Protein 8D7H (pdb70)

InterPro domains:
  IPR003961 Fibronectin type III [PF00041] (236-312)
  IPR003961 Fibronectin type III [PS50853] (137-232)
  IPR003961 Fibronectin type III [PS50853] (237-341)
  IPR003961 Fibronectin type III [SM00060] (132-220)
  IPR003961 Fibronectin type III [SM00060] (235-320)
  IPR003961 Fibronectin type III [cd00063] (135-226)
  IPR003961 Fibronectin type III [cd00063] (236-338)
  IPR013783 Immunoglobulin-like fold [G3DSA:2.60.40.10] (38-130)
  IPR013783 Immunoglobulin-like fold [G3DSA:2.60.40.10] (132-231)
  IPR013783 Immunoglobulin-like fold [G3DSA:2.60.40.10] (232-340)
  IPR015152 Growth hormone/erythropoietin receptor, ligand binding [PF09067] (133-227)
  IPR036116 Fibronectin type III superfamily [SSF49265] (132-233)
  IPR036116 Fibronectin type III superfamily [SSF49265] (234-339)
  IPR036179 Immunoglobulin-like domain superfamily [SSF48726] (41-123)
  IPR050379 Type I Cytokine Receptor [PTHR23036] (75-335)

Structure (mmCIF, N/CA/C/O backbone):
data_8D7H
#
_entry.id   8D7H
#
_cell.length_a   1.00
_cell.length_b   1.00
_cell.length_c   1.00
_cell.angle_alpha   90.00
_cell.angle_beta   90.00
_cell.angle_gamma   90.00
#
_symmetry.space_group_name_H-M   'P 1'
#
loop_
_entity.id
_entity.type
_entity.pdbx_description
1 polymer 'Ciliary neurotrophic factor receptor subunit alpha'
2 polymer 'Cardiotrophin-like cytokine factor 1'
3 polymer 'Cytokine receptor-like factor 1'
4 branched 2-acetamido-2-deoxy-beta-D-glucopyranose-(1-4)-2-acetamido-2-deoxy-beta-D-glucopyranose
5 non-polymer 2-acetamido-2-deoxy-beta-D-glucopyranose
#
loop_
_atom_site.group_PDB
_atom_site.id
_atom_site.type_symbol
_atom_site.label_atom_id
_atom_site.label_alt_id
_atom_site.label_comp_id
_atom_site.label_asym_id
_atom_site.label_entity_id
_atom_site.label_seq_id
_atom_site.pdbx_PDB_ins_code
_atom_site.Cartn_x
_atom_site.Cartn_y
_atom_site.Cartn_z
_atom_site.occupancy
_atom_site.B_iso_or_equiv
_atom_site.auth_seq_id
_atom_site.auth_comp_id
_atom_site.auth_asym_id
_atom_site.auth_atom_id
_atom_site.pdbx_PDB_model_num
ATOM 1 N N . ARG A 1 2 ? 243.638 106.930 160.408 1.00 225.12 24 ARG C N 1
ATOM 2 C CA . ARG A 1 2 ? 243.593 108.197 159.689 1.00 225.12 24 ARG C CA 1
ATOM 3 C C . ARG A 1 2 ? 244.961 108.545 159.112 1.00 225.12 24 ARG C C 1
ATOM 4 O O . ARG A 1 2 ? 245.746 107.660 158.774 1.00 225.12 24 ARG C O 1
ATOM 12 N N . HIS A 1 3 ? 245.241 109.840 159.002 1.00 230.45 25 HIS C N 1
ATOM 13 C CA . HIS A 1 3 ? 246.530 110.315 158.522 1.00 230.45 25 HIS C CA 1
ATOM 14 C C . HIS A 1 3 ? 247.541 110.243 159.669 1.00 230.45 25 HIS C C 1
ATOM 15 O O . HIS A 1 3 ? 247.295 109.620 160.706 1.00 230.45 25 HIS C O 1
ATOM 22 N N . SER A 1 4 ? 248.706 110.871 159.486 1.00 232.08 26 SER C N 1
ATOM 23 C CA . SER A 1 4 ? 249.789 110.870 160.463 1.00 232.08 26 SER C CA 1
ATOM 24 C C . SER A 1 4 ? 249.298 111.332 161.830 1.00 232.08 26 SER C C 1
ATOM 25 O O . SER A 1 4 ? 248.436 112.218 161.918 1.00 232.08 26 SER C O 1
ATOM 28 N N . PRO A 1 5 ? 249.817 110.753 162.917 1.00 231.38 27 PRO C N 1
ATOM 29 C CA . PRO A 1 5 ? 249.329 111.147 164.250 1.00 231.38 27 PRO C CA 1
ATOM 30 C C . PRO A 1 5 ? 249.643 112.589 164.604 1.00 231.38 27 PRO C C 1
ATOM 31 O O . PRO A 1 5 ? 248.845 113.239 165.291 1.00 231.38 27 PRO C O 1
ATOM 35 N N . GLN A 1 6 ? 250.783 113.112 164.154 1.00 228.84 28 GLN C N 1
ATOM 36 C CA . GLN A 1 6 ? 251.204 114.469 164.480 1.00 228.84 28 GLN C CA 1
ATOM 37 C C . GLN A 1 6 ? 250.557 115.531 163.593 1.00 228.84 28 GLN C C 1
ATOM 38 O O . GLN A 1 6 ? 251.045 116.667 163.558 1.00 228.84 28 GLN C O 1
ATOM 44 N N . GLU A 1 7 ? 249.485 115.198 162.879 1.00 225.35 29 GLU C N 1
ATOM 45 C CA . GLU A 1 7 ? 248.803 116.176 162.050 1.00 225.35 29 GLU C CA 1
ATOM 46 C C . GLU A 1 7 ? 247.898 117.060 162.909 1.00 225.35 29 GLU C C 1
ATOM 47 O O . GLU A 1 7 ? 247.703 116.824 164.105 1.00 225.35 29 GLU C O 1
ATOM 53 N N . ALA A 1 8 ? 247.352 118.097 162.286 1.00 220.10 30 ALA C N 1
ATOM 54 C CA . ALA A 1 8 ? 246.396 118.958 162.970 1.00 220.10 30 ALA C CA 1
ATOM 55 C C . ALA A 1 8 ? 245.125 118.172 163.275 1.00 220.10 30 ALA C C 1
ATOM 56 O O . ALA A 1 8 ? 244.613 117.466 162.398 1.00 220.10 30 ALA C O 1
ATOM 58 N N . PRO A 1 9 ? 244.593 118.259 164.491 1.00 213.75 31 PRO C N 1
ATOM 59 C CA . PRO A 1 9 ? 243.395 117.485 164.831 1.00 213.75 31 PRO C CA 1
ATOM 60 C C . PRO A 1 9 ? 242.159 118.007 164.115 1.00 213.75 31 PRO C C 1
ATOM 61 O O . PRO A 1 9 ? 242.084 119.164 163.694 1.00 213.75 31 PRO C O 1
ATOM 65 N N . HIS A 1 10 ? 241.178 117.121 163.980 1.00 204.30 32 HIS C N 1
ATOM 66 C CA . HIS A 1 10 ? 239.914 117.448 163.341 1.00 204.30 32 HIS C CA 1
ATOM 67 C C . HIS A 1 10 ? 238.921 117.986 164.368 1.00 204.30 32 HIS C C 1
ATOM 68 O O . HIS A 1 10 ? 238.997 117.688 165.562 1.00 204.30 32 HIS C O 1
ATOM 75 N N . VAL A 1 11 ? 237.979 118.791 163.883 1.00 198.37 33 VAL C N 1
ATOM 76 C CA . VAL A 1 11 ? 236.961 119.420 164.717 1.00 198.37 33 VAL C CA 1
ATOM 77 C C . VAL A 1 11 ? 235.632 118.722 164.467 1.00 198.37 33 VAL C C 1
ATOM 78 O O . VAL A 1 11 ? 235.212 118.567 163.314 1.00 198.37 33 VAL C O 1
ATOM 82 N N . GLN A 1 12 ? 234.974 118.302 165.546 1.00 193.15 34 GLN C N 1
ATOM 83 C CA . GLN A 1 12 ? 233.674 117.651 165.476 1.00 193.15 34 GLN C CA 1
ATOM 84 C C . GLN A 1 12 ? 232.727 118.310 166.467 1.00 193.15 34 GLN C C 1
ATOM 85 O O . GLN A 1 12 ? 233.112 118.607 167.602 1.00 193.15 34 GLN C O 1
ATOM 91 N N . TYR A 1 13 ? 231.490 118.535 166.034 1.00 183.76 35 TYR C N 1
ATOM 92 C CA . TYR A 1 13 ? 230.483 119.211 166.837 1.00 183.76 35 TYR C CA 1
ATOM 93 C C . TYR A 1 13 ? 229.369 118.244 167.210 1.00 183.76 35 TYR C C 1
ATOM 94 O O . TYR A 1 13 ? 228.967 117.401 166.402 1.00 183.76 35 TYR C O 1
ATOM 103 N N . GLU A 1 14 ? 228.872 118.373 168.439 1.00 182.08 36 GLU C N 1
ATOM 104 C CA . GLU A 1 14 ? 227.810 117.519 168.949 1.00 182.08 36 GLU C CA 1
ATOM 105 C C . GLU A 1 14 ? 226.808 118.380 169.704 1.00 182.08 36 GLU C C 1
ATOM 106 O O . GLU A 1 14 ? 227.169 119.393 170.309 1.00 182.08 36 GLU C O 1
ATOM 112 N N . ARG A 1 15 ? 225.542 117.970 169.661 1.00 178.08 37 ARG C N 1
ATOM 113 C CA . ARG A 1 15 ? 224.486 118.700 170.346 1.00 178.08 37 ARG C CA 1
ATOM 114 C C . ARG A 1 15 ? 224.585 118.482 171.857 1.00 178.08 37 ARG C C 1
ATOM 115 O O . ARG A 1 15 ? 225.433 117.738 172.358 1.00 178.08 37 ARG C O 1
ATOM 123 N N . LEU A 1 16 ? 223.697 119.146 172.592 1.00 186.93 38 LEU C N 1
ATOM 124 C CA . LEU A 1 16 ? 223.681 119.075 174.047 1.00 186.93 38 LEU C CA 1
ATOM 125 C C . LEU A 1 16 ? 222.803 117.919 174.509 1.00 186.93 38 LEU C C 1
ATOM 126 O O . LEU A 1 16 ? 221.662 117.779 174.060 1.00 186.93 38 LEU C O 1
ATOM 131 N N . GLY A 1 17 ? 223.341 117.096 175.408 1.00 195.89 39 GLY C N 1
ATOM 132 C CA . GLY A 1 17 ? 222.587 116.010 175.998 1.00 195.89 39 GLY C CA 1
ATOM 133 C C . GLY A 1 17 ? 222.355 114.811 175.109 1.00 195.89 39 GLY C C 1
ATOM 134 O O . GLY A 1 17 ? 221.551 113.943 175.468 1.00 195.89 39 GLY C O 1
ATOM 135 N N . SER A 1 18 ? 223.026 114.728 173.964 1.00 196.75 40 SER C N 1
ATOM 136 C CA . SER A 1 18 ? 222.850 113.610 173.051 1.00 196.75 40 SER C CA 1
ATOM 137 C C . SER A 1 18 ? 223.895 112.532 173.343 1.00 196.75 40 SER C C 1
ATOM 138 O O . SER A 1 18 ? 224.606 112.579 174.350 1.00 196.75 40 SER C O 1
ATOM 141 N N . ASP A 1 19 ? 223.992 111.542 172.459 1.00 200.03 41 ASP C N 1
ATOM 142 C CA . ASP A 1 19 ? 224.947 110.451 172.586 1.00 200.03 41 ASP C CA 1
ATOM 143 C C . ASP A 1 19 ? 225.790 110.365 171.321 1.00 200.03 41 ASP C C 1
ATOM 144 O O . ASP A 1 19 ? 225.279 110.545 170.211 1.00 200.03 41 ASP C O 1
ATOM 149 N N . VAL A 1 20 ? 227.080 110.088 171.492 1.00 205.59 42 VAL C N 1
ATOM 150 C CA . VAL A 1 20 ? 228.004 110.023 170.365 1.00 205.59 42 VAL C CA 1
ATOM 151 C C . VAL A 1 20 ? 229.196 109.167 170.771 1.00 205.59 42 VAL C C 1
ATOM 152 O O . VAL A 1 20 ? 229.674 109.239 171.907 1.00 205.59 42 VAL C O 1
ATOM 156 N N . THR A 1 21 ? 229.664 108.347 169.836 1.00 212.83 43 THR C N 1
ATOM 157 C CA . THR A 1 21 ? 230.860 107.539 170.017 1.00 212.83 43 THR C CA 1
ATOM 158 C C . THR A 1 21 ? 232.042 108.205 169.323 1.00 212.83 43 THR C C 1
ATOM 159 O O . THR A 1 21 ? 231.874 108.960 168.362 1.00 212.83 43 THR C O 1
ATOM 163 N N . LEU A 1 22 ? 233.244 107.922 169.821 1.00 218.23 44 LEU C N 1
ATOM 164 C CA . LEU A 1 22 ? 234.463 108.546 169.310 1.00 218.23 44 LEU C CA 1
ATOM 165 C C . LEU A 1 22 ? 235.590 107.520 169.291 1.00 218.23 44 LEU C C 1
ATOM 166 O O . LEU A 1 22 ? 236.259 107.303 170.314 1.00 218.23 44 LEU C O 1
ATOM 171 N N . PRO A 1 23 ? 235.821 106.863 168.157 1.00 219.85 45 PRO C N 1
ATOM 172 C CA . PRO A 1 23 ? 237.001 106.007 168.016 1.00 219.85 45 PRO C CA 1
ATOM 173 C C . PRO A 1 23 ? 238.187 106.771 167.451 1.00 219.85 45 PRO C C 1
ATOM 174 O O . PRO A 1 23 ? 238.045 107.749 166.716 1.00 219.85 45 PRO C O 1
ATOM 178 N N . CYS A 1 24 ? 239.382 106.304 167.810 1.00 222.32 46 CYS C N 1
ATOM 179 C CA . CYS A 1 24 ? 240.627 106.924 167.361 1.00 222.32 46 CYS C CA 1
ATOM 180 C C . CYS A 1 24 ? 241.225 106.058 166.257 1.00 222.32 46 CYS C C 1
ATOM 181 O O . CYS A 1 24 ? 241.873 105.044 166.527 1.00 222.32 46 CYS C O 1
ATOM 184 N N . GLY A 1 25 ? 241.003 106.463 165.010 1.00 225.70 47 GLY C N 1
ATOM 185 C CA . GLY A 1 25 ? 241.545 105.748 163.876 1.00 225.70 47 GLY C CA 1
ATOM 186 C C . GLY A 1 25 ? 240.717 104.534 163.496 1.00 225.70 47 GLY C C 1
ATOM 187 O O . GLY A 1 25 ? 239.613 104.299 163.996 1.00 225.70 47 GLY C O 1
ATOM 188 N N . THR A 1 26 ? 241.283 103.745 162.582 1.00 224.89 48 THR C N 1
ATOM 189 C CA . THR A 1 26 ? 240.655 102.524 162.092 1.00 224.89 48 THR C CA 1
ATOM 190 C C . THR A 1 26 ? 241.217 101.277 162.766 1.00 224.89 48 THR C C 1
ATOM 191 O O . THR A 1 26 ? 241.315 100.219 162.134 1.00 224.89 48 THR C O 1
ATOM 195 N N . ALA A 1 27 ? 241.588 101.381 164.039 1.00 226.85 49 ALA C N 1
ATOM 196 C CA . ALA A 1 27 ? 242.148 100.249 164.758 1.00 226.85 49 ALA C CA 1
ATOM 197 C C . ALA A 1 27 ? 241.083 99.183 165.004 1.00 226.85 49 ALA C C 1
ATOM 198 O O . ALA A 1 27 ? 239.878 99.425 164.886 1.00 226.85 49 ALA C O 1
ATOM 200 N N . ASN A 1 28 ? 241.548 97.986 165.351 1.00 227.62 50 ASN C N 1
ATOM 201 C CA . ASN A 1 28 ? 240.650 96.872 165.607 1.00 227.62 50 ASN C CA 1
ATOM 202 C C . ASN A 1 28 ? 239.883 97.091 166.911 1.00 227.62 50 ASN C C 1
ATOM 203 O O . ASN A 1 28 ? 240.205 97.964 167.722 1.00 227.62 50 ASN C O 1
ATOM 208 N N . TRP A 1 29 ? 238.846 96.273 167.106 1.00 226.00 51 TRP C N 1
ATOM 209 C CA . TRP A 1 29 ? 238.011 96.385 168.295 1.00 226.00 51 TRP C CA 1
ATOM 210 C C . TRP A 1 29 ? 238.643 95.743 169.523 1.00 226.00 51 TRP C C 1
ATOM 211 O O . TRP A 1 29 ? 238.302 96.124 170.648 1.00 226.00 51 TRP C O 1
ATOM 222 N N . ASP A 1 30 ? 239.555 94.788 169.338 1.00 228.08 52 ASP C N 1
ATOM 223 C CA . ASP A 1 30 ? 240.194 94.082 170.442 1.00 228.08 52 ASP C CA 1
ATOM 224 C C . ASP A 1 30 ? 241.585 94.627 170.751 1.00 228.08 52 ASP C C 1
ATOM 225 O O . ASP A 1 30 ? 242.480 93.865 171.134 1.00 228.08 52 ASP C O 1
ATOM 230 N N . ALA A 1 31 ? 241.785 95.930 170.593 1.00 228.72 53 ALA C N 1
ATOM 231 C CA . ALA A 1 31 ? 243.065 96.567 170.862 1.00 228.72 53 ALA C CA 1
ATOM 232 C C . ALA A 1 31 ? 243.042 97.272 172.214 1.00 228.72 53 ALA C C 1
ATOM 233 O O . ALA A 1 31 ? 241.983 97.603 172.754 1.00 228.72 53 ALA C O 1
ATOM 235 N N . ALA A 1 32 ? 244.236 97.497 172.757 1.00 226.48 54 ALA C N 1
ATOM 236 C CA . ALA A 1 32 ? 244.388 98.183 174.036 1.00 226.48 54 ALA C CA 1
ATOM 237 C C . ALA A 1 32 ? 244.372 99.687 173.792 1.00 226.48 54 ALA C C 1
ATOM 238 O O . ALA A 1 32 ? 245.338 100.249 173.265 1.00 226.48 54 ALA C O 1
ATOM 240 N N . VAL A 1 33 ? 243.278 100.341 174.174 1.00 226.17 55 VAL C N 1
ATOM 241 C CA . VAL A 1 33 ? 243.072 101.762 173.922 1.00 226.17 55 VAL C CA 1
ATOM 242 C C . VAL A 1 33 ? 242.854 102.471 175.251 1.00 226.17 55 VAL C C 1
ATOM 243 O O . VAL A 1 33 ? 242.007 102.057 176.051 1.00 226.17 55 VAL C O 1
ATOM 247 N N . THR A 1 34 ? 243.620 103.537 175.481 1.00 224.58 56 THR C N 1
ATOM 248 C CA . THR A 1 34 ? 243.455 104.404 176.640 1.00 224.58 56 THR C CA 1
ATOM 249 C C . THR A 1 34 ? 243.312 105.841 176.164 1.00 224.58 56 THR C C 1
ATOM 250 O O . THR A 1 34 ? 244.005 106.267 175.235 1.00 224.58 56 THR C O 1
ATOM 254 N N . TRP A 1 35 ? 242.413 106.584 176.801 1.00 222.76 57 TRP C N 1
ATOM 255 C CA . TRP A 1 35 ? 242.106 107.950 176.409 1.00 222.76 57 TRP C CA 1
ATOM 256 C C . TRP A 1 35 ? 242.569 108.933 177.477 1.00 222.76 57 TRP C C 1
ATOM 257 O O . TRP A 1 35 ? 242.682 108.589 178.657 1.00 222.76 57 TRP C O 1
ATOM 268 N N . ARG A 1 36 ? 242.835 110.165 177.045 1.00 223.62 58 ARG C N 1
ATOM 269 C CA . ARG A 1 36 ? 243.287 111.230 177.929 1.00 223.62 58 ARG C CA 1
ATOM 270 C C . ARG A 1 36 ? 242.655 112.543 177.496 1.00 223.62 58 ARG C C 1
ATOM 271 O O . ARG A 1 36 ? 242.529 112.814 176.299 1.00 223.62 58 ARG C O 1
ATOM 279 N N . VAL A 1 37 ? 242.259 113.356 178.474 1.00 219.36 59 VAL C N 1
ATOM 280 C CA . VAL A 1 37 ? 241.699 114.679 178.222 1.00 219.36 59 VAL C CA 1
ATOM 281 C C . VAL A 1 37 ? 242.464 115.702 179.054 1.00 219.36 59 VAL C C 1
ATOM 282 O O . VAL A 1 37 ? 242.658 115.513 180.260 1.00 219.36 59 VAL C O 1
ATOM 286 N N . ASN A 1 38 ? 242.942 116.758 178.394 1.00 215.72 60 ASN C N 1
ATOM 287 C CA . ASN A 1 38 ? 243.636 117.877 179.037 1.00 215.72 60 ASN C CA 1
ATOM 288 C C . ASN A 1 38 ? 244.821 117.427 179.893 1.00 215.72 60 ASN C C 1
ATOM 289 O O . ASN A 1 38 ? 245.272 118.166 180.774 1.00 215.72 60 ASN C O 1
ATOM 294 N N . GLY A 1 39 ? 245.340 116.227 179.654 1.00 221.18 61 GLY C N 1
ATOM 295 C CA . GLY A 1 39 ? 246.525 115.754 180.338 1.00 221.18 61 GLY C CA 1
ATOM 296 C C . GLY A 1 39 ? 246.308 114.757 181.455 1.00 221.18 61 GLY C C 1
ATOM 297 O O . GLY A 1 39 ? 247.276 114.411 182.141 1.00 221.18 61 GLY C O 1
ATOM 298 N N . THR A 1 40 ? 245.082 114.282 181.663 1.00 221.54 62 THR C N 1
ATOM 299 C CA . THR A 1 40 ? 244.799 113.284 182.683 1.00 221.54 62 THR C CA 1
ATOM 300 C C . THR A 1 40 ? 244.145 112.064 182.048 1.00 221.54 62 THR C C 1
ATOM 301 O O . THR A 1 40 ? 243.457 112.167 181.028 1.00 221.54 62 THR C O 1
ATOM 305 N N . ASP A 1 41 ? 244.368 110.906 182.663 1.00 221.24 63 ASP C N 1
ATOM 306 C CA . ASP A 1 41 ? 243.866 109.651 182.128 1.00 221.24 63 ASP C CA 1
ATOM 307 C C . ASP A 1 41 ? 242.383 109.479 182.445 1.00 221.24 63 ASP C C 1
ATOM 308 O O . ASP A 1 41 ? 241.843 110.072 183.383 1.00 221.24 63 ASP C O 1
ATOM 313 N N . LEU A 1 42 ? 241.725 108.649 181.642 1.00 221.35 64 LEU C N 1
ATOM 314 C CA . LEU A 1 42 ? 240.312 108.346 181.805 1.00 221.35 64 LEU C CA 1
ATOM 315 C C . LEU A 1 42 ? 240.131 107.007 182.515 1.00 221.35 64 LEU C C 1
ATOM 316 O O . LEU A 1 42 ? 241.069 106.225 182.679 1.00 221.35 64 LEU C O 1
ATOM 321 N N . ALA A 1 43 ? 238.895 106.753 182.940 1.00 220.15 65 ALA C N 1
ATOM 322 C CA . ALA A 1 43 ? 238.584 105.508 183.628 1.00 220.15 65 ALA C CA 1
ATOM 323 C C . ALA A 1 43 ? 238.279 104.405 182.614 1.00 220.15 65 ALA C C 1
ATOM 324 O O . ALA A 1 43 ? 237.660 104.667 181.579 1.00 220.15 65 ALA C O 1
ATOM 326 N N . PRO A 1 44 ? 238.703 103.167 182.885 1.00 219.67 66 PRO C N 1
ATOM 327 C CA . PRO A 1 44 ? 238.421 102.067 181.947 1.00 219.67 66 PRO C CA 1
ATOM 328 C C . PRO A 1 44 ? 236.950 101.697 181.854 1.00 219.67 66 PRO C C 1
ATOM 329 O O . PRO A 1 44 ? 236.580 100.947 180.941 1.00 219.67 66 PRO C O 1
ATOM 333 N N . ASP A 1 45 ? 236.104 102.190 182.758 1.00 217.42 67 ASP C N 1
ATOM 334 C CA . ASP A 1 45 ? 234.682 101.874 182.739 1.00 217.42 67 ASP C CA 1
ATOM 335 C C . ASP A 1 45 ? 233.912 102.649 181.678 1.00 217.42 67 ASP C C 1
ATOM 336 O O . ASP A 1 45 ? 232.702 102.440 181.539 1.00 217.42 67 ASP C O 1
ATOM 341 N N . LEU A 1 46 ? 234.574 103.531 180.931 1.00 218.16 68 LEU C N 1
ATOM 342 C CA . LEU A 1 46 ? 233.918 104.343 179.916 1.00 218.16 68 LEU C CA 1
ATOM 343 C C . LEU A 1 46 ? 234.194 103.862 178.496 1.00 218.16 68 LEU C C 1
ATOM 344 O O . LEU A 1 46 ? 233.498 104.287 177.568 1.00 218.16 68 LEU C O 1
ATOM 349 N N . LEU A 1 47 ? 235.173 102.981 178.307 1.00 221.50 69 LEU C N 1
ATOM 350 C CA . LEU A 1 47 ? 235.563 102.528 176.979 1.00 221.50 69 LEU C CA 1
ATOM 351 C C . LEU A 1 47 ? 234.674 101.375 176.525 1.00 221.50 69 LEU C C 1
ATOM 352 O O . LEU A 1 47 ? 234.467 100.408 177.265 1.00 221.50 69 LEU C O 1
ATOM 357 N N . ASN A 1 48 ? 234.124 101.502 175.317 1.00 222.31 70 ASN C N 1
ATOM 358 C CA . ASN A 1 48 ? 233.342 100.440 174.686 1.00 222.31 70 ASN C CA 1
ATOM 359 C C . ASN A 1 48 ? 234.240 99.749 173.663 1.00 222.31 70 ASN C C 1
ATOM 360 O O . ASN A 1 48 ? 234.152 99.974 172.455 1.00 222.31 70 ASN C O 1
ATOM 365 N N . GLY A 1 49 ? 235.130 98.899 174.168 1.00 223.63 71 GLY C N 1
ATOM 366 C CA . GLY A 1 49 ? 236.100 98.242 173.316 1.00 223.63 71 GLY C CA 1
ATOM 367 C C . GLY A 1 49 ? 237.246 99.161 172.947 1.00 223.63 71 GLY C C 1
ATOM 368 O O . GLY A 1 49 ? 238.113 99.447 173.779 1.00 223.63 71 GLY C O 1
ATOM 369 N N . SER A 1 50 ? 237.264 99.628 171.700 1.00 222.98 72 SER C N 1
ATOM 370 C CA . SER A 1 50 ? 238.257 100.588 171.241 1.00 222.98 72 SER C CA 1
ATOM 371 C C . SER A 1 50 ? 237.674 101.971 170.994 1.00 222.98 72 SER C C 1
ATOM 372 O O . SER A 1 50 ? 238.391 102.854 170.512 1.00 222.98 72 SER C O 1
ATOM 375 N N . GLN A 1 51 ? 236.400 102.184 171.309 1.00 219.43 73 GLN C N 1
ATOM 376 C CA . GLN A 1 51 ? 235.740 103.465 171.123 1.00 219.43 73 GLN C CA 1
ATOM 377 C C . GLN A 1 51 ? 235.366 104.065 172.472 1.00 219.43 73 GLN C C 1
ATOM 378 O O . GLN A 1 51 ? 235.328 103.377 173.496 1.00 219.43 73 GLN C O 1
ATOM 384 N N . LEU A 1 52 ? 235.090 105.367 172.460 1.00 216.92 74 LEU C N 1
ATOM 385 C CA . LEU A 1 52 ? 234.689 106.103 173.653 1.00 216.92 74 LEU C CA 1
ATOM 386 C C . LEU A 1 52 ? 233.300 106.681 173.428 1.00 216.92 74 LEU C C 1
ATOM 387 O O . LEU A 1 52 ? 233.100 107.484 172.510 1.00 216.92 74 LEU C O 1
ATOM 392 N N . VAL A 1 53 ? 232.347 106.273 174.262 1.00 213.08 75 VAL C N 1
ATOM 393 C CA . VAL A 1 53 ? 230.968 106.736 174.182 1.00 213.08 75 VAL C CA 1
ATOM 394 C C . VAL A 1 53 ? 230.720 107.731 175.306 1.00 213.08 75 VAL C C 1
ATOM 395 O O . VAL A 1 53 ? 231.162 107.523 176.443 1.00 213.08 75 VAL C O 1
ATOM 399 N N . LEU A 1 54 ? 230.019 108.815 174.985 1.00 207.65 76 LEU C N 1
ATOM 400 C CA . LEU A 1 54 ? 229.686 109.860 175.946 1.00 207.65 76 LEU C CA 1
ATOM 401 C C . LEU A 1 54 ? 228.171 109.963 176.043 1.00 207.65 76 LEU C C 1
ATOM 402 O O . LEU A 1 54 ? 227.506 110.314 175.062 1.00 207.65 76 LEU C O 1
ATOM 407 N N . HIS A 1 55 ? 227.631 109.664 177.222 1.00 205.94 77 HIS C N 1
ATOM 408 C CA . HIS A 1 55 ? 226.190 109.618 177.444 1.00 205.94 77 HIS C CA 1
ATOM 409 C C . HIS A 1 55 ? 225.740 110.941 178.055 1.00 205.94 77 HIS C C 1
ATOM 410 O O . HIS A 1 55 ? 226.101 111.262 179.192 1.00 205.94 77 HIS C O 1
ATOM 417 N N . GLY A 1 56 ? 224.948 111.702 177.302 1.00 202.25 78 GLY C N 1
ATOM 418 C CA . GLY A 1 56 ? 224.409 112.956 177.793 1.00 202.25 78 GLY C CA 1
ATOM 419 C C . GLY A 1 56 ? 225.469 113.990 178.106 1.00 202.25 78 GLY C C 1
ATOM 420 O O . GLY A 1 56 ? 225.676 114.340 179.272 1.00 202.25 78 GLY C O 1
ATOM 421 N N . LEU A 1 57 ? 226.148 114.484 177.074 1.00 199.70 79 LEU C N 1
ATOM 422 C CA . LEU A 1 57 ? 227.241 115.426 177.271 1.00 199.70 79 LEU C CA 1
ATOM 423 C C . LEU A 1 57 ? 226.722 116.769 177.772 1.00 199.70 79 LEU C C 1
ATOM 424 O O . LEU A 1 57 ? 225.655 117.235 177.364 1.00 199.70 79 LEU C O 1
ATOM 429 N N . GLU A 1 58 ? 227.487 117.389 178.668 1.00 198.64 80 GLU C N 1
ATOM 430 C CA . GLU A 1 58 ? 227.224 118.730 179.162 1.00 198.64 80 GLU C CA 1
ATOM 431 C C . GLU A 1 58 ? 228.282 119.687 178.613 1.00 198.64 80 GLU C C 1
ATOM 432 O O . GLU A 1 58 ? 229.121 119.314 177.784 1.00 198.64 80 GLU C O 1
ATOM 438 N N . LEU A 1 59 ? 228.241 120.936 179.081 1.00 196.42 81 LEU C N 1
ATOM 439 C CA . LEU A 1 59 ? 229.202 121.934 178.627 1.00 196.42 81 LEU C CA 1
ATOM 440 C C . LEU A 1 59 ? 230.617 121.650 179.112 1.00 196.42 81 LEU C C 1
ATOM 441 O O . LEU A 1 59 ? 231.575 122.137 178.502 1.00 196.42 81 LEU C O 1
ATOM 446 N N . GLY A 1 60 ? 230.774 120.880 180.186 1.00 202.21 82 GLY C N 1
ATOM 447 C CA . GLY A 1 60 ? 232.081 120.671 180.777 1.00 202.21 82 GLY C CA 1
ATOM 448 C C . GLY A 1 60 ? 232.854 119.498 180.210 1.00 202.21 82 GLY C C 1
ATOM 449 O O . GLY A 1 60 ? 233.831 119.046 180.814 1.00 202.21 82 GLY C O 1
ATOM 450 N N . HIS A 1 61 ? 232.433 118.996 179.051 1.00 201.21 83 HIS C N 1
ATOM 451 C CA . HIS A 1 61 ? 233.096 117.872 178.404 1.00 201.21 83 HIS C CA 1
ATOM 452 C C . HIS A 1 61 ? 233.810 118.258 177.117 1.00 201.21 83 HIS C C 1
ATOM 453 O O . HIS A 1 61 ? 234.419 117.392 176.480 1.00 201.21 83 HIS C O 1
ATOM 460 N N . SER A 1 62 ? 233.757 119.525 176.718 1.00 201.78 84 SER C N 1
ATOM 461 C CA . SER A 1 62 ? 234.436 119.966 175.510 1.00 201.78 84 SER C CA 1
ATOM 462 C C . SER A 1 62 ? 235.934 120.102 175.758 1.00 201.78 84 SER C C 1
ATOM 463 O O . SER A 1 62 ? 236.379 120.381 176.875 1.00 201.78 84 SER C O 1
ATOM 466 N N . GLY A 1 63 ? 236.708 119.902 174.704 1.00 205.06 85 GLY C N 1
ATOM 467 C CA . GLY A 1 63 ? 238.149 119.998 174.789 1.00 205.06 85 GLY C CA 1
ATOM 468 C C . GLY A 1 63 ? 238.802 119.103 173.755 1.00 205.06 85 GLY C C 1
ATOM 469 O O . GLY A 1 63 ? 238.206 118.775 172.734 1.00 205.06 85 GLY C O 1
ATOM 470 N N . LEU A 1 64 ? 240.042 118.720 174.047 1.00 211.38 86 LEU C N 1
ATOM 471 C CA . LEU A 1 64 ? 240.839 117.882 173.161 1.00 211.38 86 LEU C CA 1
ATOM 472 C C . LEU A 1 64 ? 240.767 116.439 173.645 1.00 211.38 86 LEU C C 1
ATOM 473 O O . LEU A 1 64 ? 241.211 116.130 174.756 1.00 211.38 86 LEU C O 1
ATOM 478 N N . TYR A 1 65 ? 240.211 115.563 172.811 1.00 215.92 87 TYR C N 1
ATOM 479 C CA . TYR A 1 65 ? 240.113 114.140 173.122 1.00 215.92 87 TYR C CA 1
ATOM 480 C C . TYR A 1 65 ? 241.327 113.432 172.531 1.00 215.92 87 TYR C C 1
ATOM 481 O O . TYR A 1 65 ? 241.447 113.304 171.308 1.00 215.92 87 TYR C O 1
ATOM 490 N N . ALA A 1 66 ? 242.223 112.971 173.398 1.00 223.27 88 ALA C N 1
ATOM 491 C CA . ALA A 1 66 ? 243.459 112.323 172.987 1.00 223.27 88 ALA C CA 1
ATOM 492 C C . ALA A 1 66 ? 243.380 110.826 173.252 1.00 223.27 88 ALA C C 1
ATOM 493 O O . ALA A 1 66 ? 242.923 110.396 174.316 1.00 223.27 88 ALA C O 1
ATOM 495 N N . CYS A 1 67 ? 243.829 110.037 172.279 1.00 224.32 89 CYS C N 1
ATOM 496 C CA . CYS A 1 67 ? 243.830 108.582 172.370 1.00 224.32 89 CYS C CA 1
ATOM 497 C C . CYS A 1 67 ? 245.263 108.089 172.224 1.00 224.32 89 CYS C C 1
ATOM 498 O O . CYS A 1 67 ? 245.878 108.264 171.167 1.00 224.32 89 CYS C O 1
ATOM 501 N N . PHE A 1 68 ? 245.789 107.480 173.282 1.00 226.27 90 PHE C N 1
ATOM 502 C CA . PHE A 1 68 ? 247.162 107.002 173.321 1.00 226.27 90 PHE C CA 1
ATOM 503 C C . PHE A 1 68 ? 247.189 105.482 173.429 1.00 226.27 90 PHE C C 1
ATOM 504 O O . PHE A 1 68 ? 246.156 104.822 173.566 1.00 226.27 90 PHE C O 1
ATOM 512 N N . HIS A 1 69 ? 248.399 104.934 173.364 1.00 227.89 91 HIS C N 1
ATOM 513 C CA . HIS A 1 69 ? 248.609 103.510 173.561 1.00 227.89 91 HIS C CA 1
ATOM 514 C C . HIS A 1 69 ? 248.605 103.180 175.053 1.00 227.89 91 HIS C C 1
ATOM 515 O O . HIS A 1 69 ? 248.814 104.045 175.908 1.00 227.89 91 HIS C O 1
ATOM 522 N N . ARG A 1 70 ? 248.357 101.909 175.358 1.00 228.37 92 ARG C N 1
ATOM 523 C CA . ARG A 1 70 ? 248.262 101.468 176.745 1.00 228.37 92 ARG C CA 1
ATOM 524 C C . ARG A 1 70 ? 249.616 101.591 177.434 1.00 228.37 92 ARG C C 1
ATOM 525 O O . ARG A 1 70 ? 250.607 101.006 176.983 1.00 228.37 92 ARG C O 1
ATOM 533 N N . ASP A 1 71 ? 249.652 102.358 178.526 1.00 229.79 93 ASP C N 1
ATOM 534 C CA . ASP A 1 71 ? 250.851 102.529 179.350 1.00 229.79 93 ASP C CA 1
ATOM 535 C C . ASP A 1 71 ? 252.014 103.093 178.535 1.00 229.79 93 ASP C C 1
ATOM 536 O O . ASP A 1 71 ? 253.138 102.589 178.578 1.00 229.79 93 ASP C O 1
ATOM 541 N N . SER A 1 72 ? 251.734 104.158 177.789 1.00 227.63 94 SER C N 1
ATOM 542 C CA . SER A 1 72 ? 252.749 104.833 176.989 1.00 227.63 94 SER C CA 1
ATOM 543 C C . SER A 1 72 ? 252.226 106.215 176.617 1.00 227.63 94 SER C C 1
ATOM 544 O O . SER A 1 72 ? 251.138 106.623 177.033 1.00 227.63 94 SER C O 1
ATOM 547 N N . TRP A 1 73 ? 253.018 106.937 175.824 1.00 223.98 95 TRP C N 1
ATOM 548 C CA . TRP A 1 73 ? 252.668 108.274 175.360 1.00 223.98 95 TRP C CA 1
ATOM 549 C C . TRP A 1 73 ? 252.646 108.348 173.836 1.00 223.98 95 TRP C C 1
ATOM 550 O O . TRP A 1 73 ? 252.913 109.401 173.254 1.00 223.98 95 TRP C O 1
ATOM 561 N N . HIS A 1 74 ? 252.328 107.235 173.179 0.00 228.46 96 HIS C N 1
ATOM 562 C CA . HIS A 1 74 ? 252.289 107.173 171.724 0.00 228.46 96 HIS C CA 1
ATOM 563 C C . HIS A 1 74 ? 250.913 107.614 171.238 0.00 228.46 96 HIS C C 1
ATOM 564 O O . HIS A 1 74 ? 249.910 106.945 171.507 0.00 228.46 96 HIS C O 1
ATOM 571 N N . LEU A 1 75 ? 250.870 108.735 170.524 1.00 230.79 97 LEU C N 1
ATOM 572 C CA . LEU A 1 75 ? 249.620 109.293 170.031 1.00 230.79 97 LEU C CA 1
ATOM 573 C C . LEU A 1 75 ? 249.233 108.658 168.700 1.00 230.79 97 LEU C C 1
ATOM 574 O O . LEU A 1 75 ? 250.089 108.298 167.887 1.00 230.79 97 LEU C O 1
ATOM 579 N N . ARG A 1 76 ? 247.927 108.512 168.492 1.00 224.74 98 ARG C N 1
ATOM 580 C CA . ARG A 1 76 ? 247.388 107.914 167.275 1.00 224.74 98 ARG C CA 1
ATOM 581 C C . ARG A 1 76 ? 246.368 108.791 166.567 1.00 224.74 98 ARG C C 1
ATOM 582 O O . ARG A 1 76 ? 246.355 108.838 165.335 1.00 224.74 98 ARG C O 1
ATOM 590 N N . HIS A 1 77 ? 245.511 109.488 167.311 1.00 223.03 99 HIS C N 1
ATOM 591 C CA . HIS A 1 77 ? 244.449 110.283 166.707 1.00 223.03 99 HIS C CA 1
ATOM 592 C C . HIS A 1 77 ? 244.044 111.387 167.670 1.00 223.03 99 HIS C C 1
ATOM 593 O O . HIS A 1 77 ? 243.767 111.117 168.843 1.00 223.03 99 HIS C O 1
ATOM 600 N N . GLN A 1 78 ? 244.013 112.620 167.173 1.00 219.60 100 GLN C N 1
ATOM 601 C CA . GLN A 1 78 ? 243.595 113.778 167.946 1.00 219.60 100 GLN C CA 1
ATOM 602 C C . GLN A 1 78 ? 242.343 114.381 167.323 1.00 219.60 100 GLN C C 1
ATOM 603 O O . GLN A 1 78 ? 242.184 114.396 166.099 1.00 219.60 100 GLN C O 1
ATOM 609 N N . VAL A 1 79 ? 241.452 114.879 168.177 1.00 210.29 101 VAL C N 1
ATOM 610 C CA . VAL A 1 79 ? 240.187 115.445 167.722 1.00 210.29 101 VAL C CA 1
ATOM 611 C C . VAL A 1 79 ? 239.676 116.398 168.792 1.00 210.29 101 VAL C C 1
ATOM 612 O O . VAL A 1 79 ? 239.699 116.085 169.986 1.00 210.29 101 VAL C O 1
ATOM 616 N N . LEU A 1 80 ? 239.222 117.570 168.356 1.00 203.49 102 LEU C N 1
ATOM 617 C CA . LEU A 1 80 ? 238.646 118.570 169.245 1.00 203.49 102 LEU C CA 1
ATOM 618 C C . LEU A 1 80 ? 237.128 118.445 169.224 1.00 203.49 102 LEU C C 1
ATOM 619 O O . LEU A 1 80 ? 236.520 118.390 168.150 1.00 203.49 102 LEU C O 1
ATOM 624 N N . LEU A 1 81 ? 236.524 118.398 170.408 1.00 195.66 103 LEU C N 1
ATOM 625 C CA . LEU A 1 81 ? 235.081 118.271 170.554 1.00 195.66 103 LEU C CA 1
ATOM 626 C C . LEU A 1 81 ? 234.503 119.583 171.064 1.00 195.66 103 LEU C C 1
ATOM 627 O O . LEU A 1 81 ? 234.969 120.122 172.073 1.00 195.66 103 LEU C O 1
ATOM 632 N N . HIS A 1 82 ? 233.492 120.092 170.364 1.00 186.22 104 HIS C N 1
ATOM 633 C CA . HIS A 1 82 ? 232.820 121.330 170.733 1.00 186.22 104 HIS C CA 1
ATOM 634 C C . HIS A 1 82 ? 231.320 121.087 170.770 1.00 186.22 104 HIS C C 1
ATOM 635 O O . HIS A 1 82 ? 230.733 120.659 169.771 1.00 186.22 104 HIS C O 1
ATOM 642 N N . VAL A 1 83 ? 230.706 121.359 171.918 1.00 181.26 105 VAL C N 1
ATOM 643 C CA . VAL A 1 83 ? 229.275 121.162 172.116 1.00 181.26 105 VAL C CA 1
ATOM 644 C C . VAL A 1 83 ? 228.579 122.508 171.979 1.00 181.26 105 VAL C C 1
ATOM 645 O O . VAL A 1 83 ? 229.016 123.505 172.567 1.00 181.26 105 VAL C O 1
ATOM 649 N N . GLY A 1 84 ? 227.494 122.540 171.201 1.00 170.06 106 GLY C N 1
ATOM 650 C CA . GLY A 1 84 ? 226.761 123.765 170.960 1.00 170.06 106 GLY C CA 1
ATOM 651 C C . GLY A 1 84 ? 225.267 123.514 170.904 1.00 170.06 106 GLY C C 1
ATOM 652 O O . GLY A 1 84 ? 224.801 122.382 171.044 1.00 170.06 106 GLY C O 1
ATOM 653 N N . LEU A 1 85 ? 224.525 124.600 170.697 1.00 159.60 107 LEU C N 1
ATOM 654 C CA . LEU A 1 85 ? 223.077 124.573 170.623 1.00 159.60 107 LEU C CA 1
ATOM 655 C C . LEU A 1 85 ? 222.634 125.062 169.250 1.00 159.60 107 LEU C C 1
ATOM 656 O O . LEU A 1 85 ? 223.162 126.073 168.763 1.00 159.60 107 LEU C O 1
ATOM 661 N N . PRO A 1 86 ? 221.702 124.380 168.589 1.00 147.99 108 PRO C N 1
ATOM 662 C CA . PRO A 1 86 ? 221.191 124.868 167.302 1.00 147.99 108 PRO C CA 1
ATOM 663 C C . PRO A 1 86 ? 220.582 126.251 167.444 1.00 147.99 108 PRO C C 1
ATOM 664 O O . PRO A 1 86 ? 219.961 126.566 168.470 1.00 147.99 108 PRO C O 1
ATOM 668 N N . PRO A 1 87 ? 220.737 127.105 166.435 1.00 132.76 109 PRO C N 1
ATOM 669 C CA . PRO A 1 87 ? 220.274 128.490 166.564 1.00 132.76 109 PRO C CA 1
ATOM 670 C C . PRO A 1 87 ? 218.758 128.591 166.553 1.00 132.76 109 PRO C C 1
ATOM 671 O O . PRO A 1 87 ? 218.055 127.755 165.980 1.00 132.76 109 PRO C O 1
ATOM 675 N N . ARG A 1 88 ? 218.260 129.637 167.204 1.00 129.07 110 ARG C N 1
ATOM 676 C CA . ARG A 1 88 ? 216.842 129.946 167.247 1.00 129.07 110 ARG C CA 1
ATOM 677 C C . ARG A 1 88 ? 216.539 131.073 166.261 1.00 129.07 110 ARG C C 1
ATOM 678 O O . ARG A 1 88 ? 217.395 131.492 165.476 1.00 129.07 110 ARG C O 1
ATOM 686 N N . GLU A 1 89 ? 215.309 131.570 166.293 1.00 121.87 111 GLU C N 1
ATOM 687 C CA . GLU A 1 89 ? 214.929 132.659 165.402 1.00 121.87 111 GLU C CA 1
ATOM 688 C C . GLU A 1 89 ? 215.572 133.959 165.871 1.00 121.87 111 GLU C C 1
ATOM 689 O O . GLU A 1 89 ? 215.464 134.308 167.053 1.00 121.87 111 GLU C O 1
ATOM 695 N N . PRO A 1 90 ? 216.257 134.689 164.995 1.00 111.46 112 PRO C N 1
ATOM 696 C CA . PRO A 1 90 ? 216.877 135.953 165.407 1.00 111.46 112 PRO C CA 1
ATOM 697 C C . PRO A 1 90 ? 215.830 137.027 165.661 1.00 111.46 112 PRO C C 1
ATOM 698 O O . PRO A 1 90 ? 214.667 136.923 165.265 1.00 111.46 112 PRO C O 1
ATOM 702 N N . VAL A 1 91 ? 216.270 138.082 166.342 1.00 105.78 113 VAL C N 1
ATOM 703 C CA . VAL A 1 91 ? 215.437 139.238 166.653 1.00 105.78 113 VAL C CA 1
ATOM 704 C C . VAL A 1 91 ? 215.846 140.368 165.720 1.00 105.78 113 VAL C C 1
ATOM 705 O O . VAL A 1 91 ? 216.986 140.845 165.773 1.00 105.78 113 VAL C O 1
ATOM 709 N N . LEU A 1 92 ? 214.918 140.795 164.866 1.00 92.61 114 LEU C N 1
ATOM 710 C CA . LEU A 1 92 ? 215.189 141.817 163.866 1.00 92.61 114 LEU C CA 1
ATOM 711 C C . LEU A 1 92 ? 214.180 142.945 164.008 1.00 92.61 114 LEU C C 1
ATOM 712 O O . LEU A 1 92 ? 212.968 142.706 163.989 1.00 92.61 114 LEU C O 1
ATOM 717 N N . SER A 1 93 ? 214.686 144.169 164.148 1.00 86.87 115 SER C N 1
ATOM 718 C CA . SER A 1 93 ? 213.844 145.360 164.231 1.00 86.87 115 SER C CA 1
ATOM 719 C C . SER A 1 93 ? 214.696 146.551 163.827 1.00 86.87 115 SER C C 1
ATOM 720 O O . SER A 1 93 ? 215.684 146.858 164.503 1.00 86.87 115 SER C O 1
ATOM 723 N N . CYS A 1 94 ? 214.327 147.218 162.740 1.00 77.85 116 CYS C N 1
ATOM 724 C CA . CYS A 1 94 ? 215.175 148.253 162.169 1.00 77.85 116 CYS C CA 1
ATOM 725 C C . CYS A 1 94 ? 214.707 149.645 162.575 1.00 77.85 116 CYS C C 1
ATOM 726 O O . CYS A 1 94 ? 213.586 149.842 163.048 1.00 77.85 116 CYS C O 1
ATOM 729 N N . ARG A 1 95 ? 215.599 150.614 162.387 1.00 70.05 117 ARG C N 1
ATOM 730 C CA . ARG A 1 95 ? 215.384 151.978 162.849 1.00 70.05 117 ARG C CA 1
ATOM 731 C C . ARG A 1 95 ? 216.227 152.918 162.000 1.00 70.05 117 ARG C C 1
ATOM 732 O O . ARG A 1 95 ? 217.376 152.607 161.678 1.00 70.05 117 ARG C O 1
ATOM 740 N N . SER A 1 96 ? 215.648 154.062 161.638 1.00 65.81 118 SER C N 1
ATOM 741 C CA . SER A 1 96 ? 216.323 155.064 160.815 1.00 65.81 118 SER C CA 1
ATOM 742 C C . SER A 1 96 ? 216.752 156.214 161.720 1.00 65.81 118 SER C C 1
ATOM 743 O O . SER A 1 96 ? 215.930 157.041 162.124 1.00 65.81 118 SER C O 1
ATOM 746 N N . ASN A 1 97 ? 218.047 156.262 162.041 1.00 64.85 119 ASN C N 1
ATOM 747 C CA . ASN A 1 97 ? 218.566 157.360 162.850 1.00 64.85 119 ASN C CA 1
ATOM 748 C C . ASN A 1 97 ? 218.558 158.675 162.083 1.00 64.85 119 ASN C C 1
ATOM 749 O O . ASN A 1 97 ? 218.483 159.748 162.693 1.00 64.85 119 ASN C O 1
ATOM 754 N N . THR A 1 98 ? 218.636 158.614 160.755 1.00 59.79 120 THR C N 1
ATOM 755 C CA . THR A 1 98 ? 218.639 159.799 159.902 1.00 59.79 120 THR C CA 1
ATOM 756 C C . THR A 1 98 ? 217.529 159.644 158.871 1.00 59.79 120 THR C C 1
ATOM 757 O O . THR A 1 98 ? 217.562 158.718 158.054 1.00 59.79 120 THR C O 1
ATOM 761 N N . TYR A 1 99 ? 216.546 160.549 158.912 1.00 59.96 121 TYR C N 1
ATOM 762 C CA . TYR A 1 99 ? 215.429 160.453 157.973 1.00 59.96 121 TYR C CA 1
ATOM 763 C C . TYR A 1 99 ? 215.844 160.766 156.540 1.00 59.96 121 TYR C C 1
ATOM 764 O O . TYR A 1 99 ? 215.460 160.007 155.632 1.00 59.96 121 TYR C O 1
ATOM 773 N N . PRO A 1 100 ? 216.592 161.840 156.250 1.00 59.00 122 PRO C N 1
ATOM 774 C CA . PRO A 1 100 ? 217.012 162.061 154.856 1.00 59.00 122 PRO C CA 1
ATOM 775 C C . PRO A 1 100 ? 217.890 160.950 154.306 1.00 59.00 122 PRO C C 1
ATOM 776 O O . PRO A 1 100 ? 217.794 160.630 153.114 1.00 59.00 122 PRO C O 1
ATOM 780 N N . LYS A 1 101 ? 218.740 160.352 155.135 1.00 62.02 123 LYS C N 1
ATOM 781 C CA . LYS A 1 101 ? 219.590 159.252 154.707 1.00 62.02 123 LYS C CA 1
ATOM 782 C C . LYS A 1 101 ? 218.869 157.927 154.954 1.00 62.02 123 LYS C C 1
ATOM 783 O O . LYS A 1 101 ? 217.675 157.892 155.265 1.00 62.02 123 LYS C O 1
ATOM 789 N N . GLY A 1 102 ? 219.590 156.819 154.815 1.00 62.53 124 GLY C N 1
ATOM 790 C CA . GLY A 1 102 ? 219.012 155.501 154.971 1.00 62.53 124 GLY C CA 1
ATOM 791 C C . GLY A 1 102 ? 218.836 155.103 156.422 1.00 62.53 124 GLY C C 1
ATOM 792 O O . GLY A 1 102 ? 218.775 155.939 157.327 1.00 62.53 124 GLY C O 1
ATOM 793 N N . PHE A 1 103 ? 218.753 153.791 156.641 1.00 68.35 125 PHE C N 1
ATOM 794 C CA . PHE A 1 103 ? 218.527 153.220 157.962 1.00 68.35 125 PHE C CA 1
ATOM 795 C C . PHE A 1 103 ? 219.546 152.115 158.221 1.00 68.35 125 PHE C C 1
ATOM 796 O O . PHE A 1 103 ? 220.346 151.756 157.352 1.00 68.35 125 PHE C O 1
ATOM 804 N N . TYR A 1 104 ? 219.511 151.572 159.436 1.00 78.40 126 TYR C N 1
ATOM 805 C CA . TYR A 1 104 ? 220.443 150.536 159.856 1.00 78.40 126 TYR C CA 1
ATOM 806 C C . TYR A 1 104 ? 219.804 149.724 160.973 1.00 78.40 126 TYR C C 1
ATOM 807 O O . TYR A 1 104 ? 218.944 150.223 161.704 1.00 78.40 126 TYR C O 1
ATOM 816 N N . CYS A 1 105 ? 220.232 148.470 161.101 1.00 86.86 127 CYS C N 1
ATOM 817 C CA . CYS A 1 105 ? 219.714 147.602 162.150 1.00 86.86 127 CYS C CA 1
ATOM 818 C C . CYS A 1 105 ? 220.631 146.405 162.342 1.00 86.86 127 CYS C C 1
ATOM 819 O O . CYS A 1 105 ? 221.500 146.119 161.514 1.00 86.86 127 CYS C O 1
ATOM 822 N N . SER A 1 106 ? 220.420 145.713 163.459 1.00 89.66 128 SER C N 1
ATOM 823 C CA . SER A 1 106 ? 221.238 144.589 163.887 1.00 89.66 128 SER C CA 1
ATOM 824 C C . SER A 1 106 ? 220.386 143.332 164.018 1.00 89.66 128 SER C C 1
ATOM 825 O O . SER A 1 106 ? 219.155 143.369 163.942 1.00 89.66 128 SER C O 1
ATOM 828 N N . TRP A 1 107 ? 221.067 142.206 164.217 1.00 93.87 129 TRP C N 1
ATOM 829 C CA . TRP A 1 107 ? 220.418 140.920 164.417 1.00 93.87 129 TRP C CA 1
ATOM 830 C C . TRP A 1 107 ? 221.184 140.139 165.472 1.00 93.87 129 TRP C C 1
ATOM 831 O O . TRP A 1 107 ? 222.416 140.082 165.438 1.00 93.87 129 TRP C O 1
ATOM 842 N N . HIS A 1 108 ? 220.452 139.540 166.409 1.00 108.63 130 HIS C N 1
ATOM 843 C CA . HIS A 1 108 ? 221.067 138.782 167.488 1.00 108.63 130 HIS C CA 1
ATOM 844 C C . HIS A 1 108 ? 220.121 137.674 167.925 1.00 108.63 130 HIS C C 1
ATOM 845 O O . HIS A 1 108 ? 218.898 137.802 167.816 1.00 108.63 130 HIS C O 1
ATOM 852 N N . LEU A 1 109 ? 220.701 136.587 168.424 1.00 120.28 131 LEU C N 1
ATOM 853 C CA . LEU A 1 109 ? 219.913 135.449 168.878 1.00 120.28 131 LEU C CA 1
ATOM 854 C C . LEU A 1 109 ? 219.462 135.661 170.322 1.00 120.28 131 LEU C C 1
ATOM 855 O O . LEU A 1 109 ? 220.194 136.255 171.119 1.00 120.28 131 LEU C O 1
ATOM 860 N N . PRO A 1 110 ? 218.264 135.192 170.683 1.00 131.00 132 PRO C N 1
ATOM 861 C CA . PRO A 1 110 ? 217.833 135.329 172.084 1.00 131.00 132 PRO C CA 1
ATOM 862 C C . PRO A 1 110 ? 218.658 134.488 173.039 1.00 131.00 132 PRO C C 1
ATOM 863 O O . PRO A 1 110 ? 218.960 134.939 174.151 1.00 131.00 132 PRO C O 1
ATOM 867 N N . THR A 1 111 ? 219.032 133.274 172.638 1.00 141.58 133 THR C N 1
ATOM 868 C CA . THR A 1 111 ? 219.876 132.410 173.449 1.00 141.58 133 THR C CA 1
ATOM 869 C C . THR A 1 111 ? 221.264 132.345 172.831 1.00 141.58 133 THR C C 1
ATOM 870 O O . THR A 1 111 ? 221.394 131.947 171.664 1.00 141.58 133 THR C O 1
ATOM 874 N N . PRO A 1 112 ? 222.315 132.722 173.554 1.00 147.98 134 PRO C N 1
ATOM 875 C CA . PRO A 1 112 ? 223.658 132.696 172.966 1.00 147.98 134 PRO C CA 1
ATOM 876 C C . PRO A 1 112 ? 224.147 131.274 172.750 1.00 147.98 134 PRO C C 1
ATOM 877 O O . PRO A 1 112 ? 223.838 130.358 173.517 1.00 147.98 134 PRO C O 1
ATOM 881 N N . THR A 1 113 ? 224.923 131.098 171.686 1.00 152.52 135 THR C N 1
ATOM 882 C CA . THR A 1 113 ? 225.484 129.806 171.324 1.00 152.52 135 THR C CA 1
ATOM 883 C C . THR A 1 113 ? 226.997 129.821 171.500 1.00 152.52 135 THR C C 1
ATOM 884 O O . THR A 1 113 ? 227.623 130.877 171.627 1.00 152.52 135 THR C O 1
ATOM 888 N N . TYR A 1 114 ? 227.578 128.624 171.509 1.00 154.72 136 TYR C N 1
ATOM 889 C CA . TYR A 1 114 ? 229.009 128.444 171.706 1.00 154.72 136 TYR C CA 1
ATOM 890 C C . TYR A 1 114 ? 229.743 128.126 170.410 1.00 154.72 136 TYR C C 1
ATOM 891 O O . TYR A 1 114 ? 230.866 127.611 170.453 1.00 154.72 136 TYR C O 1
ATOM 900 N N . ILE A 1 115 ? 229.135 128.417 169.264 1.00 152.02 137 ILE C N 1
ATOM 901 C CA . ILE A 1 115 ? 229.753 128.190 167.960 1.00 152.02 137 ILE C CA 1
ATOM 902 C C . ILE A 1 115 ? 229.497 129.427 167.104 1.00 152.02 137 ILE C C 1
ATOM 903 O O . ILE A 1 115 ? 228.369 129.939 167.084 1.00 152.02 137 ILE C O 1
ATOM 908 N N . PRO A 1 116 ? 230.504 129.967 166.416 1.00 149.37 138 PRO C N 1
ATOM 909 C CA . PRO A 1 116 ? 230.254 131.119 165.537 1.00 149.37 138 PRO C CA 1
ATOM 910 C C . PRO A 1 116 ? 229.393 130.722 164.345 1.00 149.37 138 PRO C C 1
ATOM 911 O O . PRO A 1 116 ? 229.643 129.708 163.690 1.00 149.37 138 PRO C O 1
ATOM 915 N N . ASN A 1 117 ? 228.376 131.532 164.071 1.00 136.54 139 ASN C N 1
ATOM 916 C CA . ASN A 1 117 ? 227.431 131.276 162.995 1.00 136.54 139 ASN C CA 1
ATOM 917 C C . ASN A 1 117 ? 227.737 132.152 161.784 1.00 136.54 139 ASN C C 1
ATOM 918 O O . ASN A 1 117 ? 228.570 133.060 161.827 1.00 136.54 139 ASN C O 1
ATOM 923 N N . THR A 1 118 ? 227.039 131.861 160.689 1.00 120.81 140 THR C N 1
ATOM 924 C CA . THR A 1 118 ? 227.132 132.628 159.455 1.00 120.81 140 THR C CA 1
ATOM 925 C C . THR A 1 118 ? 225.779 133.264 159.172 1.00 120.81 140 THR C C 1
ATOM 926 O O . THR A 1 118 ? 224.751 132.580 159.199 1.00 120.81 140 THR C O 1
ATOM 930 N N . PHE A 1 119 ? 225.782 134.565 158.901 1.00 107.12 141 PHE C N 1
ATOM 931 C CA . PHE A 1 119 ? 224.559 135.327 158.708 1.00 107.12 141 PHE C CA 1
ATOM 932 C C . PHE A 1 119 ? 224.411 135.752 157.253 1.00 107.12 141 PHE C C 1
ATOM 933 O O . PHE A 1 119 ? 225.395 135.867 156.516 1.00 107.12 141 PHE C O 1
ATOM 941 N N . ASN A 1 120 ? 223.164 135.983 156.850 1.00 111.07 142 ASN C N 1
ATOM 942 C CA . ASN A 1 120 ? 222.834 136.419 155.502 1.00 111.07 142 ASN C CA 1
ATOM 943 C C . ASN A 1 120 ? 221.947 137.653 155.574 1.00 111.07 142 ASN C C 1
ATOM 944 O O . ASN A 1 120 ? 221.124 137.794 156.483 1.00 111.07 142 ASN C O 1
ATOM 949 N N . VAL A 1 121 ? 222.121 138.547 154.604 1.00 98.14 143 VAL C N 1
ATOM 950 C CA . VAL A 1 121 ? 221.351 139.782 154.520 1.00 98.14 143 VAL C CA 1
ATOM 951 C C . VAL A 1 121 ? 220.806 139.917 153.106 1.00 98.14 143 VAL C C 1
ATOM 952 O O . VAL A 1 121 ? 221.542 139.729 152.131 1.00 98.14 143 VAL C O 1
ATOM 956 N N . THR A 1 122 ? 219.518 140.235 152.997 1.00 87.86 144 THR C N 1
ATOM 957 C CA . THR A 1 122 ? 218.875 140.404 151.696 1.00 87.86 144 THR C CA 1
ATOM 958 C C . THR A 1 122 ? 217.656 141.293 151.877 1.00 87.86 144 THR C C 1
ATOM 959 O O . THR A 1 122 ? 216.749 140.948 152.641 1.00 87.86 144 THR C O 1
ATOM 963 N N . VAL A 1 123 ? 217.635 142.427 151.182 1.00 75.57 145 VAL C N 1
ATOM 964 C CA . VAL A 1 123 ? 216.522 143.367 151.228 1.00 75.57 145 VAL C CA 1
ATOM 965 C C . VAL A 1 123 ? 215.840 143.371 149.868 1.00 75.57 145 VAL C C 1
ATOM 966 O O . VAL A 1 123 ? 216.507 143.338 148.827 1.00 75.57 145 VAL C O 1
ATOM 970 N N . LEU A 1 124 ? 214.509 143.411 149.878 1.00 69.06 146 LEU C N 1
ATOM 971 C CA . LEU A 1 124 ? 213.717 143.345 148.655 1.00 69.06 146 LEU C CA 1
ATOM 972 C C . LEU A 1 124 ? 213.228 144.712 148.193 1.00 69.06 146 LEU C C 1
ATOM 973 O O . LEU A 1 124 ? 213.465 145.093 147.042 1.00 69.06 146 LEU C O 1
ATOM 978 N N . HIS A 1 125 ? 212.552 145.457 149.070 1.00 65.16 147 HIS C N 1
ATOM 979 C CA . HIS A 1 125 ? 211.962 146.754 148.734 1.00 65.16 147 HIS C CA 1
ATOM 980 C C . HIS A 1 125 ? 211.025 146.624 147.530 1.00 65.16 147 HIS C C 1
ATOM 981 O O . HIS A 1 125 ? 211.195 147.269 146.494 1.00 65.16 147 HIS C O 1
ATOM 988 N N . GLY A 1 126 ? 210.025 145.760 147.688 1.00 64.72 148 GLY C N 1
ATOM 989 C CA . GLY A 1 126 ? 209.113 145.462 146.603 1.00 64.72 148 GLY C CA 1
ATOM 990 C C . GLY A 1 126 ? 209.704 144.455 145.638 1.00 64.72 148 GLY C C 1
ATOM 991 O O . GLY A 1 126 ? 209.789 143.263 145.948 1.00 64.72 148 GLY C O 1
ATOM 992 N N . SER A 1 127 ? 210.118 144.926 144.462 0.00 66.21 149 SER C N 1
ATOM 993 C CA . SER A 1 127 ? 210.817 144.105 143.473 0.00 66.21 149 SER C CA 1
ATOM 994 C C . SER A 1 127 ? 212.068 144.874 143.058 0.00 66.21 149 SER C C 1
ATOM 995 O O . SER A 1 127 ? 212.062 145.592 142.055 0.00 66.21 149 SER C O 1
ATOM 998 N N . LYS A 1 128 ? 213.139 144.713 143.828 0.00 69.68 150 LYS C N 1
ATOM 999 C CA . LYS A 1 128 ? 214.397 145.410 143.584 0.00 69.68 150 LYS C CA 1
ATOM 1000 C C . LYS A 1 128 ? 215.512 144.634 144.278 0.00 69.68 150 LYS C C 1
ATOM 1001 O O . LYS A 1 128 ? 215.290 143.544 144.815 0.00 69.68 150 LYS C O 1
ATOM 1007 N N . ILE A 1 129 ? 216.717 145.200 144.267 0.00 73.29 151 ILE C N 1
ATOM 1008 C CA . ILE A 1 129 ? 217.885 144.586 144.889 0.00 73.29 151 ILE C CA 1
ATOM 1009 C C . ILE A 1 129 ? 218.664 145.668 145.622 0.00 73.29 151 ILE C C 1
ATOM 1010 O O . ILE A 1 129 ? 219.012 146.696 145.032 0.00 73.29 151 ILE C O 1
ATOM 1015 N N . MET A 1 130 ? 218.937 145.440 146.902 1.00 78.51 152 MET C N 1
ATOM 1016 C CA . MET A 1 130 ? 219.713 146.357 147.722 1.00 78.51 152 MET C CA 1
ATOM 1017 C C . MET A 1 130 ? 221.119 145.807 147.933 1.00 78.51 152 MET C C 1
ATOM 1018 O O . MET A 1 130 ? 221.433 144.672 147.566 1.00 78.51 152 MET C O 1
ATOM 1023 N N . VAL A 1 131 ? 221.968 146.631 148.535 1.00 88.17 153 VAL C N 1
ATOM 1024 C CA . VAL A 1 131 ? 223.389 146.326 148.680 1.00 88.17 153 VAL C CA 1
ATOM 1025 C C . VAL A 1 131 ? 223.727 145.850 150.087 1.00 88.17 153 VAL C C 1
ATOM 1026 O O . VAL A 1 131 ? 224.301 144.775 150.262 1.00 88.17 153 VAL C O 1
ATOM 1030 N N . CYS A 1 132 ? 223.374 146.641 151.100 1.00 92.60 154 CYS C N 1
ATOM 1031 C CA . CYS A 1 132 ? 223.797 146.417 152.484 1.00 92.60 154 CYS C CA 1
ATOM 1032 C C . CYS A 1 132 ? 225.322 146.327 152.568 1.00 92.60 154 CYS C C 1
ATOM 1033 O O . CYS A 1 132 ? 225.906 145.296 152.905 1.00 92.60 154 CYS C O 1
ATOM 1036 N N . GLU A 1 133 ? 225.967 147.437 152.217 1.00 91.57 155 GLU C N 1
ATOM 1037 C CA . GLU A 1 133 ? 227.409 147.561 152.371 1.00 91.57 155 GLU C CA 1
ATOM 1038 C C . GLU A 1 133 ? 227.729 148.009 153.792 1.00 91.57 155 GLU C C 1
ATOM 1039 O O . GLU A 1 133 ? 227.120 148.952 154.308 1.00 91.57 155 GLU C O 1
ATOM 1045 N N . LYS A 1 134 ? 228.676 147.325 154.431 1.00 95.23 156 LYS C N 1
ATOM 1046 C CA . LYS A 1 134 ? 228.978 147.578 155.835 1.00 95.23 156 LYS C CA 1
ATOM 1047 C C . LYS A 1 134 ? 230.475 147.469 156.078 1.00 95.23 156 LYS C C 1
ATOM 1048 O O . LYS A 1 134 ? 231.066 146.404 155.877 1.00 95.23 156 LYS C O 1
ATOM 1054 N N . ASP A 1 135 ? 231.081 148.575 156.513 1.00 98.34 157 ASP C N 1
ATOM 1055 C CA . ASP A 1 135 ? 232.445 148.577 157.047 1.00 98.34 157 ASP C CA 1
ATOM 1056 C C . ASP A 1 135 ? 232.441 149.252 158.416 1.00 98.34 157 ASP C C 1
ATOM 1057 O O . ASP A 1 135 ? 233.147 150.239 158.642 1.00 98.34 157 ASP C O 1
ATOM 1062 N N . PRO A 1 136 ? 231.644 148.737 159.366 1.00 98.14 158 PRO C N 1
ATOM 1063 C CA . PRO A 1 136 ? 231.470 149.451 160.634 1.00 98.14 158 PRO C CA 1
ATOM 1064 C C . PRO A 1 136 ? 232.483 149.042 161.691 1.00 98.14 158 PRO C C 1
ATOM 1065 O O . PRO A 1 136 ? 233.355 148.204 161.442 1.00 98.14 158 PRO C O 1
ATOM 1069 N N . ALA A 1 137 ? 232.371 149.635 162.881 1.00 100.58 159 ALA C N 1
ATOM 1070 C CA . ALA A 1 137 ? 233.201 149.216 164.004 1.00 100.58 159 ALA C CA 1
ATOM 1071 C C . ALA A 1 137 ? 232.687 147.909 164.597 1.00 100.58 159 ALA C C 1
ATOM 1072 O O . ALA A 1 137 ? 233.423 146.920 164.690 1.00 100.58 159 ALA C O 1
ATOM 1074 N N . LEU A 1 138 ? 231.422 147.889 165.004 1.00 96.33 160 LEU C N 1
ATOM 1075 C CA . LEU A 1 138 ? 230.780 146.689 165.518 1.00 96.33 160 LEU C CA 1
ATOM 1076 C C . LEU A 1 138 ? 229.983 146.009 164.410 1.00 96.33 160 LEU C C 1
ATOM 1077 O O . LEU A 1 138 ? 229.442 146.665 163.516 1.00 96.33 160 LEU C O 1
ATOM 1082 N N . LYS A 1 139 ? 229.922 144.682 164.477 1.00 95.94 161 LYS C N 1
ATOM 1083 C CA . LYS A 1 139 ? 229.275 143.899 163.436 1.00 95.94 161 LYS C CA 1
ATOM 1084 C C . LYS A 1 139 ? 227.754 144.032 163.531 1.00 95.94 161 LYS C C 1
ATOM 1085 O O . LYS A 1 139 ? 227.212 144.752 164.376 1.00 95.94 161 LYS C O 1
ATOM 1091 N N . ASN A 1 140 ? 227.063 143.320 162.639 1.00 93.86 162 ASN C N 1
ATOM 1092 C CA . ASN A 1 140 ? 225.601 143.267 162.595 1.00 93.86 162 ASN C CA 1
ATOM 1093 C C . ASN A 1 140 ? 225.005 144.666 162.403 1.00 93.86 162 ASN C C 1
ATOM 1094 O O . ASN A 1 140 ? 224.338 145.223 163.275 1.00 93.86 162 ASN C O 1
ATOM 1099 N N . ARG A 1 141 ? 225.282 145.227 161.227 1.00 88.98 163 ARG C N 1
ATOM 1100 C CA . ARG A 1 141 ? 224.732 146.532 160.863 1.00 88.98 163 ARG C CA 1
ATOM 1101 C C . ARG A 1 141 ? 224.774 146.659 159.346 1.00 88.98 163 ARG C C 1
ATOM 1102 O O . ARG A 1 141 ? 225.860 146.739 158.766 1.00 88.98 163 ARG C O 1
ATOM 1110 N N . CYS A 1 142 ? 223.599 146.678 158.710 1.00 89.61 164 CYS C N 1
ATOM 1111 C CA . CYS A 1 142 ? 223.546 146.816 157.257 1.00 89.61 164 CYS C CA 1
ATOM 1112 C C . CYS A 1 142 ? 223.968 148.213 156.816 1.00 89.61 164 CYS C C 1
ATOM 1113 O O . CYS A 1 142 ? 224.779 148.363 155.895 1.00 89.61 164 CYS C O 1
ATOM 1116 N N . HIS A 1 143 ? 223.424 149.245 157.463 1.00 82.72 165 HIS C N 1
ATOM 1117 C CA . HIS A 1 143 ? 223.667 150.642 157.098 1.00 82.72 165 HIS C CA 1
ATOM 1118 C C . HIS A 1 143 ? 223.289 150.899 155.637 1.00 82.72 165 HIS C C 1
ATOM 1119 O O . HIS A 1 143 ? 224.088 151.373 154.828 1.00 82.72 165 HIS C O 1
ATOM 1126 N N . ILE A 1 144 ? 222.038 150.572 155.314 1.00 74.34 166 ILE C N 1
ATOM 1127 C CA . ILE A 1 144 ? 221.529 150.790 153.966 1.00 74.34 166 ILE C CA 1
ATOM 1128 C C . ILE A 1 144 ? 221.210 152.270 153.770 1.00 74.34 166 ILE C C 1
ATOM 1129 O O . ILE A 1 144 ? 220.938 153.009 154.720 1.00 74.34 166 ILE C O 1
ATOM 1134 N N . ARG A 1 145 ? 221.253 152.708 152.514 1.00 65.57 167 ARG C N 1
ATOM 1135 C CA . ARG A 1 145 ? 220.966 154.086 152.150 1.00 65.57 167 ARG C CA 1
ATOM 1136 C C . ARG A 1 145 ? 219.679 154.153 151.340 1.00 65.57 167 ARG C C 1
ATOM 1137 O O . ARG A 1 145 ? 219.346 153.228 150.592 1.00 65.57 167 ARG C O 1
ATOM 1145 N N . TYR A 1 146 ? 218.954 155.257 151.499 1.00 59.41 168 TYR C N 1
ATOM 1146 C CA . TYR A 1 146 ? 217.700 155.448 150.790 1.00 59.41 168 TYR C CA 1
ATOM 1147 C C . TYR A 1 146 ? 217.952 155.978 149.381 1.00 59.41 168 TYR C C 1
ATOM 1148 O O . TYR A 1 146 ? 219.034 156.476 149.057 1.00 59.41 168 TYR C O 1
ATOM 1157 N N . MET A 1 147 ? 216.927 155.863 148.538 1.00 59.64 169 MET C N 1
ATOM 1158 C CA . MET A 1 147 ? 217.007 156.318 147.155 1.00 59.64 169 MET C CA 1
ATOM 1159 C C . MET A 1 147 ? 215.829 157.168 146.707 1.00 59.64 169 MET C C 1
ATOM 1160 O O . MET A 1 147 ? 215.980 157.929 145.743 1.00 59.64 169 MET C O 1
ATOM 1165 N N . HIS A 1 148 ? 214.672 157.076 147.360 1.00 56.56 170 HIS C N 1
ATOM 1166 C CA . HIS A 1 148 ? 213.496 157.838 146.968 1.00 56.56 170 HIS C CA 1
ATOM 1167 C C . HIS A 1 148 ? 212.770 158.318 148.217 1.00 56.56 170 HIS C C 1
ATOM 1168 O O . HIS A 1 148 ? 213.130 157.974 149.346 1.00 56.56 170 HIS C O 1
ATOM 1175 N N . LEU A 1 149 ? 211.734 159.124 147.998 1.00 50.92 171 LEU C N 1
ATOM 1176 C CA . LEU A 1 149 ? 210.901 159.650 149.071 1.00 50.92 171 LEU C CA 1
ATOM 1177 C C . LEU A 1 149 ? 209.443 159.381 148.738 1.00 50.92 171 LEU C C 1
ATOM 1178 O O . LEU A 1 149 ? 209.011 159.615 147.604 1.00 50.92 171 LEU C O 1
ATOM 1183 N N . PHE A 1 150 ? 208.691 158.897 149.727 1.00 47.25 172 PHE C N 1
ATOM 1184 C CA . PHE A 1 150 ? 207.280 158.549 149.560 1.00 47.25 172 PHE C CA 1
ATOM 1185 C C . PHE A 1 150 ? 207.095 157.567 148.404 1.00 47.25 172 PHE C C 1
ATOM 1186 O O . PHE A 1 150 ? 206.247 157.747 147.527 1.00 47.25 172 PHE C O 1
ATOM 1194 N N . SER A 1 151 ? 207.909 156.509 148.412 1.00 49.49 173 SER C N 1
ATOM 1195 C CA . SER A 1 151 ? 207.872 155.527 147.335 1.00 49.49 173 SER C CA 1
ATOM 1196 C C . SER A 1 151 ? 206.614 154.668 147.368 1.00 49.49 173 SER C C 1
ATOM 1197 O O . SER A 1 151 ? 206.296 154.027 146.360 1.00 49.49 173 SER C O 1
ATOM 1200 N N . THR A 1 152 ? 205.899 154.645 148.496 1.00 46.41 174 THR C N 1
ATOM 1201 C CA . THR A 1 152 ? 204.677 153.852 148.655 1.00 46.41 174 THR C CA 1
ATOM 1202 C C . THR A 1 152 ? 204.967 152.372 148.389 1.00 46.41 174 THR C C 1
ATOM 1203 O O . THR A 1 152 ? 204.216 151.673 147.706 1.00 46.41 174 THR C O 1
ATOM 1207 N N . ILE A 1 153 ? 206.092 151.894 148.917 1.00 54.18 175 ILE C N 1
ATOM 1208 C CA . ILE A 1 153 ? 206.498 150.499 148.784 1.00 54.18 175 ILE C CA 1
ATOM 1209 C C . ILE A 1 153 ? 207.036 150.038 150.132 1.00 54.18 175 ILE C C 1
ATOM 1210 O O . ILE A 1 153 ? 207.973 150.641 150.667 1.00 54.18 175 ILE C O 1
ATOM 1215 N N . LYS A 1 154 ? 206.447 148.979 150.680 1.00 54.94 176 LYS C N 1
ATOM 1216 C CA . LYS A 1 154 ? 206.865 148.464 151.976 1.00 54.94 176 LYS C CA 1
ATOM 1217 C C . LYS A 1 154 ? 208.181 147.709 151.843 1.00 54.94 176 LYS C C 1
ATOM 1218 O O . LYS A 1 154 ? 208.301 146.791 151.026 1.00 54.94 176 LYS C O 1
ATOM 1224 N N . TYR A 1 155 ? 209.166 148.098 152.648 1.00 60.29 177 TYR C N 1
ATOM 1225 C CA . TYR A 1 155 ? 210.458 147.426 152.631 1.00 60.29 177 TYR C CA 1
ATOM 1226 C C . TYR A 1 155 ? 210.353 146.055 153.288 1.00 60.29 177 TYR C C 1
ATOM 1227 O O . TYR A 1 155 ? 209.615 145.868 154.260 1.00 60.29 177 TYR C O 1
ATOM 1236 N N . LYS A 1 156 ? 211.101 145.093 152.754 1.00 70.81 178 LYS C N 1
ATOM 1237 C CA . LYS A 1 156 ? 211.115 143.730 153.272 1.00 70.81 178 LYS C CA 1
ATOM 1238 C C . LYS A 1 156 ? 212.556 143.261 153.387 1.00 70.81 178 LYS C C 1
ATOM 1239 O O . LYS A 1 156 ? 213.268 143.185 152.380 1.00 70.81 178 LYS C O 1
ATOM 1245 N N . VAL A 1 157 ? 212.982 142.950 154.608 1.00 80.05 179 VAL C N 1
ATOM 1246 C CA . VAL A 1 157 ? 214.325 142.456 154.882 1.00 80.05 179 VAL C CA 1
ATOM 1247 C C . VAL A 1 157 ? 214.210 141.122 155.609 1.00 80.05 179 VAL C C 1
ATOM 1248 O O . VAL A 1 157 ? 213.272 140.904 156.383 1.00 80.05 179 VAL C O 1
ATOM 1252 N N . SER A 1 158 ? 215.154 140.222 155.338 1.00 92.03 180 SER C N 1
ATOM 1253 C CA . SER A 1 158 ? 215.170 138.896 155.937 1.00 92.03 180 SER C CA 1
ATOM 1254 C C . SER A 1 158 ? 216.562 138.592 156.469 1.00 92.03 180 SER C C 1
ATOM 1255 O O . SER A 1 158 ? 217.567 138.946 155.844 1.00 92.03 180 SER C O 1
ATOM 1258 N N . ILE A 1 159 ? 216.615 137.936 157.625 1.00 103.18 181 ILE C N 1
ATOM 1259 C CA . ILE A 1 159 ? 217.866 137.551 158.267 1.00 103.18 181 ILE C CA 1
ATOM 1260 C C . ILE A 1 159 ? 217.915 136.032 158.346 1.00 103.18 181 ILE C C 1
ATOM 1261 O O . ILE A 1 159 ? 216.933 135.392 158.742 1.00 103.18 181 ILE C O 1
ATOM 1266 N N . SER A 1 160 ? 219.051 135.457 157.958 1.00 114.74 182 SER C N 1
ATOM 1267 C CA . SER A 1 160 ? 219.260 134.019 157.994 1.00 114.74 182 SER C CA 1
ATOM 1268 C C . SER A 1 160 ? 220.481 133.697 158.844 1.00 114.74 182 SER C C 1
ATOM 1269 O O . SER A 1 160 ? 221.428 134.485 158.924 1.00 114.74 182 SER C O 1
ATOM 1272 N N . VAL A 1 161 ? 220.450 132.530 159.482 1.00 122.23 183 VAL C N 1
ATOM 1273 C CA . VAL A 1 161 ? 221.534 132.066 160.337 1.00 122.23 183 VAL C CA 1
ATOM 1274 C C . VAL A 1 161 ? 221.938 130.667 159.895 1.00 122.23 183 VAL C C 1
ATOM 1275 O O . VAL A 1 161 ? 221.082 129.810 159.649 1.00 122.23 183 VAL C O 1
ATOM 1279 N N . SER A 1 162 ? 223.245 130.440 159.783 1.00 131.08 184 SER C N 1
ATOM 1280 C CA . SER A 1 162 ? 223.793 129.157 159.370 1.00 131.08 184 SER C CA 1
ATOM 1281 C C . SER A 1 162 ? 224.605 128.557 160.509 1.00 131.08 184 SER C C 1
ATOM 1282 O O . SER A 1 162 ? 225.319 129.273 161.219 1.00 131.08 184 SER C O 1
ATOM 1285 N N . ASN A 1 163 ? 224.495 127.242 160.676 1.00 143.54 185 ASN C N 1
ATOM 1286 C CA . ASN A 1 163 ? 225.199 126.545 161.742 1.00 143.54 185 ASN C CA 1
ATOM 1287 C C . ASN A 1 163 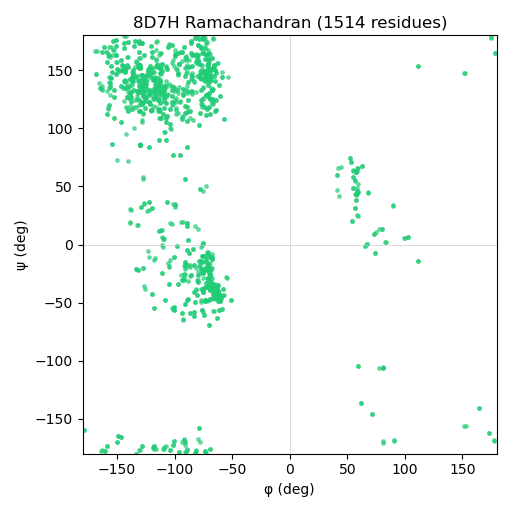? 225.320 125.076 161.367 1.00 143.54 185 ASN C C 1
ATOM 1288 O O . ASN A 1 163 ? 224.543 124.556 160.562 1.00 143.54 185 ASN C O 1
ATOM 1293 N N . ALA A 1 164 ? 226.312 124.413 161.965 1.00 145.48 186 ALA C N 1
ATOM 1294 C CA . ALA A 1 164 ? 226.532 122.995 161.710 1.00 145.48 186 ALA C CA 1
ATOM 1295 C C . ALA A 1 164 ? 225.476 122.108 162.355 1.00 145.48 186 ALA C C 1
ATOM 1296 O O . ALA A 1 164 ? 225.397 120.923 162.014 1.00 145.48 186 ALA C O 1
ATOM 1298 N N . LEU A 1 165 ? 224.669 122.645 163.273 1.00 150.08 187 LEU C N 1
ATOM 1299 C CA . LEU A 1 165 ? 223.616 121.881 163.923 1.00 150.08 187 LEU C CA 1
ATOM 1300 C C . LEU A 1 165 ? 222.220 122.214 163.422 1.00 150.08 187 LEU C C 1
ATOM 1301 O O . LEU A 1 165 ? 221.301 121.417 163.634 1.00 150.08 187 LEU C O 1
ATOM 1306 N N . GLY A 1 166 ? 222.039 123.356 162.771 1.00 139.69 188 GLY C N 1
ATOM 1307 C CA . GLY A 1 166 ? 220.730 123.715 162.263 1.00 139.69 188 GLY C CA 1
ATOM 1308 C C . GLY A 1 166 ? 220.765 125.078 161.609 1.00 139.69 188 GLY C C 1
ATOM 1309 O O . GLY A 1 166 ? 221.833 125.641 161.356 1.00 139.69 188 GLY C O 1
ATOM 1310 N N . HIS A 1 167 ? 219.573 125.601 161.338 1.00 127.94 189 HIS C N 1
ATOM 1311 C CA . HIS A 1 167 ? 219.431 126.903 160.703 1.00 127.94 189 HIS C CA 1
ATOM 1312 C C . HIS A 1 167 ? 218.035 127.434 160.995 1.00 127.94 189 HIS C C 1
ATOM 1313 O O . HIS A 1 167 ? 217.150 126.700 161.441 1.00 127.94 189 HIS C O 1
ATOM 1320 N N . ASN A 1 168 ? 217.850 128.727 160.736 1.00 120.55 190 ASN C N 1
ATOM 1321 C CA . ASN A 1 168 ? 216.566 129.375 160.956 1.00 120.55 190 ASN C CA 1
ATOM 1322 C C . ASN A 1 168 ? 216.449 130.558 160.006 1.00 120.55 190 ASN C C 1
ATOM 1323 O O . ASN A 1 168 ? 217.387 130.894 159.279 1.00 120.55 190 ASN C O 1
ATOM 1328 N N . ALA A 1 169 ? 215.280 131.194 160.022 1.00 111.53 191 ALA C N 1
ATOM 1329 C CA . ALA A 1 169 ? 215.020 132.329 159.151 1.00 111.53 191 ALA C CA 1
ATOM 1330 C C . ALA A 1 169 ? 213.953 133.214 159.778 1.00 111.53 191 ALA C C 1
ATOM 1331 O O . ALA A 1 169 ? 213.063 132.734 160.485 1.00 111.53 191 ALA C O 1
ATOM 1333 N N . THR A 1 170 ? 214.054 134.514 159.509 1.00 100.66 192 THR C N 1
ATOM 1334 C CA . THR A 1 170 ? 213.105 135.491 160.020 1.00 100.66 192 THR C CA 1
ATOM 1335 C C . THR A 1 170 ? 213.054 136.672 159.063 1.00 100.66 192 THR C C 1
ATOM 1336 O O . THR A 1 170 ? 214.095 137.185 158.645 1.00 100.66 192 THR C O 1
ATOM 1340 N N . ALA A 1 171 ? 211.838 137.095 158.720 1.00 86.38 193 ALA C N 1
ATOM 1341 C CA . ALA A 1 171 ? 211.633 138.210 157.807 1.00 86.38 193 ALA C CA 1
ATOM 1342 C C . ALA A 1 171 ? 210.541 139.116 158.352 1.00 86.38 193 ALA C C 1
ATOM 1343 O O . ALA A 1 171 ? 209.538 138.639 158.889 1.00 86.38 193 ALA C O 1
ATOM 1345 N N . ILE A 1 172 ? 210.742 140.426 158.209 1.00 76.00 194 ILE C N 1
ATOM 1346 C CA . ILE A 1 172 ? 209.796 141.429 158.674 1.00 76.00 194 ILE C CA 1
ATOM 1347 C C . ILE A 1 172 ? 209.539 142.421 157.546 1.00 76.00 194 ILE C C 1
ATOM 1348 O O . ILE A 1 172 ? 210.267 142.474 156.554 1.00 76.00 194 ILE C O 1
ATOM 1353 N N . THR A 1 173 ? 208.482 143.212 157.714 1.00 67.30 195 THR C N 1
ATOM 1354 C CA . THR A 1 173 ? 208.092 144.226 156.746 1.00 67.30 195 THR C CA 1
ATOM 1355 C C . THR A 1 173 ? 207.804 145.532 157.472 1.00 67.30 195 THR C C 1
ATOM 1356 O O . THR A 1 173 ? 207.286 145.527 158.592 1.00 67.30 195 THR C O 1
ATOM 1360 N N . PHE A 1 174 ? 208.140 146.645 156.828 1.00 64.16 196 PHE C N 1
ATOM 1361 C CA . PHE A 1 174 ? 207.949 147.965 157.416 1.00 64.16 196 PHE C CA 1
ATOM 1362 C C . PHE A 1 174 ? 207.965 149.000 156.299 1.00 64.16 196 PHE C C 1
ATOM 1363 O O . PHE A 1 174 ? 208.071 148.667 155.116 1.00 64.16 196 PHE C O 1
ATOM 1371 N N . ASP A 1 175 ? 207.857 150.269 156.689 1.00 65.67 197 ASP C N 1
ATOM 1372 C CA . ASP A 1 175 ? 207.900 151.383 155.755 1.00 65.67 197 ASP C CA 1
ATOM 1373 C C . ASP A 1 175 ? 208.800 152.470 156.326 1.00 65.67 197 ASP C C 1
ATOM 1374 O O . ASP A 1 175 ? 209.224 152.415 157.483 1.00 65.67 197 ASP C O 1
ATOM 1379 N N . GLU A 1 176 ? 209.089 153.473 155.496 1.00 61.06 198 GLU C N 1
ATOM 1380 C CA . GLU A 1 176 ? 209.974 154.560 155.892 1.00 61.06 198 GLU C CA 1
ATOM 1381 C C . GLU A 1 176 ? 209.314 155.561 156.832 1.00 61.06 198 GLU C C 1
ATOM 1382 O O . GLU A 1 176 ? 210.012 156.421 157.379 1.00 61.06 198 GLU C O 1
ATOM 1388 N N . PHE A 1 177 ? 208.000 155.475 157.033 1.00 62.08 199 PHE C N 1
ATOM 1389 C CA . PHE A 1 177 ? 207.292 156.432 157.872 1.00 62.08 199 PHE C CA 1
ATOM 1390 C C . PHE A 1 177 ? 207.195 156.003 159.329 1.00 62.08 199 PHE C C 1
ATOM 1391 O O . PHE A 1 177 ? 207.064 156.865 160.205 1.00 62.08 199 PHE C O 1
ATOM 1399 N N . THR A 1 178 ? 207.258 154.702 159.611 1.00 63.22 200 THR C N 1
ATOM 1400 C CA . THR A 1 178 ? 207.072 154.208 160.970 1.00 63.22 200 THR C CA 1
ATOM 1401 C C . THR A 1 178 ? 208.382 154.143 161.749 1.00 63.22 200 THR C C 1
ATOM 1402 O O . THR A 1 178 ? 208.446 154.598 162.896 1.00 63.22 200 THR C O 1
ATOM 1406 N N . ILE A 1 179 ? 209.428 153.585 161.149 1.00 64.94 201 ILE C N 1
ATOM 1407 C CA . ILE A 1 179 ? 210.698 153.364 161.862 1.00 64.94 201 ILE C CA 1
ATOM 1408 C C . ILE A 1 179 ? 211.529 154.627 161.664 1.00 64.94 201 ILE C C 1
ATOM 1409 O O . ILE A 1 179 ? 212.390 154.730 160.787 1.00 64.94 201 ILE C O 1
ATOM 1414 N N . VAL A 1 180 ? 211.270 155.618 162.517 1.00 63.93 202 VAL C N 1
ATOM 1415 C CA . VAL A 1 180 ? 212.001 156.882 162.514 1.00 63.93 202 VAL C CA 1
ATOM 1416 C C . VAL A 1 180 ? 212.207 157.289 163.967 1.00 63.93 202 VAL C C 1
ATOM 1417 O O . VAL A 1 180 ? 211.235 157.559 164.682 1.00 63.93 202 VAL C O 1
ATOM 1421 N N . LYS A 1 181 ? 213.463 157.327 164.407 1.00 65.80 203 LYS C N 1
ATOM 1422 C CA . LYS A 1 181 ? 213.777 157.731 165.772 1.00 65.80 203 LYS C CA 1
ATOM 1423 C C . LYS A 1 181 ? 215.175 158.335 165.831 1.00 65.80 203 LYS C C 1
ATOM 1424 O O . LYS A 1 181 ? 216.171 157.612 165.699 1.00 65.80 203 LYS C O 1
ATOM 1430 N N . PRO A 1 182 ? 215.291 159.641 166.027 1.00 64.30 204 PRO C N 1
ATOM 1431 C CA . PRO A 1 182 ? 216.606 160.283 166.098 1.00 64.30 204 PRO C CA 1
ATOM 1432 C C . PRO A 1 182 ? 217.279 159.998 167.437 1.00 64.30 204 PRO C C 1
ATOM 1433 O O . PRO A 1 182 ? 216.735 159.322 168.309 1.00 64.30 204 PRO C O 1
ATOM 1437 N N . ASP A 1 183 ? 218.494 160.534 167.587 1.00 72.03 205 ASP C N 1
ATOM 1438 C CA . ASP A 1 183 ? 219.265 160.379 168.810 1.00 72.03 205 ASP C CA 1
ATOM 1439 C C . ASP A 1 183 ? 218.918 161.481 169.808 1.00 72.03 205 ASP C C 1
ATOM 1440 O O . ASP A 1 183 ? 218.501 162.575 169.414 1.00 72.03 205 ASP C O 1
ATOM 1445 N N . PRO A 1 184 ? 219.069 161.213 171.102 1.00 81.18 206 PRO C N 1
ATOM 1446 C CA . PRO A 1 184 ? 218.777 162.234 172.117 1.00 81.18 206 PRO C CA 1
ATOM 1447 C C . PRO A 1 184 ? 219.700 163.430 171.970 1.00 81.18 206 PRO C C 1
ATOM 1448 O O . PRO A 1 184 ? 220.800 163.311 171.410 1.00 81.18 206 PRO C O 1
ATOM 1452 N N . PRO A 1 185 ? 219.289 164.600 172.454 1.00 87.43 207 PRO C N 1
ATOM 1453 C CA . PRO A 1 185 ? 220.139 165.788 172.332 1.00 87.43 207 PRO C CA 1
ATOM 1454 C C . PRO A 1 185 ? 221.399 165.669 173.176 1.00 87.43 207 PRO C C 1
ATOM 1455 O O . PRO A 1 185 ? 221.487 164.874 174.114 1.00 87.43 207 PRO C O 1
ATOM 1459 N N . GLU A 1 186 ? 222.387 166.486 172.822 1.00 94.07 208 GLU C N 1
ATOM 1460 C CA . GLU A 1 186 ? 223.687 166.481 173.474 1.00 94.07 208 GLU C CA 1
ATOM 1461 C C . GLU A 1 186 ? 223.930 167.811 174.175 1.00 94.07 208 GLU C C 1
ATOM 1462 O O . GLU A 1 186 ? 223.396 168.850 173.773 1.00 94.07 208 GLU C O 1
ATOM 1468 N N . ASN A 1 187 ? 224.744 167.760 175.231 1.00 102.60 209 ASN C N 1
ATOM 1469 C CA . ASN A 1 187 ? 225.174 168.944 175.976 1.00 102.60 209 ASN C CA 1
ATOM 1470 C C . ASN A 1 187 ? 223.976 169.716 176.536 1.00 102.60 209 ASN C C 1
ATOM 1471 O O . ASN A 1 187 ? 223.720 170.869 176.183 1.00 102.60 209 ASN C O 1
ATOM 1476 N N . VAL A 1 188 ? 223.242 169.053 177.423 1.00 106.64 210 VAL C N 1
ATOM 1477 C CA . VAL A 1 188 ? 222.105 169.661 178.106 1.00 106.64 210 VAL C CA 1
ATOM 1478 C C . VAL A 1 188 ? 222.624 170.315 179.382 1.00 106.64 210 VAL C C 1
ATOM 1479 O O . VAL A 1 188 ? 222.957 169.629 180.352 1.00 106.64 210 VAL C O 1
ATOM 1483 N N . VAL A 1 189 ? 222.695 171.644 179.382 1.00 117.94 211 VAL C N 1
ATOM 1484 C CA . VAL A 1 189 ? 223.207 172.413 180.510 1.00 117.94 211 VAL C CA 1
ATOM 1485 C C . VAL A 1 189 ? 222.165 173.454 180.895 1.00 117.94 211 VAL C C 1
ATOM 1486 O O . VAL A 1 189 ? 221.637 174.159 180.028 1.00 117.94 211 VAL C O 1
ATOM 1490 N N . ALA A 1 190 ? 221.873 173.549 182.189 1.00 133.46 212 ALA C N 1
ATOM 1491 C CA . ALA A 1 190 ? 220.907 174.502 182.714 1.00 133.46 212 ALA C CA 1
ATOM 1492 C C . ALA A 1 190 ? 221.616 175.546 183.567 1.00 133.46 212 ALA C C 1
ATOM 1493 O O . ALA A 1 190 ? 222.493 175.214 184.371 1.00 133.46 212 ALA C O 1
ATOM 1495 N N . ARG A 1 191 ? 221.232 176.806 183.387 1.00 147.11 213 ARG C N 1
ATOM 1496 C CA . ARG A 1 191 ? 221.811 177.922 184.116 1.00 147.11 213 ARG C CA 1
ATOM 1497 C C . ARG A 1 191 ? 220.716 178.708 184.819 1.00 147.11 213 ARG C C 1
ATOM 1498 O O . ARG A 1 191 ? 219.603 178.835 184.298 1.00 147.11 213 ARG C O 1
ATOM 1506 N N . PRO A 1 192 ? 220.999 179.243 186.000 1.00 163.29 214 PRO C N 1
ATOM 1507 C CA . PRO A 1 192 ? 219.996 180.014 186.741 1.00 163.29 214 PRO C CA 1
ATOM 1508 C C . PRO A 1 192 ? 219.864 181.426 186.178 1.00 163.29 214 PRO C C 1
ATOM 1509 O O . PRO A 1 192 ? 220.578 181.832 185.262 1.00 163.29 214 PRO C O 1
ATOM 1513 N N . VAL A 1 193 ? 218.927 182.175 186.750 1.00 179.84 215 VAL C N 1
ATOM 1514 C CA . VAL A 1 193 ? 218.683 183.559 186.352 1.00 179.84 215 VAL C CA 1
ATOM 1515 C C . VAL A 1 193 ? 218.724 184.444 187.593 1.00 179.84 215 VAL C C 1
ATOM 1516 O O . VAL A 1 193 ? 218.046 184.150 188.589 1.00 179.84 215 VAL C O 1
ATOM 1520 N N . PRO A 1 194 ? 219.509 185.525 187.589 1.00 187.89 216 PRO C N 1
ATOM 1521 C CA . PRO A 1 194 ? 219.620 186.356 188.799 1.00 187.89 216 PRO C CA 1
ATOM 1522 C C . PRO A 1 194 ? 218.387 187.194 189.088 1.00 187.89 216 PRO C C 1
ATOM 1523 O O . PRO A 1 194 ? 218.198 187.602 190.241 1.00 187.89 216 PRO C O 1
ATOM 1527 N N . SER A 1 195 ? 217.544 187.468 188.091 1.00 186.90 217 SER C N 1
ATOM 1528 C CA . SER A 1 195 ? 216.394 188.340 188.310 1.00 186.90 217 SER C CA 1
ATOM 1529 C C . SER A 1 195 ? 215.298 187.630 189.098 1.00 186.90 217 SER C C 1
ATOM 1530 O O . SER A 1 195 ? 214.924 188.064 190.193 1.00 186.90 217 SER C O 1
ATOM 1533 N N . ASN A 1 196 ? 214.771 186.532 188.554 1.00 185.51 218 ASN C N 1
ATOM 1534 C CA . ASN A 1 196 ? 213.685 185.807 189.196 1.00 185.51 218 ASN C CA 1
ATOM 1535 C C . ASN A 1 196 ? 214.242 184.604 189.938 1.00 185.51 218 ASN C C 1
ATOM 1536 O O . ASN A 1 196 ? 214.928 183.773 189.321 1.00 185.51 218 ASN C O 1
ATOM 1541 N N . PRO A 1 197 ? 213.985 184.464 191.242 1.00 185.85 219 PRO C N 1
ATOM 1542 C CA . PRO A 1 197 ? 214.506 183.284 191.951 1.00 185.85 219 PRO C CA 1
ATOM 1543 C C . PRO A 1 197 ? 213.766 182.005 191.602 1.00 185.85 219 PRO C C 1
ATOM 1544 O O . PRO A 1 197 ? 214.389 180.940 191.516 1.00 185.85 219 PRO C O 1
ATOM 1548 N N . ARG A 1 198 ? 212.452 182.078 191.399 1.00 176.18 220 ARG C N 1
ATOM 1549 C CA . ARG A 1 198 ? 211.650 180.902 191.060 1.00 176.18 220 ARG C CA 1
ATOM 1550 C C . ARG A 1 198 ? 211.557 180.737 189.542 1.00 176.18 220 ARG C C 1
ATOM 1551 O O . ARG A 1 198 ? 210.480 180.685 188.948 1.00 176.18 220 ARG C O 1
ATOM 1559 N N . ARG A 1 199 ? 212.727 180.650 188.915 1.00 171.10 221 ARG C N 1
ATOM 1560 C CA . ARG A 1 199 ? 212.812 180.499 187.470 1.00 171.10 221 ARG C CA 1
ATOM 1561 C C . ARG A 1 199 ? 214.148 179.861 187.122 1.00 171.10 221 ARG C C 1
ATOM 1562 O O . ARG A 1 199 ? 215.164 180.127 187.768 1.00 171.10 221 ARG C O 1
ATOM 1570 N N . LEU A 1 200 ? 214.131 179.015 186.094 1.00 151.16 222 LEU C N 1
ATOM 1571 C CA . LEU A 1 200 ? 215.324 178.312 185.647 1.00 151.16 222 LEU C CA 1
ATOM 1572 C C . LEU A 1 200 ? 215.397 178.361 184.128 1.00 151.16 222 LEU C C 1
ATOM 1573 O O . LEU A 1 200 ? 214.374 178.315 183.440 1.00 151.16 222 LEU C O 1
ATOM 1578 N N . GLU A 1 201 ? 216.620 178.458 183.613 1.00 139.50 223 GLU C N 1
ATOM 1579 C CA . GLU A 1 201 ? 216.875 178.502 182.179 1.00 139.50 223 GLU C CA 1
ATOM 1580 C C . GLU A 1 201 ? 217.609 177.232 181.775 1.00 139.50 223 GLU C C 1
ATOM 1581 O O . GLU A 1 201 ? 218.690 176.943 182.300 1.00 139.50 223 GLU C O 1
ATOM 1587 N N . VAL A 1 202 ? 217.024 176.480 180.847 1.00 122.51 224 VAL C N 1
ATOM 1588 C CA . VAL A 1 202 ? 217.596 175.231 180.358 1.00 122.51 224 VAL C CA 1
ATOM 1589 C C . VAL A 1 202 ? 217.871 175.381 178.869 1.00 122.51 224 VAL C C 1
ATOM 1590 O O . VAL A 1 202 ? 217.000 175.827 178.113 1.00 122.51 224 VAL C O 1
ATOM 1594 N N . THR A 1 203 ? 219.080 175.010 178.453 1.00 109.70 225 THR C N 1
ATOM 1595 C CA . THR A 1 203 ? 219.491 175.088 177.059 1.00 109.70 225 THR C CA 1
ATOM 1596 C C . THR A 1 203 ? 220.094 173.759 176.632 1.00 109.70 225 THR C C 1
ATOM 1597 O O . THR A 1 203 ? 220.880 173.157 177.371 1.00 109.70 225 THR C O 1
ATOM 1601 N N . TRP A 1 204 ? 219.723 173.306 175.438 1.00 99.40 226 TRP C N 1
ATOM 1602 C CA . TRP A 1 204 ? 220.224 172.064 174.868 1.00 99.40 226 TRP C CA 1
ATOM 1603 C C . TRP A 1 204 ? 220.699 172.329 173.444 1.00 99.40 226 TRP C C 1
ATOM 1604 O O . TRP A 1 204 ? 220.679 173.464 172.958 1.00 99.40 226 TRP C O 1
ATOM 1615 N N . GLN A 1 205 ? 221.132 171.264 172.769 1.00 96.33 227 GLN C N 1
ATOM 1616 C CA . GLN A 1 205 ? 221.636 171.386 171.407 1.00 96.33 227 GLN C CA 1
ATOM 1617 C C . GLN A 1 205 ? 220.953 170.392 170.477 1.00 96.33 227 GLN C C 1
ATOM 1618 O O . GLN A 1 205 ? 220.011 169.700 170.876 1.00 96.33 227 GLN C O 1
ATOM 1624 N N . THR A 1 206 ? 221.425 170.318 169.234 1.00 86.71 228 THR C N 1
ATOM 1625 C CA . THR A 1 206 ? 220.886 169.411 168.234 1.00 86.71 228 THR C CA 1
ATOM 1626 C C . THR A 1 206 ? 221.885 168.301 167.957 1.00 86.71 228 THR C C 1
ATOM 1627 O O . THR A 1 206 ? 223.079 168.583 167.787 1.00 86.71 228 THR C O 1
ATOM 1631 N N . PRO A 1 207 ? 221.453 167.040 167.919 1.00 77.88 229 PRO C N 1
ATOM 1632 C CA . PRO A 1 207 ? 222.391 165.952 167.620 1.00 77.88 229 PRO C CA 1
ATOM 1633 C C . PRO A 1 207 ? 222.997 166.106 166.233 1.00 77.88 229 PRO C C 1
ATOM 1634 O O . PRO A 1 207 ? 222.308 166.434 165.264 1.00 77.88 229 PRO C O 1
ATOM 1638 N N . SER A 1 208 ? 224.306 165.863 166.147 1.00 74.87 230 SER C N 1
ATOM 1639 C CA . SER A 1 208 ? 225.032 166.027 164.893 1.00 74.87 230 SER C CA 1
ATOM 1640 C C . SER A 1 208 ? 224.687 164.961 163.861 1.00 74.87 230 SER C C 1
ATOM 1641 O O . SER A 1 208 ? 225.120 165.081 162.709 1.00 74.87 230 SER C O 1
ATOM 1644 N N . THR A 1 209 ? 223.929 163.930 164.238 1.00 68.68 231 THR C N 1
ATOM 1645 C CA . THR A 1 209 ? 223.572 162.890 163.278 1.00 68.68 231 THR C CA 1
ATOM 1646 C C . THR A 1 209 ? 222.577 163.407 162.246 1.00 68.68 231 THR C C 1
ATOM 1647 O O . THR A 1 209 ? 222.640 163.024 161.072 1.00 68.68 231 THR C O 1
ATOM 1651 N N . TRP A 1 210 ? 221.655 164.275 162.662 1.00 63.15 232 TRP C N 1
ATOM 1652 C CA . TRP A 1 210 ? 220.663 164.846 161.760 1.00 63.15 232 TRP C CA 1
ATOM 1653 C C . TRP A 1 210 ? 221.350 165.715 160.713 1.00 63.15 232 TRP C C 1
ATOM 1654 O O . TRP A 1 210 ? 221.950 166.743 161.053 1.00 63.15 232 TRP C O 1
ATOM 1665 N N . PRO A 1 211 ? 221.288 165.337 159.434 1.00 62.64 233 PRO C N 1
ATOM 1666 C CA . PRO A 1 211 ? 222.017 166.093 158.406 1.00 62.64 233 PRO C CA 1
ATOM 1667 C C . PRO A 1 211 ? 221.368 167.425 158.066 1.00 62.64 233 PRO C C 1
ATOM 1668 O O . PRO A 1 211 ? 222.066 168.416 157.826 1.00 62.64 233 PRO C O 1
ATOM 1672 N N . ASP A 1 212 ? 220.033 167.465 158.040 1.00 63.73 234 ASP C N 1
ATOM 1673 C CA . ASP A 1 212 ? 219.274 168.654 157.657 1.00 63.73 234 ASP C CA 1
ATOM 1674 C C . ASP A 1 212 ? 218.354 169.048 158.807 1.00 63.73 234 ASP C C 1
ATOM 1675 O O . ASP A 1 212 ? 217.168 168.685 158.820 1.00 63.73 234 ASP C O 1
ATOM 1680 N N . PRO A 1 213 ? 218.866 169.791 159.793 1.00 64.59 235 PRO C N 1
ATOM 1681 C CA . PRO A 1 213 ? 218.002 170.266 160.883 1.00 64.59 235 PRO C CA 1
ATOM 1682 C C . PRO A 1 213 ? 217.124 171.445 160.502 1.00 64.59 235 PRO C C 1
ATOM 1683 O O . PRO A 1 213 ? 216.182 171.756 161.244 1.00 64.59 235 PRO C O 1
ATOM 1687 N N . GLU A 1 214 ? 217.398 172.108 159.379 1.00 67.60 236 GLU C N 1
ATOM 1688 C CA . GLU A 1 214 ? 216.596 173.244 158.944 1.00 67.60 236 GLU C CA 1
ATOM 1689 C C . GLU A 1 214 ? 215.482 172.847 157.985 1.00 67.60 236 GLU C C 1
ATOM 1690 O O . GLU A 1 214 ? 214.432 173.499 157.966 1.00 67.60 236 GLU C O 1
ATOM 1696 N N . SER A 1 215 ? 215.685 171.796 157.189 1.00 61.11 237 SER C N 1
ATOM 1697 C CA . SER A 1 215 ? 214.640 171.337 156.280 1.00 61.11 237 SER C CA 1
ATOM 1698 C C . SER A 1 215 ? 213.643 170.436 156.998 1.00 61.11 237 SER C C 1
ATOM 1699 O O . SER A 1 215 ? 212.432 170.533 156.774 1.00 61.11 237 SER C O 1
ATOM 1702 N N . PHE A 1 216 ? 214.137 169.553 157.863 1.00 60.36 238 PHE C N 1
ATOM 1703 C CA . PHE A 1 216 ? 213.283 168.678 158.654 1.00 60.36 238 PHE C CA 1
ATOM 1704 C C . PHE A 1 216 ? 213.404 169.044 160.128 1.00 60.36 238 PHE C C 1
ATOM 1705 O O . PHE A 1 216 ? 214.260 168.498 160.836 1.00 60.36 238 PHE C O 1
ATOM 1713 N N . PRO A 1 217 ? 212.574 169.959 160.624 1.00 58.61 239 PRO C N 1
ATOM 1714 C CA . PRO A 1 217 ? 212.693 170.376 162.024 1.00 58.61 239 PRO C CA 1
ATOM 1715 C C . PRO A 1 217 ? 212.236 169.285 162.978 1.00 58.61 239 PRO C C 1
ATOM 1716 O O . PRO A 1 217 ? 211.494 168.371 162.610 1.00 58.61 239 PRO C O 1
ATOM 1720 N N . LEU A 1 218 ? 212.694 169.392 164.221 1.00 62.81 240 LEU C N 1
ATOM 1721 C CA . LEU A 1 218 ? 212.352 168.447 165.271 1.00 62.81 240 LEU C CA 1
ATOM 1722 C C . LEU A 1 218 ? 211.511 169.130 166.341 1.00 62.81 240 LEU C C 1
ATOM 1723 O O . LEU A 1 218 ? 211.613 170.341 166.558 1.00 62.81 240 LEU C O 1
ATOM 1728 N N . LYS A 1 219 ? 210.675 168.338 167.007 1.00 69.34 241 LYS C N 1
ATOM 1729 C CA . LYS A 1 219 ? 209.823 168.813 168.090 1.00 69.34 241 LYS C CA 1
ATOM 1730 C C . LYS A 1 219 ? 210.386 168.303 169.409 1.00 69.34 241 LYS C C 1
ATOM 1731 O O . LYS A 1 219 ? 210.339 167.099 169.685 1.00 69.34 241 LYS C O 1
ATOM 1737 N N . PHE A 1 220 ? 210.915 169.217 170.217 1.00 81.84 242 PHE C N 1
ATOM 1738 C CA . PHE A 1 220 ? 211.586 168.842 171.450 1.00 81.84 242 PHE C CA 1
ATOM 1739 C C . PHE A 1 220 ? 210.579 168.583 172.568 1.00 81.84 242 PHE C C 1
ATOM 1740 O O . PHE A 1 220 ? 209.408 168.966 172.494 1.00 81.84 242 PHE C O 1
ATOM 1748 N N . PHE A 1 221 ? 211.060 167.919 173.617 1.00 95.15 243 PHE C N 1
ATOM 1749 C CA . PHE A 1 221 ? 210.274 167.623 174.806 1.00 95.15 243 PHE C CA 1
ATOM 1750 C C . PHE A 1 221 ? 211.139 167.853 176.035 1.00 95.15 243 PHE C C 1
ATOM 1751 O O . PHE A 1 221 ? 212.338 167.557 176.024 1.00 95.15 243 PHE C O 1
ATOM 1759 N N . LEU A 1 222 ? 210.530 168.380 177.095 1.00 109.91 244 LEU C N 1
ATOM 1760 C CA . LEU A 1 222 ? 211.248 168.726 178.314 1.00 109.91 244 LEU C CA 1
ATOM 1761 C C . LEU A 1 222 ? 210.556 168.088 179.508 1.00 109.91 244 LEU C C 1
ATOM 1762 O O . LEU A 1 222 ? 209.323 168.046 179.566 1.00 109.91 244 LEU C O 1
ATOM 1767 N N . ARG A 1 223 ? 211.351 167.589 180.452 1.00 124.10 245 ARG C N 1
ATOM 1768 C CA . ARG A 1 223 ? 210.847 166.987 181.679 1.00 124.10 245 ARG C CA 1
ATOM 1769 C C . ARG A 1 223 ? 211.646 167.521 182.858 1.00 124.10 245 ARG C C 1
ATOM 1770 O O . ARG A 1 223 ? 212.877 167.419 182.875 1.00 124.10 245 ARG C O 1
ATOM 1778 N N . TYR A 1 224 ? 210.947 168.086 183.839 1.00 141.87 246 TYR C N 1
ATOM 1779 C CA . TYR A 1 224 ? 211.568 168.665 185.022 1.00 141.87 246 TYR C CA 1
ATOM 1780 C C . TYR A 1 224 ? 211.013 167.997 186.272 1.00 141.87 246 TYR C C 1
ATOM 1781 O O . TYR A 1 224 ? 209.839 167.616 186.314 1.00 141.87 246 TYR C O 1
ATOM 1790 N N . ARG A 1 225 ? 211.863 167.860 187.290 1.00 151.19 247 ARG C N 1
ATOM 1791 C CA . ARG A 1 225 ? 211.483 167.166 188.514 1.00 151.19 247 ARG C CA 1
ATOM 1792 C C . ARG A 1 225 ? 212.477 167.457 189.632 1.00 151.19 247 ARG C C 1
ATOM 1793 O O . ARG A 1 225 ? 213.689 167.503 189.388 1.00 151.19 247 ARG C O 1
ATOM 1801 N N . PRO A 1 226 ? 212.010 167.675 190.864 1.00 158.64 248 PRO C N 1
ATOM 1802 C CA . PRO A 1 226 ? 212.943 167.783 191.994 1.00 158.64 248 PRO C CA 1
ATOM 1803 C C . PRO A 1 226 ? 213.541 166.433 192.360 1.00 158.64 248 PRO C C 1
ATOM 1804 O O . PRO A 1 226 ? 213.149 165.404 191.802 1.00 158.64 248 PRO C O 1
ATOM 1808 N N . LEU A 1 227 ? 214.486 166.421 193.299 1.00 164.68 249 LEU C N 1
ATOM 1809 C CA . LEU A 1 227 ? 215.091 165.171 193.743 1.00 164.68 249 LEU C CA 1
ATOM 1810 C C . LEU A 1 227 ? 214.327 164.524 194.890 1.00 164.68 249 LEU C C 1
ATOM 1811 O O . LEU A 1 227 ? 214.298 163.291 194.989 1.00 164.68 249 LEU C O 1
ATOM 1816 N N . ILE A 1 228 ? 213.701 165.325 195.752 1.00 170.10 250 ILE C N 1
ATOM 1817 C CA . ILE A 1 228 ? 212.950 164.783 196.879 1.00 170.10 250 ILE C CA 1
ATOM 1818 C C . ILE A 1 228 ? 211.486 164.516 196.543 1.00 170.10 250 ILE C C 1
ATOM 1819 O O . ILE A 1 228 ? 210.831 163.741 197.254 1.00 170.10 250 ILE C O 1
ATOM 1824 N N . LEU A 1 229 ? 210.956 165.129 195.485 1.00 165.78 251 LEU C N 1
ATOM 1825 C CA . LEU A 1 229 ? 209.558 164.951 195.116 1.00 165.78 251 LEU C CA 1
ATOM 1826 C C . LEU A 1 229 ? 209.344 163.740 194.216 1.00 165.78 251 LEU C C 1
ATOM 1827 O O . LEU A 1 229 ? 208.261 163.145 194.249 1.00 165.78 251 LEU C O 1
ATOM 1832 N N . ASP A 1 230 ? 210.366 163.350 193.448 1.00 163.25 252 ASP C N 1
ATOM 1833 C CA . ASP A 1 230 ? 210.364 162.191 192.554 1.00 163.25 252 ASP C CA 1
ATOM 1834 C C . ASP A 1 230 ? 209.060 162.026 191.779 1.00 163.25 252 ASP C C 1
ATOM 1835 O O . ASP A 1 230 ? 208.518 160.919 191.695 1.00 163.25 252 ASP C O 1
ATOM 1840 N N . GLN A 1 231 ? 208.554 163.113 191.200 1.00 151.36 253 GLN C N 1
ATOM 1841 C CA . GLN A 1 231 ? 207.387 163.073 190.329 1.00 151.36 253 GLN C CA 1
ATOM 1842 C C . GLN A 1 231 ? 207.621 163.984 189.133 1.00 151.36 253 GLN C C 1
ATOM 1843 O O . GLN A 1 231 ? 207.800 165.196 189.296 1.00 151.36 253 GLN C O 1
ATOM 1849 N N . TRP A 1 232 ? 207.609 163.402 187.937 1.00 139.49 254 TRP C N 1
ATOM 1850 C CA . TRP A 1 232 ? 207.890 164.121 186.702 1.00 139.49 254 TRP C CA 1
ATOM 1851 C C . TRP A 1 232 ? 206.622 164.775 186.172 1.00 139.49 254 TRP C C 1
ATOM 1852 O O . TRP A 1 232 ? 205.532 164.201 186.257 1.00 139.49 254 TRP C O 1
ATOM 1863 N N . GLN A 1 233 ? 206.773 165.978 185.624 1.00 134.49 255 GLN C N 1
ATOM 1864 C CA . GLN A 1 233 ? 205.684 166.707 184.984 1.00 134.49 255 GLN C CA 1
ATOM 1865 C C . GLN A 1 233 ? 206.051 166.931 183.525 1.00 134.49 255 GLN C C 1
ATOM 1866 O O . GLN A 1 233 ? 207.115 167.485 183.229 1.00 134.49 255 GLN C O 1
ATOM 1872 N N . HIS A 1 234 ? 205.174 166.502 182.620 1.00 119.25 256 HIS C N 1
ATOM 1873 C CA . HIS A 1 234 ? 205.451 166.550 181.191 1.00 119.25 256 HIS C CA 1
ATOM 1874 C C . HIS A 1 234 ? 205.005 167.878 180.594 1.00 119.25 256 HIS C C 1
ATOM 1875 O O . HIS A 1 234 ? 203.915 168.375 180.892 1.00 119.25 256 HIS C O 1
ATOM 1882 N N . VAL A 1 235 ? 205.858 168.445 179.741 1.00 108.42 257 VAL C N 1
ATOM 1883 C CA . VAL A 1 235 ? 205.556 169.665 178.998 1.00 108.42 257 VAL C CA 1
ATOM 1884 C C . VAL A 1 235 ? 206.102 169.505 177.585 1.00 108.42 257 VAL C C 1
ATOM 1885 O O . VAL A 1 235 ? 207.222 169.017 177.396 1.00 108.42 257 VAL C O 1
ATOM 1889 N N . GLU A 1 236 ? 205.302 169.883 176.592 1.00 95.61 258 GLU C N 1
ATOM 1890 C CA . GLU A 1 236 ? 205.681 169.769 175.190 1.00 95.61 258 GLU C CA 1
ATOM 1891 C C . GLU A 1 236 ? 206.081 171.138 174.655 1.00 95.61 258 GLU C C 1
ATOM 1892 O O . GLU A 1 236 ? 205.409 172.138 174.931 1.00 95.61 258 GLU C O 1
ATOM 1898 N N . LEU A 1 237 ? 207.171 171.179 173.895 1.00 94.78 259 LEU C N 1
ATOM 1899 C CA . LEU A 1 237 ? 207.696 172.414 173.336 1.00 94.78 259 LEU C CA 1
ATOM 1900 C C . LEU A 1 237 ? 207.630 172.386 171.814 1.00 94.78 259 LEU C C 1
ATOM 1901 O O . LEU A 1 237 ? 207.535 171.327 171.189 1.00 94.78 259 LEU C O 1
ATOM 1906 N N . SER A 1 238 ? 207.685 173.577 171.225 1.00 90.75 260 SER C N 1
ATOM 1907 C CA . SER A 1 238 ? 207.710 173.734 169.780 1.00 90.75 260 SER C CA 1
ATOM 1908 C C . SER A 1 238 ? 209.161 173.783 169.302 1.00 90.75 260 SER C C 1
ATOM 1909 O O . SER A 1 238 ? 210.094 173.466 170.045 1.00 90.75 260 SER C O 1
ATOM 1912 N N . ASP A 1 239 ? 209.365 174.172 168.046 1.00 90.57 261 ASP C N 1
ATOM 1913 C CA . ASP A 1 239 ? 210.712 174.287 167.501 1.00 90.57 261 ASP C CA 1
ATOM 1914 C C . ASP A 1 239 ? 211.488 175.368 168.243 1.00 90.57 261 ASP C C 1
ATOM 1915 O O . ASP A 1 239 ? 211.046 176.518 168.326 1.00 90.57 261 ASP C O 1
ATOM 1920 N N . GLY A 1 240 ? 212.637 175.000 168.777 1.00 96.78 262 GLY C N 1
ATOM 1921 C CA . GLY A 1 240 ? 213.477 175.911 169.530 1.00 96.78 262 GLY C CA 1
ATOM 1922 C C . GLY A 1 240 ? 214.297 175.153 170.558 1.00 96.78 262 GLY C C 1
ATOM 1923 O O . GLY A 1 240 ? 213.884 174.143 171.118 1.00 96.78 262 GLY C O 1
ATOM 1924 N N . THR A 1 241 ? 215.501 175.661 170.813 1.00 102.51 263 THR C N 1
ATOM 1925 C CA . THR A 1 241 ? 216.440 175.055 171.751 1.00 102.51 263 THR C CA 1
ATOM 1926 C C . THR A 1 241 ? 216.546 175.866 173.040 1.00 102.51 263 THR C C 1
ATOM 1927 O O . THR A 1 241 ? 217.619 175.983 173.634 1.00 102.51 263 THR C O 1
ATOM 1931 N N . ALA A 1 242 ? 215.428 176.435 173.487 1.00 109.61 264 ALA C N 1
ATOM 1932 C CA . ALA A 1 242 ? 215.407 177.228 174.706 1.00 109.61 264 ALA C CA 1
ATOM 1933 C C . ALA A 1 242 ? 214.067 177.039 175.402 1.00 109.61 264 ALA C C 1
ATOM 1934 O O . ALA A 1 242 ? 213.041 176.817 174.754 1.00 109.61 264 ALA C O 1
ATOM 1936 N N . HIS A 1 243 ? 214.089 177.130 176.730 1.00 119.38 265 HIS C N 1
ATOM 1937 C CA . HIS A 1 243 ? 212.885 176.963 177.530 1.00 119.38 265 HIS C CA 1
ATOM 1938 C C . HIS A 1 243 ? 212.997 177.812 178.787 1.00 119.38 265 HIS C C 1
ATOM 1939 O O . HIS A 1 243 ? 214.092 178.033 179.310 1.00 119.38 265 HIS C O 1
ATOM 1946 N N . THR A 1 244 ? 211.848 178.284 179.266 1.00 133.12 266 THR C N 1
ATOM 1947 C CA . THR A 1 244 ? 211.764 179.085 180.483 1.00 133.12 266 THR C CA 1
ATOM 1948 C C . THR A 1 244 ? 210.713 178.460 181.389 1.00 133.12 266 THR C C 1
ATOM 1949 O O . THR A 1 244 ? 209.512 178.563 181.115 1.00 133.12 266 THR C O 1
ATOM 1953 N N . ILE A 1 245 ? 211.161 177.811 182.460 1.00 148.82 267 ILE C N 1
ATOM 1954 C CA . ILE A 1 245 ? 210.279 177.138 183.406 1.00 148.82 267 ILE C CA 1
ATOM 1955 C C . ILE A 1 245 ? 210.107 178.029 184.629 1.00 148.82 267 ILE C C 1
ATOM 1956 O O . ILE A 1 245 ? 211.082 178.599 185.136 1.00 148.82 267 ILE C O 1
ATOM 1961 N N . THR A 1 246 ? 208.866 178.161 185.095 1.00 163.36 268 THR C N 1
ATOM 1962 C CA . THR A 1 246 ? 208.544 178.990 186.250 1.00 163.36 268 THR C CA 1
ATOM 1963 C C . THR A 1 246 ? 208.131 178.167 187.464 1.00 163.36 268 THR C C 1
ATOM 1964 O O . THR A 1 246 ? 207.743 178.741 188.487 1.00 163.36 268 THR C O 1
ATOM 1968 N N . ASP A 1 247 ? 208.207 176.839 187.379 1.00 166.31 269 ASP C N 1
ATOM 1969 C CA . ASP A 1 247 ? 207.836 175.958 188.477 1.00 166.31 269 ASP C CA 1
ATOM 1970 C C . ASP A 1 247 ? 209.029 175.598 189.359 1.00 166.31 269 ASP C C 1
ATOM 1971 O O . ASP A 1 247 ? 208.976 174.604 190.091 1.00 166.31 269 ASP C O 1
ATOM 1976 N N . ALA A 1 248 ? 210.101 176.382 189.300 1.00 173.05 270 ALA C N 1
ATOM 1977 C CA . ALA A 1 248 ? 211.277 176.118 190.113 1.00 173.05 270 ALA C CA 1
ATOM 1978 C C . ALA A 1 248 ? 211.051 176.573 191.550 1.00 173.05 270 ALA C C 1
ATOM 1979 O O . ALA A 1 248 ? 210.353 177.556 191.812 1.00 173.05 270 ALA C O 1
ATOM 1981 N N . TYR A 1 249 ? 211.653 175.841 192.484 1.00 180.95 271 TYR C N 1
ATOM 1982 C CA . TYR A 1 249 ? 211.526 176.157 193.897 1.00 180.95 271 TYR C CA 1
ATOM 1983 C C . TYR A 1 249 ? 212.570 177.196 194.302 1.00 180.95 271 TYR C C 1
ATOM 1984 O O . TYR A 1 249 ? 213.430 177.598 193.513 1.00 180.95 271 TYR C O 1
ATOM 1993 N N . ALA A 1 250 ? 212.493 177.640 195.558 1.00 184.93 272 ALA C N 1
ATOM 1994 C CA . ALA A 1 250 ? 213.419 178.654 196.048 1.00 184.93 272 ALA C CA 1
ATOM 1995 C C . ALA A 1 250 ? 214.759 178.050 196.450 1.00 184.93 272 ALA C C 1
ATOM 1996 O O . ALA A 1 250 ? 215.809 178.660 196.222 1.00 184.93 272 ALA C O 1
ATOM 1998 N N . GLY A 1 251 ? 214.745 176.862 197.050 1.00 187.64 273 GLY C N 1
ATOM 1999 C CA . GLY A 1 251 ? 215.972 176.242 197.508 1.00 187.64 273 GLY C CA 1
ATOM 2000 C C . GLY A 1 251 ? 216.052 174.752 197.244 1.00 187.64 273 GLY C C 1
ATOM 2001 O O . GLY A 1 251 ? 216.684 174.016 198.008 1.00 187.64 273 GLY C O 1
ATOM 2002 N N . LYS A 1 252 ? 215.418 174.293 196.169 1.00 179.31 274 LYS C N 1
ATOM 2003 C CA . LYS A 1 252 ? 215.418 172.885 195.805 1.00 179.31 274 LYS C CA 1
ATOM 2004 C C . LYS A 1 252 ? 216.057 172.695 194.436 1.00 179.31 274 LYS C C 1
ATOM 2005 O O . LYS A 1 252 ? 215.975 173.568 193.566 1.00 179.31 274 LYS C O 1
ATOM 2011 N N . GLU A 1 253 ? 216.693 171.542 194.257 1.00 169.69 275 GLU C N 1
ATOM 2012 C CA . GLU A 1 253 ? 217.362 171.207 193.009 1.00 169.69 275 GLU C CA 1
ATOM 2013 C C . GLU A 1 253 ? 216.407 170.478 192.073 1.00 169.69 275 GLU C C 1
ATOM 2014 O O . GLU A 1 253 ? 215.386 169.931 192.498 1.00 169.69 275 GLU C O 1
ATOM 2020 N N . TYR A 1 254 ? 216.749 170.478 190.786 1.00 160.64 276 TYR C N 1
ATOM 2021 C CA . TYR A 1 254 ? 215.918 169.865 189.762 1.00 160.64 276 TYR C CA 1
ATOM 2022 C C . TYR A 1 254 ? 216.771 169.019 188.826 1.00 160.64 276 TYR C C 1
ATOM 2023 O O . TYR A 1 254 ? 217.965 169.276 188.642 1.00 160.64 276 TYR C O 1
ATOM 2032 N N . ILE A 1 255 ? 216.143 168.002 188.239 1.00 147.12 277 ILE C N 1
ATOM 2033 C CA . ILE A 1 255 ? 216.754 167.164 187.212 1.00 147.12 277 ILE C CA 1
ATOM 2034 C C . ILE A 1 255 ? 215.968 167.359 185.923 1.00 147.12 277 ILE C C 1
ATOM 2035 O O . ILE A 1 255 ? 214.737 167.229 185.911 1.00 147.12 277 ILE C O 1
ATOM 2040 N N . ILE A 1 256 ? 216.675 167.685 184.845 1.00 134.81 278 ILE C N 1
ATOM 2041 C CA . ILE A 1 256 ? 216.067 167.989 183.556 1.00 134.81 278 ILE C CA 1
ATOM 2042 C C . ILE A 1 256 ? 216.450 166.901 182.563 1.00 134.81 278 ILE C C 1
ATOM 2043 O O . ILE A 1 256 ? 217.587 166.414 182.566 1.00 134.81 278 ILE C O 1
ATOM 2048 N N . GLN A 1 257 ? 215.497 166.522 181.714 1.00 117.46 279 GLN C N 1
ATOM 2049 C CA . GLN A 1 257 ? 215.726 165.532 180.670 1.00 117.46 279 GLN C CA 1
ATOM 2050 C C . GLN A 1 257 ? 215.037 165.995 179.397 1.00 117.46 279 GLN C C 1
ATOM 2051 O O . GLN A 1 257 ? 213.859 166.365 179.426 1.00 117.46 279 GLN C O 1
ATOM 2057 N N . VAL A 1 258 ? 215.771 165.975 178.287 1.00 100.68 280 VAL C N 1
ATOM 2058 C CA . VAL A 1 258 ? 215.277 166.445 176.998 1.00 100.68 280 VAL C CA 1
ATOM 2059 C C . VAL A 1 258 ? 215.247 165.273 176.028 1.00 100.68 280 VAL C C 1
ATOM 2060 O O . VAL A 1 258 ? 216.131 164.410 176.053 1.00 100.68 280 VAL C O 1
ATOM 2064 N N . ALA A 1 259 ? 214.228 165.245 175.176 1.00 88.15 281 ALA C N 1
ATOM 2065 C CA . ALA A 1 259 ? 214.058 164.209 174.167 1.00 88.15 281 ALA C CA 1
ATOM 2066 C C . ALA A 1 259 ? 214.092 164.844 172.776 1.00 88.15 281 ALA C C 1
ATOM 2067 O O . ALA A 1 259 ? 214.338 166.044 172.622 1.00 88.15 281 ALA C O 1
ATOM 2069 N N . ALA A 1 260 ? 213.843 164.025 171.756 1.00 74.55 282 ALA C N 1
ATOM 2070 C CA . ALA A 1 260 ? 213.860 164.492 170.379 1.00 74.55 282 ALA C CA 1
ATOM 2071 C C . ALA A 1 260 ? 212.899 163.653 169.550 1.00 74.55 282 ALA C C 1
ATOM 2072 O O . ALA A 1 260 ? 212.729 162.455 169.793 1.00 74.55 282 ALA C O 1
ATOM 2074 N N . LYS A 1 261 ? 212.279 164.297 168.564 1.00 64.00 283 LYS C N 1
ATOM 2075 C CA . LYS A 1 261 ? 211.322 163.649 167.678 1.00 64.00 283 LYS C CA 1
ATOM 2076 C C . LYS A 1 261 ? 211.033 164.585 166.514 1.00 64.00 283 LYS C C 1
ATOM 2077 O O . LYS A 1 261 ? 211.036 165.809 166.674 1.00 64.00 283 LYS C O 1
ATOM 2083 N N . ASP A 1 262 ? 210.785 163.997 165.346 1.00 62.37 284 ASP C N 1
ATOM 2084 C CA . ASP A 1 262 ? 210.416 164.770 164.171 1.00 62.37 284 ASP C CA 1
ATOM 2085 C C . ASP A 1 262 ? 209.043 165.412 164.376 1.00 62.37 284 ASP C C 1
ATOM 2086 O O . ASP A 1 262 ? 208.373 165.214 165.394 1.00 62.37 284 ASP C O 1
ATOM 2091 N N . ASN A 1 263 ? 208.617 166.195 163.384 1.00 58.82 285 ASN C N 1
ATOM 2092 C CA . ASN A 1 263 ? 207.371 166.945 163.509 1.00 58.82 285 ASN C CA 1
ATOM 2093 C C . ASN A 1 263 ? 206.165 166.012 163.567 1.00 58.82 285 ASN C C 1
ATOM 2094 O O . ASN A 1 263 ? 205.386 166.043 164.527 1.00 58.82 285 ASN C O 1
ATOM 2099 N N . GLU A 1 264 ? 205.993 165.170 162.544 1.00 55.30 286 GLU C N 1
ATOM 2100 C CA . GLU A 1 264 ? 204.855 164.259 162.500 1.00 55.30 286 GLU C CA 1
ATOM 2101 C C . GLU A 1 264 ? 205.254 162.878 161.992 1.00 55.30 286 GLU C C 1
ATOM 2102 O O . GLU A 1 264 ? 204.394 162.097 161.570 1.00 55.30 286 GLU C O 1
ATOM 2108 N N . ILE A 1 265 ? 206.544 162.553 162.034 1.00 61.98 287 ILE C N 1
ATOM 2109 C CA . ILE A 1 265 ? 207.055 161.288 161.521 1.00 61.98 287 ILE C CA 1
ATOM 2110 C C . ILE A 1 265 ? 207.846 160.598 162.623 1.00 61.98 287 ILE C C 1
ATOM 2111 O O . ILE A 1 265 ? 208.738 161.205 163.226 1.00 61.98 287 ILE C O 1
ATOM 2116 N N . GLY A 1 266 ? 207.519 159.338 162.886 1.00 64.00 288 GLY C N 1
ATOM 2117 C CA . GLY A 1 266 ? 208.258 158.553 163.851 1.00 64.00 288 GLY C CA 1
ATOM 2118 C C . GLY A 1 266 ? 207.705 158.651 165.257 1.00 64.00 288 GLY C C 1
ATOM 2119 O O . GLY A 1 266 ? 206.610 159.163 165.512 1.00 64.00 288 GLY C O 1
ATOM 2120 N N . THR A 1 267 ? 208.497 158.138 166.193 1.00 65.89 289 THR C N 1
ATOM 2121 C CA . THR A 1 267 ? 208.164 158.119 167.609 1.00 65.89 289 THR C CA 1
ATOM 2122 C C . THR A 1 267 ? 209.182 158.942 168.393 1.00 65.89 289 THR C C 1
ATOM 2123 O O . THR A 1 267 ? 210.088 159.563 167.829 1.00 65.89 289 THR C O 1
ATOM 2127 N N . TRP A 1 268 ? 209.026 158.938 169.714 1.00 67.07 290 TRP C N 1
ATOM 2128 C CA . TRP A 1 268 ? 209.908 159.697 170.585 1.00 67.07 290 TRP C CA 1
ATOM 2129 C C . TRP A 1 268 ? 211.219 158.948 170.813 1.00 67.07 290 TRP C C 1
ATOM 2130 O O . TRP A 1 268 ? 211.303 157.725 170.671 1.00 67.07 290 TRP C O 1
ATOM 2141 N N . SER A 1 269 ? 212.251 159.706 171.171 1.00 73.54 291 SER C N 1
ATOM 2142 C CA . SER A 1 269 ? 213.572 159.161 171.435 1.00 73.54 291 SER C CA 1
ATOM 2143 C C . SER A 1 269 ? 213.827 159.109 172.940 1.00 73.54 291 SER C C 1
ATOM 2144 O O . SER A 1 269 ? 212.964 159.430 173.759 1.00 73.54 291 SER C O 1
ATOM 2147 N N . ASP A 1 270 ? 215.038 158.695 173.303 1.00 84.78 292 ASP C N 1
ATOM 2148 C CA . ASP A 1 270 ? 215.410 158.601 174.706 1.00 84.78 292 ASP C CA 1
ATOM 2149 C C . ASP A 1 270 ? 215.676 159.988 175.287 1.00 84.78 292 ASP C C 1
ATOM 2150 O O . ASP A 1 270 ? 215.836 160.978 174.567 1.00 84.78 292 ASP C O 1
ATOM 2155 N N . TRP A 1 271 ? 215.722 160.047 176.615 1.00 100.69 293 TRP C N 1
ATOM 2156 C CA . TRP A 1 271 ? 215.942 161.299 177.321 1.00 100.69 293 TRP C CA 1
ATOM 2157 C C . TRP A 1 271 ? 217.431 161.640 177.349 1.00 100.69 293 TRP C C 1
ATOM 2158 O O . TRP A 1 271 ? 218.277 160.910 176.825 1.00 100.69 293 TRP C O 1
ATOM 2169 N N . SER A 1 272 ? 217.756 162.771 177.971 1.00 111.69 294 SER C N 1
ATOM 2170 C CA . SER A 1 272 ? 219.139 163.211 178.070 1.00 111.69 294 SER C CA 1
ATOM 2171 C C . SER A 1 272 ? 219.882 162.385 179.120 1.00 111.69 294 SER C C 1
ATOM 2172 O O . SER A 1 272 ? 219.314 161.521 179.795 1.00 111.69 294 SER C O 1
ATOM 2175 N N . VAL A 1 273 ? 221.179 162.660 179.260 1.00 119.54 295 VAL C N 1
ATOM 2176 C CA . VAL A 1 273 ? 221.996 161.917 180.215 1.00 119.54 295 VAL C CA 1
ATOM 2177 C C . VAL A 1 273 ? 221.719 162.388 181.642 1.00 119.54 295 VAL C C 1
ATOM 2178 O O . VAL A 1 273 ? 221.336 161.593 182.508 1.00 119.54 295 VAL C O 1
ATOM 2182 N N . ALA A 1 274 ? 221.887 163.683 181.900 1.00 129.62 296 ALA C N 1
ATOM 2183 C CA . ALA A 1 274 ? 221.688 164.246 183.230 1.00 129.62 296 ALA C CA 1
ATOM 2184 C C . ALA A 1 274 ? 221.698 165.764 183.118 1.00 129.62 296 ALA C C 1
ATOM 2185 O O . ALA A 1 274 ? 222.108 166.329 182.101 1.00 129.62 296 ALA C O 1
ATOM 2187 N N . ALA A 1 275 ? 221.246 166.416 184.188 1.00 141.63 297 ALA C N 1
ATOM 2188 C CA . ALA A 1 275 ? 221.227 167.870 184.260 1.00 141.63 297 ALA C CA 1
ATOM 2189 C C . ALA A 1 275 ? 221.063 168.284 185.715 1.00 141.63 297 ALA C C 1
ATOM 2190 O O . ALA A 1 275 ? 220.208 167.750 186.424 1.00 141.63 297 ALA C O 1
ATOM 2192 N N . HIS A 1 276 ? 221.882 169.239 186.150 1.00 151.32 298 HIS C N 1
ATOM 2193 C CA . HIS A 1 276 ? 221.836 169.727 187.519 1.00 151.32 298 HIS C CA 1
ATOM 2194 C C . HIS A 1 276 ? 222.002 171.238 187.522 1.00 151.32 298 HIS C C 1
ATOM 2195 O O . HIS A 1 276 ? 222.837 171.780 186.793 1.00 151.32 298 HIS C O 1
ATOM 2202 N N . ALA A 1 277 ? 221.202 171.909 188.346 1.00 165.47 299 ALA C N 1
ATOM 2203 C CA . ALA A 1 277 ? 221.244 173.360 188.445 1.00 165.47 299 ALA C CA 1
ATOM 2204 C C . ALA A 1 277 ? 220.685 173.773 189.798 1.00 165.47 299 ALA C C 1
ATOM 2205 O O . ALA A 1 277 ? 220.016 172.992 190.478 1.00 165.47 299 ALA C O 1
ATOM 2207 N N . THR A 1 278 ? 220.969 175.018 190.176 1.00 180.81 300 THR C N 1
ATOM 2208 C CA . THR A 1 278 ? 220.521 175.562 191.446 1.00 180.81 300 THR C CA 1
ATOM 2209 C C . THR A 1 278 ? 219.855 176.913 191.226 1.00 180.81 300 THR C C 1
ATOM 2210 O O . THR A 1 278 ? 220.305 177.701 190.384 1.00 180.81 300 THR C O 1
ATOM 2214 N N . PRO A 1 279 ? 218.779 177.206 191.951 1.00 184.88 301 PRO C N 1
ATOM 2215 C CA . PRO A 1 279 ? 218.097 178.493 191.777 1.00 184.88 301 PRO C CA 1
ATOM 2216 C C . PRO A 1 279 ? 218.912 179.638 192.361 1.00 184.88 301 PRO C C 1
ATOM 2217 O O . PRO A 1 279 ? 219.934 179.451 193.023 1.00 184.88 301 PRO C O 1
ATOM 2221 N N . TRP A 1 280 ? 218.432 180.850 192.099 1.00 194.36 302 TRP C N 1
ATOM 2222 C CA . TRP A 1 280 ? 219.106 182.055 192.560 1.00 194.36 302 TRP C CA 1
ATOM 2223 C C . TRP A 1 280 ? 218.723 182.367 194.000 1.00 194.36 302 TRP C C 1
ATOM 2224 O O . TRP A 1 280 ? 217.562 182.226 194.396 1.00 194.36 302 TRP C O 1
ATOM 2235 N N . THR A 1 281 ? 219.710 182.797 194.785 1.00 200.36 303 THR C N 1
ATOM 2236 C CA . THR A 1 281 ? 219.507 183.109 196.193 1.00 200.36 303 THR C CA 1
ATOM 2237 C C . THR A 1 281 ? 220.378 184.295 196.575 1.00 200.36 303 THR C C 1
ATOM 2238 O O . THR A 1 281 ? 221.600 184.252 196.402 1.00 200.36 303 THR C O 1
ATOM 2242 N N . GLU A 1 282 ? 219.751 185.346 197.095 1.00 208.50 304 GLU C N 1
ATOM 2243 C CA . GLU A 1 282 ? 220.466 186.532 197.547 1.00 208.50 304 GLU C CA 1
ATOM 2244 C C . GLU A 1 282 ? 220.861 186.379 199.009 1.00 208.50 304 GLU C C 1
ATOM 2245 O O . GLU A 1 282 ? 220.038 185.995 199.847 1.00 208.50 304 GLU C O 1
ATOM 2251 N N . GLU A 1 283 ? 222.120 186.681 199.309 1.00 214.02 305 GLU C N 1
ATOM 2252 C CA . GLU A 1 283 ? 222.630 186.590 200.672 1.00 214.02 305 GLU C CA 1
ATOM 2253 C C . GLU A 1 283 ? 223.718 187.630 200.916 1.00 214.02 305 GLU C C 1
ATOM 2254 O O . GLU A 1 283 ? 224.302 188.170 199.976 1.00 214.02 305 GLU C O 1
ATOM 2260 N N . PRO B 2 7 ? 193.442 188.373 156.313 1.00 76.21 34 PRO D N 1
ATOM 2261 C CA . PRO B 2 7 ? 194.201 187.403 157.111 1.00 76.21 34 PRO D CA 1
ATOM 2262 C C . PRO B 2 7 ? 195.545 187.050 156.482 1.00 76.21 34 PRO D C 1
ATOM 2263 O O . PRO B 2 7 ? 196.520 186.822 157.199 1.00 76.21 34 PRO D O 1
ATOM 2267 N N . GLY B 2 8 ? 195.591 187.009 155.153 1.00 68.33 35 GLY D N 1
ATOM 2268 C CA . GLY B 2 8 ? 196.803 186.685 154.441 1.00 68.33 35 GLY D CA 1
ATOM 2269 C C . GLY B 2 8 ? 197.179 185.224 154.577 1.00 68.33 35 GLY D C 1
ATOM 2270 O O . GLY B 2 8 ? 196.320 184.340 154.652 1.00 68.33 35 GLY D O 1
ATOM 2271 N N . PRO B 2 9 ? 198.481 184.942 154.613 1.00 64.72 36 PRO D N 1
ATOM 2272 C CA . PRO B 2 9 ? 198.953 183.557 154.735 1.00 64.72 36 PRO D CA 1
ATOM 2273 C C . PRO B 2 9 ? 199.117 183.061 156.164 1.00 64.72 36 PRO D C 1
ATOM 2274 O O . PRO B 2 9 ? 199.585 181.932 156.351 1.00 64.72 36 PRO D O 1
ATOM 2278 N N . GLY B 2 10 ? 198.757 183.858 157.166 1.00 61.56 37 GLY D N 1
ATOM 2279 C CA . GLY B 2 10 ? 198.913 183.462 158.545 1.00 61.56 37 GLY D CA 1
ATOM 2280 C C . GLY B 2 10 ? 197.957 182.362 158.962 1.00 61.56 37 GLY D C 1
ATOM 2281 O O . GLY B 2 10 ? 198.359 181.223 159.216 1.00 61.56 37 GLY D O 1
ATOM 2282 N N . PRO B 2 11 ? 196.661 182.684 159.041 1.00 60.09 38 PRO D N 1
ATOM 2283 C CA . PRO B 2 11 ? 195.681 181.671 159.464 1.00 60.09 38 PRO D CA 1
ATOM 2284 C C . PRO B 2 11 ? 195.356 180.639 158.398 1.00 60.09 38 PRO D C 1
ATOM 2285 O O . PRO B 2 11 ? 194.940 179.527 158.751 1.00 60.09 38 PRO D O 1
ATOM 2289 N N . SER B 2 12 ? 195.532 180.966 157.116 1.00 56.22 39 SER D N 1
ATOM 2290 C CA . SER B 2 12 ? 195.147 180.040 156.055 1.00 56.22 39 SER D CA 1
ATOM 2291 C C . SER B 2 12 ? 196.008 178.783 156.070 1.00 56.22 39 SER D C 1
ATOM 2292 O O . SER B 2 12 ? 195.490 177.667 155.932 1.00 56.22 39 SER D O 1
ATOM 2295 N N . ILE B 2 13 ? 197.323 178.940 156.235 1.00 51.09 40 ILE D N 1
ATOM 2296 C CA . ILE B 2 13 ? 198.209 177.780 156.242 1.00 51.09 40 ILE D CA 1
ATOM 2297 C C . ILE B 2 13 ? 197.942 176.909 157.464 1.00 51.09 40 ILE D C 1
ATOM 2298 O O . ILE B 2 13 ? 197.967 175.675 157.379 1.00 51.09 40 ILE D O 1
ATOM 2303 N N . GLN B 2 14 ? 197.670 177.530 158.614 1.00 50.01 41 GLN D N 1
ATOM 2304 C CA . GLN B 2 14 ? 197.345 176.755 159.809 1.00 50.01 41 GLN D CA 1
ATOM 2305 C C . GLN B 2 14 ? 196.035 175.995 159.634 1.00 50.01 41 GLN D C 1
ATOM 2306 O O . GLN B 2 14 ? 195.921 174.835 160.052 1.00 50.01 41 GLN D O 1
ATOM 2312 N N . LYS B 2 15 ? 195.035 176.634 159.020 1.00 49.64 42 LYS D N 1
ATOM 2313 C CA . LYS B 2 15 ? 193.775 175.947 158.754 1.00 49.64 42 LYS D CA 1
ATOM 2314 C C . LYS B 2 15 ? 193.982 174.772 157.809 1.00 49.64 42 LYS D C 1
ATOM 2315 O O . LYS B 2 15 ? 193.415 173.692 158.017 1.00 49.64 42 LYS D O 1
ATOM 2321 N N . THR B 2 16 ? 194.797 174.959 156.767 1.00 44.81 43 THR D N 1
ATOM 2322 C CA . THR B 2 16 ? 195.075 173.860 155.848 1.00 44.81 43 THR D CA 1
ATOM 2323 C C . THR B 2 16 ? 195.814 172.729 156.551 1.00 44.81 43 THR D C 1
ATOM 2324 O O . THR B 2 16 ? 195.555 171.552 156.284 1.00 44.81 43 THR D O 1
ATOM 2328 N N . TYR B 2 17 ? 196.728 173.065 157.464 1.00 46.33 44 TYR D N 1
ATOM 2329 C CA . TYR B 2 17 ? 197.458 172.035 158.198 1.00 46.33 44 TYR D CA 1
ATOM 2330 C C . TYR B 2 17 ? 196.519 171.231 159.091 1.00 46.33 44 TYR D C 1
ATOM 2331 O O . TYR B 2 17 ? 196.579 169.994 159.125 1.00 46.33 44 TYR D O 1
ATOM 2340 N N . ASP B 2 18 ? 195.642 171.921 159.825 1.00 46.76 45 ASP D N 1
ATOM 2341 C CA . ASP B 2 18 ? 194.684 171.222 160.676 1.00 46.76 45 ASP D CA 1
ATOM 2342 C C . ASP B 2 18 ? 193.738 170.359 159.849 1.00 46.76 45 ASP D C 1
ATOM 2343 O O . ASP B 2 18 ? 193.411 169.230 160.239 1.00 46.76 45 ASP D O 1
ATOM 2348 N N . LEU B 2 19 ? 193.297 170.867 158.695 1.00 40.82 46 LEU D N 1
ATOM 2349 C CA . LEU B 2 19 ? 192.398 170.092 157.847 1.00 40.82 46 LEU D CA 1
ATOM 2350 C C . LEU B 2 19 ? 193.103 168.873 157.265 1.00 40.82 46 LEU D C 1
ATOM 2351 O O . LEU B 2 19 ? 192.501 167.800 157.154 1.00 40.82 46 LEU D O 1
ATOM 2356 N N . THR B 2 20 ? 194.382 169.012 156.905 1.00 40.81 47 THR D N 1
ATOM 2357 C CA . THR B 2 20 ? 195.135 167.866 156.407 1.00 40.81 47 THR D CA 1
ATOM 2358 C C . THR B 2 20 ? 195.325 166.820 157.496 1.00 40.81 47 THR D C 1
ATOM 2359 O O . THR B 2 20 ? 195.237 165.619 157.226 1.00 40.81 47 THR D O 1
ATOM 2363 N N . ARG B 2 21 ? 195.577 167.253 158.734 1.00 44.24 48 ARG D N 1
ATOM 2364 C CA . ARG B 2 21 ? 195.711 166.294 159.828 1.00 44.24 48 ARG D CA 1
ATOM 2365 C C . ARG B 2 21 ? 194.397 165.563 160.089 1.00 44.24 48 ARG D C 1
ATOM 2366 O O . ARG B 2 21 ? 194.383 164.337 160.280 1.00 44.24 48 ARG D O 1
ATOM 2374 N N . TYR B 2 22 ? 193.282 166.300 160.098 1.00 40.87 49 TYR D N 1
ATOM 2375 C CA . TYR B 2 22 ? 191.982 165.669 160.304 1.00 40.87 49 TYR D CA 1
ATOM 2376 C C . TYR B 2 22 ? 191.656 164.695 159.177 1.00 40.87 49 TYR D C 1
ATOM 2377 O O . TYR B 2 22 ? 191.150 163.592 159.425 1.00 40.87 49 TYR D O 1
ATOM 2386 N N . LEU B 2 23 ? 191.947 165.081 157.932 1.00 39.93 50 LEU D N 1
ATOM 2387 C CA . LEU B 2 23 ? 191.701 164.191 156.805 1.00 39.93 50 LEU D CA 1
ATOM 2388 C C . LEU B 2 23 ? 192.608 162.970 156.858 1.00 39.93 50 LEU D C 1
ATOM 2389 O O . LEU B 2 23 ? 192.200 161.874 156.470 1.00 39.93 50 LEU D O 1
ATOM 2394 N N . GLU B 2 24 ? 193.839 163.137 157.345 1.00 41.32 51 GLU D N 1
ATOM 2395 C CA . GLU B 2 24 ? 194.736 161.997 157.499 1.00 41.32 51 GLU D CA 1
ATOM 2396 C C . GLU B 2 24 ? 194.193 161.009 158.522 1.00 41.32 51 GLU D C 1
ATOM 2397 O O . GLU B 2 24 ? 194.209 159.794 158.293 1.00 41.32 51 GLU D O 1
ATOM 2403 N N . HIS B 2 25 ? 193.707 161.513 159.659 1.00 40.92 52 HIS D N 1
ATOM 2404 C CA . HIS B 2 25 ? 193.123 160.629 160.666 1.00 40.92 52 HIS D CA 1
ATOM 2405 C C . HIS B 2 25 ? 191.891 159.913 160.119 1.00 40.92 52 HIS D C 1
ATOM 2406 O O . HIS B 2 25 ? 191.733 158.693 160.287 1.00 40.92 52 HIS D O 1
ATOM 2413 N N . GLN B 2 26 ? 191.004 160.661 159.455 1.00 44.22 53 GLN D N 1
ATOM 2414 C CA . GLN B 2 26 ? 189.796 160.055 158.902 1.00 44.22 53 GLN D CA 1
ATOM 2415 C C . GLN B 2 26 ? 190.135 159.032 157.825 1.00 44.22 53 GLN D C 1
ATOM 2416 O O . GLN B 2 26 ? 189.474 157.994 157.718 1.00 44.22 53 GLN D O 1
ATOM 2422 N N . LEU B 2 27 ? 191.173 159.298 157.030 1.00 41.20 54 LEU D N 1
ATOM 2423 C CA . LEU B 2 27 ? 191.564 158.363 155.983 1.00 41.20 54 LEU D CA 1
ATOM 2424 C C . LEU B 2 27 ? 192.191 157.112 156.576 1.00 41.20 54 LEU D C 1
ATOM 2425 O O . LEU B 2 27 ? 191.988 156.012 156.059 1.00 41.20 54 LEU D O 1
ATOM 2430 N N . ARG B 2 28 ? 192.956 157.256 157.659 1.00 41.56 55 ARG D N 1
ATOM 2431 C CA . ARG B 2 28 ? 193.479 156.082 158.349 1.00 41.56 55 ARG D CA 1
ATOM 2432 C C . ARG B 2 28 ? 192.342 155.206 158.860 1.00 41.56 55 ARG D C 1
ATOM 2433 O O . ARG B 2 28 ? 192.345 153.983 158.666 1.00 41.56 55 ARG D O 1
ATOM 2441 N N . SER B 2 29 ? 191.346 155.825 159.501 1.00 42.51 56 SER D N 1
ATOM 2442 C CA . SER B 2 29 ? 190.208 155.060 160.007 1.00 42.51 56 SER D CA 1
ATOM 2443 C C . SER B 2 29 ? 189.443 154.387 158.869 1.00 42.51 56 SER D C 1
ATOM 2444 O O . SER B 2 29 ? 189.087 153.203 158.954 1.00 42.51 56 SER D O 1
ATOM 2447 N N . LEU B 2 30 ? 189.190 155.130 157.788 1.00 43.90 57 LEU D N 1
ATOM 2448 C CA . LEU B 2 30 ? 188.427 154.588 156.669 1.00 43.90 57 LEU D CA 1
ATOM 2449 C C . LEU B 2 30 ? 189.190 153.474 155.964 1.00 43.90 57 LEU D C 1
ATOM 2450 O O . LEU B 2 30 ? 188.589 152.490 155.523 1.00 43.90 57 LEU D O 1
ATOM 2455 N N . ALA B 2 31 ? 190.514 153.605 155.854 1.00 42.96 58 ALA D N 1
ATOM 2456 C CA . ALA B 2 31 ? 191.314 152.558 155.232 1.00 42.96 58 ALA D CA 1
ATOM 2457 C C . ALA B 2 31 ? 191.346 151.309 156.097 1.00 42.96 58 ALA D C 1
ATOM 2458 O O . ALA B 2 31 ? 191.286 150.190 155.577 1.00 42.96 58 ALA D O 1
ATOM 2460 N N . GLY B 2 32 ? 191.437 151.475 157.418 1.00 42.59 59 GLY D N 1
ATOM 2461 C CA . GLY B 2 32 ? 191.329 150.322 158.298 1.00 42.59 59 GLY D CA 1
ATOM 2462 C C . GLY B 2 32 ? 190.001 149.607 158.142 1.00 42.59 59 GLY D C 1
ATOM 2463 O O . GLY B 2 32 ? 189.947 148.377 158.035 1.00 42.59 59 GLY D O 1
ATOM 2464 N N . THR B 2 33 ? 188.907 150.375 158.106 1.00 47.15 60 THR D N 1
ATOM 2465 C CA . THR B 2 33 ? 187.587 149.772 157.939 1.00 47.15 60 THR D CA 1
ATOM 2466 C C . THR B 2 33 ? 187.463 149.067 156.591 1.00 47.15 60 THR D C 1
ATOM 2467 O O . THR B 2 33 ? 186.929 147.953 156.510 1.00 47.15 60 THR D O 1
ATOM 2471 N N . TYR B 2 34 ? 187.960 149.695 155.523 1.00 46.68 61 TYR D N 1
ATOM 2472 C CA . TYR B 2 34 ? 187.848 149.104 154.194 1.00 46.68 61 TYR D CA 1
ATOM 2473 C C . TYR B 2 34 ? 188.717 147.861 154.055 1.00 46.68 61 TYR D C 1
ATOM 2474 O O . TYR B 2 34 ? 188.337 146.921 153.350 1.00 46.68 61 TYR D O 1
ATOM 2483 N N . LEU B 2 35 ? 189.877 147.831 154.715 1.00 44.76 62 LEU D N 1
ATOM 2484 C CA . LEU B 2 35 ? 190.708 146.633 154.680 1.00 44.76 62 LEU D CA 1
ATOM 2485 C C . LEU B 2 35 ? 190.106 145.515 155.520 1.00 44.76 62 LEU D C 1
ATOM 2486 O O . LEU B 2 35 ? 190.257 144.337 155.178 1.00 44.76 62 LEU D O 1
ATOM 2491 N N . ASN B 2 36 ? 189.425 145.859 156.617 1.00 46.08 63 ASN D N 1
ATOM 2492 C CA . ASN B 2 36 ? 188.729 144.836 157.390 1.00 46.08 63 ASN D CA 1
ATOM 2493 C C . ASN B 2 36 ? 187.520 144.292 156.639 1.00 46.08 63 ASN D C 1
ATOM 2494 O O . ASN B 2 36 ? 187.165 143.119 156.806 1.00 46.08 63 ASN D O 1
ATOM 2499 N N . TYR B 2 37 ? 186.880 145.121 155.813 1.00 44.79 64 TYR D N 1
ATOM 2500 C CA . TYR B 2 37 ? 185.694 144.683 155.084 1.00 44.79 64 TYR D CA 1
ATOM 2501 C C . TYR B 2 37 ? 186.040 143.975 153.777 1.00 44.79 64 TYR D C 1
ATOM 2502 O O . TYR B 2 37 ? 185.259 143.139 153.308 1.00 44.79 64 TYR D O 1
ATOM 2511 N N . LEU B 2 38 ? 187.196 144.284 153.186 1.00 42.43 65 LEU D N 1
ATOM 2512 C CA . LEU B 2 38 ? 187.522 143.777 151.855 1.00 42.43 65 LEU D CA 1
ATOM 2513 C C . LEU B 2 38 ? 187.627 142.255 151.846 1.00 42.43 65 LEU D C 1
ATOM 2514 O O . LEU B 2 38 ? 186.852 141.570 151.169 1.00 42.43 65 LEU D O 1
ATOM 2519 N N . GLY B 2 39 ? 188.582 141.707 152.592 1.00 42.34 66 GLY D N 1
ATOM 2520 C CA . GLY B 2 39 ? 188.783 140.278 152.620 1.00 42.34 66 GLY D CA 1
ATOM 2521 C C . GLY B 2 39 ? 189.950 139.851 153.487 1.00 42.34 66 GLY D C 1
ATOM 2522 O O . GLY B 2 39 ? 190.792 140.663 153.885 1.00 42.34 66 GLY D O 1
ATOM 2523 N N . PRO B 2 40 ? 190.008 138.561 153.807 1.00 45.90 67 PRO D N 1
ATOM 2524 C CA . PRO B 2 40 ? 191.107 138.035 154.634 1.00 45.90 67 PRO D CA 1
ATOM 2525 C C . PRO B 2 40 ? 192.478 138.295 154.026 1.00 45.90 67 PRO D C 1
ATOM 2526 O O . PRO B 2 40 ? 193.402 138.675 154.761 1.00 45.90 67 PRO D O 1
ATOM 2530 N N . PRO B 2 41 ? 192.682 138.101 152.712 1.00 44.48 68 PRO D N 1
ATOM 2531 C CA . PRO B 2 41 ? 194.023 138.395 152.175 1.00 44.48 68 PRO D CA 1
ATOM 2532 C C . PRO B 2 41 ? 194.389 139.864 152.263 1.00 44.48 68 PRO D C 1
ATOM 2533 O O . PRO B 2 41 ? 195.538 140.194 152.581 1.00 44.48 68 PRO D O 1
ATOM 2537 N N . PHE B 2 42 ? 193.439 140.761 151.998 1.00 39.72 69 PHE D N 1
ATOM 2538 C CA . PHE B 2 42 ? 193.700 142.191 152.096 1.00 39.72 69 PHE D CA 1
ATOM 2539 C C . PHE B 2 42 ? 193.765 142.675 153.537 1.00 39.72 69 PHE D C 1
ATOM 2540 O O . PHE B 2 42 ? 194.160 143.822 153.775 1.00 39.72 69 PHE D O 1
ATOM 2548 N N . ASN B 2 43 ? 193.386 141.833 154.499 1.00 47.36 70 ASN D N 1
ATOM 2549 C CA . ASN B 2 43 ? 193.471 142.181 155.911 1.00 47.36 70 ASN D CA 1
ATOM 2550 C C . ASN B 2 43 ? 194.812 141.815 156.532 1.00 47.36 70 ASN D C 1
ATOM 2551 O O . ASN B 2 43 ? 195.037 142.130 157.706 1.00 47.36 70 ASN D O 1
ATOM 2556 N N . GLU B 2 44 ? 195.696 141.157 155.785 1.00 52.57 71 GLU D N 1
ATOM 2557 C CA . GLU B 2 44 ? 196.986 140.762 156.324 1.00 52.57 71 GLU D CA 1
ATOM 2558 C C . GLU B 2 44 ? 197.827 141.998 156.646 1.00 52.57 71 GLU D C 1
ATOM 2559 O O . GLU B 2 44 ? 197.644 143.059 156.042 1.00 52.57 71 GLU D O 1
ATOM 2565 N N . PRO B 2 45 ? 198.754 141.890 157.604 1.00 54.91 72 PRO D N 1
ATOM 2566 C CA . PRO B 2 45 ? 199.522 143.081 158.007 1.00 54.91 72 PRO D CA 1
ATOM 2567 C C . PRO B 2 45 ? 200.408 143.645 156.909 1.00 54.91 72 PRO D C 1
ATOM 2568 O O . PRO B 2 45 ? 200.447 144.869 156.728 1.00 54.91 72 PRO D O 1
ATOM 2572 N N . ASP B 2 46 ? 201.123 142.799 156.168 1.00 56.24 73 ASP D N 1
ATOM 2573 C CA . ASP B 2 46 ? 202.055 143.304 155.163 1.00 56.24 73 ASP D CA 1
ATOM 2574 C C . ASP B 2 46 ? 201.407 143.409 153.784 1.00 56.24 73 ASP D C 1
ATOM 2575 O O . ASP B 2 46 ? 201.236 144.514 153.261 1.00 56.24 73 ASP D O 1
ATOM 2580 N N . PHE B 2 47 ? 201.018 142.269 153.206 1.00 50.95 74 PHE D N 1
ATOM 2581 C CA . PHE B 2 47 ? 200.313 142.212 151.927 1.00 50.95 74 PHE D CA 1
ATOM 2582 C C . PHE B 2 47 ? 200.925 143.129 150.873 1.00 50.95 74 PHE D C 1
ATOM 2583 O O . PHE B 2 47 ? 200.308 144.128 150.491 1.00 50.95 74 PHE D O 1
ATOM 2591 N N . ASN B 2 48 ? 202.147 142.833 150.431 1.00 53.57 75 ASN D N 1
ATOM 2592 C CA . ASN B 2 48 ? 202.807 143.669 149.434 1.00 53.57 75 ASN D CA 1
ATOM 2593 C C . ASN B 2 48 ? 202.865 142.973 148.077 1.00 53.57 75 ASN D C 1
ATOM 2594 O O . ASN B 2 48 ? 203.834 142.260 147.787 1.00 53.57 75 ASN D O 1
ATOM 2599 N N . PRO B 2 49 ? 201.859 143.149 147.224 1.00 53.27 76 PRO D N 1
ATOM 2600 C CA . PRO B 2 49 ? 201.906 142.561 145.888 1.00 53.27 76 PRO D CA 1
ATOM 2601 C C . PRO B 2 49 ? 202.453 143.554 144.878 1.00 53.27 76 PRO D C 1
ATOM 2602 O O . PRO B 2 49 ? 202.538 144.759 145.163 1.00 53.27 76 PRO D O 1
ATOM 2606 N N . PRO B 2 50 ? 202.840 143.094 143.689 1.00 58.54 77 PRO D N 1
ATOM 2607 C CA . PRO B 2 50 ? 203.242 144.038 142.639 1.00 58.54 77 PRO D CA 1
ATOM 2608 C C . PRO B 2 50 ? 202.040 144.800 142.101 1.00 58.54 77 PRO D C 1
ATOM 2609 O O . PRO B 2 50 ? 200.973 144.229 141.866 1.00 58.54 77 PRO D O 1
ATOM 2613 N N . ARG B 2 51 ? 202.225 146.104 141.906 1.00 63.37 78 ARG D N 1
ATOM 2614 C CA . ARG B 2 51 ? 201.143 146.978 141.462 1.00 63.37 78 ARG D CA 1
ATOM 2615 C C . ARG B 2 51 ? 200.928 146.796 139.963 1.00 63.37 78 ARG D C 1
ATOM 2616 O O . ARG B 2 51 ? 201.795 147.144 139.155 1.00 63.37 78 ARG D O 1
ATOM 2624 N N . LEU B 2 52 ? 199.773 146.245 139.592 1.00 71.80 79 LEU D N 1
ATOM 2625 C CA . LEU B 2 52 ? 199.422 146.046 138.192 1.00 71.80 79 LEU D CA 1
ATOM 2626 C C . LEU B 2 52 ? 198.013 146.492 137.832 1.00 71.80 79 LEU D C 1
ATOM 2627 O O . LEU B 2 52 ? 197.755 146.741 136.648 1.00 71.80 79 LEU D O 1
ATOM 2632 N N . GLY B 2 53 ? 197.098 146.601 138.796 1.00 76.03 80 GLY D N 1
ATOM 2633 C CA . GLY B 2 53 ? 195.733 146.974 138.464 1.00 76.03 80 GLY D CA 1
ATOM 2634 C C . GLY B 2 53 ? 195.555 148.468 138.274 1.00 76.03 80 GLY D C 1
ATOM 2635 O O . GLY B 2 53 ? 194.891 148.908 137.331 1.00 76.03 80 GLY D O 1
ATOM 2636 N N . ALA B 2 54 ? 196.143 149.269 139.161 1.00 70.53 81 ALA D N 1
ATOM 2637 C CA . ALA B 2 54 ? 196.009 150.722 139.129 1.00 70.53 81 ALA D CA 1
ATOM 2638 C C . ALA B 2 54 ? 197.328 151.322 138.661 1.00 70.53 81 ALA D C 1
ATOM 2639 O O . ALA B 2 54 ? 198.305 151.354 139.418 1.00 70.53 81 ALA D O 1
ATOM 2641 N N . GLU B 2 55 ? 197.355 151.799 137.412 1.00 67.40 82 GLU D N 1
ATOM 2642 C CA . GLU B 2 55 ? 198.556 152.415 136.859 1.00 67.40 82 GLU D CA 1
ATOM 2643 C C . GLU B 2 55 ? 198.257 153.743 136.169 1.00 67.40 82 GLU D C 1
ATOM 2644 O O . GLU B 2 55 ? 199.090 154.229 135.396 1.00 67.40 82 GLU D O 1
ATOM 2650 N N . THR B 2 56 ? 197.094 154.341 136.426 1.00 58.15 83 THR D N 1
ATOM 2651 C CA . THR B 2 56 ? 196.713 155.602 135.805 1.00 58.15 83 THR D CA 1
ATOM 2652 C C . THR B 2 56 ? 196.674 156.775 136.771 1.00 58.15 83 THR D C 1
ATOM 2653 O O . THR B 2 56 ? 196.813 157.919 136.336 1.00 58.15 83 THR D O 1
ATOM 2657 N N . LEU B 2 57 ? 196.489 156.522 138.064 1.00 54.58 84 LEU D N 1
ATOM 2658 C CA . LEU B 2 57 ? 196.455 157.602 139.033 1.00 54.58 84 LEU D CA 1
ATOM 2659 C C . LEU B 2 57 ? 197.861 158.160 139.255 1.00 54.58 84 LEU D C 1
ATOM 2660 O O . LEU B 2 57 ? 198.851 157.427 139.165 1.00 54.58 84 LEU D O 1
ATOM 2665 N N . PRO B 2 58 ? 197.978 159.458 139.533 1.00 51.57 85 PRO D N 1
ATOM 2666 C CA . PRO B 2 58 ? 199.309 160.051 139.712 1.00 51.57 85 PRO D CA 1
ATOM 2667 C C . PRO B 2 58 ? 199.958 159.591 141.008 1.00 51.57 85 PRO D C 1
ATOM 2668 O O . PRO B 2 58 ? 199.301 159.463 142.045 1.00 51.57 85 PRO D O 1
ATOM 2672 N N . ARG B 2 59 ? 201.261 159.343 140.938 1.00 53.20 86 ARG D N 1
ATOM 2673 C CA . ARG B 2 59 ? 202.032 158.909 142.091 1.00 53.20 86 ARG D CA 1
ATOM 2674 C C . ARG B 2 59 ? 202.505 160.112 142.904 1.00 53.20 86 ARG D C 1
ATOM 2675 O O . ARG B 2 59 ? 202.344 161.269 142.508 1.00 53.20 86 ARG D O 1
ATOM 2683 N N . ALA B 2 60 ? 203.101 159.823 144.058 1.00 45.45 87 ALA D N 1
ATOM 2684 C CA . ALA B 2 60 ? 203.614 160.844 144.964 1.00 45.45 87 ALA D CA 1
ATOM 2685 C C . ALA B 2 60 ? 205.073 160.577 145.302 1.00 45.45 87 ALA D C 1
ATOM 2686 O O . ALA B 2 60 ? 205.525 160.817 146.425 1.00 45.45 87 ALA D O 1
ATOM 2688 N N . THR B 2 61 ? 205.833 160.078 144.332 1.00 45.48 88 THR D N 1
ATOM 2689 C CA . THR B 2 61 ? 207.249 159.779 144.507 1.00 45.48 88 THR D CA 1
ATOM 2690 C C . THR B 2 61 ? 208.067 160.887 143.859 1.00 45.48 88 THR D C 1
ATOM 2691 O O . THR B 2 61 ? 207.946 161.127 142.652 1.00 45.48 88 THR D O 1
ATOM 2695 N N . VAL B 2 62 ? 208.895 161.557 144.658 1.00 47.21 89 VAL D N 1
ATOM 2696 C CA . VAL B 2 62 ? 209.719 162.660 144.183 1.00 47.21 89 VAL D CA 1
ATOM 2697 C C . VAL B 2 62 ? 211.064 162.608 144.897 1.00 47.21 89 VAL D C 1
ATOM 2698 O O . VAL B 2 62 ? 211.172 162.120 146.026 1.00 47.21 89 VAL D O 1
ATOM 2702 N N . ASP B 2 63 ? 212.097 163.102 144.220 1.00 52.54 90 ASP D N 1
ATOM 2703 C CA . ASP B 2 63 ? 213.432 163.145 144.791 1.00 52.54 90 ASP D CA 1
ATOM 2704 C C . ASP B 2 63 ? 213.546 164.296 145.789 1.00 52.54 90 ASP D C 1
ATOM 2705 O O . ASP B 2 63 ? 212.670 165.159 145.892 1.00 52.54 90 ASP D O 1
ATOM 2710 N N . LEU B 2 64 ? 214.652 164.301 146.536 1.00 52.49 91 LEU D N 1
ATOM 2711 C CA . LEU B 2 64 ? 214.863 165.341 147.538 1.00 52.49 91 LEU D CA 1
ATOM 2712 C C . LEU B 2 64 ? 215.191 166.677 146.883 1.00 52.49 91 LEU D C 1
ATOM 2713 O O . LEU B 2 64 ? 214.606 167.711 147.230 1.00 52.49 91 LEU D O 1
ATOM 2718 N N . GLU B 2 65 ? 216.127 166.676 145.931 1.00 56.31 92 GLU D N 1
ATOM 2719 C CA . GLU B 2 65 ? 216.498 167.916 145.256 1.00 56.31 92 GLU D CA 1
ATOM 2720 C C . GLU B 2 65 ? 215.336 168.471 144.441 1.00 56.31 92 GLU D C 1
ATOM 2721 O O . GLU B 2 65 ? 215.136 169.690 144.385 1.00 56.31 92 GLU D O 1
ATOM 2727 N N . VAL B 2 66 ? 214.556 167.593 143.807 1.00 53.00 93 VAL D N 1
ATOM 2728 C CA . VAL B 2 66 ? 213.399 168.048 143.044 1.00 53.00 93 VAL D CA 1
ATOM 2729 C C . VAL B 2 66 ? 212.340 168.623 143.977 1.00 53.00 93 VAL D C 1
ATOM 2730 O O . VAL B 2 66 ? 211.671 169.610 143.647 1.00 53.00 93 VAL D O 1
ATOM 2734 N N . TRP B 2 67 ? 212.176 168.023 145.159 1.00 49.24 94 TRP D N 1
ATOM 2735 C CA . TRP B 2 67 ? 211.227 168.552 146.132 1.00 49.24 94 TRP D CA 1
ATOM 2736 C C . TRP B 2 67 ? 211.688 169.891 146.695 1.00 49.24 94 TRP D C 1
ATOM 2737 O O . TRP B 2 67 ? 210.855 170.735 147.044 1.00 49.24 94 TRP D O 1
ATOM 2748 N N . ARG B 2 68 ? 213.001 170.103 146.791 1.00 53.44 95 ARG D N 1
ATOM 2749 C CA . ARG B 2 68 ? 213.524 171.373 147.279 1.00 53.44 95 ARG D CA 1
ATOM 2750 C C . ARG B 2 68 ? 213.588 172.442 146.195 1.00 53.44 95 ARG D C 1
ATOM 2751 O O . ARG B 2 68 ? 213.687 173.630 146.523 1.00 53.44 95 ARG D O 1
ATOM 2759 N N . SER B 2 69 ? 213.535 172.052 144.920 1.00 54.41 96 SER D N 1
ATOM 2760 C CA . SER B 2 69 ? 213.675 173.023 143.839 1.00 54.41 96 SER D CA 1
ATOM 2761 C C . SER B 2 69 ? 212.402 173.836 143.630 1.00 54.41 96 SER D C 1
ATOM 2762 O O . SER B 2 69 ? 212.473 175.036 143.339 1.00 54.41 96 SER D O 1
ATOM 2765 N N . LEU B 2 70 ? 211.237 173.207 143.764 1.00 53.81 97 LEU D N 1
ATOM 2766 C CA . LEU B 2 70 ? 209.977 173.904 143.544 1.00 53.81 97 LEU D CA 1
ATOM 2767 C C . LEU B 2 70 ? 209.765 174.986 144.599 1.00 53.81 97 LEU D C 1
ATOM 2768 O O . LEU B 2 70 ? 210.146 174.834 145.763 1.00 53.81 97 LEU D O 1
ATOM 2773 N N . ASN B 2 71 ? 209.147 176.096 144.177 1.00 54.38 98 ASN D N 1
ATOM 2774 C CA . ASN B 2 71 ? 208.969 177.276 145.029 1.00 54.38 98 ASN D CA 1
ATOM 2775 C C . ASN B 2 71 ? 207.507 177.726 144.994 1.00 54.38 98 ASN D C 1
ATOM 2776 O O . ASN B 2 71 ? 207.127 178.595 144.205 1.00 54.38 98 ASN D O 1
ATOM 2781 N N . ASP B 2 72 ? 206.688 177.120 145.854 1.00 60.34 99 ASP D N 1
ATOM 2782 C CA . ASP B 2 72 ? 205.349 177.566 146.233 1.00 60.34 99 ASP D CA 1
ATOM 2783 C C . ASP B 2 72 ? 204.330 177.541 145.098 1.00 60.34 99 ASP D C 1
ATOM 2784 O O . ASP B 2 72 ? 203.164 177.876 145.336 1.00 60.34 99 ASP D O 1
ATOM 2789 N N . LYS B 2 73 ? 204.713 177.164 143.880 1.00 57.82 100 LYS D N 1
ATOM 2790 C CA . LYS B 2 73 ? 203.773 177.145 142.765 1.00 57.82 100 LYS D CA 1
ATOM 2791 C C . LYS B 2 73 ? 203.568 175.753 142.194 1.00 57.82 100 LYS D C 1
ATOM 2792 O O . LYS B 2 73 ? 202.425 175.284 142.108 1.00 57.82 100 LYS D O 1
ATOM 2798 N N . LEU B 2 74 ? 204.649 175.071 141.806 1.00 54.47 101 LEU D N 1
ATOM 2799 C CA . LEU B 2 74 ? 204.515 173.719 141.277 1.00 54.47 101 LEU D CA 1
ATOM 2800 C C . LEU B 2 74 ? 203.999 172.764 142.345 1.00 54.47 101 LEU D C 1
ATOM 2801 O O . LEU B 2 74 ? 203.191 171.875 142.051 1.00 54.47 101 LEU D O 1
ATOM 2806 N N . ARG B 2 75 ? 204.444 172.942 143.591 1.00 53.83 102 ARG D N 1
ATOM 2807 C CA . ARG B 2 75 ? 203.956 172.108 144.685 1.00 53.83 102 ARG D CA 1
ATOM 2808 C C . ARG B 2 75 ? 202.449 172.257 144.855 1.00 53.83 102 ARG D C 1
ATOM 2809 O O . ARG B 2 75 ? 201.721 171.263 144.949 1.00 53.83 102 ARG D O 1
ATOM 2817 N N . LEU B 2 76 ? 201.964 173.501 144.890 1.00 49.76 103 LEU D N 1
ATOM 2818 C CA . LEU B 2 76 ? 200.537 173.733 145.083 1.00 49.76 103 LEU D CA 1
ATOM 2819 C C . LEU B 2 76 ? 199.726 173.236 143.893 1.00 49.76 103 LEU D C 1
ATOM 2820 O O . LEU B 2 76 ? 198.639 172.676 144.070 1.00 49.76 103 LEU D O 1
ATOM 2825 N N . THR B 2 77 ? 200.241 173.418 142.673 1.00 50.72 104 THR D N 1
ATOM 2826 C CA . THR B 2 77 ? 199.526 172.931 141.496 1.00 50.72 104 THR D CA 1
ATOM 2827 C C . THR B 2 77 ? 199.431 171.409 141.498 1.00 50.72 104 THR D C 1
ATOM 2828 O O . THR B 2 77 ? 198.365 170.842 141.214 1.00 50.72 104 THR D O 1
ATOM 2832 N N . GLN B 2 78 ? 200.538 170.729 141.812 1.00 50.19 105 GLN D N 1
ATOM 2833 C CA . GLN B 2 78 ? 200.520 169.272 141.881 1.00 50.19 105 GLN D CA 1
ATOM 2834 C C . GLN B 2 78 ? 199.587 168.786 142.980 1.00 50.19 105 GLN D C 1
ATOM 2835 O O . GLN B 2 78 ? 198.845 167.816 142.789 1.00 50.19 105 GLN D O 1
ATOM 2841 N N . ASN B 2 79 ? 199.606 169.450 144.140 1.00 46.48 106 ASN D N 1
ATOM 2842 C CA . ASN B 2 79 ? 198.695 169.077 145.216 1.00 46.48 106 ASN D CA 1
ATOM 2843 C C . ASN B 2 79 ? 197.244 169.242 144.787 1.00 46.48 106 ASN D C 1
ATOM 2844 O O . ASN B 2 79 ? 196.411 168.368 145.047 1.00 46.48 106 ASN D O 1
ATOM 2849 N N . TYR B 2 80 ? 196.927 170.350 144.112 1.00 48.82 107 TYR D N 1
ATOM 2850 C CA . TYR B 2 80 ? 195.559 170.588 143.663 1.00 48.82 107 TYR D CA 1
ATOM 2851 C C . TYR B 2 80 ? 195.106 169.515 142.681 1.00 48.82 107 TYR D C 1
ATOM 2852 O O . TYR B 2 80 ? 194.018 168.941 142.828 1.00 48.82 107 TYR D O 1
ATOM 2861 N N . GLU B 2 81 ? 195.929 169.226 141.668 1.00 49.58 108 GLU D N 1
ATOM 2862 C CA . GLU B 2 81 ? 195.516 168.253 140.660 1.00 49.58 108 GLU D CA 1
ATOM 2863 C C . GLU B 2 81 ? 195.418 166.848 141.250 1.00 49.58 108 GLU D C 1
ATOM 2864 O O . GLU B 2 81 ? 194.475 166.104 140.942 1.00 49.58 108 GLU D O 1
ATOM 2870 N N . ALA B 2 82 ? 196.359 166.476 142.124 1.00 44.12 109 ALA D N 1
ATOM 2871 C CA . ALA B 2 82 ? 196.306 165.159 142.744 1.00 44.12 109 ALA D CA 1
ATOM 2872 C C . ALA B 2 82 ? 195.101 165.031 143.664 1.00 44.12 109 ALA D C 1
ATOM 2873 O O . ALA B 2 82 ? 194.457 163.977 143.706 1.00 44.12 109 ALA D O 1
ATOM 2875 N N . TYR B 2 83 ? 194.769 166.095 144.400 1.00 43.91 110 TYR D N 1
ATOM 2876 C CA . TYR B 2 83 ? 193.609 166.046 145.279 1.00 43.91 110 TYR D CA 1
ATOM 2877 C C . TYR B 2 83 ? 192.316 165.965 144.481 1.00 43.91 110 TYR D C 1
ATOM 2878 O O . TYR B 2 83 ? 191.386 165.256 144.876 1.00 43.91 110 TYR D O 1
ATOM 2887 N N . SER B 2 84 ? 192.240 166.668 143.348 1.00 45.66 111 SER D N 1
ATOM 2888 C CA . SER B 2 84 ? 191.054 166.562 142.501 1.00 45.66 111 SER D CA 1
ATOM 2889 C C . SER B 2 84 ? 190.907 165.150 141.944 1.00 45.66 111 SER D C 1
ATOM 2890 O O . SER B 2 84 ? 189.805 164.584 141.932 1.00 45.66 111 SER D O 1
ATOM 2893 N N . HIS B 2 85 ? 192.014 164.561 141.480 1.00 45.18 112 HIS D N 1
ATOM 2894 C CA . HIS B 2 85 ? 191.960 163.196 140.964 1.00 45.18 112 HIS D CA 1
ATOM 2895 C C . HIS B 2 85 ? 191.551 162.207 142.051 1.00 45.18 112 HIS D C 1
ATOM 2896 O O . HIS B 2 85 ? 190.719 161.320 141.816 1.00 45.18 112 HIS D O 1
ATOM 2903 N N . LEU B 2 86 ? 192.120 162.348 143.251 1.00 45.11 113 LEU D N 1
ATOM 2904 C CA . LEU B 2 86 ? 191.782 161.443 144.345 1.00 45.11 113 LEU D CA 1
ATOM 2905 C C . LEU B 2 86 ? 190.335 161.624 144.785 1.00 45.11 113 LEU D C 1
ATOM 2906 O O . LEU B 2 86 ? 189.666 160.651 145.145 1.00 45.11 113 LEU D O 1
ATOM 2911 N N . LEU B 2 87 ? 189.830 162.860 144.751 1.00 45.83 114 LEU D N 1
ATOM 2912 C CA . LEU B 2 87 ? 188.430 163.101 145.077 1.00 45.83 114 LEU D CA 1
ATOM 2913 C C . LEU B 2 87 ? 187.509 162.444 144.060 1.00 45.83 114 LEU D C 1
ATOM 2914 O O . LEU B 2 87 ? 186.505 161.826 144.433 1.00 45.83 114 LEU D O 1
ATOM 2919 N N . CYS B 2 88 ? 187.835 162.564 142.770 1.00 53.32 115 CYS D N 1
ATOM 2920 C CA . CYS B 2 88 ? 187.034 161.902 141.746 1.00 53.32 115 CYS D CA 1
ATOM 2921 C C . CYS B 2 88 ? 187.054 160.388 141.924 1.00 53.32 115 CYS D C 1
ATOM 2922 O O . CYS B 2 88 ? 186.013 159.726 141.817 1.00 53.32 115 CYS D O 1
ATOM 2925 N N . TYR B 2 89 ? 188.231 159.823 142.209 1.00 49.46 116 TYR D N 1
ATOM 2926 C CA . TYR B 2 89 ? 188.326 158.378 142.394 1.00 49.46 116 TYR D CA 1
ATOM 2927 C C . TYR B 2 89 ? 187.545 157.920 143.621 1.00 49.46 116 TYR D C 1
ATOM 2928 O O . TYR B 2 89 ? 186.857 156.894 143.577 1.00 49.46 116 TYR D O 1
ATOM 2937 N N . LEU B 2 90 ? 187.622 158.674 144.721 1.00 51.68 117 LEU D N 1
ATOM 2938 C CA . LEU B 2 90 ? 186.887 158.299 145.923 1.00 51.68 117 LEU D CA 1
ATOM 2939 C C . LEU B 2 90 ? 185.383 158.450 145.733 1.00 51.68 117 LEU D C 1
ATOM 2940 O O . LEU B 2 90 ? 184.608 157.676 146.305 1.00 51.68 117 LEU D O 1
ATOM 2945 N N . ARG B 2 91 ? 184.952 159.433 144.937 1.00 54.39 118 ARG D N 1
ATOM 2946 C CA . ARG B 2 91 ? 183.530 159.567 144.643 1.00 54.39 118 ARG D CA 1
ATOM 2947 C C . ARG B 2 91 ? 183.042 158.419 143.769 1.00 54.39 118 ARG D C 1
ATOM 2948 O O . ARG B 2 91 ? 181.931 157.913 143.962 1.00 54.39 118 ARG D O 1
ATOM 2956 N N . GLY B 2 92 ? 183.860 157.993 142.803 1.00 55.17 119 GLY D N 1
ATOM 2957 C CA . GLY B 2 92 ? 183.499 156.835 142.003 1.00 55.17 119 GLY D CA 1
ATOM 2958 C C . GLY B 2 92 ? 183.541 155.536 142.784 1.00 55.17 119 GLY D C 1
ATOM 2959 O O . GLY B 2 92 ? 182.853 154.574 142.432 1.00 55.17 119 GLY D O 1
ATOM 2960 N N . LEU B 2 93 ? 184.344 155.489 143.849 1.00 59.90 120 LEU D N 1
ATOM 2961 C CA . LEU B 2 93 ? 184.470 154.290 144.669 1.00 59.90 120 LEU D CA 1
ATOM 2962 C C . LEU B 2 93 ? 183.236 154.008 145.518 1.00 59.90 120 LEU D C 1
ATOM 2963 O O . LEU B 2 93 ? 183.183 152.957 146.165 1.00 59.90 120 LEU D O 1
ATOM 2968 N N . ASN B 2 94 ? 182.254 154.912 145.538 1.00 65.92 121 ASN D N 1
ATOM 2969 C CA . ASN B 2 94 ? 181.090 154.721 146.397 1.00 65.92 121 ASN D CA 1
ATOM 2970 C C . ASN B 2 94 ? 180.211 153.570 145.920 1.00 65.92 121 ASN D C 1
ATOM 2971 O O . ASN B 2 94 ? 179.530 152.936 146.734 1.00 65.92 121 ASN D O 1
ATOM 2976 N N . ARG B 2 95 ? 180.214 153.283 144.617 1.00 74.32 122 ARG D N 1
ATOM 2977 C CA . ARG B 2 95 ? 179.357 152.231 144.082 1.00 74.32 122 ARG D CA 1
ATOM 2978 C C . ARG B 2 95 ? 179.822 150.836 144.480 1.00 74.32 122 ARG D C 1
ATOM 2979 O O . ARG B 2 95 ? 179.023 149.894 144.428 1.00 74.32 122 ARG D O 1
ATOM 2987 N N . GLN B 2 96 ? 181.086 150.679 144.874 1.00 72.54 123 GLN D N 1
ATOM 2988 C CA . GLN B 2 96 ? 181.601 149.356 145.211 1.00 72.54 123 GLN D CA 1
ATOM 2989 C C . GLN B 2 96 ? 181.128 148.905 146.589 1.00 72.54 123 GLN D C 1
ATOM 2990 O O . GLN B 2 96 ? 180.655 147.775 146.751 1.00 72.54 123 GLN D O 1
ATOM 2996 N N . ALA B 2 97 ? 181.249 149.772 147.590 1.00 75.30 124 ALA D N 1
ATOM 2997 C CA . ALA B 2 97 ? 180.865 149.420 148.949 1.00 75.30 124 ALA D CA 1
ATOM 2998 C C . ALA B 2 97 ? 179.350 149.424 149.100 1.00 75.30 124 ALA D C 1
ATOM 2999 O O . ALA B 2 97 ? 178.654 150.264 148.522 1.00 75.30 124 ALA D O 1
ATOM 3001 N N . ALA B 2 98 ? 178.840 148.475 149.886 1.00 81.68 125 ALA D N 1
ATOM 3002 C CA . ALA B 2 98 ? 177.408 148.347 150.162 1.00 81.68 125 ALA D CA 1
ATOM 3003 C C . ALA B 2 98 ? 177.228 148.241 151.674 1.00 81.68 125 ALA D C 1
ATOM 3004 O O . ALA B 2 98 ? 177.156 147.139 152.224 1.00 81.68 125 ALA D O 1
ATOM 3006 N N . THR B 2 99 ? 177.149 149.392 152.339 1.00 77.85 126 THR D N 1
ATOM 3007 C CA . THR B 2 99 ? 176.959 149.456 153.782 1.00 77.85 126 THR D CA 1
ATOM 3008 C C . THR B 2 99 ? 176.541 150.875 154.142 1.00 77.85 126 THR D C 1
ATOM 3009 O O . THR B 2 99 ? 177.127 151.840 153.646 1.00 77.85 126 THR D O 1
ATOM 3013 N N . ALA B 2 100 ? 175.526 150.990 155.001 1.00 72.84 127 ALA D N 1
ATOM 3014 C CA . ALA B 2 100 ? 174.981 152.299 155.349 1.00 72.84 127 ALA D CA 1
ATOM 3015 C C . ALA B 2 100 ? 176.035 153.184 156.007 1.00 72.84 127 ALA D C 1
ATOM 3016 O O . ALA B 2 100 ? 176.318 154.292 155.537 1.00 72.84 127 ALA D O 1
ATOM 3018 N N . GLU B 2 101 ? 176.628 152.707 157.104 1.00 68.12 128 GLU D N 1
ATOM 3019 C CA . GLU B 2 101 ? 177.612 153.514 157.819 1.00 68.12 128 GLU D CA 1
ATOM 3020 C C . GLU B 2 101 ? 178.867 153.731 156.981 1.00 68.12 128 GLU D C 1
ATOM 3021 O O . GLU B 2 101 ? 179.472 154.809 157.028 1.00 68.12 128 GLU D O 1
ATOM 3027 N N . LEU B 2 102 ? 179.265 152.727 156.196 1.00 62.68 129 LEU D N 1
ATOM 3028 C CA . LEU B 2 102 ? 180.446 152.881 155.353 1.00 62.68 129 LEU D CA 1
ATOM 3029 C C . LEU B 2 102 ? 180.213 153.918 154.261 1.00 62.68 129 LEU D C 1
ATOM 3030 O O . LEU B 2 102 ? 181.085 154.753 153.997 1.00 62.68 129 LEU D O 1
ATOM 3035 N N . ARG B 2 103 ? 179.039 153.891 153.624 1.00 66.86 130 ARG D N 1
ATOM 3036 C CA . ARG B 2 103 ? 178.730 154.900 152.616 1.00 66.86 130 ARG D CA 1
ATOM 3037 C C . ARG B 2 103 ? 178.587 156.285 153.234 1.00 66.86 130 ARG D C 1
ATOM 3038 O O . ARG B 2 103 ? 178.970 157.282 152.610 1.00 66.86 130 ARG D O 1
ATOM 3046 N N . ARG B 2 104 ? 178.052 156.370 154.455 1.00 61.29 131 ARG D N 1
ATOM 3047 C CA . ARG B 2 104 ? 177.969 157.661 155.131 1.00 61.29 131 ARG D CA 1
ATOM 3048 C C . ARG B 2 104 ? 179.358 158.218 155.424 1.00 61.29 131 ARG D C 1
ATOM 3049 O O . ARG B 2 104 ? 179.617 159.410 155.213 1.00 61.29 131 ARG D O 1
ATOM 3057 N N . SER B 2 105 ? 180.269 157.365 155.901 1.00 53.78 132 SER D N 1
ATOM 3058 C CA . SER B 2 105 ? 181.639 157.806 156.144 1.00 53.78 132 SER D CA 1
ATOM 3059 C C . SER B 2 105 ? 182.330 158.193 154.842 1.00 53.78 132 SER D C 1
ATOM 3060 O O . SER B 2 105 ? 183.114 159.149 154.808 1.00 53.78 132 SER D O 1
ATOM 3063 N N . LEU B 2 106 ? 182.048 157.464 153.759 1.00 52.16 133 LEU D N 1
ATOM 3064 C CA . LEU B 2 106 ? 182.618 157.812 152.461 1.00 52.16 133 LEU D CA 1
ATOM 3065 C C . LEU B 2 106 ? 182.132 159.177 151.994 1.00 52.16 133 LEU D C 1
ATOM 3066 O O . LEU B 2 106 ? 182.920 159.986 151.491 1.00 52.16 133 LEU D O 1
ATOM 3071 N N . ALA B 2 107 ? 180.836 159.454 152.154 1.00 48.41 134 ALA D N 1
ATOM 3072 C CA . ALA B 2 107 ? 180.304 160.758 151.768 1.00 48.41 134 ALA D CA 1
ATOM 3073 C C . ALA B 2 107 ? 180.882 161.870 152.634 1.00 48.41 134 ALA D C 1
ATOM 3074 O O . ALA B 2 107 ? 181.186 162.961 152.135 1.00 48.41 134 ALA D O 1
ATOM 3076 N N . HIS B 2 108 ? 181.043 161.613 153.935 1.00 46.22 135 HIS D N 1
ATOM 3077 C CA . HIS B 2 108 ? 181.644 162.610 154.816 1.00 46.22 135 HIS D CA 1
ATOM 3078 C C . HIS B 2 108 ? 183.083 162.904 154.412 1.00 46.22 135 HIS D C 1
ATOM 3079 O O . HIS B 2 108 ? 183.499 164.069 154.363 1.00 46.22 135 HIS D O 1
ATOM 3086 N N . PHE B 2 109 ? 183.860 161.858 154.116 1.00 42.25 136 PHE D N 1
ATOM 3087 C CA . PHE B 2 109 ? 185.235 162.057 153.674 1.00 42.25 136 PHE D CA 1
ATOM 3088 C C . PHE B 2 109 ? 185.294 162.773 152.332 1.00 42.25 136 PHE D C 1
ATOM 3089 O O . PHE B 2 109 ? 186.190 163.595 152.111 1.00 42.25 136 PHE D O 1
ATOM 3097 N N . CYS B 2 110 ? 184.350 162.487 151.433 1.00 46.10 137 CYS D N 1
ATOM 3098 C CA . CYS B 2 110 ? 184.308 163.185 150.152 1.00 46.10 137 CYS D CA 1
ATOM 3099 C C . CYS B 2 110 ? 184.028 164.670 150.345 1.00 46.10 137 CYS D C 1
ATOM 3100 O O . CYS B 2 110 ? 184.675 165.520 149.721 1.00 46.10 137 CYS D O 1
ATOM 3103 N N . THR B 2 111 ? 183.065 165.000 151.209 1.00 42.36 138 THR D N 1
ATOM 3104 C CA . THR B 2 111 ? 182.770 166.402 151.488 1.00 42.36 138 THR D CA 1
ATOM 3105 C C . THR B 2 111 ? 183.965 167.098 152.130 1.00 42.36 138 THR D C 1
ATOM 3106 O O . THR B 2 111 ? 184.293 168.240 151.780 1.00 42.36 138 THR D O 1
ATOM 3110 N N . SER B 2 112 ? 184.638 166.420 153.064 1.00 40.54 139 SER D N 1
ATOM 3111 C CA . SER B 2 112 ? 185.802 167.016 153.713 1.00 40.54 139 SER D CA 1
ATOM 3112 C C . SER B 2 112 ? 186.941 167.232 152.722 1.00 40.54 139 SER D C 1
ATOM 3113 O O . SER B 2 112 ? 187.632 168.256 152.777 1.00 40.54 139 SER D O 1
ATOM 3116 N N . LEU B 2 113 ? 187.145 166.288 151.800 1.00 39.96 140 LEU D N 1
ATOM 3117 C CA . LEU B 2 113 ? 188.199 166.445 150.804 1.00 39.96 140 LEU D CA 1
ATOM 3118 C C . LEU B 2 113 ? 187.865 167.558 149.819 1.00 39.96 140 LEU D C 1
ATOM 3119 O O . LEU B 2 113 ? 188.756 168.296 149.383 1.00 39.96 140 LEU D O 1
ATOM 3124 N N . GLN B 2 114 ? 186.587 167.700 149.459 1.00 42.39 141 GLN D N 1
ATOM 3125 C CA . GLN B 2 114 ? 186.185 168.817 148.608 1.00 42.39 141 GLN D CA 1
ATOM 3126 C C . GLN B 2 114 ? 186.414 170.150 149.312 1.00 42.39 141 GLN D C 1
ATOM 3127 O O . GLN B 2 114 ? 186.885 171.116 148.697 1.00 42.39 141 GLN D O 1
ATOM 3133 N N . GLY B 2 115 ? 186.092 170.218 150.605 1.00 40.80 142 GLY D N 1
ATOM 3134 C CA . GLY B 2 115 ? 186.361 171.433 151.357 1.00 40.80 142 GLY D CA 1
ATOM 3135 C C . GLY B 2 115 ? 187.843 171.736 151.463 1.00 40.80 142 GLY D C 1
ATOM 3136 O O . GLY B 2 115 ? 188.257 172.896 151.397 1.00 40.80 142 GLY D O 1
ATOM 3137 N N . LEU B 2 116 ? 188.665 170.695 151.615 1.00 40.27 143 LEU D N 1
ATOM 3138 C CA . LEU B 2 116 ? 190.109 170.896 151.663 1.00 40.27 143 LEU D CA 1
ATOM 3139 C C . LEU B 2 116 ? 190.644 171.378 150.320 1.00 40.27 143 LEU D C 1
ATOM 3140 O O . LEU B 2 116 ? 191.536 172.233 150.272 1.00 40.27 143 LEU D O 1
ATOM 3145 N N . LEU B 2 117 ? 190.112 170.842 149.219 1.00 40.71 144 LEU D N 1
ATOM 3146 C CA . LEU B 2 117 ? 190.501 171.325 147.898 1.00 40.71 144 LEU D CA 1
ATOM 3147 C C . LEU B 2 117 ? 190.114 172.788 147.714 1.00 40.71 144 LEU D C 1
ATOM 3148 O O . LEU B 2 117 ? 190.894 173.584 147.175 1.00 40.71 144 LEU D O 1
ATOM 3153 N N . GLY B 2 118 ? 188.912 173.159 148.158 1.00 41.19 145 GLY D N 1
ATOM 3154 C CA . GLY B 2 118 ? 188.507 174.554 148.083 1.00 41.19 145 GLY D CA 1
ATOM 3155 C C . GLY B 2 118 ? 189.385 175.462 148.923 1.00 41.19 145 GLY D C 1
ATOM 3156 O O . GLY B 2 118 ? 189.728 176.572 148.507 1.00 41.19 145 GLY D O 1
ATOM 3157 N N . SER B 2 119 ? 189.772 174.999 150.114 1.00 43.00 146 SER D N 1
ATOM 3158 C CA . SER B 2 119 ? 190.652 175.792 150.966 1.00 43.00 146 SER D CA 1
ATOM 3159 C C . SER B 2 119 ? 192.038 175.935 150.348 1.00 43.00 146 SER D C 1
ATOM 3160 O O . SER B 2 119 ? 192.662 176.997 150.451 1.00 43.00 146 SER D O 1
ATOM 3163 N N . ILE B 2 120 ? 192.535 174.879 149.701 1.00 43.71 147 ILE D N 1
ATOM 3164 C CA . ILE B 2 120 ? 193.824 174.961 149.019 1.00 43.71 147 ILE D CA 1
ATOM 3165 C C . ILE B 2 120 ? 193.749 175.948 147.861 1.00 43.71 147 ILE D C 1
ATOM 3166 O O . ILE B 2 120 ? 194.675 176.739 147.636 1.00 43.71 147 ILE D O 1
ATOM 3171 N N . ALA B 2 121 ? 192.643 175.925 147.112 1.00 46.50 148 ALA D N 1
ATOM 3172 C CA . ALA B 2 121 ? 192.460 176.895 146.037 1.00 46.50 148 ALA D CA 1
ATOM 3173 C C . ALA B 2 121 ? 192.409 178.318 146.582 1.00 46.50 148 ALA D C 1
ATOM 3174 O O . ALA B 2 121 ? 192.973 179.243 145.984 1.00 46.50 148 ALA D O 1
ATOM 3176 N N . GLY B 2 122 ? 191.742 178.510 147.721 1.00 48.16 149 GLY D N 1
ATOM 3177 C CA . GLY B 2 122 ? 191.697 179.831 148.325 1.00 48.16 149 GLY D CA 1
ATOM 3178 C C . GLY B 2 122 ? 193.056 180.301 148.809 1.00 48.16 149 GLY D C 1
ATOM 3179 O O . GLY B 2 122 ? 193.387 181.484 148.703 1.00 48.16 149 GLY D O 1
ATOM 3180 N N . VAL B 2 123 ? 193.859 179.382 149.347 1.00 50.74 150 VAL D N 1
ATOM 3181 C CA . VAL B 2 123 ? 195.217 179.729 149.757 1.00 50.74 150 VAL D CA 1
ATOM 3182 C C . VAL B 2 123 ? 196.058 180.107 148.544 1.00 50.74 150 VAL D C 1
ATOM 3183 O O . VAL B 2 123 ? 196.845 181.061 148.589 1.00 50.74 150 VAL D O 1
ATOM 3187 N N . MET B 2 124 ? 195.901 179.371 147.441 1.00 56.42 151 MET D N 1
ATOM 3188 C CA . MET B 2 124 ? 196.627 179.705 146.219 1.00 56.42 151 MET D CA 1
ATOM 3189 C C . MET B 2 124 ? 196.220 181.076 145.693 1.00 56.42 151 MET D C 1
ATOM 3190 O O . MET B 2 124 ? 197.068 181.853 145.238 1.00 56.42 151 MET D O 1
ATOM 3195 N N . ALA B 2 125 ? 194.925 181.391 145.746 1.00 56.80 152 ALA D N 1
ATOM 3196 C CA . ALA B 2 125 ? 194.441 182.676 145.258 1.00 56.80 152 ALA D CA 1
ATOM 3197 C C . ALA B 2 125 ? 194.752 183.828 146.205 1.00 56.80 152 ALA D C 1
ATOM 3198 O O . ALA B 2 125 ? 194.762 184.984 145.768 1.00 56.80 152 ALA D O 1
ATOM 3200 N N . ALA B 2 126 ? 195.005 183.544 147.485 1.00 58.61 153 ALA D N 1
ATOM 3201 C CA . ALA B 2 126 ? 195.253 184.609 148.450 1.00 58.61 153 ALA D CA 1
ATOM 3202 C C . ALA B 2 126 ? 196.679 185.140 148.376 1.00 58.61 153 ALA D C 1
ATOM 3203 O O . ALA B 2 126 ? 196.909 186.321 148.662 1.00 58.61 153 ALA D O 1
ATOM 3205 N N . LEU B 2 127 ? 197.643 184.297 148.003 1.00 65.76 154 LEU D N 1
ATOM 3206 C CA . LEU B 2 127 ? 199.034 18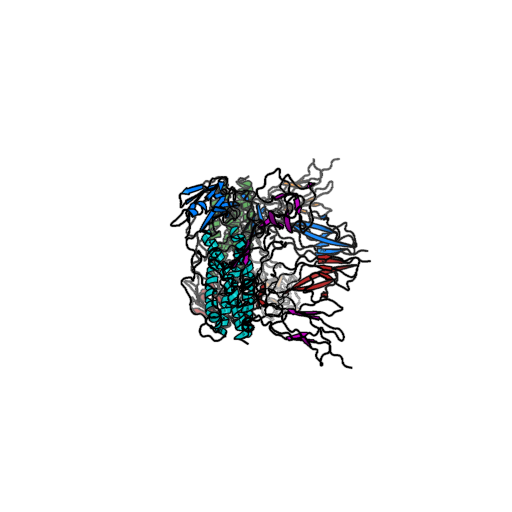4.728 147.940 1.00 65.76 154 LEU D CA 1
ATOM 3207 C C . LEU B 2 127 ? 199.320 185.647 146.760 1.00 65.76 154 LEU D C 1
ATOM 3208 O O . LEU B 2 127 ? 200.410 186.225 146.701 1.00 65.76 154 LEU D O 1
ATOM 3213 N N . GLY B 2 128 ? 198.381 185.798 145.828 1.00 71.41 155 GLY D N 1
ATOM 3214 C CA . GLY B 2 128 ? 198.573 186.682 144.696 1.00 71.41 155 GLY D CA 1
ATOM 3215 C C . GLY B 2 128 ? 199.216 186.011 143.500 1.00 71.41 155 GLY D C 1
ATOM 3216 O O . GLY B 2 128 ? 199.988 186.638 142.769 1.00 71.41 155 GLY D O 1
ATOM 3217 N N . TYR B 2 129 ? 198.905 184.732 143.289 1.00 75.59 156 TYR D N 1
ATOM 3218 C CA . TYR B 2 129 ? 199.418 183.998 142.143 1.00 75.59 156 TYR D CA 1
ATOM 3219 C C . TYR B 2 129 ? 198.396 184.045 141.021 1.00 75.59 156 TYR D C 1
ATOM 3220 O O . TYR B 2 129 ? 197.250 183.612 141.223 1.00 75.59 156 TYR D O 1
ATOM 3229 N N . PRO B 2 130 ? 198.747 184.551 139.837 1.00 88.56 157 PRO D N 1
ATOM 3230 C CA . PRO B 2 130 ? 197.755 184.660 138.757 1.00 88.56 157 PRO D CA 1
ATOM 3231 C C . PRO B 2 130 ? 197.381 183.321 138.142 1.00 88.56 157 PRO D C 1
ATOM 3232 O O . PRO B 2 130 ? 197.392 183.179 136.915 1.00 88.56 157 PRO D O 1
ATOM 3236 N N . LEU B 2 131 ? 197.026 182.344 138.978 1.00 90.43 158 LEU D N 1
ATOM 3237 C CA . LEU B 2 131 ? 196.584 181.024 138.543 1.00 90.43 158 LEU D CA 1
ATOM 3238 C C . LEU B 2 131 ? 195.601 180.456 139.559 1.00 90.43 158 LEU D C 1
ATOM 3239 O O . LEU B 2 131 ? 195.949 179.538 140.312 1.00 90.43 158 LEU D O 1
ATOM 3244 N N . PRO B 2 132 ? 194.371 180.976 139.618 1.00 93.44 159 PRO D N 1
ATOM 3245 C CA . PRO B 2 132 ? 193.415 180.455 140.610 1.00 93.44 159 PRO D CA 1
ATOM 3246 C C . PRO B 2 132 ? 193.014 179.012 140.357 1.00 93.44 159 PRO D C 1
ATOM 3247 O O . PRO B 2 132 ? 192.983 178.208 141.297 1.00 93.44 159 PRO D O 1
ATOM 3251 N N . GLN B 2 133 ? 192.707 178.659 139.111 1.00 105.57 160 GLN D N 1
ATOM 3252 C CA . GLN B 2 133 ? 192.288 177.299 138.768 1.00 105.57 160 GLN D CA 1
ATOM 3253 C C . GLN B 2 133 ? 192.612 177.029 137.307 1.00 105.57 160 GLN D C 1
ATOM 3254 O O . GLN B 2 133 ? 191.775 177.223 136.417 1.00 105.57 160 GLN D O 1
ATOM 3260 N N . PRO B 2 134 ? 193.835 176.584 137.017 1.00 112.93 161 PRO D N 1
ATOM 3261 C CA . PRO B 2 134 ? 194.163 176.156 135.647 1.00 112.93 161 PRO D CA 1
ATOM 3262 C C . PRO B 2 134 ? 193.524 174.806 135.357 1.00 112.93 161 PRO D C 1
ATOM 3263 O O . PRO B 2 134 ? 193.822 173.813 136.022 1.00 112.93 161 PRO D O 1
ATOM 3267 N N . LEU B 2 135 ? 192.640 174.778 134.355 1.00 123.05 162 LEU D N 1
ATOM 3268 C CA . LEU B 2 135 ? 191.799 173.625 134.043 1.00 123.05 162 LEU D CA 1
ATOM 3269 C C . LEU B 2 135 ? 192.626 172.372 133.777 1.00 123.05 162 LEU D C 1
ATOM 3270 O O . LEU B 2 135 ? 193.286 172.271 132.735 1.00 123.05 162 LEU D O 1
ATOM 3275 N N . PRO B 2 136 ? 192.618 171.398 134.693 1.00 132.30 163 PRO D N 1
ATOM 3276 C CA . PRO B 2 136 ? 193.363 170.157 134.458 1.00 132.30 163 PRO D CA 1
ATOM 3277 C C . PRO B 2 136 ? 192.494 169.049 133.883 1.00 132.30 163 PRO D C 1
ATOM 3278 O O . PRO B 2 136 ? 191.275 169.045 134.084 1.00 132.30 163 PRO D O 1
ATOM 3282 N N . GLY B 2 137 ? 193.108 168.104 133.173 1.00 148.53 164 GLY D N 1
ATOM 3283 C CA . GLY B 2 137 ? 192.416 166.893 132.777 1.00 148.53 164 GLY D CA 1
ATOM 3284 C C . GLY B 2 137 ? 191.184 167.095 131.918 1.00 148.53 164 GLY D C 1
ATOM 3285 O O . GLY B 2 137 ? 191.288 167.351 130.714 1.00 148.53 164 GLY D O 1
ATOM 3286 N N . THR B 2 138 ? 190.012 166.939 132.547 1.00 152.60 165 THR D N 1
ATOM 3287 C CA . THR B 2 138 ? 188.681 166.970 131.938 1.00 152.60 165 THR D CA 1
ATOM 3288 C C . THR B 2 138 ? 188.412 165.695 131.147 1.00 152.60 165 THR D C 1
ATOM 3289 O O . THR B 2 138 ? 187.294 165.480 130.669 1.00 152.60 165 THR D O 1
ATOM 3293 N N . GLU B 2 139 ? 189.428 164.849 130.996 1.00 154.46 166 GLU D N 1
ATOM 3294 C CA . GLU B 2 139 ? 189.229 163.484 130.523 1.00 154.46 166 GLU D CA 1
ATOM 3295 C C . GLU B 2 139 ? 188.805 162.578 131.680 1.00 154.46 166 GLU D C 1
ATOM 3296 O O . GLU B 2 139 ? 187.824 161.837 131.543 1.00 154.46 166 GLU D O 1
ATOM 3302 N N . PRO B 2 140 ? 189.508 162.593 132.842 1.00 148.19 167 PRO D N 1
ATOM 3303 C CA . PRO B 2 140 ? 189.073 161.741 133.958 1.00 148.19 167 PRO D CA 1
ATOM 3304 C C . PRO B 2 140 ? 188.081 162.430 134.882 1.00 148.19 167 PRO D C 1
ATOM 3305 O O . PRO B 2 140 ? 187.907 162.005 136.028 1.00 148.19 167 PRO D O 1
ATOM 3309 N N . THR B 2 141 ? 187.445 163.505 134.401 1.00 149.88 168 THR D N 1
ATOM 3310 C CA . THR B 2 141 ? 186.555 164.299 135.246 1.00 149.88 168 THR D CA 1
ATOM 3311 C C . THR B 2 141 ? 185.460 163.459 135.895 1.00 149.88 168 THR D C 1
ATOM 3312 O O . THR B 2 141 ? 184.976 163.804 136.979 1.00 149.88 168 THR D O 1
ATOM 3316 N N . TRP B 2 142 ? 185.055 162.366 135.257 1.00 142.82 169 TRP D N 1
ATOM 3317 C CA . TRP B 2 142 ? 184.064 161.459 135.823 1.00 142.82 169 TRP D CA 1
ATOM 3318 C C . TRP B 2 142 ? 184.591 160.049 136.026 1.00 142.82 169 TRP D C 1
ATOM 3319 O O . TRP B 2 142 ? 184.330 159.446 137.072 1.00 142.82 169 TRP D O 1
ATOM 3330 N N . THR B 2 143 ? 185.337 159.514 135.054 1.00 136.78 170 THR D N 1
ATOM 3331 C CA . THR B 2 143 ? 185.950 158.190 135.103 1.00 136.78 170 THR D CA 1
ATOM 3332 C C . THR B 2 143 ? 184.901 157.132 135.440 1.00 136.78 170 THR D C 1
ATOM 3333 O O . THR B 2 143 ? 184.843 156.651 136.580 1.00 136.78 170 THR D O 1
ATOM 3337 N N . PRO B 2 144 ? 184.029 156.777 134.497 1.00 133.26 171 PRO D N 1
ATOM 3338 C CA . PRO B 2 144 ? 183.044 155.725 134.773 1.00 133.26 171 PRO D CA 1
ATOM 3339 C C . PRO B 2 144 ? 183.714 154.367 134.900 1.00 133.26 171 PRO D C 1
ATOM 3340 O O . PRO B 2 144 ? 184.677 154.060 134.193 1.00 133.26 171 PRO D O 1
ATOM 3344 N N . GLY B 2 145 ? 183.194 153.553 135.817 1.00 120.41 172 GLY D N 1
ATOM 3345 C CA . GLY B 2 145 ? 183.744 152.245 136.084 1.00 120.41 172 GLY D CA 1
ATOM 3346 C C . GLY B 2 145 ? 183.648 151.311 134.896 1.00 120.41 172 GLY D C 1
ATOM 3347 O O . GLY B 2 145 ? 182.557 150.941 134.450 1.00 120.41 172 GLY D O 1
ATOM 3348 N N . PRO B 2 146 ? 184.794 150.911 134.360 1.00 113.82 173 PRO D N 1
ATOM 3349 C CA . PRO B 2 146 ? 184.816 150.010 133.205 1.00 113.82 173 PRO D CA 1
ATOM 3350 C C . PRO B 2 146 ? 184.630 148.562 133.645 1.00 113.82 173 PRO D C 1
ATOM 3351 O O . PRO B 2 146 ? 184.437 148.259 134.821 1.00 113.82 173 PRO D O 1
ATOM 3355 N N . ALA B 2 147 ? 184.695 147.661 132.668 1.00 103.92 174 ALA D N 1
ATOM 3356 C CA . ALA B 2 147 ? 184.566 146.234 132.933 1.00 103.92 174 ALA D CA 1
ATOM 3357 C C . ALA B 2 147 ? 185.860 145.711 133.544 1.00 103.92 174 ALA D C 1
ATOM 3358 O O . ALA B 2 147 ? 186.927 145.802 132.926 1.00 103.92 174 ALA D O 1
ATOM 3360 N N . HIS B 2 148 ? 185.768 145.165 134.754 1.00 85.14 175 HIS D N 1
ATOM 3361 C CA . HIS B 2 148 ? 186.934 144.638 135.446 1.00 85.14 175 HIS D CA 1
ATOM 3362 C C . HIS B 2 148 ? 186.491 143.548 136.410 1.00 85.14 175 HIS D C 1
ATOM 3363 O O . HIS B 2 148 ? 185.311 143.436 136.754 1.00 85.14 175 HIS D O 1
ATOM 3370 N N . SER B 2 149 ? 187.457 142.742 136.842 1.00 64.89 176 SER D N 1
ATOM 3371 C CA . SER B 2 149 ? 187.184 141.666 137.778 1.00 64.89 176 SER D CA 1
ATOM 3372 C C . SER B 2 149 ? 187.074 142.209 139.202 1.00 64.89 176 SER D C 1
ATOM 3373 O O . SER B 2 149 ? 187.363 143.376 139.480 1.00 64.89 176 SER D O 1
ATOM 3376 N N . ASP B 2 150 ? 186.646 141.336 140.116 1.00 56.23 177 ASP D N 1
ATOM 3377 C CA . ASP B 2 150 ? 186.496 141.737 141.511 1.00 56.23 177 ASP D CA 1
ATOM 3378 C C . ASP B 2 150 ? 187.844 141.853 142.211 1.00 56.23 177 ASP D C 1
ATOM 3379 O O . ASP B 2 150 ? 188.063 142.788 142.989 1.00 56.23 177 ASP D O 1
ATOM 3384 N N . PHE B 2 151 ? 188.757 140.913 141.949 1.00 50.39 178 PHE D N 1
ATOM 3385 C CA . PHE B 2 151 ? 190.084 140.984 142.554 1.00 50.39 178 PHE D CA 1
ATOM 3386 C C . PHE B 2 151 ? 190.842 142.214 142.072 1.00 50.39 178 PHE D C 1
ATOM 3387 O O . PHE B 2 151 ? 191.507 142.894 142.863 1.00 50.39 178 PHE D O 1
ATOM 3395 N N . LEU B 2 152 ? 190.752 142.515 140.774 1.00 50.86 179 LEU D N 1
ATOM 3396 C CA . LEU B 2 152 ? 191.376 143.726 140.253 1.00 50.86 179 LEU D CA 1
ATOM 3397 C C . LEU B 2 152 ? 190.754 144.972 140.870 1.00 50.86 179 LEU D C 1
ATOM 3398 O O . LEU B 2 152 ? 191.455 145.952 141.146 1.00 50.86 179 LEU D O 1
ATOM 3403 N N . GLN B 2 153 ? 189.441 144.947 141.108 1.00 52.55 180 GLN D N 1
ATOM 3404 C CA . GLN B 2 153 ? 188.784 146.084 141.745 1.00 52.55 180 GLN D CA 1
ATOM 3405 C C . GLN B 2 153 ? 189.274 146.276 143.176 1.00 52.55 180 GLN D C 1
ATOM 3406 O O . GLN B 2 153 ? 189.525 147.409 143.605 1.00 52.55 180 GLN D O 1
ATOM 3412 N N . LYS B 2 154 ? 189.418 145.183 143.929 1.00 45.50 181 LYS D N 1
ATOM 3413 C CA . LYS B 2 154 ? 189.932 145.291 145.291 1.00 45.50 181 LYS D CA 1
ATOM 3414 C C . LYS B 2 154 ? 191.373 145.786 145.299 1.00 45.50 181 LYS D C 1
ATOM 3415 O O . LYS B 2 154 ? 191.755 146.591 146.158 1.00 45.50 181 LYS D O 1
ATOM 3421 N N . MET B 2 155 ? 192.189 145.312 144.353 1.00 50.97 182 MET D N 1
ATOM 3422 C CA . MET B 2 155 ? 193.559 145.803 144.243 1.00 50.97 182 MET D CA 1
ATOM 3423 C C . MET B 2 155 ? 193.584 147.296 143.937 1.00 50.97 182 MET D C 1
ATOM 3424 O O . MET B 2 155 ? 194.381 148.045 144.516 1.00 50.97 182 MET D O 1
ATOM 3429 N N . ASP B 2 156 ? 192.717 147.744 143.024 1.00 50.64 183 ASP D N 1
ATOM 3430 C CA . ASP B 2 156 ? 192.637 149.165 142.707 1.00 50.64 183 ASP D CA 1
ATOM 3431 C C . ASP B 2 156 ? 192.223 149.978 143.926 1.00 50.64 183 ASP D C 1
ATOM 3432 O O . ASP B 2 156 ? 192.779 151.051 144.179 1.00 50.64 183 ASP D O 1
ATOM 3437 N N . ASP B 2 157 ? 191.251 149.481 144.695 1.00 51.74 184 ASP D N 1
ATOM 3438 C CA . ASP B 2 157 ? 190.818 150.196 145.893 1.00 51.74 184 ASP D CA 1
ATOM 3439 C C . ASP B 2 157 ? 191.941 150.287 146.920 1.00 51.74 184 ASP D C 1
ATOM 3440 O O . ASP B 2 157 ? 192.157 151.346 147.525 1.00 51.74 184 ASP D O 1
ATOM 3445 N N . PHE B 2 158 ? 192.667 149.186 147.130 1.00 46.92 185 PHE D N 1
ATOM 3446 C CA . PHE B 2 158 ? 193.764 149.192 148.093 1.00 46.92 185 PHE D CA 1
ATOM 3447 C C . PHE B 2 158 ? 194.864 150.158 147.667 1.00 46.92 185 PHE D C 1
ATOM 3448 O O . PHE B 2 158 ? 195.373 150.941 148.482 1.00 46.92 185 PHE D O 1
ATOM 3456 N N . TRP B 2 159 ? 195.243 150.119 146.386 1.00 46.55 186 TRP D N 1
ATOM 3457 C CA . TRP B 2 159 ? 196.274 151.030 145.901 1.00 46.55 186 TRP D CA 1
ATOM 3458 C C . TRP B 2 159 ? 195.811 152.480 145.954 1.00 46.55 186 TRP D C 1
ATOM 3459 O O . TRP B 2 159 ? 196.614 153.372 146.244 1.00 46.55 186 TRP D O 1
ATOM 3470 N N . LEU B 2 160 ? 194.525 152.733 145.699 1.00 44.21 187 LEU D N 1
ATOM 3471 C CA . LEU B 2 160 ? 194.001 154.090 145.798 1.00 44.21 187 LEU D CA 1
ATOM 3472 C C . LEU B 2 160 ? 194.056 154.597 147.232 1.00 44.21 187 LEU D C 1
ATOM 3473 O O . LEU B 2 160 ? 194.440 155.747 147.474 1.00 44.21 187 LEU D O 1
ATOM 3478 N N . LEU B 2 161 ? 193.682 153.754 148.198 1.00 44.32 188 LEU D N 1
ATOM 3479 C CA . LEU B 2 161 ? 193.762 154.158 149.599 1.00 44.32 188 LEU D CA 1
ATOM 3480 C C . LEU B 2 161 ? 195.204 154.425 150.015 1.00 44.32 188 LEU D C 1
ATOM 3481 O O . LEU B 2 161 ? 195.488 155.411 150.709 1.00 44.32 188 LEU D O 1
ATOM 3486 N N . LYS B 2 162 ? 196.132 153.560 149.594 1.00 43.80 189 LYS D N 1
ATOM 3487 C CA . LYS B 2 162 ? 197.534 153.759 149.947 1.00 43.80 189 LYS D CA 1
ATOM 3488 C C . LYS B 2 162 ? 198.085 155.038 149.325 1.00 43.80 189 LYS D C 1
ATOM 3489 O O . LYS B 2 162 ? 198.816 155.793 149.980 1.00 43.80 189 LYS D O 1
ATOM 3495 N N . GLU B 2 163 ? 197.736 155.304 148.064 1.00 43.99 190 GLU D N 1
ATOM 3496 C CA . GLU B 2 163 ? 198.204 156.520 147.408 1.00 43.99 190 GLU D CA 1
ATOM 3497 C C . GLU B 2 163 ? 197.589 157.760 148.042 1.00 43.99 190 GLU D C 1
ATOM 3498 O O . GLU B 2 163 ? 198.248 158.799 148.145 1.00 43.99 190 GLU D O 1
ATOM 3504 N N . LEU B 2 164 ? 196.331 157.671 148.482 1.00 39.21 191 LEU D N 1
ATOM 3505 C CA . LEU B 2 164 ? 195.712 158.799 149.169 1.00 39.21 191 LEU D CA 1
ATOM 3506 C C . LEU B 2 164 ? 196.400 159.074 150.500 1.00 39.21 191 LEU D C 1
ATOM 3507 O O . LEU B 2 164 ? 196.633 160.235 150.855 1.00 39.21 191 LEU D O 1
ATOM 3512 N N . GLN B 2 165 ? 196.742 158.019 151.244 1.00 41.58 192 GLN D N 1
ATOM 3513 C CA . GLN B 2 165 ? 197.483 158.203 152.490 1.00 41.58 192 GLN D CA 1
ATOM 3514 C C . GLN B 2 165 ? 198.844 158.841 152.229 1.00 41.58 192 GLN D C 1
ATOM 3515 O O . GLN B 2 165 ? 199.258 159.772 152.935 1.00 41.58 192 GLN D O 1
ATOM 3521 N N . THR B 2 166 ? 199.556 158.349 151.211 1.00 38.77 193 THR D N 1
ATOM 3522 C CA . THR B 2 166 ? 200.866 158.906 150.885 1.00 38.77 193 THR D CA 1
ATOM 3523 C C . THR B 2 166 ? 200.757 160.367 150.466 1.00 38.77 193 THR D C 1
ATOM 3524 O O . THR B 2 166 ? 201.589 161.197 150.854 1.00 38.77 193 THR D O 1
ATOM 3528 N N . TRP B 2 167 ? 199.732 160.704 149.680 1.00 36.91 194 TRP D N 1
ATOM 3529 C CA . TRP B 2 167 ? 199.556 162.083 149.241 1.00 36.91 194 TRP D CA 1
ATOM 3530 C C . TRP B 2 167 ? 199.180 162.988 150.406 1.00 36.91 194 TRP D C 1
ATOM 3531 O O . TRP B 2 167 ? 199.605 164.145 150.456 1.00 36.91 194 TRP D O 1
ATOM 3542 N N . LEU B 2 168 ? 198.392 162.479 151.356 1.00 39.13 195 LEU D N 1
ATOM 3543 C CA . LEU B 2 168 ? 198.087 163.259 152.551 1.00 39.13 195 LEU D CA 1
ATOM 3544 C C . LEU B 2 168 ? 199.347 163.535 153.361 1.00 39.13 195 LEU D C 1
ATOM 3545 O O . LEU B 2 168 ? 199.565 164.663 153.821 1.00 39.13 195 LEU D O 1
ATOM 3550 N N . TRP B 2 169 ? 200.191 162.515 153.543 1.00 43.26 196 TRP D N 1
ATOM 3551 C CA . TRP B 2 169 ? 201.449 162.714 154.259 1.00 43.26 196 TRP D CA 1
ATOM 3552 C C . TRP B 2 169 ? 202.332 163.734 153.545 1.00 43.26 196 TRP D C 1
ATOM 3553 O O . TRP B 2 169 ? 202.911 164.628 154.176 1.00 43.26 196 TRP D O 1
ATOM 3564 N N . ARG B 2 170 ? 202.440 163.614 152.218 1.00 40.26 197 ARG D N 1
ATOM 3565 C CA . ARG B 2 170 ? 203.279 164.532 151.453 1.00 40.26 197 ARG D CA 1
ATOM 3566 C C . ARG B 2 170 ? 202.740 165.956 151.510 1.00 40.26 197 ARG D C 1
ATOM 3567 O O . ARG B 2 170 ? 203.514 166.913 151.608 1.00 40.26 197 ARG D O 1
ATOM 3575 N N . SER B 2 171 ? 201.415 166.117 151.459 1.00 38.99 198 SER D N 1
ATOM 3576 C CA . SER B 2 171 ? 200.829 167.450 151.527 1.00 38.99 198 SER D CA 1
ATOM 3577 C C . SER B 2 171 ? 201.018 168.064 152.907 1.00 38.99 198 SER D C 1
ATOM 3578 O O . SER B 2 171 ? 201.260 169.269 153.024 1.00 38.99 198 SER D O 1
ATOM 3581 N N . ALA B 2 172 ? 200.918 167.252 153.963 1.00 41.20 199 ALA D N 1
ATOM 3582 C CA . ALA B 2 172 ? 201.194 167.760 155.303 1.00 41.20 199 ALA D CA 1
ATOM 3583 C C . ALA B 2 172 ? 202.644 168.212 155.427 1.00 41.20 199 ALA D C 1
ATOM 3584 O O . ALA B 2 172 ? 202.925 169.288 155.974 1.00 41.20 199 ALA D O 1
ATOM 3586 N N . LYS B 2 173 ? 203.579 167.405 154.918 1.00 45.83 200 LYS D N 1
ATOM 3587 C CA . LYS B 2 173 ? 204.988 167.790 154.951 1.00 45.83 200 LYS D CA 1
ATOM 3588 C C . LYS B 2 173 ? 205.230 169.073 154.162 1.00 45.83 200 LYS D C 1
ATOM 3589 O O . LYS B 2 173 ? 205.973 169.956 154.608 1.00 45.83 200 LYS D O 1
ATOM 3595 N N . ASP B 2 174 ? 204.605 169.195 152.988 1.00 45.45 201 ASP D N 1
ATOM 3596 C CA . ASP B 2 174 ? 204.795 170.382 152.162 1.00 45.45 201 ASP D CA 1
ATOM 3597 C C . ASP B 2 174 ? 204.207 171.621 152.826 1.00 45.45 201 ASP D C 1
ATOM 3598 O O . ASP B 2 174 ? 204.801 172.703 152.766 1.00 45.45 201 ASP D O 1
ATOM 3603 N N . PHE B 2 175 ? 203.044 171.482 153.467 1.00 44.60 202 PHE D N 1
ATOM 3604 C CA . PHE B 2 175 ? 202.450 172.615 154.168 1.00 44.60 202 PHE D CA 1
ATOM 3605 C C . PHE B 2 175 ? 203.308 173.038 155.351 1.00 44.60 202 PHE D C 1
ATOM 3606 O O . PHE B 2 175 ? 203.480 174.237 155.602 1.00 44.60 202 PHE D O 1
ATOM 3614 N N . ASN B 2 176 ? 203.867 172.070 156.083 1.00 49.83 203 ASN D N 1
ATOM 3615 C CA . ASN B 2 176 ? 204.764 172.409 157.184 1.00 49.83 203 ASN D CA 1
ATOM 3616 C C . ASN B 2 176 ? 206.009 173.126 156.676 1.00 49.83 203 ASN D C 1
ATOM 3617 O O . ASN B 2 176 ? 206.447 174.123 157.265 1.00 49.83 203 ASN D O 1
ATOM 3622 N N . ARG B 2 177 ? 206.589 172.637 155.576 1.00 55.45 204 ARG D N 1
ATOM 3623 C CA . ARG B 2 177 ? 207.764 173.286 155.002 1.00 55.45 204 ARG D CA 1
ATOM 3624 C C . ARG B 2 177 ? 207.447 174.707 154.549 1.00 55.45 204 ARG D C 1
ATOM 3625 O O . ARG B 2 177 ? 208.239 175.630 154.774 1.00 55.45 204 ARG D O 1
ATOM 3633 N N . LEU B 2 178 ? 206.293 174.900 153.906 1.00 55.75 205 LEU D N 1
ATOM 3634 C CA . LEU B 2 178 ? 205.912 176.232 153.448 1.00 55.75 205 LEU D CA 1
ATOM 3635 C C . LEU B 2 178 ? 205.669 177.173 154.622 1.00 55.75 205 LEU D C 1
ATOM 3636 O O . LEU B 2 178 ? 206.037 178.352 154.566 1.00 55.75 205 LEU D O 1
ATOM 3641 N N . LYS B 2 179 ? 205.057 176.669 155.697 1.00 56.68 206 LYS D N 1
ATOM 3642 C CA . LYS B 2 179 ? 204.798 177.511 156.859 1.00 56.68 206 LYS D CA 1
ATOM 3643 C C . LYS B 2 179 ? 206.078 177.839 157.616 1.00 56.68 206 LYS D C 1
ATOM 3644 O O . LYS B 2 179 ? 206.165 178.895 158.252 1.00 56.68 206 LYS D O 1
ATOM 3650 N N . LYS B 2 180 ? 207.077 176.957 157.563 1.00 64.63 207 LYS D N 1
ATOM 3651 C CA . LYS B 2 180 ? 208.307 177.174 158.318 1.00 64.63 207 LYS D CA 1
ATOM 3652 C C . LYS B 2 180 ? 209.320 178.017 157.546 1.00 64.63 207 LYS D C 1
ATOM 3653 O O . LYS B 2 180 ? 209.726 179.088 158.009 1.00 64.63 207 LYS D O 1
ATOM 3659 N N . LYS B 2 181 ? 209.737 177.549 156.368 1.00 66.72 208 LYS D N 1
ATOM 3660 C CA . LYS B 2 181 ? 210.849 178.186 155.669 1.00 66.72 208 LYS D CA 1
ATOM 3661 C C . LYS B 2 181 ? 210.397 179.399 154.862 1.00 66.72 208 LYS D C 1
ATOM 3662 O O . LYS B 2 181 ? 210.838 180.525 155.114 1.00 66.72 208 LYS D O 1
ATOM 3668 N N . MET B 2 182 ? 209.514 179.187 153.884 1.00 74.21 209 MET D N 1
ATOM 3669 C CA . MET B 2 182 ? 209.171 180.245 152.942 1.00 74.21 209 MET D CA 1
ATOM 3670 C C . MET B 2 182 ? 208.236 181.293 153.530 1.00 74.21 209 MET D C 1
ATOM 3671 O O . MET B 2 182 ? 208.174 182.409 153.003 1.00 74.21 209 MET D O 1
ATOM 3676 N N . GLN B 2 183 ? 207.511 180.970 154.599 1.00 79.45 210 GLN D N 1
ATOM 3677 C CA . GLN B 2 183 ? 206.596 181.924 155.197 1.00 79.45 210 GLN D CA 1
ATOM 3678 C C . GLN B 2 183 ? 206.974 182.190 156.649 1.00 79.45 210 GLN D C 1
ATOM 3679 O O . GLN B 2 183 ? 207.429 181.278 157.347 1.00 79.45 210 GLN D O 1
ATOM 3685 N N . PRO B 2 184 ? 206.805 183.430 157.133 1.00 89.06 211 PRO D N 1
ATOM 3686 C CA . PRO B 2 184 ? 207.126 183.779 158.521 1.00 89.06 211 PRO D CA 1
ATOM 3687 C C . PRO B 2 184 ? 206.143 183.176 159.519 1.00 89.06 211 PRO D C 1
ATOM 3688 O O . PRO B 2 184 ? 206.451 182.141 160.109 1.00 89.06 211 PRO D O 1
ATOM 3692 N N . HIS C 3 2 ? 122.496 188.637 132.595 1.00 78.99 39 HIS A N 1
ATOM 3693 C CA . HIS C 3 2 ? 122.386 189.718 133.567 1.00 78.99 39 HIS A CA 1
ATOM 3694 C C . HIS C 3 2 ? 123.624 189.774 134.457 1.00 78.99 39 HIS A C 1
ATOM 3695 O O . HIS C 3 2 ? 123.525 189.694 135.682 1.00 78.99 39 HIS A O 1
ATOM 3702 N N . THR C 3 3 ? 124.790 189.909 133.833 1.00 74.75 40 THR A N 1
ATOM 3703 C CA . THR C 3 3 ? 126.059 189.980 134.538 1.00 74.75 40 THR A CA 1
ATOM 3704 C C . THR C 3 3 ? 126.750 191.303 134.235 1.00 74.75 40 THR A C 1
ATOM 3705 O O . THR C 3 3 ? 126.438 191.982 133.253 1.00 74.75 40 THR A O 1
ATOM 3709 N N . ALA C 3 4 ? 127.697 191.663 135.097 1.00 69.36 41 ALA A N 1
ATOM 3710 C CA . ALA C 3 4 ? 128.463 192.890 134.959 1.00 69.36 41 ALA A CA 1
ATOM 3711 C C . ALA C 3 4 ? 129.945 192.566 134.820 1.00 69.36 41 ALA A C 1
ATOM 3712 O O . ALA C 3 4 ? 130.388 191.447 135.093 1.00 69.36 41 ALA A O 1
ATOM 3714 N N . VAL C 3 5 ? 130.710 193.566 134.389 1.00 62.75 42 VAL A N 1
ATOM 3715 C CA . VAL C 3 5 ? 132.150 193.442 134.205 1.00 62.75 42 VAL A CA 1
ATOM 3716 C C . VAL C 3 5 ? 132.824 194.628 134.881 1.00 62.75 42 VAL A C 1
ATOM 3717 O O . VAL C 3 5 ? 132.417 195.778 134.679 1.00 62.75 42 VAL A O 1
ATOM 3721 N N . ILE C 3 6 ? 133.844 194.349 135.689 1.00 55.99 43 ILE A N 1
ATOM 3722 C CA . ILE C 3 6 ? 134.578 195.368 136.429 1.00 55.99 43 ILE A CA 1
ATOM 3723 C C . ILE C 3 6 ? 135.972 195.487 135.832 1.00 55.99 43 ILE A C 1
ATOM 3724 O O . ILE C 3 6 ? 136.660 194.477 135.638 1.00 55.99 43 ILE A O 1
ATOM 3729 N N . SER C 3 7 ? 136.388 196.719 135.542 1.00 53.29 44 SER A N 1
ATOM 3730 C CA . SER C 3 7 ? 137.697 196.992 134.977 1.00 53.29 44 SER A CA 1
ATOM 3731 C C . SER C 3 7 ? 138.420 198.028 135.827 1.00 53.29 44 SER A C 1
ATOM 3732 O O . SER C 3 7 ? 137.803 199.001 136.278 1.00 53.29 44 SER A O 1
ATOM 3735 N N . PRO C 3 8 ? 139.730 197.852 136.066 1.00 49.56 45 PRO A N 1
ATOM 3736 C CA . PRO C 3 8 ? 140.537 196.729 135.576 1.00 49.56 45 PRO A CA 1
ATOM 3737 C C . PRO C 3 8 ? 140.389 195.471 136.427 1.00 49.56 45 PRO A C 1
ATOM 3738 O O . PRO C 3 8 ? 140.012 195.556 137.595 1.00 49.56 45 PRO A O 1
ATOM 3742 N N . GLN C 3 9 ? 140.686 194.316 135.837 1.00 49.90 46 GLN A N 1
ATOM 3743 C CA . GLN C 3 9 ? 140.570 193.037 136.526 1.00 49.90 46 GLN A CA 1
ATOM 3744 C C . GLN C 3 9 ? 141.898 192.697 137.191 1.00 49.90 46 GLN A C 1
ATOM 3745 O O . GLN C 3 9 ? 142.920 192.556 136.510 1.00 49.90 46 GLN A O 1
ATOM 3751 N N . ASP C 3 10 ? 141.876 192.560 138.519 1.00 48.83 47 ASP A N 1
ATOM 3752 C CA . ASP C 3 10 ? 143.041 192.225 139.332 1.00 48.83 47 ASP A CA 1
ATOM 3753 C C . ASP C 3 10 ? 144.205 193.171 139.057 1.00 48.83 47 ASP A C 1
ATOM 3754 O O . ASP C 3 10 ? 145.203 192.765 138.448 1.00 48.83 47 ASP A O 1
ATOM 3759 N N . PRO C 3 11 ? 144.122 194.426 139.483 1.00 45.38 48 PRO A N 1
ATOM 3760 C CA . PRO C 3 11 ? 145.220 195.370 139.262 1.00 45.38 48 PRO A CA 1
ATOM 3761 C C . PRO C 3 11 ? 146.298 195.206 140.329 1.00 45.38 48 PRO A C 1
ATOM 3762 O O . PRO C 3 11 ? 146.179 194.406 141.255 1.00 45.38 48 PRO A O 1
ATOM 3766 N N . THR C 3 12 ? 147.365 195.988 140.181 1.00 45.16 49 THR A N 1
ATOM 3767 C CA . THR C 3 12 ? 148.475 195.986 141.127 1.00 45.16 49 THR A CA 1
ATOM 3768 C C . THR C 3 12 ? 148.881 197.426 141.393 1.00 45.16 49 THR A C 1
ATOM 3769 O O . THR C 3 12 ? 149.331 198.123 140.479 1.00 45.16 49 THR A O 1
ATOM 3773 N N . LEU C 3 13 ? 148.723 197.868 142.638 1.00 43.53 50 LEU A N 1
ATOM 3774 C CA . LEU C 3 13 ? 149.014 199.239 143.029 1.00 43.53 50 LEU A CA 1
ATOM 3775 C C . LEU C 3 13 ? 149.885 199.241 144.277 1.00 43.53 50 LEU A C 1
ATOM 3776 O O . LEU C 3 13 ? 150.156 198.199 144.880 1.00 43.53 50 LEU A O 1
ATOM 3781 N N . LEU C 3 14 ? 150.327 200.434 144.660 1.00 42.47 51 LEU A N 1
ATOM 3782 C CA . LEU C 3 14 ? 151.144 200.629 145.848 1.00 42.47 51 LEU A CA 1
ATOM 3783 C C . LEU C 3 14 ? 150.315 201.256 146.965 1.00 42.47 51 LEU A C 1
ATOM 3784 O O . LEU C 3 14 ? 149.181 201.697 146.765 1.00 42.47 51 LEU A O 1
ATOM 3789 N N . ILE C 3 15 ? 150.903 201.288 148.158 1.00 40.99 52 ILE A N 1
ATOM 3790 C CA . ILE C 3 15 ? 150.238 201.863 149.324 1.00 40.99 52 ILE A CA 1
ATOM 3791 C C . ILE C 3 15 ? 150.226 203.381 149.166 1.00 40.99 52 ILE A C 1
ATOM 3792 O O . ILE C 3 15 ? 151.273 204.030 149.234 1.00 40.99 52 ILE A O 1
ATOM 3797 N N . GLY C 3 16 ? 149.041 203.950 148.954 1.00 44.70 53 GLY A N 1
ATOM 3798 C CA . GLY C 3 16 ? 148.877 205.380 148.792 1.00 44.70 53 GLY A CA 1
ATOM 3799 C C . GLY C 3 16 ? 148.472 205.818 147.403 1.00 44.70 53 GLY A C 1
ATOM 3800 O O . GLY C 3 16 ? 148.051 206.970 147.235 1.00 44.70 53 GLY A O 1
ATOM 3801 N N . SER C 3 17 ? 148.581 204.947 146.404 1.00 43.78 54 SER A N 1
ATOM 3802 C CA . SER C 3 17 ? 148.217 205.308 145.044 1.00 43.78 54 SER A CA 1
ATOM 3803 C C . SER C 3 17 ? 146.700 205.349 144.884 1.00 43.78 54 SER A C 1
ATOM 3804 O O . SER C 3 17 ? 145.943 204.840 145.716 1.00 43.78 54 SER A O 1
ATOM 3807 N N . SER C 3 18 ? 146.260 205.967 143.793 1.00 45.20 55 SER A N 1
ATOM 3808 C CA . SER C 3 18 ? 144.843 206.096 143.495 1.00 45.20 55 SER A CA 1
ATOM 3809 C C . SER C 3 18 ? 144.331 204.857 142.766 1.00 45.20 55 SER A C 1
ATOM 3810 O O . SER C 3 18 ? 145.101 204.045 142.248 1.00 45.20 55 SER A O 1
ATOM 3813 N N . LEU C 3 19 ? 143.007 204.724 142.730 1.00 47.87 56 LEU A N 1
ATOM 3814 C CA . LEU C 3 19 ? 142.354 203.593 142.088 1.00 47.87 56 LEU A CA 1
ATOM 3815 C C . LEU C 3 19 ? 141.104 204.074 141.368 1.00 47.87 56 LEU A C 1
ATOM 3816 O O . LEU C 3 19 ? 140.325 204.859 141.916 1.00 47.87 56 LEU A O 1
ATOM 3821 N N . LEU C 3 20 ? 140.919 203.598 140.138 1.00 49.70 57 LEU A N 1
ATOM 3822 C CA . LEU C 3 20 ? 139.765 203.950 139.319 1.00 49.70 57 LEU A CA 1
ATOM 3823 C C . LEU C 3 20 ? 139.153 202.672 138.766 1.00 49.70 57 LEU A C 1
ATOM 3824 O O . LEU C 3 20 ? 139.791 201.970 137.975 1.00 49.70 57 LEU A O 1
ATOM 3829 N N . ALA C 3 21 ? 137.924 202.375 139.179 1.00 51.11 58 ALA A N 1
ATOM 3830 C CA . ALA C 3 21 ? 137.216 201.182 138.740 1.00 51.11 58 ALA A CA 1
ATOM 3831 C C . ALA C 3 21 ? 135.821 201.559 138.265 1.00 51.11 58 ALA A C 1
ATOM 3832 O O . ALA C 3 21 ? 135.257 202.573 138.684 1.00 51.11 58 ALA A O 1
ATOM 3834 N N . THR C 3 22 ? 135.270 200.729 137.381 1.00 54.86 59 THR A N 1
ATOM 3835 C CA . THR C 3 22 ? 133.950 200.961 136.814 1.00 54.86 59 THR A CA 1
ATOM 3836 C C . THR C 3 22 ? 133.165 199.658 136.800 1.00 54.86 59 THR A C 1
ATOM 3837 O O . THR C 3 22 ? 133.732 198.574 136.639 1.00 54.86 59 THR A O 1
ATOM 3841 N N . CYS C 3 23 ? 131.849 199.777 136.970 1.00 60.86 60 CYS A N 1
ATOM 3842 C CA . CYS C 3 23 ? 130.939 198.635 136.953 1.00 60.86 60 CYS A CA 1
ATOM 3843 C C . CYS C 3 23 ? 129.830 198.928 135.951 1.00 60.86 60 CYS A C 1
ATOM 3844 O O . CYS C 3 23 ? 129.014 199.829 136.169 1.00 60.86 60 CYS A O 1
ATOM 3847 N N . SER C 3 24 ? 129.801 198.170 134.858 1.00 72.90 61 SER A N 1
ATOM 3848 C CA . SER C 3 24 ? 128.826 198.354 133.790 1.00 72.90 61 SER A CA 1
ATOM 3849 C C . SER C 3 24 ? 127.839 197.195 133.812 1.00 72.90 61 SER A C 1
ATOM 3850 O O . SER C 3 24 ? 128.228 196.039 133.610 1.00 72.90 61 SER A O 1
ATOM 3853 N N . VAL C 3 25 ? 126.570 197.505 134.057 1.00 83.01 62 VAL A N 1
ATOM 3854 C CA . VAL C 3 25 ? 125.522 196.497 134.085 1.00 83.01 62 VAL A CA 1
ATOM 3855 C C . VAL C 3 25 ? 124.942 196.339 132.684 1.00 83.01 62 VAL A C 1
ATOM 3856 O O . VAL C 3 25 ? 125.106 197.197 131.813 1.00 83.01 62 VAL A O 1
ATOM 3860 N N . HIS C 3 26 ? 124.258 195.218 132.462 1.00 96.31 63 HIS A N 1
ATOM 3861 C CA . HIS C 3 26 ? 123.639 194.905 131.178 1.00 96.31 63 HIS A CA 1
ATOM 3862 C C . HIS C 3 26 ? 122.125 194.931 131.352 1.00 96.31 63 HIS A C 1
ATOM 3863 O O . HIS C 3 26 ? 121.553 194.042 131.992 1.00 96.31 63 HIS A O 1
ATOM 3870 N N . GLY C 3 27 ? 121.485 195.943 130.786 1.00 114.42 64 GLY A N 1
ATOM 3871 C CA . GLY C 3 27 ? 120.040 196.065 130.862 1.00 114.42 64 GLY A CA 1
ATOM 3872 C C . GLY C 3 27 ? 119.517 196.881 129.703 1.00 114.42 64 GLY A C 1
ATOM 3873 O O . GLY C 3 27 ? 120.146 197.852 129.270 1.00 114.42 64 GLY A O 1
ATOM 3874 N N . ASP C 3 28 ? 118.347 196.479 129.194 1.00 118.36 65 ASP A N 1
ATOM 3875 C CA . ASP C 3 28 ? 117.779 197.186 128.047 1.00 118.36 65 ASP A CA 1
ATOM 3876 C C . ASP C 3 28 ? 117.205 198.546 128.431 1.00 118.36 65 ASP A C 1
ATOM 3877 O O . ASP C 3 28 ? 117.447 199.518 127.695 1.00 118.36 65 ASP A O 1
ATOM 3882 N N . PRO C 3 29 ? 116.395 198.685 129.483 1.00 118.48 66 PRO A N 1
ATOM 3883 C CA . PRO C 3 29 ? 116.070 200.020 130.001 1.00 118.48 66 PRO A CA 1
ATOM 3884 C C . PRO C 3 29 ? 116.976 200.405 131.158 1.00 118.48 66 PRO A C 1
ATOM 3885 O O . PRO C 3 29 ? 116.550 200.345 132.322 1.00 118.48 66 PRO A O 1
ATOM 3889 N N . PRO C 3 30 ? 118.243 200.809 130.899 1.00 113.58 67 PRO A N 1
ATOM 3890 C CA . PRO C 3 30 ? 119.206 201.032 131.985 1.00 113.58 67 PRO A CA 1
ATOM 3891 C C . PRO C 3 30 ? 119.005 202.358 132.718 1.00 113.58 67 PRO A C 1
ATOM 3892 O O . PRO C 3 30 ? 119.952 203.109 132.956 1.00 113.58 67 PRO A O 1
ATOM 3896 N N . GLY C 3 31 ? 117.757 202.647 133.082 1.00 112.03 68 GLY A N 1
ATOM 3897 C CA . GLY C 3 31 ? 117.438 203.884 133.766 1.00 112.03 68 GLY A CA 1
ATOM 3898 C C . GLY C 3 31 ? 117.677 203.828 135.261 1.00 112.03 68 GLY A C 1
ATOM 3899 O O . GLY C 3 31 ? 118.453 204.621 135.803 1.00 112.03 68 GLY A O 1
ATOM 3900 N N . ALA C 3 32 ? 117.012 202.890 135.940 1.00 102.46 69 ALA A N 1
ATOM 3901 C CA . ALA C 3 32 ? 117.168 202.778 137.386 1.00 102.46 69 ALA A CA 1
ATOM 3902 C C . ALA C 3 32 ? 118.477 202.098 137.762 1.00 102.46 69 ALA A C 1
ATOM 3903 O O . ALA C 3 32 ? 118.991 202.315 138.865 1.00 102.46 69 ALA A O 1
ATOM 3905 N N . THR C 3 33 ? 119.028 201.275 136.867 1.00 100.09 70 THR A N 1
ATOM 3906 C CA . THR C 3 33 ? 120.286 200.594 137.150 1.00 100.09 70 THR A CA 1
ATOM 3907 C C . THR C 3 33 ? 121.468 201.553 137.194 1.00 100.09 70 THR A C 1
ATOM 3908 O O . THR C 3 33 ? 122.491 201.227 137.805 1.00 100.09 70 THR A O 1
ATOM 3912 N N . ALA C 3 34 ? 121.353 202.723 136.560 1.00 99.99 71 ALA A N 1
ATOM 3913 C CA . ALA C 3 34 ? 122.433 203.701 136.597 1.00 99.99 71 ALA A CA 1
ATOM 3914 C C . ALA C 3 34 ? 122.637 204.290 137.986 1.00 99.99 71 ALA A C 1
ATOM 3915 O O . ALA C 3 34 ? 123.716 204.822 138.267 1.00 99.99 71 ALA A O 1
ATOM 3917 N N . GLU C 3 35 ? 121.630 204.208 138.858 1.00 93.68 72 GLU A N 1
ATOM 3918 C CA . GLU C 3 35 ? 121.728 204.741 140.207 1.00 93.68 72 GLU A CA 1
ATOM 3919 C C . GLU C 3 35 ? 121.484 203.707 141.297 1.00 93.68 72 GLU A C 1
ATOM 3920 O O . GLU C 3 35 ? 121.739 204.004 142.469 1.00 93.68 72 GLU A O 1
ATOM 3926 N N . GLY C 3 36 ? 120.997 202.511 140.953 1.00 79.48 73 GLY A N 1
ATOM 3927 C CA . GLY C 3 36 ? 120.756 201.494 141.960 1.00 79.48 73 GLY A CA 1
ATOM 3928 C C . GLY C 3 36 ? 121.983 200.714 142.377 1.00 79.48 73 GLY A C 1
ATOM 3929 O O . GLY C 3 36 ? 121.983 200.112 143.455 1.00 79.48 73 GLY A O 1
ATOM 3930 N N . LEU C 3 37 ? 123.026 200.709 141.551 1.00 67.10 74 LEU A N 1
ATOM 3931 C CA . LEU C 3 37 ? 124.238 199.966 141.863 1.00 67.10 74 LEU A CA 1
ATOM 3932 C C . LEU C 3 37 ? 125.077 200.713 142.891 1.00 67.10 74 LEU A C 1
ATOM 3933 O O . LEU C 3 37 ? 125.168 201.944 142.866 1.00 67.10 74 LEU A O 1
ATOM 3938 N N . TYR C 3 38 ? 125.693 199.957 143.797 1.00 57.73 75 TYR A N 1
ATOM 3939 C CA . TYR C 3 38 ? 126.585 200.518 144.800 1.00 57.73 75 TYR A CA 1
ATOM 3940 C C . TYR C 3 38 ? 127.770 199.582 144.986 1.00 57.73 75 TYR A C 1
ATOM 3941 O O . TYR C 3 38 ? 127.720 198.404 144.627 1.00 57.73 75 TYR A O 1
ATOM 3950 N N . TRP C 3 39 ? 128.841 200.123 145.557 1.00 50.37 76 TRP A N 1
ATOM 3951 C CA . TRP C 3 39 ? 130.080 199.386 145.748 1.00 50.37 76 TRP A CA 1
ATOM 3952 C C . TRP C 3 39 ? 130.170 198.845 147.170 1.00 50.37 76 TRP A C 1
ATOM 3953 O O . TRP C 3 39 ? 129.627 199.425 148.113 1.00 50.37 76 TRP A O 1
ATOM 3964 N N . THR C 3 40 ? 130.866 197.718 147.310 1.00 50.85 77 THR A N 1
ATOM 3965 C CA . THR C 3 40 ? 131.075 197.081 148.603 1.00 50.85 77 THR A CA 1
ATOM 3966 C C . THR C 3 40 ? 132.490 196.530 148.655 1.00 50.85 77 THR A C 1
ATOM 3967 O O . THR C 3 40 ? 132.898 195.776 147.766 1.00 50.85 77 THR A O 1
ATOM 3971 N N . LEU C 3 41 ? 133.234 196.906 149.693 1.00 48.28 78 LEU A N 1
ATOM 3972 C CA . LEU C 3 41 ? 134.622 196.493 149.864 1.00 48.28 78 LEU A CA 1
ATOM 3973 C C . LEU C 3 41 ? 134.752 195.729 151.173 1.00 48.28 78 LEU A C 1
ATOM 3974 O O . LEU C 3 41 ? 134.546 196.299 152.250 1.00 48.28 78 LEU A O 1
ATOM 3979 N N . ASN C 3 42 ? 135.092 194.441 151.073 1.00 47.09 79 ASN A N 1
ATOM 3980 C CA . ASN C 3 42 ? 135.279 193.575 152.239 1.00 47.09 79 ASN A CA 1
ATOM 3981 C C . ASN C 3 42 ? 134.026 193.534 153.111 1.00 47.09 79 ASN A C 1
ATOM 3982 O O . ASN C 3 42 ? 134.098 193.599 154.340 1.00 47.09 79 ASN A O 1
ATOM 3987 N N . GLY C 3 43 ? 132.865 193.424 152.469 1.00 51.83 80 GLY A N 1
ATOM 3988 C CA . GLY C 3 43 ? 131.610 193.382 153.191 1.00 51.83 80 GLY A CA 1
ATOM 3989 C C . GLY C 3 43 ? 131.161 194.698 153.781 1.00 51.83 80 GLY A C 1
ATOM 3990 O O . GLY C 3 43 ? 130.197 194.717 154.551 1.00 51.83 80 GLY A O 1
ATOM 3991 N N . ARG C 3 44 ? 131.825 195.800 153.446 1.00 55.01 81 ARG A N 1
ATOM 3992 C CA . ARG C 3 44 ? 131.479 197.121 153.951 1.00 55.01 81 ARG A CA 1
ATOM 3993 C C . ARG C 3 44 ? 130.958 197.978 152.807 1.00 55.01 81 ARG A C 1
ATOM 3994 O O . ARG C 3 44 ? 131.605 198.080 151.758 1.00 55.01 81 ARG A O 1
ATOM 4002 N N . ARG C 3 45 ? 129.795 198.590 153.010 1.00 58.94 82 ARG A N 1
ATOM 4003 C CA . ARG C 3 45 ? 129.178 199.423 151.985 1.00 58.94 82 ARG A CA 1
ATOM 4004 C C . ARG C 3 45 ? 129.889 200.769 151.922 1.00 58.94 82 ARG A C 1
ATOM 4005 O O . ARG C 3 45 ? 129.938 201.500 152.917 1.00 58.94 82 ARG A O 1
ATOM 4013 N N . LEU C 3 46 ? 130.441 201.094 150.756 1.00 58.25 83 LEU A N 1
ATOM 4014 C CA . LEU C 3 46 ? 131.123 202.364 150.584 1.00 58.25 83 LEU A CA 1
ATOM 4015 C C . LEU C 3 46 ? 130.111 203.510 150.553 1.00 58.25 83 LEU A C 1
ATOM 4016 O O . LEU C 3 46 ? 128.966 203.326 150.131 1.00 58.25 83 LEU A O 1
ATOM 4021 N N . PRO C 3 47 ? 130.506 204.697 151.003 1.00 67.60 84 PRO A N 1
ATOM 4022 C CA . PRO C 3 47 ? 129.591 205.845 150.985 1.00 67.60 84 PRO A CA 1
ATOM 4023 C C . PRO C 3 47 ? 129.233 206.233 149.562 1.00 67.60 84 PRO A C 1
ATOM 4024 O O . PRO C 3 47 ? 130.087 206.195 148.664 1.00 67.60 84 PRO A O 1
ATOM 4028 N N . PRO C 3 48 ? 127.974 206.610 149.315 1.00 70.09 85 PRO A N 1
ATOM 4029 C CA . PRO C 3 48 ? 127.571 206.995 147.952 1.00 70.09 85 PRO A CA 1
ATOM 4030 C C . PRO C 3 48 ? 128.213 208.281 147.459 1.00 70.09 85 PRO A C 1
ATOM 4031 O O . PRO C 3 48 ? 128.130 208.567 146.257 1.00 70.09 85 PRO A O 1
ATOM 4035 N N . GLU C 3 49 ? 128.844 209.065 148.337 1.00 71.84 86 GLU A N 1
ATOM 4036 C CA . GLU C 3 49 ? 129.467 210.312 147.911 1.00 71.84 86 GLU A CA 1
ATOM 4037 C C . GLU C 3 49 ? 130.707 210.080 147.056 1.00 71.84 86 GLU A C 1
ATOM 4038 O O . GLU C 3 49 ? 131.067 210.955 146.262 1.00 71.84 86 GLU A O 1
ATOM 4044 N N . LEU C 3 50 ? 131.364 208.928 147.200 1.00 69.62 87 LEU A N 1
ATOM 4045 C CA . LEU C 3 50 ? 132.554 208.646 146.405 1.00 69.62 87 LEU A CA 1
ATOM 4046 C C . LEU C 3 50 ? 132.207 208.192 144.994 1.00 69.62 87 LEU A C 1
ATOM 4047 O O . LEU C 3 50 ? 132.960 208.474 144.055 1.00 69.62 87 LEU A O 1
ATOM 4052 N N . SER C 3 51 ? 131.086 207.496 144.823 1.00 70.65 88 SER A N 1
ATOM 4053 C CA . SER C 3 51 ? 130.694 206.999 143.513 1.00 70.65 88 SER A CA 1
ATOM 4054 C C . SER C 3 51 ? 130.073 208.111 142.678 1.00 70.65 88 SER A C 1
ATOM 4055 O O . SER C 3 51 ? 129.379 208.988 143.200 1.00 70.65 88 SER A O 1
ATOM 4058 N N . ARG C 3 52 ? 130.329 208.069 141.372 1.00 73.30 89 ARG A N 1
ATOM 4059 C CA . ARG C 3 52 ? 129.794 209.041 140.432 1.00 73.30 89 ARG A CA 1
ATOM 4060 C C . ARG C 3 52 ? 129.165 208.314 139.253 1.00 73.30 89 ARG A C 1
ATOM 4061 O O . ARG C 3 52 ? 129.540 207.184 138.928 1.00 73.30 89 ARG A O 1
ATOM 4069 N N . VAL C 3 53 ? 128.201 208.974 138.616 1.00 76.12 90 VAL A N 1
ATOM 4070 C CA . VAL C 3 53 ? 127.483 208.416 137.476 1.00 76.12 90 VAL A CA 1
ATOM 4071 C C . VAL C 3 53 ? 128.035 209.031 136.198 1.00 76.12 90 VAL A C 1
ATOM 4072 O O . VAL C 3 53 ? 128.216 210.253 136.113 1.00 76.12 90 VAL A O 1
ATOM 4076 N N . LEU C 3 54 ? 128.314 208.184 135.207 1.00 84.72 91 LEU A N 1
ATOM 4077 C CA . LEU C 3 54 ? 128.790 208.634 133.903 1.00 84.72 91 LEU A CA 1
ATOM 4078 C C . LEU C 3 54 ? 127.666 208.652 132.872 1.00 84.72 91 LEU A C 1
ATOM 4079 O O . LEU C 3 54 ? 127.391 209.691 132.264 1.00 84.72 91 LEU A O 1
ATOM 4084 N N . ASN C 3 55 ? 127.011 207.517 132.667 1.00 92.62 92 ASN A N 1
ATOM 4085 C CA . ASN C 3 55 ? 125.867 207.429 131.767 1.00 92.62 92 ASN A CA 1
ATOM 4086 C C . ASN C 3 55 ? 124.932 206.349 132.304 1.00 92.62 92 ASN A C 1
ATOM 4087 O O . ASN C 3 55 ? 125.048 205.930 133.460 1.00 92.62 92 ASN A O 1
ATOM 4092 N N . ALA C 3 56 ? 124.001 205.896 131.463 1.00 99.88 93 ALA A N 1
ATOM 4093 C CA . ALA C 3 56 ? 122.961 204.982 131.920 1.00 99.88 93 ALA A CA 1
ATOM 4094 C C . ALA C 3 56 ? 123.475 203.571 132.181 1.00 99.88 93 ALA A C 1
ATOM 4095 O O . ALA C 3 56 ? 122.810 202.810 132.891 1.00 99.88 93 ALA A O 1
ATOM 4097 N N . SER C 3 57 ? 124.635 203.201 131.634 1.00 89.91 94 SER A N 1
ATOM 4098 C CA . SER C 3 57 ? 125.121 201.830 131.743 1.00 89.91 94 SER A CA 1
ATOM 4099 C C . SER C 3 57 ? 126.562 201.774 132.241 1.00 89.91 94 SER A C 1
ATOM 4100 O O . SER C 3 57 ? 127.315 200.870 131.868 1.00 89.91 94 SER A O 1
ATOM 4103 N N . THR C 3 58 ? 126.963 202.725 133.082 1.00 82.45 95 THR A N 1
ATOM 4104 C CA . THR C 3 58 ? 128.303 202.715 133.654 1.00 82.45 95 THR A CA 1
ATOM 4105 C C . THR C 3 58 ? 128.296 203.507 134.954 1.00 82.45 95 THR A C 1
ATOM 4106 O O . THR C 3 58 ? 127.711 204.590 135.024 1.00 82.45 95 THR A O 1
ATOM 4110 N N . LEU C 3 59 ? 128.949 202.956 135.974 1.00 66.16 96 LEU A N 1
ATOM 4111 C CA . LEU C 3 59 ? 129.113 203.610 137.263 1.00 66.16 96 LEU A CA 1
ATOM 4112 C C . LEU C 3 59 ? 130.596 203.821 137.530 1.00 66.16 96 LEU A C 1
ATOM 4113 O O . LEU C 3 59 ? 131.423 202.968 137.193 1.00 66.16 96 LEU A O 1
ATOM 4118 N N . ALA C 3 60 ? 130.930 204.958 138.134 1.00 64.31 97 ALA A N 1
ATOM 4119 C CA . ALA C 3 60 ? 132.312 205.327 138.397 1.00 64.31 97 ALA A CA 1
ATOM 4120 C C . ALA C 3 60 ? 132.604 205.279 139.891 1.00 64.31 97 ALA A C 1
ATOM 4121 O O . ALA C 3 60 ? 131.725 205.520 140.724 1.00 64.31 97 ALA A O 1
ATOM 4123 N N . LEU C 3 61 ? 133.855 204.961 140.221 1.00 54.89 98 LEU A N 1
ATOM 4124 C CA . LEU C 3 61 ? 134.315 204.905 141.602 1.00 54.89 98 LEU A CA 1
ATOM 4125 C C . LEU C 3 61 ? 135.728 205.460 141.671 1.00 54.89 98 LEU A C 1
ATOM 4126 O O . LEU C 3 61 ? 136.570 205.123 140.833 1.00 54.89 98 LEU A O 1
ATOM 4131 N N . ALA C 3 62 ? 135.985 206.306 142.667 1.00 55.78 99 ALA A N 1
ATOM 4132 C CA . ALA C 3 62 ? 137.287 206.936 142.846 1.00 55.78 99 ALA A CA 1
ATOM 4133 C C . ALA C 3 62 ? 137.754 206.706 144.274 1.00 55.78 99 ALA A C 1
ATOM 4134 O O . ALA C 3 62 ? 137.064 207.088 145.224 1.00 55.78 99 ALA A O 1
ATOM 4136 N N . LEU C 3 63 ? 138.922 206.084 144.423 1.00 54.14 100 LEU A N 1
ATOM 4137 C CA . LEU C 3 63 ? 139.515 205.825 145.725 1.00 54.14 100 LEU A CA 1
ATOM 4138 C C . LEU C 3 63 ? 140.961 206.300 145.728 1.00 54.14 100 LEU A C 1
ATOM 4139 O O . LEU C 3 63 ? 141.621 206.339 144.687 1.00 54.14 100 LEU A O 1
ATOM 4144 N N . ALA C 3 64 ? 141.446 206.661 146.914 1.00 51.55 101 ALA A N 1
ATOM 4145 C CA . ALA C 3 64 ? 142.807 207.147 147.080 1.00 51.55 101 ALA A CA 1
ATOM 4146 C C . ALA C 3 64 ? 143.360 206.645 148.406 1.00 51.55 101 ALA A C 1
ATOM 4147 O O . ALA C 3 64 ? 142.644 206.049 149.216 1.00 51.55 101 ALA A O 1
ATOM 4149 N N . ASN C 3 65 ? 144.649 206.910 148.615 1.00 54.30 102 ASN A N 1
ATOM 4150 C CA . ASN C 3 65 ? 145.405 206.517 149.810 1.00 54.30 102 ASN A CA 1
ATOM 4151 C C . ASN C 3 65 ? 145.040 205.103 150.267 1.00 54.30 102 ASN A C 1
ATOM 4152 O O . ASN C 3 65 ? 144.574 204.872 151.383 1.00 54.30 102 ASN A O 1
ATOM 4157 N N . LEU C 3 66 ? 145.269 204.149 149.369 1.00 50.53 103 LEU A N 1
ATOM 4158 C CA . LEU C 3 66 ? 144.992 202.753 149.675 1.00 50.53 103 LEU A CA 1
ATOM 4159 C C . LEU C 3 66 ? 145.965 202.234 150.726 1.00 50.53 103 LEU A C 1
ATOM 4160 O O . LEU C 3 66 ? 147.138 202.616 150.755 1.00 50.53 103 LEU A O 1
ATOM 4165 N N . ASN C 3 67 ? 145.470 201.357 151.592 1.00 56.21 104 ASN A N 1
ATOM 4166 C CA . ASN C 3 67 ? 146.237 200.803 152.696 1.00 56.21 104 ASN A CA 1
ATOM 4167 C C . ASN C 3 67 ? 146.537 199.330 152.433 1.00 56.21 104 ASN A C 1
ATOM 4168 O O . ASN C 3 67 ? 146.217 198.782 151.374 1.00 56.21 104 ASN A O 1
ATOM 4173 N N . GLY C 3 68 ? 147.167 198.690 153.416 1.00 48.48 105 GLY A N 1
ATOM 4174 C CA . GLY C 3 68 ? 147.547 197.300 153.261 1.00 48.48 105 GLY A CA 1
ATOM 4175 C C . GLY C 3 68 ? 146.345 196.381 153.158 1.00 48.48 105 GLY A C 1
ATOM 4176 O O . GLY C 3 68 ? 145.255 196.676 153.648 1.00 48.48 105 GLY A O 1
ATOM 4177 N N . SER C 3 69 ? 146.556 195.243 152.501 1.00 46.90 106 SER A N 1
ATOM 4178 C CA . SER C 3 69 ? 145.489 194.269 152.327 1.00 46.90 106 SER A CA 1
ATOM 4179 C C . SER C 3 69 ? 145.182 193.568 153.644 1.00 46.90 106 SER A C 1
ATOM 4180 O O . SER C 3 69 ? 146.082 193.273 154.436 1.00 46.90 106 SER A O 1
ATOM 4183 N N . ARG C 3 70 ? 143.894 193.304 153.877 1.00 46.68 107 ARG A N 1
ATOM 4184 C CA . ARG C 3 70 ? 143.493 192.608 155.095 1.00 46.68 107 ARG A CA 1
ATOM 4185 C C . ARG C 3 70 ? 143.957 191.156 155.079 1.00 46.68 107 ARG A C 1
ATOM 4186 O O . ARG C 3 70 ? 144.378 190.621 156.111 1.00 46.68 107 ARG A O 1
ATOM 4194 N N . GLN C 3 71 ? 143.890 190.507 153.919 1.00 46.39 108 GLN A N 1
ATOM 4195 C CA . GLN C 3 71 ? 144.334 189.131 153.764 1.00 46.39 108 GLN A CA 1
ATOM 4196 C C . GLN C 3 71 ? 145.330 189.047 152.617 1.00 46.39 108 GLN A C 1
ATOM 4197 O O . GLN C 3 71 ? 145.434 189.955 151.787 1.00 46.39 108 GLN A O 1
ATOM 4203 N N . ARG C 3 72 ? 146.071 187.937 152.581 1.00 44.19 109 ARG A N 1
ATOM 4204 C CA . ARG C 3 72 ? 147.073 187.742 151.540 1.00 44.19 109 ARG A CA 1
ATOM 4205 C C . ARG C 3 72 ? 146.453 187.525 150.167 1.00 44.19 109 ARG A C 1
ATOM 4206 O O . ARG C 3 72 ? 147.135 187.726 149.156 1.00 44.19 109 ARG A O 1
ATOM 4214 N N . SER C 3 73 ? 145.182 187.122 150.104 1.00 43.69 110 SER A N 1
ATOM 4215 C CA . SER C 3 73 ? 144.540 186.888 148.817 1.00 43.69 110 SER A CA 1
ATOM 4216 C C . SER C 3 73 ? 144.132 188.182 148.126 1.00 43.69 110 SER A C 1
ATOM 4217 O O . SER C 3 73 ? 143.949 188.185 146.904 1.00 43.69 110 SER A O 1
ATOM 4220 N N . GLY C 3 74 ? 143.987 189.266 148.867 1.00 45.76 111 GLY A N 1
ATOM 4221 C CA . GLY C 3 74 ? 143.628 190.540 148.281 1.00 45.76 111 GLY A CA 1
ATOM 4222 C C . GLY C 3 74 ? 142.226 190.971 148.677 1.00 45.76 111 GLY A C 1
ATOM 4223 O O . GLY C 3 74 ? 141.352 190.148 148.982 1.00 45.76 111 GLY A O 1
ATOM 4224 N N . ASP C 3 75 ? 142.008 192.284 148.673 1.00 48.06 112 ASP A N 1
ATOM 4225 C CA . ASP C 3 75 ? 140.702 192.829 149.016 1.00 48.06 112 ASP A CA 1
ATOM 4226 C C . ASP C 3 75 ? 139.694 192.532 147.913 1.00 48.06 112 ASP A C 1
ATOM 4227 O O . ASP C 3 75 ? 140.027 192.543 146.725 1.00 48.06 112 ASP A O 1
ATOM 4232 N N . ASN C 3 76 ? 138.453 192.269 148.312 1.00 41.63 113 ASN A N 1
ATOM 4233 C CA . ASN C 3 76 ? 137.387 191.914 147.385 1.00 41.63 113 ASN A CA 1
ATOM 4234 C C . ASN C 3 76 ? 136.490 193.124 147.155 1.00 41.63 113 ASN A C 1
ATOM 4235 O O . ASN C 3 76 ? 135.937 193.683 148.109 1.00 41.63 113 ASN A O 1
ATOM 4240 N N . LEU C 3 77 ? 136.348 193.522 145.893 1.00 44.80 114 LEU A N 1
ATOM 4241 C CA . LEU C 3 77 ? 135.475 194.621 145.494 1.00 44.80 114 LEU A CA 1
ATOM 4242 C C . LEU C 3 77 ? 134.315 194.033 144.700 1.00 44.80 114 LEU A C 1
ATOM 4243 O O . LEU C 3 77 ? 134.497 193.581 143.565 1.00 44.80 114 LEU A O 1
ATOM 4248 N N . VAL C 3 78 ? 133.126 194.040 145.297 1.00 46.42 115 VAL A N 1
ATOM 4249 C CA . VAL C 3 78 ? 131.937 193.431 144.713 1.00 46.42 115 VAL A CA 1
ATOM 4250 C C . VAL C 3 78 ? 130.971 194.535 144.308 1.00 46.42 115 VAL A C 1
ATOM 4251 O O . VAL C 3 78 ? 130.667 195.428 145.108 1.00 46.42 115 VAL A O 1
ATOM 4255 N N . CYS C 3 79 ? 130.490 194.472 143.068 1.00 50.15 116 CYS A N 1
ATOM 4256 C CA . CYS C 3 79 ? 129.496 195.413 142.563 1.00 50.15 116 CYS A CA 1
ATOM 4257 C C . CYS C 3 79 ? 128.113 194.808 142.777 1.00 50.15 116 CYS A C 1
ATOM 4258 O O . CYS C 3 79 ? 127.729 193.858 142.087 1.00 50.15 116 CYS A O 1
ATOM 4261 N N . HIS C 3 80 ? 127.366 195.357 143.729 1.00 51.96 117 HIS A N 1
ATOM 4262 C CA . HIS C 3 80 ? 126.063 194.831 144.105 1.00 51.96 117 HIS A CA 1
ATOM 4263 C C . HIS C 3 80 ? 124.949 195.586 143.392 1.00 51.96 117 HIS A C 1
ATOM 4264 O O . HIS C 3 80 ? 125.109 196.743 142.994 1.00 51.96 117 HIS A O 1
ATOM 4271 N N . ALA C 3 81 ? 123.811 194.914 143.234 1.00 60.33 118 ALA A N 1
ATOM 4272 C CA . ALA C 3 81 ? 122.634 195.512 142.629 1.00 60.33 118 ALA A CA 1
ATOM 4273 C C . ALA C 3 81 ? 121.777 196.179 143.703 1.00 60.33 118 ALA A C 1
ATOM 4274 O O . ALA C 3 81 ? 122.135 196.226 144.883 1.00 60.33 118 ALA A O 1
ATOM 4276 N N . ARG C 3 82 ? 120.622 196.704 143.290 1.00 69.94 119 ARG A N 1
ATOM 4277 C CA . ARG C 3 82 ? 119.739 197.374 144.240 1.00 69.94 119 ARG A CA 1
ATOM 4278 C C . ARG C 3 82 ? 119.096 196.377 145.196 1.00 69.94 119 ARG A C 1
ATOM 4279 O O . ARG C 3 82 ? 118.899 196.682 146.379 1.00 69.94 119 ARG A O 1
ATOM 4287 N N . ASP C 3 83 ? 118.766 195.182 144.708 1.00 65.93 120 ASP A N 1
ATOM 4288 C CA . ASP C 3 83 ? 118.151 194.156 145.541 1.00 65.93 120 ASP A CA 1
ATOM 4289 C C . ASP C 3 83 ? 119.164 193.337 146.330 1.00 65.93 120 ASP A C 1
ATOM 4290 O O . ASP C 3 83 ? 118.758 192.479 147.122 1.00 65.93 120 ASP A O 1
ATOM 4295 N N . GLY C 3 84 ? 120.458 193.574 146.139 1.00 60.81 121 GLY A N 1
ATOM 4296 C CA . GLY C 3 84 ? 121.485 192.854 146.861 1.00 60.81 121 GLY A CA 1
ATOM 4297 C C . GLY C 3 84 ? 122.143 191.716 146.112 1.00 60.81 121 GLY A C 1
ATOM 4298 O O . GLY C 3 84 ? 122.952 190.997 146.709 1.00 60.81 121 GLY A O 1
ATOM 4299 N N . SER C 3 85 ? 121.827 191.529 144.834 1.00 57.41 122 SER A N 1
ATOM 4300 C CA . SER C 3 85 ? 122.426 190.446 144.069 1.00 57.41 122 SER A CA 1
ATOM 4301 C C . SER C 3 85 ? 123.882 190.756 143.738 1.00 57.41 122 SER A C 1
ATOM 4302 O O . SER C 3 85 ? 124.274 191.914 143.570 1.00 57.41 122 SER A O 1
ATOM 4305 N N . ILE C 3 86 ? 124.685 189.701 143.645 1.00 52.35 123 ILE A N 1
ATOM 4306 C CA . ILE C 3 86 ? 126.101 189.821 143.316 1.00 52.35 123 ILE A CA 1
ATOM 4307 C C . ILE C 3 86 ? 126.238 189.758 141.799 1.00 52.35 123 ILE A C 1
ATOM 4308 O O . ILE C 3 86 ? 125.961 188.725 141.183 1.00 52.35 123 ILE A O 1
ATOM 4313 N N . LEU C 3 87 ? 126.665 190.866 141.195 1.00 54.16 124 LEU A N 1
ATOM 4314 C CA . LEU C 3 87 ? 126.817 190.940 139.747 1.00 54.16 124 LEU A CA 1
ATOM 4315 C C . LEU C 3 87 ? 128.220 190.544 139.297 1.00 54.16 124 LEU A C 1
ATOM 4316 O O . LEU C 3 87 ? 128.375 189.693 138.416 1.00 54.16 124 LEU A O 1
ATOM 4321 N N . ALA C 3 88 ? 129.246 191.149 139.890 1.00 48.70 125 ALA A N 1
ATOM 4322 C CA . ALA C 3 88 ? 130.624 190.856 139.525 1.00 48.70 125 ALA A CA 1
ATOM 4323 C C . ALA C 3 88 ? 131.517 191.085 140.736 1.00 48.70 125 ALA A C 1
ATOM 4324 O O . ALA C 3 88 ? 131.085 191.612 141.764 1.00 48.70 125 ALA A O 1
ATOM 4326 N N . GLY C 3 89 ? 132.776 190.680 140.600 1.00 46.13 126 GLY A N 1
ATOM 4327 C CA . GLY C 3 89 ? 133.739 190.839 141.673 1.00 46.13 126 GLY A CA 1
ATOM 4328 C C . GLY C 3 89 ? 135.140 190.998 141.125 1.00 46.13 126 GLY A C 1
ATOM 4329 O O . GLY C 3 89 ? 135.418 190.683 139.963 1.00 46.13 126 GLY A O 1
ATOM 4330 N N . SER C 3 90 ? 136.026 191.496 141.984 1.00 43.41 127 SER A N 1
ATOM 4331 C CA . SER C 3 90 ? 137.416 191.716 141.613 1.00 43.41 127 SER A CA 1
ATOM 4332 C C . SER C 3 90 ? 138.279 191.633 142.863 1.00 43.41 127 SER A C 1
ATOM 4333 O O . SER C 3 90 ? 137.781 191.639 143.991 1.00 43.41 127 SER A O 1
ATOM 4336 N N . CYS C 3 91 ? 139.590 191.556 142.648 1.00 42.11 128 CYS A N 1
ATOM 4337 C CA . CYS C 3 91 ? 140.565 191.479 143.725 1.00 42.11 128 CYS A CA 1
ATOM 4338 C C . CYS C 3 91 ? 141.610 192.572 143.551 1.00 42.11 128 CYS A C 1
ATOM 4339 O O . CYS C 3 91 ? 142.005 192.893 142.426 1.00 42.11 128 CYS A O 1
ATOM 4342 N N . LEU C 3 92 ? 142.053 193.140 144.670 1.00 42.26 129 LEU A N 1
ATOM 4343 C CA . LEU C 3 92 ? 143.026 194.223 144.678 1.00 42.26 129 LEU A CA 1
ATOM 4344 C C . LEU C 3 92 ? 144.287 193.764 145.393 1.00 42.26 129 LEU A C 1
ATOM 4345 O O . LEU C 3 92 ? 144.220 193.274 146.525 1.00 42.26 129 LEU A O 1
ATOM 4350 N N . TYR C 3 93 ? 145.431 193.923 144.733 1.00 39.83 130 TYR A N 1
ATOM 4351 C CA . TYR C 3 93 ? 146.727 193.553 145.286 1.00 39.83 130 TYR A CA 1
ATOM 4352 C C . TYR C 3 93 ? 147.547 194.817 145.507 1.00 39.83 130 TYR A C 1
ATOM 4353 O O . TYR C 3 93 ? 147.870 195.526 144.548 1.00 39.83 130 TYR A O 1
ATOM 4362 N N . VAL C 3 94 ? 147.880 195.095 146.766 1.00 41.06 131 VAL A N 1
ATOM 4363 C CA . VAL C 3 94 ? 148.654 196.274 147.131 1.00 41.06 131 VAL A CA 1
ATOM 4364 C C . VAL C 3 94 ? 149.714 195.875 148.148 1.00 41.06 131 VAL A C 1
ATOM 4365 O O . VAL C 3 94 ? 149.501 194.992 148.984 1.00 41.06 131 VAL A O 1
ATOM 4369 N N . GLY C 3 95 ? 150.862 196.534 148.068 1.00 40.94 132 GLY A N 1
ATOM 4370 C CA . GLY C 3 95 ? 151.944 196.241 148.986 1.00 40.94 132 GLY A CA 1
ATOM 4371 C C . GLY C 3 95 ? 153.135 197.132 148.724 1.00 40.94 132 GLY A C 1
ATOM 4372 O O . GLY C 3 95 ? 153.012 198.197 148.117 1.00 40.94 132 GLY A O 1
ATOM 4373 N N . LEU C 3 96 ? 154.296 196.681 149.190 1.00 43.36 133 LEU A N 1
ATOM 4374 C CA . LEU C 3 96 ? 155.548 197.404 149.035 1.00 43.36 133 LEU A CA 1
ATOM 4375 C C . LEU C 3 96 ? 156.641 196.428 148.630 1.00 43.36 133 LEU A C 1
ATOM 4376 O O . LEU C 3 96 ? 156.580 195.243 148.981 1.00 43.36 133 LEU A O 1
ATOM 4381 N N . PRO C 3 97 ? 157.647 196.893 147.884 1.00 39.74 134 PRO A N 1
ATOM 4382 C CA . PRO C 3 97 ? 158.725 195.994 147.479 1.00 39.74 134 PRO A CA 1
ATOM 4383 C C . PRO C 3 97 ? 159.510 195.511 148.684 1.00 39.74 134 PRO A C 1
ATOM 4384 O O . PRO C 3 97 ? 159.613 196.219 149.701 1.00 39.74 134 PRO A O 1
ATOM 4388 N N . PRO C 3 98 ? 160.083 194.311 148.619 1.00 39.82 135 PRO A N 1
ATOM 4389 C CA . PRO C 3 98 ? 160.833 193.787 149.766 1.00 39.82 135 PRO A CA 1
ATOM 4390 C C . PRO C 3 98 ? 162.209 194.425 149.879 1.00 39.82 135 PRO A C 1
ATOM 4391 O O . PRO C 3 98 ? 162.871 194.711 148.878 1.00 39.82 135 PRO A O 1
ATOM 4395 N N . GLU C 3 99 ? 162.634 194.647 151.119 1.00 43.31 136 GLU A N 1
ATOM 4396 C CA . GLU C 3 99 ? 163.945 195.208 151.395 1.00 43.31 136 GLU A CA 1
ATOM 4397 C C . GLU C 3 99 ? 164.943 194.089 151.687 1.00 43.31 136 GLU A C 1
ATOM 4398 O O . GLU C 3 99 ? 164.617 192.900 151.649 1.00 43.31 136 GLU A O 1
ATOM 4404 N N . LYS C 3 100 ? 166.178 194.474 151.984 1.00 38.74 137 LYS A N 1
ATOM 4405 C CA . LYS C 3 100 ? 167.223 193.499 152.271 1.00 38.74 137 LYS A CA 1
ATOM 4406 C C . LYS C 3 100 ? 167.051 192.956 153.685 1.00 38.74 137 LYS A C 1
ATOM 4407 O O . LYS C 3 100 ? 167.016 193.743 154.638 1.00 38.74 137 LYS A O 1
ATOM 4413 N N . PRO C 3 101 ? 166.935 191.643 153.867 1.00 37.51 138 PRO A N 1
ATOM 4414 C CA . PRO C 3 101 ? 166.814 191.096 155.222 1.00 37.51 138 PRO A CA 1
ATOM 4415 C C . PRO C 3 101 ? 168.097 191.287 156.016 1.00 37.51 138 PRO A C 1
ATOM 4416 O O . PRO C 3 101 ? 169.200 191.327 155.465 1.00 37.51 138 PRO A O 1
ATOM 4420 N N . VAL C 3 102 ? 167.937 191.405 157.334 1.00 41.86 139 VAL A N 1
ATOM 4421 C CA . VAL C 3 102 ? 169.049 191.614 158.249 1.00 41.86 139 VAL A CA 1
ATOM 4422 C C . VAL C 3 102 ? 168.887 190.679 159.441 1.00 41.86 139 VAL A C 1
ATOM 4423 O O . VAL C 3 102 ? 167.890 189.968 159.573 1.00 41.86 139 VAL A O 1
ATOM 4427 N N . ASN C 3 103 ? 169.897 190.692 160.313 1.00 48.53 140 ASN A N 1
ATOM 4428 C CA . ASN C 3 103 ? 169.920 189.885 161.533 1.00 48.53 140 ASN A CA 1
ATOM 4429 C C . ASN C 3 103 ? 169.774 188.396 161.211 1.00 48.53 140 ASN A C 1
ATOM 4430 O O . ASN C 3 103 ? 168.816 187.731 161.612 1.00 48.53 140 ASN A O 1
ATOM 4435 N N . ILE C 3 104 ? 170.753 187.881 160.472 1.00 40.24 141 ILE A N 1
ATOM 4436 C CA . ILE C 3 104 ? 170.798 186.477 160.082 1.00 40.24 141 ILE A CA 1
ATOM 4437 C C . ILE C 3 104 ? 171.807 185.762 160.968 1.00 40.24 141 ILE A C 1
ATOM 4438 O O . ILE C 3 104 ? 172.957 186.203 161.096 1.00 40.24 141 ILE A O 1
ATOM 4443 N N . SER C 3 105 ? 171.382 184.659 161.579 1.00 38.65 142 SER A N 1
ATOM 4444 C CA . SER C 3 105 ? 172.237 183.876 162.458 1.00 38.65 142 SER A CA 1
ATOM 4445 C C . SER C 3 105 ? 172.005 182.396 162.202 1.00 38.65 142 SER A C 1
ATOM 4446 O O . SER C 3 105 ? 170.872 181.971 161.957 1.00 38.65 142 SER A O 1
ATOM 4449 N N . CYS C 3 106 ? 173.082 181.616 162.260 1.00 39.20 143 CYS A N 1
ATOM 4450 C CA . CYS C 3 106 ? 173.022 180.181 162.035 1.00 39.20 143 CYS A CA 1
ATOM 4451 C C . CYS C 3 106 ? 173.773 179.454 163.141 1.00 39.20 143 CYS A C 1
ATOM 4452 O O . CYS C 3 106 ? 174.673 180.012 163.774 1.00 39.20 143 CYS A O 1
ATOM 4455 N N . TRP C 3 107 ? 173.392 178.199 163.365 1.00 38.12 144 TRP A N 1
ATOM 4456 C CA . TRP C 3 107 ? 174.041 177.351 164.353 1.00 38.12 144 TRP A CA 1
ATOM 4457 C C . TRP C 3 107 ? 174.096 175.925 163.828 1.00 38.12 144 TRP A C 1
ATOM 4458 O O . TRP C 3 107 ? 173.213 175.485 163.087 1.00 38.12 144 TRP A O 1
ATOM 4469 N N . SER C 3 108 ? 175.145 175.207 164.220 1.00 41.96 145 SER A N 1
ATOM 4470 C CA . SER C 3 108 ? 175.367 173.834 163.789 1.00 41.96 145 SER A CA 1
ATOM 4471 C C . SER C 3 108 ? 175.312 172.903 164.991 1.00 41.96 145 SER A C 1
ATOM 4472 O O . SER C 3 108 ? 175.847 173.219 166.058 1.00 41.96 145 SER A O 1
ATOM 4475 N N . LYS C 3 109 ? 174.665 171.753 164.811 1.00 43.81 146 LYS A N 1
ATOM 4476 C CA . LYS C 3 109 ? 174.496 170.763 165.869 1.00 43.81 146 LYS A CA 1
ATOM 4477 C C . LYS C 3 109 ? 175.402 169.573 165.574 1.00 43.81 146 LYS A C 1
ATOM 4478 O O . LYS C 3 109 ? 175.143 168.806 164.640 1.00 43.81 146 LYS A O 1
ATOM 4484 N N . ASN C 3 110 ? 176.465 169.430 166.370 1.00 46.17 147 ASN A N 1
ATOM 4485 C CA . ASN C 3 110 ? 177.409 168.315 166.260 1.00 46.17 147 ASN A CA 1
ATOM 4486 C C . ASN C 3 110 ? 178.061 168.247 164.881 1.00 46.17 147 ASN A C 1
ATOM 4487 O O . ASN C 3 110 ? 178.500 167.178 164.447 1.00 46.17 147 ASN A O 1
ATOM 4492 N N . MET C 3 111 ? 178.129 169.387 164.189 1.00 47.40 148 MET A N 1
ATOM 4493 C CA . MET C 3 111 ? 178.725 169.480 162.855 1.00 47.40 148 MET A CA 1
ATOM 4494 C C . MET C 3 111 ? 178.065 168.522 161.866 1.00 47.40 148 MET A C 1
ATOM 4495 O O . MET C 3 111 ? 178.709 168.030 160.936 1.00 47.40 148 MET A O 1
ATOM 4500 N N . LYS C 3 112 ? 176.773 168.250 162.059 1.00 44.68 149 LYS A N 1
ATOM 4501 C CA . LYS C 3 112 ? 176.025 167.368 161.178 1.00 44.68 149 LYS A CA 1
ATOM 4502 C C . LYS C 3 112 ? 174.874 168.055 160.459 1.00 44.68 149 LYS A C 1
ATOM 4503 O O . LYS C 3 112 ? 174.328 167.475 159.513 1.00 44.68 149 LYS A O 1
ATOM 4509 N N . ASP C 3 113 ? 174.491 169.261 160.871 1.00 42.51 150 ASP A N 1
ATOM 4510 C CA . ASP C 3 113 ? 173.396 169.978 160.234 1.00 42.51 150 ASP A CA 1
ATOM 4511 C C . ASP C 3 113 ? 173.569 171.466 160.496 1.00 42.51 150 ASP A C 1
ATOM 4512 O O . ASP C 3 113 ? 174.293 171.875 161.408 1.00 42.51 150 ASP A O 1
ATOM 4517 N N . LEU C 3 114 ? 172.894 172.271 159.680 1.00 39.47 151 LEU A N 1
ATOM 4518 C CA . LEU C 3 114 ? 172.947 173.723 159.786 1.00 39.47 151 LEU A CA 1
ATOM 4519 C C . LEU C 3 114 ? 171.531 174.277 159.759 1.00 39.47 151 LEU A C 1
ATOM 4520 O O . LEU C 3 114 ? 170.736 173.915 158.885 1.00 39.47 151 LEU A O 1
ATOM 4525 N N . THR C 3 115 ? 171.221 175.153 160.713 1.00 38.03 152 THR A N 1
ATOM 4526 C CA . THR C 3 115 ? 169.908 175.779 160.814 1.00 38.03 152 THR A CA 1
ATOM 4527 C C . THR C 3 115 ? 170.093 177.283 160.931 1.00 38.03 152 THR A C 1
ATOM 4528 O O . THR C 3 115 ? 170.753 177.758 161.861 1.00 38.03 152 THR A O 1
ATOM 4532 N N . CYS C 3 116 ? 169.514 178.026 159.993 1.00 41.81 153 CYS A N 1
ATOM 4533 C CA . CYS C 3 116 ? 169.616 179.477 159.961 1.00 41.81 153 CYS A CA 1
ATOM 4534 C C . CYS C 3 116 ? 168.259 180.110 160.238 1.00 41.81 153 CYS A C 1
ATOM 4535 O O . CYS C 3 116 ? 167.210 179.526 159.953 1.00 41.81 153 CYS A O 1
ATOM 4538 N N . ARG C 3 117 ? 168.293 181.316 160.801 1.00 42.34 154 ARG A N 1
ATOM 4539 C CA . ARG C 3 117 ? 167.086 182.075 161.098 1.00 42.34 154 ARG A CA 1
ATOM 4540 C C . ARG C 3 117 ? 167.326 183.535 160.749 1.00 42.34 154 ARG A C 1
ATOM 4541 O O . ARG C 3 117 ? 168.334 184.116 161.162 1.00 42.34 154 ARG A O 1
ATOM 4549 N N . TRP C 3 118 ? 166.401 184.122 159.993 1.00 38.04 155 TRP A N 1
ATOM 4550 C CA . TRP C 3 118 ? 166.509 185.503 159.551 1.00 38.04 155 TRP A CA 1
ATOM 4551 C C . TRP C 3 118 ? 165.223 186.247 159.884 1.00 38.04 155 TRP A C 1
ATOM 4552 O O . TRP C 3 118 ? 164.236 185.663 160.339 1.00 38.04 155 TRP A O 1
ATOM 4563 N N . THR C 3 119 ? 165.245 187.559 159.647 1.00 42.10 156 THR A N 1
ATOM 4564 C CA . THR C 3 119 ? 164.110 188.426 159.918 1.00 42.10 156 THR A CA 1
ATOM 4565 C C . THR C 3 119 ? 163.876 189.319 158.706 1.00 42.10 156 THR A C 1
ATOM 4566 O O . THR C 3 119 ? 164.836 189.905 158.175 1.00 42.10 156 THR A O 1
ATOM 4570 N N . PRO C 3 120 ? 162.631 189.439 158.226 1.00 42.23 157 PRO A N 1
ATOM 4571 C CA . PRO C 3 120 ? 162.357 190.320 157.081 1.00 42.23 157 PRO A CA 1
ATOM 4572 C C . PRO C 3 120 ? 162.750 191.766 157.344 1.00 42.23 157 PRO A C 1
ATOM 4573 O O . PRO C 3 120 ? 163.527 192.354 156.585 1.00 42.23 157 PRO A O 1
ATOM 4577 N N . GLY C 3 121 ? 162.217 192.347 158.417 1.00 49.24 158 GLY A N 1
ATOM 4578 C CA . GLY C 3 121 ? 162.558 193.698 158.807 1.00 49.24 158 GLY A CA 1
ATOM 4579 C C . GLY C 3 121 ? 161.800 194.796 158.096 1.00 49.24 158 GLY A C 1
ATOM 4580 O O . GLY C 3 121 ? 162.078 195.976 158.347 1.00 49.24 158 GLY A O 1
ATOM 4581 N N . ALA C 3 122 ? 160.858 194.458 157.219 1.00 51.26 159 ALA A N 1
ATOM 4582 C CA . ALA C 3 122 ? 160.063 195.441 156.496 1.00 51.26 159 ALA A CA 1
ATOM 4583 C C . ALA C 3 122 ? 158.585 195.149 156.709 1.00 51.26 159 ALA A C 1
ATOM 4584 O O . ALA C 3 122 ? 158.161 193.990 156.645 1.00 51.26 159 ALA A O 1
ATOM 4586 N N . HIS C 3 123 ? 157.808 196.200 156.963 1.00 51.99 160 HIS A N 1
ATOM 4587 C CA . HIS C 3 123 ? 156.379 196.071 157.211 1.00 51.99 160 HIS A CA 1
ATOM 4588 C C . HIS C 3 123 ? 155.545 196.096 155.936 1.00 51.99 160 HIS A C 1
ATOM 4589 O O . HIS C 3 123 ? 154.333 195.863 156.002 1.00 51.99 160 HIS A O 1
ATOM 4596 N N . GLY C 3 124 ? 156.156 196.367 154.785 1.00 45.61 161 GLY A N 1
ATOM 4597 C CA . GLY C 3 124 ? 155.416 196.456 153.542 1.00 45.61 161 GLY A CA 1
ATOM 4598 C C . GLY C 3 124 ? 155.334 195.151 152.777 1.00 45.61 161 GLY A C 1
ATOM 4599 O O . GLY C 3 124 ? 154.471 194.990 151.909 1.00 45.61 161 GLY A O 1
ATOM 4600 N N . GLU C 3 125 ? 156.226 194.210 153.086 1.00 48.30 162 GLU A N 1
ATOM 4601 C CA . GLU C 3 125 ? 156.257 192.935 152.383 1.00 48.30 162 GLU A CA 1
ATOM 4602 C C . GLU C 3 125 ? 155.356 191.880 153.009 1.00 48.30 162 GLU A C 1
ATOM 4603 O O . GLU C 3 125 ? 155.040 190.886 152.345 1.00 48.30 162 GLU A O 1
ATOM 4609 N N . THR C 3 126 ? 154.936 192.067 154.262 1.00 44.57 163 THR A N 1
ATOM 4610 C CA . THR C 3 126 ? 154.103 191.069 154.923 1.00 44.57 163 THR A CA 1
ATOM 4611 C C . THR C 3 126 ? 152.678 191.049 154.384 1.00 44.57 163 THR A C 1
ATOM 4612 O O . THR C 3 126 ? 151.946 190.087 154.644 1.00 44.57 163 THR A O 1
ATOM 4616 N N . PHE C 3 127 ? 152.268 192.081 153.645 1.00 43.85 164 PHE A N 1
ATOM 4617 C CA . PHE C 3 127 ? 150.913 192.110 153.104 1.00 43.85 164 PHE A CA 1
ATOM 4618 C C . PHE C 3 127 ? 150.762 191.129 151.947 1.00 43.85 164 PHE A C 1
ATOM 4619 O O . PHE C 3 127 ? 149.813 190.336 151.911 1.00 43.85 164 PHE A O 1
ATOM 4627 N N . LEU C 3 128 ? 151.687 191.167 150.994 1.00 38.43 165 LEU A N 1
ATOM 4628 C CA . LEU C 3 128 ? 151.652 190.271 149.850 1.00 38.43 165 LEU A CA 1
ATOM 4629 C C . LEU C 3 128 ? 152.494 189.026 150.117 1.00 38.43 165 LEU A C 1
ATOM 4630 O O . LEU C 3 128 ? 153.296 188.970 151.052 1.00 38.43 165 LEU A O 1
ATOM 4635 N N . HIS C 3 129 ? 152.299 188.013 149.276 1.00 45.30 166 HIS A N 1
ATOM 4636 C CA . HIS C 3 129 ? 153.050 186.770 149.403 1.00 45.30 166 HIS A CA 1
ATOM 4637 C C . HIS C 3 129 ? 154.498 186.996 148.986 1.00 45.30 166 HIS A C 1
ATOM 4638 O O . HIS C 3 129 ? 154.774 187.321 147.826 1.00 45.30 166 HIS A O 1
ATOM 4645 N N . THR C 3 130 ? 155.420 186.824 149.928 1.00 40.80 167 THR A N 1
ATOM 4646 C CA . THR C 3 130 ? 156.842 187.029 149.692 1.00 40.80 167 THR A CA 1
ATOM 4647 C C . THR C 3 130 ? 157.562 185.689 149.742 1.00 40.80 167 THR A C 1
ATOM 4648 O O . THR C 3 130 ? 157.349 184.899 150.668 1.00 40.80 167 THR A O 1
ATOM 4652 N N . ASN C 3 131 ? 158.412 185.439 148.749 1.00 46.92 168 ASN A N 1
ATOM 4653 C CA . ASN C 3 131 ? 159.181 184.205 148.676 1.00 46.92 168 ASN A CA 1
ATOM 4654 C C . ASN C 3 131 ? 160.535 184.402 149.346 1.00 46.92 168 ASN A C 1
ATOM 4655 O O . ASN C 3 131 ? 161.216 185.403 149.103 1.00 46.92 168 ASN A O 1
ATOM 4660 N N . TYR C 3 132 ? 160.920 183.445 150.188 1.00 39.58 169 TYR A N 1
ATOM 4661 C CA . TYR C 3 132 ? 162.189 183.483 150.903 1.00 39.58 169 TYR A CA 1
ATOM 4662 C C . TYR C 3 132 ? 162.982 182.231 150.559 1.00 39.58 169 TYR A C 1
ATOM 4663 O O . TYR C 3 132 ? 162.502 181.111 150.770 1.00 39.58 169 TYR A O 1
ATOM 4672 N N . SER C 3 133 ? 164.189 182.421 150.033 1.00 39.80 170 SER A N 1
ATOM 4673 C CA . SER C 3 133 ? 165.063 181.322 149.649 1.00 39.80 170 SER A CA 1
ATOM 4674 C C . SER C 3 133 ? 166.436 181.525 150.269 1.00 39.80 170 SER A C 1
ATOM 4675 O O . SER C 3 133 ? 166.935 182.653 150.339 1.00 39.80 170 SER A O 1
ATOM 4678 N N . LEU C 3 134 ? 167.042 180.430 150.718 1.00 36.80 171 LEU A N 1
ATOM 4679 C CA . LEU C 3 134 ? 168.357 180.452 151.344 1.00 36.80 171 LEU A CA 1
ATOM 4680 C C . LEU C 3 134 ? 169.373 179.817 150.405 1.00 36.80 171 LEU A C 1
ATOM 4681 O O . LEU C 3 134 ? 169.145 178.719 149.886 1.00 36.80 171 LEU A O 1
ATOM 4686 N N . LYS C 3 135 ? 170.490 180.508 150.192 1.00 38.45 172 LYS A N 1
ATOM 4687 C CA . LYS C 3 135 ? 171.562 180.036 149.327 1.00 38.45 172 LYS A CA 1
ATOM 4688 C C . LYS C 3 135 ? 172.849 179.943 150.132 1.00 38.45 172 LYS A C 1
ATOM 4689 O O . LYS C 3 135 ? 173.218 180.892 150.832 1.00 38.45 172 LYS A O 1
ATOM 4695 N N . TYR C 3 136 ? 173.528 178.802 150.032 1.00 39.33 173 TYR A N 1
ATOM 4696 C CA . TYR C 3 136 ? 174.783 178.581 150.734 1.00 39.33 173 TYR A CA 1
ATOM 4697 C C . TYR C 3 136 ? 175.772 177.904 149.797 1.00 39.33 173 TYR A C 1
ATOM 4698 O O . TYR C 3 136 ? 175.396 177.028 149.014 1.00 39.33 173 TYR A O 1
ATOM 4707 N N . LYS C 3 137 ? 177.033 178.318 149.883 1.00 39.68 174 LYS A N 1
ATOM 4708 C CA . LYS C 3 137 ? 178.082 177.768 149.035 1.00 39.68 174 LYS A CA 1
ATOM 4709 C C . LYS C 3 137 ? 179.430 178.076 149.670 1.00 39.68 174 LYS A C 1
ATOM 4710 O O . LYS C 3 137 ? 179.528 178.844 150.630 1.00 39.68 174 LYS A O 1
ATOM 4716 N N . LEU C 3 138 ? 180.472 177.462 149.118 1.00 42.20 175 LEU A N 1
ATOM 4717 C CA . LEU C 3 138 ? 181.828 177.724 149.574 1.00 42.20 175 LEU A CA 1
ATOM 4718 C C . LEU C 3 138 ? 182.348 179.025 148.974 1.00 42.20 175 LEU A C 1
ATOM 4719 O O . LEU C 3 138 ? 181.890 179.477 147.921 1.00 42.20 175 LEU A O 1
ATOM 4724 N N . ARG C 3 139 ? 183.318 179.628 149.663 1.00 41.42 176 ARG A N 1
ATOM 4725 C CA . ARG C 3 139 ? 183.801 180.944 149.255 1.00 41.42 176 ARG A CA 1
ATOM 4726 C C . ARG C 3 139 ? 184.697 180.858 148.025 1.00 41.42 176 ARG A C 1
ATOM 4727 O O . ARG C 3 139 ? 184.610 181.705 147.129 1.00 41.42 176 ARG A O 1
ATOM 4735 N N . TRP C 3 140 ? 185.562 179.847 147.960 1.00 43.38 177 TRP A N 1
ATOM 4736 C CA . TRP C 3 140 ? 186.565 179.769 146.906 1.00 43.38 177 TRP A CA 1
ATOM 4737 C C . TRP C 3 140 ? 186.252 178.736 145.834 1.00 43.38 177 TRP A C 1
ATOM 4738 O O . TRP C 3 140 ? 186.590 178.956 144.666 1.00 43.38 177 TRP A O 1
ATOM 4749 N N . TYR C 3 141 ? 185.621 177.619 146.190 1.00 46.97 178 TYR A N 1
ATOM 4750 C CA . TYR C 3 141 ? 185.335 176.566 145.218 1.00 46.97 178 TYR A CA 1
ATOM 4751 C C . TYR C 3 141 ? 184.019 175.904 145.600 1.00 46.97 178 TYR A C 1
ATOM 4752 O O . TYR C 3 141 ? 183.970 175.127 146.557 1.00 46.97 178 TYR A O 1
ATOM 4761 N N . GLY C 3 142 ? 182.964 176.207 144.854 1.00 47.40 179 GLY A N 1
ATOM 4762 C CA . GLY C 3 142 ? 181.668 175.613 145.123 1.00 47.40 179 GLY A CA 1
ATOM 4763 C C . GLY C 3 142 ? 180.616 176.207 144.214 1.00 47.40 179 GLY A C 1
ATOM 4764 O O . GLY C 3 142 ? 180.889 177.099 143.403 1.00 47.40 179 GLY A O 1
ATOM 4765 N N . GLN C 3 143 ? 179.398 175.693 144.362 1.00 48.18 180 GLN A N 1
ATOM 4766 C CA . GLN C 3 143 ? 178.256 176.145 143.584 1.00 48.18 180 GLN A CA 1
ATOM 4767 C C . GLN C 3 143 ? 177.089 176.438 144.517 1.00 48.18 180 GLN A C 1
ATOM 4768 O O . GLN C 3 143 ? 177.043 175.968 145.657 1.00 48.18 180 GLN A O 1
ATOM 4774 N N . ASP C 3 144 ? 176.140 177.223 144.013 1.00 46.40 181 ASP A N 1
ATOM 4775 C CA . ASP C 3 144 ? 174.988 177.619 144.813 1.00 46.40 181 ASP A CA 1
ATOM 4776 C C . ASP C 3 144 ? 174.108 176.413 145.117 1.00 46.40 181 ASP A C 1
ATOM 4777 O O . ASP C 3 144 ? 173.787 175.623 144.224 1.00 46.40 181 ASP A O 1
ATOM 4782 N N . ASN C 3 145 ? 173.719 176.275 146.382 1.00 43.04 182 ASN A N 1
ATOM 4783 C CA . ASN C 3 145 ? 172.864 175.185 146.832 1.00 43.04 182 ASN A CA 1
ATOM 4784 C C . ASN C 3 145 ? 171.669 175.768 147.570 1.00 43.04 182 ASN A C 1
ATOM 4785 O O . ASN C 3 145 ? 171.834 176.623 148.446 1.00 43.04 182 ASN A O 1
ATOM 4790 N N . THR C 3 146 ? 170.473 175.307 147.216 1.00 41.41 183 THR A N 1
ATOM 4791 C CA . THR C 3 146 ? 169.234 175.803 147.798 1.00 41.41 183 THR A CA 1
ATOM 4792 C C . THR C 3 146 ? 168.775 174.868 148.910 1.00 41.41 183 THR A C 1
ATOM 4793 O O . THR C 3 146 ? 168.756 173.645 148.732 1.00 41.41 183 THR A O 1
ATOM 4797 N N . CYS C 3 147 ? 168.407 175.446 150.050 1.00 43.59 184 CYS A N 1
ATOM 4798 C CA . CYS C 3 147 ? 167.890 174.668 151.166 1.00 43.59 184 CYS A CA 1
ATOM 4799 C C . CYS C 3 147 ? 166.433 174.297 150.916 1.00 43.59 184 CYS A C 1
ATOM 4800 O O . CYS C 3 147 ? 165.665 175.082 150.353 1.00 43.59 184 CYS A O 1
ATOM 4803 N N . GLU C 3 148 ? 166.056 173.090 151.336 1.00 48.87 185 GLU A N 1
ATOM 4804 C CA . GLU C 3 148 ? 164.735 172.542 151.056 1.00 48.87 185 GLU A CA 1
ATOM 4805 C C . GLU C 3 148 ? 163.834 172.481 152.280 1.00 48.87 185 GLU A C 1
ATOM 4806 O O . GLU C 3 148 ? 162.671 172.889 152.211 1.00 48.87 185 GLU A O 1
ATOM 4812 N N . GLU C 3 149 ? 164.335 171.973 153.404 1.00 46.65 186 GLU A N 1
ATOM 4813 C CA . GLU C 3 149 ? 163.518 171.793 154.603 1.00 46.65 186 GLU A CA 1
ATOM 4814 C C . GLU C 3 149 ? 163.374 173.133 155.314 1.00 46.65 186 GLU A C 1
ATOM 4815 O O . GLU C 3 149 ? 164.290 173.589 156.000 1.00 46.65 186 GLU A O 1
ATOM 4821 N N . TYR C 3 150 ? 162.214 173.763 155.156 1.00 43.32 187 TYR A N 1
ATOM 4822 C CA . TYR C 3 150 ? 161.912 175.035 155.793 1.00 43.32 187 TYR A CA 1
ATOM 4823 C C . TYR C 3 150 ? 161.064 174.824 157.042 1.00 43.32 187 TYR A C 1
ATOM 4824 O O . TYR C 3 150 ? 160.447 173.773 157.235 1.00 43.32 187 TYR A O 1
ATOM 4833 N N . HIS C 3 151 ? 161.046 175.852 157.894 1.00 49.16 188 HIS A N 1
ATOM 4834 C CA . HIS C 3 151 ? 160.217 175.873 159.103 1.00 49.16 188 HIS A CA 1
ATOM 4835 C C . HIS C 3 151 ? 160.533 174.696 160.024 1.00 49.16 188 HIS A C 1
ATOM 4836 O O . HIS C 3 151 ? 159.633 174.024 160.532 1.00 49.16 188 HIS A O 1
ATOM 4843 N N . THR C 3 152 ? 161.825 174.443 160.242 1.00 48.46 189 THR A N 1
ATOM 4844 C CA . THR C 3 152 ? 162.222 173.367 161.143 1.00 48.46 189 THR A CA 1
ATOM 4845 C C . THR C 3 152 ? 162.126 173.782 162.607 1.00 48.46 189 THR A C 1
ATOM 4846 O O . THR C 3 152 ? 161.954 172.923 163.478 1.00 48.46 189 THR A O 1
ATOM 4850 N N . VAL C 3 153 ? 162.234 175.078 162.895 1.00 49.00 190 VAL A N 1
ATOM 4851 C CA . VAL C 3 153 ? 162.106 175.573 164.262 1.00 49.00 190 VAL A CA 1
ATOM 4852 C C . VAL C 3 153 ? 161.094 176.700 164.398 1.00 49.00 190 VAL A C 1
ATOM 4853 O O . VAL C 3 153 ? 160.598 176.947 165.513 1.00 49.00 190 VAL A O 1
ATOM 4857 N N . GLY C 3 154 ? 160.740 177.402 163.324 1.00 47.57 191 GLY A N 1
ATOM 4858 C CA . GLY C 3 154 ? 159.796 178.490 163.396 1.00 47.57 191 GLY A CA 1
ATOM 4859 C C . GLY C 3 154 ? 159.685 179.231 162.080 1.00 47.57 191 GLY A C 1
ATOM 4860 O O . GLY C 3 154 ? 160.081 178.730 161.023 1.00 47.57 191 GLY A O 1
ATOM 4861 N N . PRO C 3 155 ? 159.138 180.444 162.118 1.00 47.28 192 PRO A N 1
ATOM 4862 C CA . PRO C 3 155 ? 159.005 181.227 160.885 1.00 47.28 192 PRO A CA 1
ATOM 4863 C C . PRO C 3 155 ? 160.355 181.732 160.399 1.00 47.28 192 PRO A C 1
ATOM 4864 O O . PRO C 3 155 ? 161.225 182.098 161.193 1.00 47.28 192 PRO A O 1
ATOM 4868 N N . HIS C 3 156 ? 160.519 181.743 159.074 1.00 43.19 193 HIS A N 1
ATOM 4869 C CA . HIS C 3 156 ? 161.736 182.220 158.417 1.00 43.19 193 HIS A CA 1
ATOM 4870 C C . HIS C 3 156 ? 162.964 181.444 158.902 1.00 43.19 193 HIS A C 1
ATOM 4871 O O . HIS C 3 156 ? 163.889 181.993 159.504 1.00 43.19 193 HIS A O 1
ATOM 4878 N N . SER C 3 157 ? 162.954 180.142 158.624 1.00 43.25 194 SER A N 1
ATOM 4879 C CA . SER C 3 157 ? 164.052 179.270 159.011 1.00 43.25 194 SER A CA 1
ATOM 4880 C C . SER C 3 157 ? 164.155 178.125 158.014 1.00 43.25 194 SER A C 1
ATOM 4881 O O . SER C 3 157 ? 163.188 177.783 157.328 1.00 43.25 194 SER A O 1
ATOM 4884 N N . CYS C 3 158 ? 165.347 177.536 157.941 1.00 42.36 195 CYS A N 1
ATOM 4885 C CA . CYS C 3 158 ? 165.608 176.422 157.042 1.00 42.36 195 CYS A CA 1
ATOM 4886 C C . CYS C 3 158 ? 166.583 175.460 157.704 1.00 42.36 195 CYS A C 1
ATOM 4887 O O . CYS C 3 158 ? 167.383 175.852 158.558 1.00 42.36 195 CYS A O 1
ATOM 4890 N N . HIS C 3 159 ? 166.508 174.194 157.301 1.00 41.14 196 HIS A N 1
ATOM 4891 C CA . HIS C 3 159 ? 167.331 173.132 157.866 1.00 41.14 196 HIS A CA 1
ATOM 4892 C C . HIS C 3 159 ? 168.148 172.477 156.762 1.00 41.14 196 HIS A C 1
ATOM 4893 O O . HIS C 3 159 ? 167.600 172.087 155.726 1.00 41.14 196 HIS A O 1
ATOM 4900 N N . ILE C 3 160 ? 169.452 172.355 156.989 1.00 40.50 197 ILE A N 1
ATOM 4901 C CA . ILE C 3 160 ? 170.351 171.698 156.043 1.00 40.50 197 ILE A CA 1
ATOM 4902 C C . ILE C 3 160 ? 170.785 170.363 156.636 1.00 40.50 197 ILE A C 1
ATOM 4903 O O . ILE C 3 160 ? 171.720 170.321 157.449 1.00 40.50 197 ILE A O 1
ATOM 4908 N N . PRO C 3 161 ? 170.141 169.251 156.266 1.00 43.23 198 PRO A N 1
ATOM 4909 C CA . PRO C 3 161 ? 170.488 167.963 156.886 1.00 43.23 198 PRO A CA 1
ATOM 4910 C C . PRO C 3 161 ? 171.794 167.366 156.394 1.00 43.23 198 PRO A C 1
ATOM 4911 O O . PRO C 3 161 ? 172.393 166.562 157.120 1.00 43.23 198 PRO A O 1
ATOM 4915 N N . LYS C 3 162 ? 172.252 167.723 155.197 1.00 48.00 199 LYS A N 1
ATOM 4916 C CA . LYS C 3 162 ? 173.478 167.147 154.666 1.00 48.00 199 LYS A CA 1
ATOM 4917 C C . LYS C 3 162 ? 174.695 167.677 155.416 1.00 48.00 199 LYS A C 1
ATOM 4918 O O . LYS C 3 162 ? 174.677 168.771 155.988 1.00 48.00 199 LYS A O 1
ATOM 4924 N N . ASP C 3 163 ? 175.763 166.884 155.410 1.00 50.96 200 ASP A N 1
ATOM 4925 C CA . ASP C 3 163 ? 176.993 167.278 156.078 1.00 50.96 200 ASP A CA 1
ATOM 4926 C C . ASP C 3 163 ? 177.710 168.366 155.285 1.00 50.96 200 ASP A C 1
ATOM 4927 O O . ASP C 3 163 ? 177.664 168.403 154.052 1.00 50.96 200 ASP A O 1
ATOM 4932 N N . LEU C 3 164 ? 178.378 169.257 156.009 1.00 45.10 201 LEU A N 1
ATOM 4933 C CA . LEU C 3 164 ? 179.106 170.367 155.417 1.00 45.10 201 LEU A CA 1
ATOM 4934 C C . LEU C 3 164 ? 180.599 170.223 155.680 1.00 45.10 201 LEU A C 1
ATOM 4935 O O . LEU C 3 164 ? 181.026 169.584 156.646 1.00 45.10 201 LEU A O 1
ATOM 4940 N N . ALA C 3 165 ? 181.392 170.830 154.801 1.00 43.77 202 ALA A N 1
ATOM 4941 C CA . ALA C 3 165 ? 182.840 170.769 154.933 1.00 43.77 202 ALA A CA 1
ATOM 4942 C C . ALA C 3 165 ? 183.313 171.657 156.076 1.00 43.77 202 ALA A C 1
ATOM 4943 O O . ALA C 3 165 ? 182.796 172.757 156.287 1.00 43.77 202 ALA A O 1
ATOM 4945 N N . LEU C 3 166 ? 184.306 171.173 156.814 1.00 44.36 203 LEU A N 1
ATOM 4946 C CA . LEU C 3 166 ? 184.862 171.889 157.951 1.00 44.36 203 LEU A CA 1
ATOM 4947 C C . LEU C 3 166 ? 186.117 172.653 157.542 1.00 44.36 203 LEU A C 1
ATOM 4948 O O . LEU C 3 166 ? 186.701 172.416 156.481 1.00 44.36 203 LEU A O 1
ATOM 4953 N N . PHE C 3 167 ? 186.523 173.583 158.411 1.00 39.29 204 PHE A N 1
ATOM 4954 C CA . PHE C 3 167 ? 187.712 174.411 158.196 1.00 39.29 204 PHE A CA 1
ATOM 4955 C C . PHE C 3 167 ? 187.621 175.186 156.882 1.00 39.29 204 PHE A C 1
ATOM 4956 O O . PHE C 3 167 ? 188.611 175.352 156.168 1.00 39.29 204 PHE A O 1
ATOM 4964 N N . THR C 3 168 ? 186.417 175.666 156.561 1.00 43.60 205 THR A N 1
ATOM 4965 C CA . THR C 3 168 ? 186.184 176.418 155.339 1.00 43.60 205 THR A CA 1
ATOM 4966 C C . THR C 3 168 ? 185.005 177.354 155.571 1.00 43.60 205 THR A C 1
ATOM 4967 O O . THR C 3 168 ? 183.936 176.887 155.996 1.00 43.60 205 THR A O 1
ATOM 4971 N N . PRO C 3 169 ? 185.159 178.650 155.313 1.00 38.32 206 PRO A N 1
ATOM 4972 C CA . PRO C 3 169 ? 184.045 179.580 155.519 1.00 38.32 206 PRO A CA 1
ATOM 4973 C C . PRO C 3 169 ? 182.950 179.384 154.481 1.00 38.32 206 PRO A C 1
ATOM 4974 O O . PRO C 3 169 ? 183.177 178.894 153.373 1.00 38.32 206 PRO A O 1
ATOM 4978 N N . TYR C 3 170 ? 181.740 179.781 154.865 1.00 37.80 207 TYR A N 1
ATOM 4979 C CA . TYR C 3 170 ? 180.563 179.662 154.019 1.00 37.80 207 TYR A CA 1
ATOM 4980 C C . TYR C 3 170 ? 179.965 181.037 153.759 1.00 37.80 207 TYR A C 1
ATOM 4981 O O . TYR C 3 170 ? 180.091 181.953 154.577 1.00 37.80 207 TYR A O 1
ATOM 4990 N N . GLU C 3 171 ? 179.310 181.173 152.608 1.00 41.52 208 GLU A N 1
ATOM 4991 C CA . GLU C 3 171 ? 178.612 182.396 152.226 1.00 41.52 208 GLU A CA 1
ATOM 4992 C C . GLU C 3 171 ? 177.119 182.093 152.188 1.00 41.52 208 GLU A C 1
ATOM 4993 O O . GLU C 3 171 ? 176.663 181.298 151.358 1.00 41.52 208 GLU A O 1
ATOM 4999 N N . ILE C 3 172 ? 176.362 182.723 153.082 1.00 36.32 209 ILE A N 1
ATOM 5000 C CA . ILE C 3 172 ? 174.927 182.498 153.208 1.00 36.32 209 ILE A CA 1
ATOM 5001 C C . ILE C 3 172 ? 174.211 183.828 153.023 1.00 36.32 209 ILE A C 1
ATOM 5002 O O . ILE C 3 172 ? 174.570 184.826 153.658 1.00 36.32 209 ILE A O 1
ATOM 5007 N N . TRP C 3 173 ? 173.202 183.838 152.154 1.00 37.15 210 TRP A N 1
ATOM 5008 C CA . TRP C 3 173 ? 172.396 185.027 151.920 1.00 37.15 210 TRP A CA 1
ATOM 5009 C C . TRP C 3 173 ? 170.963 184.602 151.638 1.00 37.15 210 TRP A C 1
ATOM 5010 O O . TRP C 3 173 ? 170.710 183.485 151.180 1.00 37.15 210 TRP A O 1
ATOM 5021 N N . VAL C 3 174 ? 170.028 185.507 151.917 1.00 38.98 211 VAL A N 1
ATOM 5022 C CA . VAL C 3 174 ? 168.601 185.260 151.743 1.00 38.98 211 VAL A CA 1
ATOM 5023 C C . VAL C 3 174 ? 168.083 186.183 150.650 1.00 38.98 211 VAL A C 1
ATOM 5024 O O . VAL C 3 174 ? 168.401 187.379 150.636 1.00 38.98 211 VAL A O 1
ATOM 5028 N N . GLU C 3 175 ? 167.288 185.631 149.739 1.00 41.84 212 GLU A N 1
ATOM 5029 C CA . GLU C 3 175 ? 166.711 186.379 148.630 1.00 41.84 212 GLU A CA 1
ATOM 5030 C C . GLU C 3 175 ? 165.207 186.506 148.831 1.00 41.84 212 GLU A C 1
ATOM 5031 O O . GLU C 3 175 ? 164.535 185.521 149.155 1.00 41.84 212 GLU A O 1
ATOM 5037 N N . ALA C 3 176 ? 164.687 187.714 148.638 1.00 42.84 213 ALA A N 1
ATOM 5038 C CA . ALA C 3 176 ? 163.265 187.997 148.768 1.00 42.84 213 ALA A CA 1
ATOM 5039 C C . ALA C 3 176 ? 162.692 188.336 147.399 1.00 42.84 213 ALA A C 1
ATOM 5040 O O . ALA C 3 176 ? 163.261 189.154 146.669 1.00 42.84 213 ALA A O 1
ATOM 5042 N N . THR C 3 177 ? 161.571 187.705 147.055 1.00 43.34 214 THR A N 1
ATOM 5043 C CA . THR C 3 177 ? 160.936 187.900 145.760 1.00 43.34 214 THR A CA 1
ATOM 5044 C C . THR C 3 177 ? 159.425 187.872 145.931 1.00 43.34 214 THR A C 1
ATOM 5045 O O . THR C 3 177 ? 158.888 187.006 146.627 1.00 43.34 214 THR A O 1
ATOM 5049 N N . ASN C 3 178 ? 158.746 188.823 145.295 1.00 41.78 215 ASN A N 1
ATOM 5050 C CA . ASN C 3 178 ? 157.292 188.905 145.351 1.00 41.78 215 ASN A CA 1
ATOM 5051 C C . ASN C 3 178 ? 156.790 189.448 144.017 1.00 41.78 215 ASN A C 1
ATOM 5052 O O . ASN C 3 178 ? 157.525 189.486 143.026 1.00 41.78 215 ASN A O 1
ATOM 5057 N N . ARG C 3 179 ? 155.523 189.868 143.994 1.00 44.46 216 ARG A N 1
ATOM 5058 C CA . ARG C 3 179 ? 154.919 190.366 142.764 1.00 44.46 216 ARG A CA 1
ATOM 5059 C C . ARG C 3 179 ? 155.486 191.712 142.331 1.00 44.46 216 ARG A C 1
ATOM 5060 O O . ARG C 3 179 ? 155.368 192.068 141.154 1.00 44.46 216 ARG A O 1
ATOM 5068 N N . LEU C 3 180 ? 156.095 192.466 143.246 1.00 42.75 217 LEU A N 1
ATOM 5069 C CA . LEU C 3 180 ? 156.575 193.808 142.929 1.00 42.75 217 LEU A CA 1
ATOM 5070 C C . LEU C 3 180 ? 158.043 193.807 142.504 1.00 42.75 217 LEU A C 1
ATOM 5071 O O . LEU C 3 180 ? 158.373 194.230 141.392 1.00 42.75 217 LEU A O 1
ATOM 5076 N N . GLY C 3 181 ? 158.930 193.335 143.377 1.00 42.72 218 GLY A N 1
ATOM 5077 C CA . GLY C 3 181 ? 160.348 193.354 143.077 1.00 42.72 218 GLY A CA 1
ATOM 5078 C C . GLY C 3 181 ? 161.133 192.228 143.718 1.00 42.72 218 GLY A C 1
ATOM 5079 O O . GLY C 3 181 ? 160.552 191.291 144.273 1.00 42.72 218 GLY A O 1
ATOM 5080 N N . SER C 3 182 ? 162.460 192.310 143.642 1.00 43.80 219 SER A N 1
ATOM 5081 C CA . SER C 3 182 ? 163.339 191.299 144.210 1.00 43.80 219 SER A CA 1
ATOM 5082 C C . SER C 3 182 ? 164.503 191.980 144.913 1.00 43.80 219 SER A C 1
ATOM 5083 O O . SER C 3 182 ? 164.996 193.014 144.455 1.00 43.80 219 SER A O 1
ATOM 5086 N N . ALA C 3 183 ? 164.937 191.393 146.027 1.00 41.02 220 ALA A N 1
ATOM 5087 C CA . ALA C 3 183 ? 166.041 191.928 146.808 1.00 41.02 220 ALA A CA 1
ATOM 5088 C C . ALA C 3 183 ? 166.876 190.780 147.356 1.00 41.02 220 ALA A C 1
ATOM 5089 O O . ALA C 3 183 ? 166.370 189.680 147.589 1.00 41.02 220 ALA A O 1
ATOM 5091 N N . ARG C 3 184 ? 168.163 191.050 147.557 1.00 42.11 221 ARG A N 1
ATOM 5092 C CA . ARG C 3 184 ? 169.107 190.067 148.068 1.00 42.11 221 ARG A CA 1
ATOM 5093 C C . ARG C 3 184 ? 169.796 190.613 149.311 1.00 42.11 221 ARG A C 1
ATOM 5094 O O . ARG C 3 184 ? 170.169 191.789 149.359 1.00 42.11 221 ARG A O 1
ATOM 5102 N N . SER C 3 185 ? 169.962 189.753 150.312 1.00 39.74 222 SER A N 1
ATOM 5103 C CA . SER C 3 185 ? 170.615 190.146 151.549 1.00 39.74 222 SER A CA 1
ATOM 5104 C C . SER C 3 185 ? 172.130 190.199 151.363 1.00 39.74 222 SER A C 1
ATOM 5105 O O . SER C 3 185 ? 172.680 189.757 150.351 1.00 39.74 222 SER A O 1
ATOM 5108 N N . ASP C 3 186 ? 172.808 190.753 152.365 1.00 44.51 223 ASP A N 1
ATOM 5109 C CA . ASP C 3 186 ? 174.257 190.867 152.315 1.00 44.51 223 ASP A CA 1
ATOM 5110 C C . ASP C 3 186 ? 174.913 189.514 152.566 1.00 44.51 223 ASP A C 1
ATOM 5111 O O . ASP C 3 186 ? 174.385 188.663 153.287 1.00 44.51 223 ASP A O 1
ATOM 5116 N N . VAL C 3 187 ? 176.083 189.320 151.957 1.00 42.02 224 VAL A N 1
ATOM 5117 C CA . VAL C 3 187 ? 176.816 188.071 152.117 1.00 42.02 224 VAL A CA 1
ATOM 5118 C C . VAL C 3 187 ? 177.424 188.016 153.511 1.00 42.02 224 VAL A C 1
ATOM 5119 O O . VAL C 3 187 ? 178.111 188.951 153.945 1.00 42.02 224 VAL A O 1
ATOM 5123 N N . LEU C 3 188 ? 177.176 186.918 154.219 1.00 39.08 225 LEU A N 1
ATOM 5124 C CA . LEU C 3 188 ? 177.667 186.721 155.577 1.00 39.08 225 LEU A CA 1
ATOM 5125 C C . LEU C 3 188 ? 178.675 185.580 155.581 1.00 39.08 225 LEU A C 1
ATOM 5126 O O . LEU C 3 188 ? 178.364 184.471 155.132 1.00 39.08 225 LEU A O 1
ATOM 5131 N N . THR C 3 189 ? 179.874 185.853 156.087 1.00 39.93 226 THR A N 1
ATOM 5132 C CA . THR C 3 189 ? 180.916 184.842 156.212 1.00 39.93 226 THR A CA 1
ATOM 5133 C C . THR C 3 189 ? 180.775 184.150 157.562 1.00 39.93 226 THR A C 1
ATOM 5134 O O . THR C 3 189 ? 180.883 184.795 158.610 1.00 39.93 226 THR A O 1
ATOM 5138 N N . LEU C 3 190 ? 180.534 182.841 157.536 1.00 41.08 227 LEU A N 1
ATOM 5139 C CA . LEU C 3 190 ? 180.294 182.065 158.743 1.00 41.08 227 LEU A CA 1
ATOM 5140 C C . LEU C 3 190 ? 181.234 180.871 158.789 1.00 41.08 227 LEU A C 1
ATOM 5141 O O . LEU C 3 190 ? 181.472 180.215 157.770 1.00 41.08 227 LEU A O 1
ATOM 5146 N N . ASP C 3 191 ? 181.767 180.595 159.976 1.00 46.93 228 ASP A N 1
ATOM 5147 C CA . ASP C 3 191 ? 182.613 179.436 160.219 1.00 46.93 228 ASP A CA 1
ATOM 5148 C C . ASP C 3 191 ? 181.850 178.434 161.074 1.00 46.93 228 ASP A C 1
ATOM 5149 O O . ASP C 3 191 ? 181.239 178.810 162.080 1.00 46.93 228 ASP A O 1
ATOM 5154 N N . ILE C 3 192 ? 181.885 177.162 160.670 1.00 42.45 229 ILE A N 1
ATOM 5155 C CA . ILE C 3 192 ? 181.143 176.136 161.396 1.00 42.45 229 ILE A CA 1
ATOM 5156 C C . ILE C 3 192 ? 181.786 175.853 162.748 1.00 42.45 229 ILE A C 1
ATOM 5157 O O . ILE C 3 192 ? 181.098 175.471 163.702 1.00 42.45 229 ILE A O 1
ATOM 5162 N N . LEU C 3 193 ? 183.102 176.043 162.861 1.00 42.88 230 LEU A N 1
ATOM 5163 C CA . LEU C 3 193 ? 183.804 175.769 164.109 1.00 42.88 230 LEU A CA 1
ATOM 5164 C C . LEU C 3 193 ? 183.458 176.756 165.218 1.00 42.88 230 LEU A C 1
ATOM 5165 O O . LEU C 3 193 ? 183.826 176.513 166.372 1.00 42.88 230 LEU A O 1
ATOM 5170 N N . ASP C 3 194 ? 182.770 177.853 164.903 1.00 45.28 231 ASP A N 1
ATOM 5171 C CA . ASP C 3 194 ? 182.407 178.852 165.898 1.00 45.28 231 ASP A CA 1
ATOM 5172 C C . ASP C 3 194 ? 180.964 178.735 166.373 1.00 45.28 231 ASP A C 1
ATOM 5173 O O . ASP C 3 194 ? 180.598 179.391 167.354 1.00 45.28 231 ASP A O 1
ATOM 5178 N N . VAL C 3 195 ? 180.142 177.923 165.710 1.00 41.01 232 VAL A N 1
ATOM 5179 C CA . VAL C 3 195 ? 178.735 177.784 166.073 1.00 41.01 232 VAL A CA 1
ATOM 5180 C C . VAL C 3 195 ? 178.440 176.337 166.445 1.00 41.01 232 VAL A C 1
ATOM 5181 O O . VAL C 3 195 ? 177.327 175.844 166.231 1.00 41.01 232 VAL A O 1
ATOM 5185 N N . VAL C 3 196 ? 179.435 175.648 167.004 1.00 42.24 233 VAL A N 1
ATOM 5186 C CA . VAL C 3 196 ? 179.266 174.246 167.365 1.00 42.24 233 VAL A CA 1
ATOM 5187 C C . VAL C 3 196 ? 178.325 174.133 168.557 1.00 42.24 233 VAL A C 1
ATOM 5188 O O . VAL C 3 196 ? 178.531 174.773 169.597 1.00 42.24 233 VAL A O 1
ATOM 5192 N N . THR C 3 197 ? 177.286 173.315 168.409 1.00 43.90 234 THR A N 1
ATOM 5193 C CA . THR C 3 197 ? 176.327 173.047 169.471 1.00 43.90 234 THR A CA 1
ATOM 5194 C C . THR C 3 197 ? 176.169 171.541 169.615 1.00 43.90 234 THR A C 1
ATOM 5195 O O . THR C 3 197 ? 176.115 170.817 168.617 1.00 43.90 234 THR A O 1
ATOM 5199 N N . THR C 3 198 ? 176.103 171.070 170.857 1.00 42.88 235 THR A N 1
ATOM 5200 C CA . THR C 3 198 ? 176.018 169.647 171.147 1.00 42.88 235 THR A CA 1
ATOM 5201 C C . THR C 3 198 ? 174.844 169.377 172.078 1.00 42.88 235 THR A C 1
ATOM 5202 O O . THR C 3 198 ? 174.190 170.295 172.579 1.00 42.88 235 THR A O 1
ATOM 5206 N N . ASP C 3 199 ? 174.582 168.090 172.303 1.00 45.26 236 ASP A N 1
ATOM 5207 C CA . ASP C 3 199 ? 173.478 167.657 173.142 1.00 45.26 236 ASP A CA 1
ATOM 5208 C C . ASP C 3 199 ? 173.894 167.641 174.613 1.00 45.26 236 ASP A C 1
ATOM 5209 O O . ASP C 3 199 ? 175.077 167.492 174.930 1.00 45.26 236 ASP A O 1
ATOM 5214 N N . PRO C 3 200 ? 172.937 167.802 175.532 1.00 41.90 237 PRO A N 1
ATOM 5215 C CA . PRO C 3 200 ? 173.279 167.749 176.951 1.00 41.90 237 PRO A CA 1
ATOM 5216 C C . PRO C 3 200 ? 173.727 166.355 177.347 1.00 41.90 237 PRO A C 1
ATOM 5217 O O . PRO C 3 200 ? 173.309 165.356 176.736 1.00 41.90 237 PRO A O 1
ATOM 5221 N N . PRO C 3 201 ? 174.583 166.236 178.358 1.00 43.76 238 PRO A N 1
ATOM 5222 C CA . PRO C 3 201 ? 175.076 164.916 178.770 1.00 43.76 238 PRO A CA 1
ATOM 5223 C C . PRO C 3 201 ? 173.960 164.078 179.366 1.00 43.76 238 PRO A C 1
ATOM 5224 O O . PRO C 3 201 ? 173.328 164.479 180.355 1.00 43.76 238 PRO A O 1
ATOM 5228 N N . PRO C 3 202 ? 173.686 162.912 178.795 1.00 45.14 239 PRO A N 1
ATOM 5229 C CA . PRO C 3 202 ? 172.639 162.036 179.327 1.00 45.14 239 PRO A CA 1
ATOM 5230 C C . PRO C 3 202 ? 173.168 161.204 180.491 1.00 45.14 239 PRO A C 1
ATOM 5231 O O . PRO C 3 202 ? 174.329 161.305 180.885 1.00 45.14 239 PRO A O 1
ATOM 5235 N N . ASP C 3 203 ? 172.281 160.370 181.038 1.00 43.16 240 ASP A N 1
ATOM 5236 C CA . ASP C 3 203 ? 172.600 159.465 182.143 1.00 43.16 240 ASP A CA 1
ATOM 5237 C C . ASP C 3 203 ? 173.121 160.242 183.355 1.00 43.16 240 ASP A C 1
ATOM 5238 O O . ASP C 3 203 ? 174.259 160.078 183.798 1.00 43.16 240 ASP A O 1
ATOM 5243 N N . VAL C 3 204 ? 172.258 161.103 183.884 1.00 39.23 241 VAL A N 1
ATOM 5244 C CA . VAL C 3 204 ? 172.575 161.902 185.063 1.00 39.23 241 VAL A CA 1
ATOM 5245 C C . VAL C 3 204 ? 172.130 161.117 186.291 1.00 39.23 241 VAL A C 1
ATOM 5246 O O . VAL C 3 204 ? 170.933 160.910 186.509 1.00 39.23 241 VAL A O 1
ATOM 5250 N N . HIS C 3 205 ? 173.095 160.678 187.097 1.00 40.45 242 HIS A N 1
ATOM 5251 C CA . HIS C 3 205 ? 172.824 159.882 188.286 1.00 40.45 242 HIS A CA 1
ATOM 5252 C C . HIS C 3 205 ? 173.487 160.532 189.489 1.00 40.45 242 HIS A C 1
ATOM 5253 O O . HIS C 3 205 ? 174.688 160.820 189.460 1.00 40.45 242 HIS A O 1
ATOM 5260 N N . VAL C 3 206 ? 172.705 160.762 190.541 1.00 34.98 243 VAL A N 1
ATOM 5261 C CA . VAL C 3 206 ? 173.190 161.351 191.783 1.00 34.98 243 VAL A CA 1
ATOM 5262 C C . VAL C 3 206 ? 173.067 160.308 192.884 1.00 34.98 243 VAL A C 1
ATOM 5263 O O . VAL C 3 206 ? 171.977 159.774 193.123 1.00 34.98 243 VAL A O 1
ATOM 5267 N N . SER C 3 207 ? 174.181 160.020 193.552 1.00 41.54 244 SER A N 1
ATOM 5268 C CA . SER C 3 207 ? 174.225 159.018 194.606 1.00 41.54 244 SER A CA 1
ATOM 5269 C C . SER C 3 207 ? 174.961 159.574 195.816 1.00 41.54 244 SER A C 1
ATOM 5270 O O . SER C 3 207 ? 175.760 160.509 195.711 1.00 41.54 244 SER A O 1
ATOM 5273 N N . ARG C 3 208 ? 174.680 158.983 196.973 1.00 50.58 245 ARG A N 1
ATOM 5274 C CA . ARG C 3 208 ? 175.319 159.387 198.214 1.00 50.58 245 ARG A CA 1
ATOM 5275 C C . ARG C 3 208 ? 176.719 158.787 198.316 1.00 50.58 245 ARG A C 1
ATOM 5276 O O . ARG C 3 208 ? 177.075 157.844 197.604 1.00 50.58 245 ARG A O 1
ATOM 5284 N N . VAL C 3 209 ? 177.518 159.353 199.218 1.00 56.61 246 VAL A N 1
ATOM 5285 C CA . VAL C 3 209 ? 178.889 158.909 199.450 1.00 56.61 246 VAL A CA 1
ATOM 5286 C C . VAL C 3 209 ? 179.084 158.706 200.950 1.00 56.61 246 VAL A C 1
ATOM 5287 O O . VAL C 3 209 ? 179.014 159.666 201.730 1.00 56.61 246 VAL A O 1
ATOM 5291 N N . GLY C 3 210 ? 179.310 157.458 201.355 1.00 62.75 247 GLY A N 1
ATOM 5292 C CA . GLY C 3 210 ? 179.553 157.165 202.759 1.00 62.75 247 GLY A CA 1
ATOM 5293 C C . GLY C 3 210 ? 178.363 157.531 203.623 1.00 62.75 247 GLY A C 1
ATOM 5294 O O . GLY C 3 210 ? 177.208 157.250 203.286 1.00 62.75 247 GLY A O 1
ATOM 5295 N N . GLY C 3 211 ? 178.645 158.166 204.760 1.00 65.73 248 GLY A N 1
ATOM 5296 C CA . GLY C 3 211 ? 177.616 158.632 205.666 1.00 65.73 248 GLY A CA 1
ATOM 5297 C C . GLY C 3 211 ? 177.508 160.132 205.806 1.00 65.73 248 GLY A C 1
ATOM 5298 O O . GLY C 3 211 ? 176.811 160.605 206.714 1.00 65.73 248 GLY A O 1
ATOM 5299 N N . LEU C 3 212 ? 178.170 160.906 204.948 1.00 65.01 249 LEU A N 1
ATOM 5300 C CA . LEU C 3 212 ? 178.114 162.358 205.044 1.00 65.01 249 LEU A CA 1
ATOM 5301 C C . LEU C 3 212 ? 176.733 162.860 204.639 1.00 65.01 249 LEU A C 1
ATOM 5302 O O . LEU C 3 212 ? 176.207 162.486 203.586 1.00 65.01 249 LEU A O 1
ATOM 5307 N N . GLU C 3 213 ? 176.148 163.710 205.481 1.00 67.87 250 GLU A N 1
ATOM 5308 C CA . GLU C 3 213 ? 174.807 164.225 205.243 1.00 67.87 250 GLU A CA 1
ATOM 5309 C C . GLU C 3 213 ? 174.792 165.531 204.460 1.00 67.87 250 GLU A C 1
ATOM 5310 O O . GLU C 3 213 ? 173.732 165.922 203.959 1.00 67.87 250 GLU A O 1
ATOM 5316 N N . ASP C 3 214 ? 175.932 166.210 204.341 1.00 64.48 251 ASP A N 1
ATOM 5317 C CA . ASP C 3 214 ? 176.008 167.495 203.658 1.00 64.48 251 ASP A CA 1
ATOM 5318 C C . ASP C 3 214 ? 176.790 167.425 202.352 1.00 64.48 251 ASP A C 1
ATOM 5319 O O . ASP C 3 214 ? 177.135 168.472 201.793 1.00 64.48 251 ASP A O 1
ATOM 5324 N N . GLN C 3 215 ? 177.078 166.226 201.852 1.00 57.38 252 GLN A N 1
ATOM 5325 C CA . GLN C 3 215 ? 177.820 166.055 200.611 1.00 57.38 252 GLN A CA 1
ATOM 5326 C C . GLN C 3 215 ? 177.143 165.001 199.748 1.00 57.38 252 GLN A C 1
ATOM 5327 O O . GLN C 3 215 ? 176.603 164.017 200.262 1.00 57.38 252 GLN A O 1
ATOM 5333 N N . LEU C 3 216 ? 177.176 165.215 198.435 1.00 46.52 253 LEU A N 1
ATOM 5334 C CA . LEU C 3 216 ? 176.605 164.298 197.460 1.00 46.52 253 LEU A CA 1
ATOM 5335 C C . LEU C 3 216 ? 177.609 164.081 196.334 1.00 46.52 253 LEU A C 1
ATOM 5336 O O . LEU C 3 216 ? 178.711 164.637 196.337 1.00 46.52 253 LEU A O 1
ATOM 5341 N N . SER C 3 217 ? 177.221 163.259 195.361 1.00 43.19 254 SER A N 1
ATOM 5342 C CA . SER C 3 217 ? 178.058 162.955 194.207 1.00 43.19 254 SER A CA 1
ATOM 5343 C C . SER C 3 217 ? 177.199 162.959 192.953 1.00 43.19 254 SER A C 1
ATOM 5344 O O . SER C 3 217 ? 176.138 162.327 192.922 1.00 43.19 254 SER A O 1
ATOM 5347 N N . VAL C 3 218 ? 177.659 163.665 191.924 1.00 38.98 255 VAL A N 1
ATOM 5348 C CA . VAL C 3 218 ? 176.950 163.777 190.654 1.00 38.98 255 VAL A CA 1
ATOM 5349 C C . VAL C 3 218 ? 177.868 163.260 189.557 1.00 38.98 255 VAL A C 1
ATOM 5350 O O . VAL C 3 218 ? 178.970 163.788 189.362 1.00 38.98 255 VAL A O 1
ATOM 5354 N N . ARG C 3 219 ? 177.415 162.232 188.842 1.00 43.72 256 ARG A N 1
ATOM 5355 C CA . ARG C 3 219 ? 178.177 161.634 187.757 1.00 43.72 256 ARG A CA 1
ATOM 5356 C C . ARG C 3 219 ? 177.299 161.523 186.520 1.00 43.72 256 ARG A C 1
ATOM 5357 O O . ARG C 3 219 ? 176.074 161.407 186.615 1.00 43.72 256 ARG A O 1
ATOM 5365 N N . TRP C 3 220 ? 177.939 161.562 185.353 1.00 42.20 257 TRP A N 1
ATOM 5366 C CA . TRP C 3 220 ? 177.226 161.505 184.087 1.00 42.20 257 TRP A CA 1
ATOM 5367 C C . TRP C 3 220 ? 178.124 160.866 183.038 1.00 42.20 257 TRP A C 1
ATOM 5368 O O . TRP C 3 220 ? 179.291 160.557 183.291 1.00 42.20 257 TRP A O 1
ATOM 5379 N N . VAL C 3 221 ? 177.560 160.670 181.849 1.00 45.88 258 VAL A N 1
ATOM 5380 C CA . VAL C 3 221 ? 178.265 160.081 180.716 1.00 45.88 258 VAL A CA 1
ATOM 5381 C C . VAL C 3 221 ? 178.369 161.134 179.622 1.00 45.88 258 VAL A C 1
ATOM 5382 O O . VAL C 3 221 ? 177.387 161.824 179.321 1.00 45.88 258 VAL A O 1
ATOM 5386 N N . SER C 3 222 ? 179.557 161.262 179.036 1.00 46.65 259 SER A N 1
ATOM 5387 C CA . SER C 3 222 ? 179.764 162.228 177.970 1.00 46.65 259 SER A CA 1
ATOM 5388 C C . SER C 3 222 ? 178.904 161.868 176.758 1.00 46.65 259 SER A C 1
ATOM 5389 O O . SER C 3 222 ? 178.641 160.690 176.499 1.00 46.65 259 SER A O 1
ATOM 5392 N N . PRO C 3 223 ? 178.447 162.863 176.002 1.00 47.40 260 PRO A N 1
ATOM 5393 C CA . PRO C 3 223 ? 177.618 162.584 174.824 1.00 47.40 260 PRO A CA 1
ATOM 5394 C C . PRO C 3 223 ? 178.418 161.872 173.750 1.00 47.40 260 PRO A C 1
ATOM 5395 O O . PRO C 3 223 ? 179.481 162.355 173.329 1.00 47.40 260 PRO A O 1
ATOM 5399 N N . PRO C 3 224 ? 177.943 160.714 173.281 1.00 49.87 261 PRO A N 1
ATOM 5400 C CA . PRO C 3 224 ? 178.681 159.978 172.241 1.00 49.87 261 PRO A CA 1
ATOM 5401 C C . PRO C 3 224 ? 178.714 160.681 170.893 1.00 49.87 261 PRO A C 1
ATOM 5402 O O . PRO C 3 224 ? 179.473 160.250 170.015 1.00 49.87 261 PRO A O 1
ATOM 5406 N N . ALA C 3 225 ? 177.922 161.738 170.698 1.00 51.31 262 ALA A N 1
ATOM 5407 C CA . ALA C 3 225 ? 177.925 162.435 169.417 1.00 51.31 262 ALA A CA 1
ATOM 5408 C C . ALA C 3 225 ? 179.232 163.181 169.182 1.00 51.31 262 ALA A C 1
ATOM 5409 O O . ALA C 3 225 ? 179.620 163.399 168.028 1.00 51.31 262 ALA A O 1
ATOM 5411 N N . LEU C 3 226 ? 179.921 163.576 170.249 1.00 51.42 263 LEU A N 1
ATOM 5412 C CA . LEU C 3 226 ? 181.182 164.292 170.116 1.00 51.42 263 LEU A CA 1
ATOM 5413 C C . LEU C 3 226 ? 182.301 163.321 169.764 1.00 51.42 263 LEU A C 1
ATOM 5414 O O . LEU C 3 226 ? 182.438 162.263 170.387 1.00 51.42 263 LEU A O 1
ATOM 5419 N N . LYS C 3 227 ? 183.105 163.685 168.764 1.00 52.68 264 LYS A N 1
ATOM 5420 C CA . LYS C 3 227 ? 184.195 162.826 168.322 1.00 52.68 264 LYS A CA 1
ATOM 5421 C C . LYS C 3 227 ? 185.412 162.894 169.235 1.00 52.68 264 LYS A C 1
ATOM 5422 O O . LYS C 3 227 ? 186.296 162.037 169.124 1.00 52.68 264 LYS A O 1
ATOM 5428 N N . ASP C 3 228 ? 185.485 163.894 170.115 1.00 53.83 265 ASP A N 1
ATOM 5429 C CA . ASP C 3 228 ? 186.543 164.094 171.104 1.00 53.83 265 ASP A CA 1
ATOM 5430 C C . ASP C 3 228 ? 187.884 164.429 170.451 1.00 53.83 265 ASP A C 1
ATOM 5431 O O . ASP C 3 228 ? 188.875 164.631 171.162 1.00 53.83 265 ASP A O 1
ATOM 5436 N N . PHE C 3 229 ? 187.948 164.515 169.123 1.00 51.90 266 PHE A N 1
ATOM 5437 C CA . PHE C 3 229 ? 189.188 164.799 168.411 1.00 51.90 266 PHE A CA 1
ATOM 5438 C C . PHE C 3 229 ? 189.340 166.268 168.039 1.00 51.90 266 PHE A C 1
ATOM 5439 O O . PHE C 3 229 ? 190.461 166.787 168.039 1.00 51.90 266 PHE A O 1
ATOM 5447 N N . LEU C 3 230 ? 188.241 166.952 167.722 1.00 50.11 267 LEU A N 1
ATOM 5448 C CA . LEU C 3 230 ? 188.310 168.339 167.280 1.00 50.11 267 LEU A CA 1
ATOM 5449 C C . LEU C 3 230 ? 188.175 169.340 168.419 1.00 50.11 267 LEU A C 1
ATOM 5450 O O . LEU C 3 230 ? 188.749 170.432 168.338 1.00 50.11 267 LEU A O 1
ATOM 5455 N N . PHE C 3 231 ? 187.433 169.006 169.471 1.00 48.53 268 PHE A N 1
ATOM 5456 C CA . PHE C 3 231 ? 187.239 169.931 170.580 1.00 48.53 268 PHE A CA 1
ATOM 5457 C C . PHE C 3 231 ? 186.908 169.138 171.837 1.00 48.53 268 PHE A C 1
ATOM 5458 O O . PHE C 3 231 ? 186.657 167.932 171.790 1.00 48.53 268 PHE A O 1
ATOM 5466 N N . GLN C 3 232 ? 186.913 169.841 172.967 1.00 51.91 269 GLN A N 1
ATOM 5467 C CA . GLN C 3 232 ? 186.605 169.266 174.269 1.00 51.91 269 GLN A CA 1
ATOM 5468 C C . GLN C 3 232 ? 185.459 170.044 174.899 1.00 51.91 269 GLN A C 1
ATOM 5469 O O . GLN C 3 232 ? 185.465 171.280 174.893 1.00 51.91 269 GLN A O 1
ATOM 5475 N N . ALA C 3 233 ? 184.480 169.323 175.439 1.00 46.12 270 ALA A N 1
ATOM 5476 C CA . ALA C 3 233 ? 183.324 169.958 176.049 1.00 46.12 270 ALA A CA 1
ATOM 5477 C C . ALA C 3 233 ? 183.643 170.420 177.468 1.00 46.12 270 ALA A C 1
ATOM 5478 O O . ALA C 3 233 ? 184.583 169.946 178.112 1.00 46.12 270 ALA A O 1
ATOM 5480 N N . LYS C 3 234 ? 182.838 171.365 177.953 1.00 50.14 271 LYS A N 1
ATOM 5481 C CA . LYS C 3 234 ? 182.976 171.908 179.299 1.00 50.14 271 LYS A CA 1
ATOM 5482 C C . LYS C 3 234 ? 181.626 171.830 179.992 1.00 50.14 271 LYS A C 1
ATOM 5483 O O . LYS C 3 234 ? 180.648 172.416 179.516 1.00 50.14 271 LYS A O 1
ATOM 5489 N N . TYR C 3 235 ? 181.574 171.116 181.112 1.00 44.97 272 TYR A N 1
ATOM 5490 C CA . TYR C 3 235 ? 180.325 170.874 181.817 1.00 44.97 272 TYR A CA 1
ATOM 5491 C C . TYR C 3 235 ? 180.057 171.963 182.852 1.00 44.97 272 TYR A C 1
ATOM 5492 O O . TYR C 3 235 ? 180.960 172.675 183.297 1.00 44.97 272 TYR A O 1
ATOM 5501 N N . GLN C 3 236 ? 178.786 172.081 183.232 1.00 45.33 273 GLN A N 1
ATOM 5502 C CA . GLN C 3 236 ? 178.358 173.017 184.260 1.00 45.33 273 GLN A CA 1
ATOM 5503 C C . GLN C 3 236 ? 177.190 172.401 185.016 1.00 45.33 273 GLN A C 1
ATOM 5504 O O . GLN C 3 236 ? 176.282 171.830 184.407 1.00 45.33 273 GLN A O 1
ATOM 5510 N N . ILE C 3 237 ? 177.220 172.522 186.341 1.00 44.45 274 ILE A N 1
ATOM 5511 C CA . ILE C 3 237 ? 176.237 171.894 187.215 1.00 44.45 274 ILE A CA 1
ATOM 5512 C C . ILE C 3 237 ? 175.495 172.976 187.986 1.00 44.45 274 ILE A C 1
ATOM 5513 O O . ILE C 3 237 ? 176.090 173.978 188.399 1.00 44.45 274 ILE A O 1
ATOM 5518 N N . ARG C 3 238 ? 174.192 172.773 188.173 1.00 38.88 275 ARG A N 1
ATOM 5519 C CA . ARG C 3 238 ? 173.374 173.656 188.989 1.00 38.88 275 ARG A CA 1
ATOM 5520 C C . ARG C 3 238 ? 172.394 172.817 189.796 1.00 38.88 275 ARG A C 1
ATOM 5521 O O . ARG C 3 238 ? 172.018 171.714 189.392 1.00 38.88 275 ARG A O 1
ATOM 5529 N N . TYR C 3 239 ? 171.987 173.350 190.947 1.00 41.97 276 TYR A N 1
ATOM 5530 C CA . TYR C 3 239 ? 171.072 172.643 191.830 1.00 41.97 276 TYR A CA 1
ATOM 5531 C C . TYR C 3 239 ? 170.177 173.651 192.533 1.00 41.97 276 TYR A C 1
ATOM 5532 O O . TYR C 3 239 ? 170.503 174.837 192.636 1.00 41.97 276 TYR A O 1
ATOM 5541 N N . ARG C 3 240 ? 169.038 173.162 193.019 1.00 47.07 277 ARG A N 1
ATOM 5542 C CA . ARG C 3 240 ? 168.062 174.000 193.699 1.00 47.07 277 ARG A CA 1
ATOM 5543 C C . ARG C 3 240 ? 167.418 173.210 194.830 1.00 47.07 277 ARG A C 1
ATOM 5544 O O . ARG C 3 240 ? 167.584 171.993 194.945 1.00 47.07 277 ARG A O 1
ATOM 5552 N N . VAL C 3 241 ? 166.677 173.924 195.668 1.00 52.11 278 VAL A N 1
ATOM 5553 C CA . VAL C 3 241 ? 165.934 173.333 196.774 1.00 52.11 278 VAL A CA 1
ATOM 5554 C C . VAL C 3 241 ? 164.546 172.961 196.269 1.00 52.11 278 VAL A C 1
ATOM 5555 O O . VAL C 3 241 ? 163.996 173.613 195.375 1.00 52.11 278 VAL A O 1
ATOM 5559 N N . GLU C 3 242 ? 163.979 171.888 196.831 1.00 50.39 279 GLU A N 1
ATOM 5560 C CA . GLU C 3 242 ? 162.672 171.412 196.384 1.00 50.39 279 GLU A CA 1
ATOM 5561 C C . GLU C 3 242 ? 161.603 172.491 196.518 1.00 50.39 279 GLU A C 1
ATOM 5562 O O . GLU C 3 242 ? 160.725 172.615 195.656 1.00 50.39 279 GLU A O 1
ATOM 5568 N N . ASP C 3 243 ? 161.660 173.282 197.588 1.00 55.91 280 ASP A N 1
ATOM 5569 C CA . ASP C 3 243 ? 160.668 174.317 197.844 1.00 55.91 280 ASP A CA 1
ATOM 5570 C C . ASP C 3 243 ? 161.114 175.706 197.402 1.00 55.91 280 ASP A C 1
ATOM 5571 O O . ASP C 3 243 ? 160.346 176.662 197.551 1.00 55.91 280 ASP A O 1
ATOM 5576 N N . SER C 3 244 ? 162.323 175.844 196.865 1.00 52.73 281 SER A N 1
ATOM 5577 C CA . SER C 3 244 ? 162.852 177.130 196.436 1.00 52.73 281 SER A CA 1
ATOM 5578 C C . SER C 3 244 ? 163.032 177.146 194.924 1.00 52.73 281 SER A C 1
ATOM 5579 O O . SER C 3 244 ? 163.411 176.136 194.323 1.00 52.73 281 SER A O 1
ATOM 5582 N N . VAL C 3 245 ? 162.758 178.303 194.313 1.00 53.68 282 VAL A N 1
ATOM 5583 C CA . VAL C 3 245 ? 162.899 178.452 192.866 1.00 53.68 282 VAL A CA 1
ATOM 5584 C C . VAL C 3 245 ? 164.281 178.945 192.460 1.00 53.68 282 VAL A C 1
ATOM 5585 O O . VAL C 3 245 ? 164.652 178.819 191.283 1.00 53.68 282 VAL A O 1
ATOM 5589 N N . ASP C 3 246 ? 165.057 179.494 193.391 1.00 51.57 283 ASP A N 1
ATOM 5590 C CA . ASP C 3 246 ? 166.381 180.002 193.061 1.00 51.57 283 ASP A CA 1
ATOM 5591 C C . ASP C 3 246 ? 167.329 178.857 192.725 1.00 51.57 283 ASP A C 1
ATOM 5592 O O . ASP C 3 246 ? 167.248 177.769 193.303 1.00 51.57 283 ASP A O 1
ATOM 5597 N N . TRP C 3 247 ? 168.235 179.110 191.784 1.00 44.53 284 TRP A N 1
ATOM 5598 C CA . TRP C 3 247 ? 169.211 178.127 191.338 1.00 44.53 284 TRP A CA 1
ATOM 5599 C C . TRP C 3 247 ? 170.614 178.568 191.732 1.00 44.53 284 TRP A C 1
ATOM 5600 O O . TRP C 3 247 ? 170.965 179.745 191.601 1.00 44.53 284 TRP A O 1
ATOM 5611 N N . LYS C 3 248 ? 171.412 177.619 192.212 1.00 45.70 285 LYS A N 1
ATOM 5612 C CA . LYS C 3 248 ? 172.805 177.855 192.568 1.00 45.70 285 LYS A CA 1
ATOM 5613 C C . LYS C 3 248 ? 173.690 177.157 191.543 1.00 45.70 285 LYS A C 1
ATOM 5614 O O . LYS C 3 248 ? 173.574 175.943 191.345 1.00 45.70 285 LYS A O 1
ATOM 5620 N N . VAL C 3 249 ? 174.569 177.921 190.900 1.00 45.58 286 VAL A N 1
ATOM 5621 C CA . VAL C 3 249 ? 175.404 177.420 189.814 1.00 45.58 286 VAL A CA 1
ATOM 5622 C C . VAL C 3 249 ? 176.774 177.047 190.361 1.00 45.58 286 VAL A C 1
ATOM 5623 O O . VAL C 3 249 ? 177.271 177.664 191.312 1.00 45.58 286 VAL A O 1
ATOM 5627 N N . VAL C 3 250 ? 177.383 176.030 189.757 1.00 52.43 287 VAL A N 1
ATOM 5628 C CA . VAL C 3 250 ? 178.708 175.551 190.131 1.00 52.43 287 VAL A CA 1
ATOM 5629 C C . VAL C 3 250 ? 179.689 175.978 189.047 1.00 52.43 287 VAL A C 1
ATOM 5630 O O . VAL C 3 250 ? 179.323 176.131 187.876 1.00 52.43 287 VAL A O 1
ATOM 5634 N N . ASP C 3 251 ? 180.947 176.178 189.437 1.00 61.33 288 ASP A N 1
ATOM 5635 C CA . ASP C 3 251 ? 181.972 176.627 188.506 1.00 61.33 288 ASP A CA 1
ATOM 5636 C C . ASP C 3 251 ? 182.296 175.526 187.495 1.00 61.33 288 ASP A C 1
ATOM 5637 O O . ASP C 3 251 ? 181.677 174.459 187.469 1.00 61.33 288 ASP A O 1
ATOM 5642 N N . ASP C 3 252 ? 183.282 175.804 186.643 1.00 60.97 289 ASP A N 1
ATOM 5643 C CA . ASP C 3 252 ? 183.607 174.911 185.536 1.00 60.97 289 ASP A CA 1
ATOM 5644 C C . ASP C 3 252 ? 184.013 173.530 186.040 1.00 60.97 289 ASP A C 1
ATOM 5645 O O . ASP C 3 252 ? 184.893 173.397 186.896 1.00 60.97 289 ASP A O 1
ATOM 5650 N N . VAL C 3 253 ? 183.360 172.502 185.500 1.00 59.66 290 VAL A N 1
ATOM 5651 C CA . VAL C 3 253 ? 183.641 171.108 185.830 1.00 59.66 290 VAL A CA 1
ATOM 5652 C C . VAL C 3 253 ? 184.008 170.430 184.511 1.00 59.66 290 VAL A C 1
ATOM 5653 O O . VAL C 3 253 ? 183.636 169.280 184.249 1.00 59.66 290 VAL A O 1
ATOM 5657 N N . SER C 3 254 ? 184.715 171.174 183.655 1.00 61.10 291 SER A N 1
ATOM 5658 C CA . SER C 3 254 ? 184.972 170.750 182.279 1.00 61.10 291 SER A CA 1
ATOM 5659 C C . SER C 3 254 ? 185.535 169.334 182.197 1.00 61.10 291 SER A C 1
ATOM 5660 O O . SER C 3 254 ? 185.069 168.514 181.398 1.00 61.10 291 SER A O 1
ATOM 5663 N N . ASN C 3 255 ? 186.547 169.029 183.008 1.00 67.76 292 ASN A N 1
ATOM 5664 C CA . ASN C 3 255 ? 187.243 167.752 182.905 1.00 67.76 292 ASN A CA 1
ATOM 5665 C C . ASN C 3 255 ? 186.607 166.654 183.749 1.00 67.76 292 ASN A C 1
ATOM 5666 O O . ASN C 3 255 ? 186.399 165.541 183.258 1.00 67.76 292 ASN A O 1
ATOM 5671 N N . GLN C 3 256 ? 186.293 166.943 185.009 1.00 60.78 293 GLN A N 1
ATOM 5672 C CA . GLN C 3 256 ? 185.792 165.925 185.928 1.00 60.78 293 GLN A CA 1
ATOM 5673 C C . GLN C 3 256 ? 184.386 165.503 185.521 1.00 60.78 293 GLN A C 1
ATOM 5674 O O . GLN C 3 256 ? 183.463 166.322 185.506 1.00 60.78 293 GLN A O 1
ATOM 5680 N N . THR C 3 257 ? 184.219 164.223 185.181 1.00 50.44 294 THR A N 1
ATOM 5681 C CA . THR C 3 257 ? 182.889 163.686 184.922 1.00 50.44 294 THR A CA 1
ATOM 5682 C C . THR C 3 257 ? 182.101 163.438 186.201 1.00 50.44 294 THR A C 1
ATOM 5683 O O . THR C 3 257 ? 180.880 163.259 186.131 1.00 50.44 294 THR A O 1
ATOM 5687 N N . SER C 3 258 ? 182.763 163.423 187.355 1.00 48.18 295 SER A N 1
ATOM 5688 C CA . SER C 3 258 ? 182.114 163.237 188.647 1.00 48.18 295 SER A CA 1
ATOM 5689 C C . SER C 3 258 ? 182.511 164.389 189.558 1.00 48.18 295 SER A C 1
ATOM 5690 O O . SER C 3 258 ? 183.704 164.625 189.779 1.00 48.18 295 SER A O 1
ATOM 5693 N N . CYS C 3 259 ? 181.516 165.100 190.082 1.00 47.00 296 CYS A N 1
ATOM 5694 C CA . CYS C 3 259 ? 181.744 166.248 190.947 1.00 47.00 296 CYS A CA 1
ATOM 5695 C C . CYS C 3 259 ? 180.915 166.106 192.214 1.00 47.00 296 CYS A C 1
ATOM 5696 O O . CYS C 3 259 ? 179.804 165.569 192.183 1.00 47.00 296 CYS A O 1
ATOM 5699 N N . ARG C 3 260 ? 181.461 166.591 193.325 1.00 46.76 297 ARG A N 1
ATOM 5700 C CA . ARG C 3 260 ? 180.813 166.513 194.627 1.00 46.76 297 ARG A CA 1
ATOM 5701 C C . ARG C 3 260 ? 180.435 167.913 195.092 1.00 46.76 297 ARG A C 1
ATOM 5702 O O . ARG C 3 260 ? 181.260 168.831 195.046 1.00 46.76 297 ARG A O 1
ATOM 5710 N N . LEU C 3 261 ? 179.192 168.069 195.538 1.00 50.00 298 LEU A N 1
ATOM 5711 C CA . LEU C 3 261 ? 178.718 169.352 196.026 1.00 50.00 298 LEU A CA 1
ATOM 5712 C C . LEU C 3 261 ? 179.077 169.532 197.499 1.00 50.00 298 LEU A C 1
ATOM 5713 O O . LEU C 3 261 ? 179.405 168.578 198.209 1.00 50.00 298 LEU A O 1
ATOM 5718 N N . ALA C 3 262 ? 179.010 170.782 197.954 1.00 53.20 299 ALA A N 1
ATOM 5719 C CA . ALA C 3 262 ? 179.321 171.123 199.333 1.00 53.20 299 ALA A CA 1
ATOM 5720 C C . ALA C 3 262 ? 178.349 172.185 199.823 1.00 53.20 299 ALA A C 1
ATOM 5721 O O . ALA C 3 262 ? 177.793 172.953 199.033 1.00 53.20 299 ALA A O 1
ATOM 5723 N N . GLY C 3 263 ? 178.149 172.220 201.138 1.00 56.11 300 GLY A N 1
ATOM 5724 C CA . GLY C 3 263 ? 177.254 173.184 201.743 1.00 56.11 300 GLY A CA 1
ATOM 5725 C C . GLY C 3 263 ? 175.787 172.834 201.677 1.00 56.11 300 GLY A C 1
ATOM 5726 O O . GLY C 3 263 ? 174.947 173.703 201.940 1.00 56.11 300 GLY A O 1
ATOM 5727 N N . LEU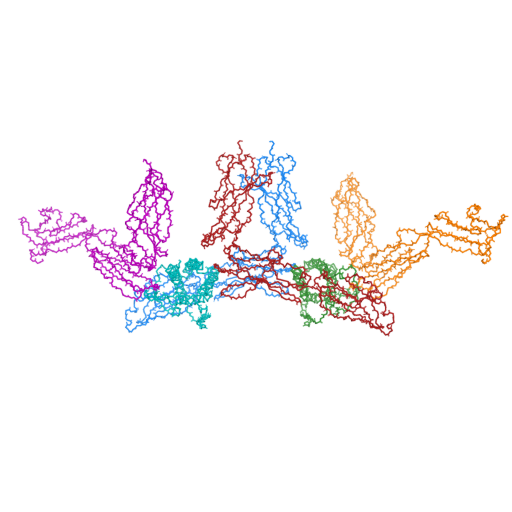 C 3 264 ? 175.446 171.595 201.335 1.00 55.04 301 LEU A N 1
ATOM 5728 C CA . LEU C 3 264 ? 174.053 171.192 201.236 1.00 55.04 301 LEU A CA 1
ATOM 5729 C C . LEU C 3 264 ? 173.459 170.956 202.620 1.00 55.04 301 LEU A C 1
ATOM 5730 O O . LEU C 3 264 ? 174.148 170.539 203.555 1.00 55.04 301 LEU A O 1
ATOM 5735 N N . LYS C 3 265 ? 172.161 171.230 202.741 1.00 55.30 302 LYS A N 1
ATOM 5736 C CA . LYS C 3 265 ? 171.449 171.031 203.999 1.00 55.30 302 LYS A CA 1
ATOM 5737 C C . LYS C 3 265 ? 170.973 169.587 204.103 1.00 55.30 302 LYS A C 1
ATOM 5738 O O . LYS C 3 265 ? 170.375 169.071 203.152 1.00 55.30 302 LYS A O 1
ATOM 5744 N N . PRO C 3 266 ? 171.218 168.910 205.223 1.00 54.24 303 PRO A N 1
ATOM 5745 C CA . PRO C 3 266 ? 170.780 167.516 205.348 1.00 54.24 303 PRO A CA 1
ATOM 5746 C C . PRO C 3 266 ? 169.266 167.407 205.427 1.00 54.24 303 PRO A C 1
ATOM 5747 O O . PRO C 3 266 ? 168.575 168.309 205.908 1.00 54.24 303 PRO A O 1
ATOM 5751 N N . GLY C 3 267 ? 168.755 166.277 204.945 1.00 51.78 304 GLY A N 1
ATOM 5752 C CA . GLY C 3 267 ? 167.326 166.034 204.937 1.00 51.78 304 GLY A CA 1
ATOM 5753 C C . GLY C 3 267 ? 166.573 166.938 203.984 1.00 51.78 304 GLY A C 1
ATOM 5754 O O . GLY C 3 267 ? 165.524 167.486 204.335 1.00 51.78 304 GLY A O 1
ATOM 5755 N N . THR C 3 268 ? 167.100 167.103 202.773 1.00 47.16 305 THR A N 1
ATOM 5756 C CA . THR C 3 268 ? 166.487 167.954 201.764 1.00 47.16 305 THR A CA 1
ATOM 5757 C C . THR C 3 268 ? 166.691 167.332 200.391 1.00 47.16 305 THR A C 1
ATOM 5758 O O . THR C 3 268 ? 167.757 166.783 200.103 1.00 47.16 305 THR A O 1
ATOM 5762 N N . VAL C 3 269 ? 165.665 167.422 199.552 1.00 45.60 306 VAL A N 1
ATOM 5763 C CA . VAL C 3 269 ? 165.712 166.880 198.199 1.00 45.60 306 VAL A CA 1
ATOM 5764 C C . VAL C 3 269 ? 166.168 167.977 197.247 1.00 45.60 306 VAL A C 1
ATOM 5765 O O . VAL C 3 269 ? 165.613 169.083 197.246 1.00 45.60 306 VAL A O 1
ATOM 5769 N N . TYR C 3 270 ? 167.177 167.673 196.435 1.00 40.79 307 TYR A N 1
ATOM 5770 C CA . TYR C 3 270 ? 167.729 168.619 195.479 1.00 40.79 307 TYR A CA 1
ATOM 5771 C C . TYR C 3 270 ? 167.601 168.066 194.066 1.00 40.79 307 TYR A C 1
ATOM 5772 O O . TYR C 3 270 ? 167.665 166.853 193.847 1.00 40.79 307 TYR A O 1
ATOM 5781 N N . PHE C 3 271 ? 167.425 168.972 193.107 1.00 43.00 308 PHE A N 1
ATOM 5782 C CA . PHE C 3 271 ? 167.325 168.627 191.696 1.00 43.00 308 PHE A CA 1
ATOM 5783 C C . PHE C 3 271 ? 168.581 169.104 190.984 1.00 43.00 308 PHE A C 1
ATOM 5784 O O . PHE C 3 271 ? 168.941 170.282 191.077 1.00 43.00 308 PHE A O 1
ATOM 5792 N N . VAL C 3 272 ? 169.242 168.193 190.274 1.00 35.23 309 VAL A N 1
ATOM 5793 C CA . VAL C 3 272 ? 170.513 168.468 189.613 1.00 35.23 309 VAL A CA 1
ATOM 5794 C C . VAL C 3 272 ? 170.292 168.463 188.108 1.00 35.23 309 VAL A C 1
ATOM 5795 O O . VAL C 3 272 ? 169.693 167.527 187.563 1.00 35.23 309 VAL A O 1
ATOM 5799 N N . GLN C 3 273 ? 170.776 169.508 187.439 1.00 38.60 310 GLN A N 1
ATOM 5800 C CA . GLN C 3 273 ? 170.724 169.616 185.987 1.00 38.60 310 GLN A CA 1
ATOM 5801 C C . GLN C 3 273 ? 172.104 170.006 185.481 1.00 38.60 310 GLN A C 1
ATOM 5802 O O . GLN C 3 273 ? 172.659 171.024 185.906 1.00 38.60 310 GLN A O 1
ATOM 5808 N N . VAL C 3 274 ? 172.654 169.198 184.578 1.00 40.82 311 VAL A N 1
ATOM 5809 C CA . VAL C 3 274 ? 174.002 169.391 184.060 1.00 40.82 311 VAL A CA 1
ATOM 5810 C C . VAL C 3 274 ? 173.925 169.667 182.566 1.00 40.82 311 VAL A C 1
ATOM 5811 O O . VAL C 3 274 ? 173.179 169.002 181.839 1.00 40.82 311 VAL A O 1
ATOM 5815 N N . ARG C 3 275 ? 174.699 170.650 182.112 1.00 40.73 312 ARG A N 1
ATOM 5816 C CA . ARG C 3 275 ? 174.813 170.977 180.699 1.00 40.73 312 ARG A CA 1
ATOM 5817 C C . ARG C 3 275 ? 176.284 171.108 180.333 1.00 40.73 312 ARG A C 1
ATOM 5818 O O . ARG C 3 275 ? 177.124 171.431 181.178 1.00 40.73 312 ARG A O 1
ATOM 5826 N N . CYS C 3 276 ? 176.590 170.852 179.064 1.00 43.70 313 CYS A N 1
ATOM 5827 C CA . CYS C 3 276 ? 177.956 170.886 178.566 1.00 43.70 313 CYS A CA 1
ATOM 5828 C C . CYS C 3 276 ? 178.081 171.897 177.434 1.00 43.70 313 CYS A C 1
ATOM 5829 O O . CYS C 3 276 ? 177.110 172.192 176.730 1.00 43.70 313 CYS A O 1
ATOM 5832 N N . ASN C 3 277 ? 179.295 172.430 177.269 1.00 46.77 314 ASN A N 1
ATOM 5833 C CA . ASN C 3 277 ? 179.581 173.439 176.260 1.00 46.77 314 ASN A CA 1
ATOM 5834 C C . ASN C 3 277 ? 180.937 173.141 175.629 1.00 46.77 314 ASN A C 1
ATOM 5835 O O . ASN C 3 277 ? 181.940 173.010 176.355 1.00 46.77 314 ASN A O 1
ATOM 5840 N N . PRO C 3 278 ? 181.009 173.027 174.306 1.00 44.03 315 PRO A N 1
ATOM 5841 C CA . PRO C 3 278 ? 182.293 172.746 173.657 1.00 44.03 315 PRO A CA 1
ATOM 5842 C C . PRO C 3 278 ? 183.235 173.939 173.733 1.00 44.03 315 PRO A C 1
ATOM 5843 O O . PRO C 3 278 ? 182.828 175.083 173.942 1.00 44.03 315 PRO A O 1
ATOM 5847 N N . PHE C 3 279 ? 184.519 173.648 173.556 1.00 49.47 316 PHE A N 1
ATOM 5848 C CA . PHE C 3 279 ? 185.574 174.651 173.567 1.00 49.47 316 PHE A CA 1
ATOM 5849 C C . PHE C 3 279 ? 186.268 174.667 172.203 1.00 49.47 316 PHE A C 1
ATOM 5850 O O . PHE C 3 279 ? 185.838 174.003 171.256 1.00 49.47 316 PHE A O 1
ATOM 5858 N N . GLY C 3 280 ? 187.346 175.440 172.108 1.00 56.22 317 GLY A N 1
ATOM 5859 C CA . GLY C 3 280 ? 188.070 175.568 170.859 1.00 56.22 317 GLY A CA 1
ATOM 5860 C C . GLY C 3 280 ? 189.433 174.907 170.863 1.00 56.22 317 GLY A C 1
ATOM 5861 O O . GLY C 3 280 ? 190.344 175.347 171.570 1.00 56.22 317 GLY A O 1
ATOM 5862 N N . ILE C 3 281 ? 189.581 173.844 170.075 1.00 56.67 318 ILE A N 1
ATOM 5863 C CA . ILE C 3 281 ? 190.846 173.136 169.922 1.00 56.67 318 ILE A CA 1
ATOM 5864 C C . ILE C 3 281 ? 191.164 173.050 168.435 1.00 56.67 318 ILE A C 1
ATOM 5865 O O . ILE C 3 281 ? 190.258 172.891 167.609 1.00 56.67 318 ILE A O 1
ATOM 5870 N N . TYR C 3 282 ? 192.452 173.166 168.099 1.00 58.65 319 TYR A N 1
ATOM 5871 C CA . TYR C 3 282 ? 192.917 173.138 166.710 1.00 58.65 319 TYR A CA 1
ATOM 5872 C C . TYR C 3 282 ? 192.280 174.260 165.893 1.00 58.65 319 TYR A C 1
ATOM 5873 O O . TYR C 3 282 ? 191.823 174.053 164.767 1.00 58.65 319 TYR A O 1
ATOM 5882 N N . GLY C 3 283 ? 192.249 175.460 166.467 1.00 61.04 320 GLY A N 1
ATOM 5883 C CA . GLY C 3 283 ? 191.665 176.607 165.801 1.00 61.04 320 GLY A CA 1
ATOM 5884 C C . GLY C 3 283 ? 191.391 177.755 166.750 1.00 61.04 320 GLY A C 1
ATOM 5885 O O . GLY C 3 283 ? 192.196 178.035 167.643 1.00 61.04 320 GLY A O 1
ATOM 5886 N N . SER C 3 284 ? 190.258 178.428 166.565 1.00 60.40 321 SER A N 1
ATOM 5887 C CA . SER C 3 284 ? 189.881 179.517 167.455 1.00 60.40 321 SER A CA 1
ATOM 5888 C C . SER C 3 284 ? 189.524 178.968 168.831 1.00 60.40 321 SER A C 1
ATOM 5889 O O . SER C 3 284 ? 188.661 178.094 168.958 1.00 60.40 321 SER A O 1
ATOM 5892 N N . LYS C 3 285 ? 190.188 179.486 169.863 1.00 59.35 322 LYS A N 1
ATOM 5893 C CA . LYS C 3 285 ? 189.993 179.010 171.227 1.00 59.35 322 LYS A CA 1
ATOM 5894 C C . LYS C 3 285 ? 188.685 179.485 171.849 1.00 59.35 322 LYS A C 1
ATOM 5895 O O . LYS C 3 285 ? 188.424 179.167 173.014 1.00 59.35 322 LYS A O 1
ATOM 5901 N N . LYS C 3 286 ? 187.866 180.232 171.114 1.00 55.26 323 LYS A N 1
ATOM 5902 C CA . LYS C 3 286 ? 186.601 180.709 171.655 1.00 55.26 323 LYS A CA 1
ATOM 5903 C C . LYS C 3 286 ? 185.624 179.553 171.832 1.00 55.26 323 LYS A C 1
ATOM 5904 O O . LYS C 3 286 ? 185.561 178.638 171.006 1.00 55.26 323 LYS A O 1
ATOM 5910 N N . ALA C 3 287 ? 184.860 179.599 172.920 1.00 49.25 324 ALA A N 1
ATOM 5911 C CA . ALA C 3 287 ? 183.893 178.553 173.205 1.00 49.25 324 ALA A CA 1
ATOM 5912 C C . ALA C 3 287 ? 182.692 178.661 172.266 1.00 49.25 324 ALA A C 1
ATOM 5913 O O . ALA C 3 287 ? 182.515 179.644 171.541 1.00 49.25 324 ALA A O 1
ATOM 5915 N N . GLY C 3 288 ? 181.855 177.623 172.289 1.00 45.31 325 GLY A N 1
ATOM 5916 C CA . GLY C 3 288 ? 180.677 177.559 171.455 1.00 45.31 325 GLY A CA 1
ATOM 5917 C C . GLY C 3 288 ? 179.406 177.910 172.209 1.00 45.31 325 GLY A C 1
ATOM 5918 O O . GLY C 3 288 ? 179.425 178.404 173.338 1.00 45.31 325 GLY A O 1
ATOM 5919 N N . ILE C 3 289 ? 178.276 177.641 171.555 1.00 44.13 326 ILE A N 1
ATOM 5920 C CA . ILE C 3 289 ? 176.977 177.930 172.149 1.00 44.13 326 ILE A CA 1
ATOM 5921 C C . ILE C 3 289 ? 176.658 176.890 173.215 1.00 44.13 326 ILE A C 1
ATOM 5922 O O . ILE C 3 289 ? 176.850 175.683 173.013 1.00 44.13 326 ILE A O 1
ATOM 5927 N N . TRP C 3 290 ? 176.171 177.358 174.361 1.00 43.20 327 TRP A N 1
ATOM 5928 C CA . TRP C 3 290 ? 175.817 176.458 175.449 1.00 43.20 327 TRP A CA 1
ATOM 5929 C C . TRP C 3 290 ? 174.592 175.626 175.085 1.00 43.20 327 TRP A C 1
ATOM 5930 O O . TRP C 3 290 ? 173.709 176.065 174.344 1.00 43.20 327 TRP A O 1
ATOM 5941 N N . SER C 3 291 ? 174.548 174.409 175.618 1.00 42.94 328 SER A N 1
ATOM 5942 C CA . SER C 3 291 ? 173.449 173.494 175.359 1.00 42.94 328 SER A CA 1
ATOM 5943 C C . SER C 3 291 ? 172.358 173.647 176.417 1.00 42.94 328 SER A C 1
ATOM 5944 O O . SER C 3 291 ? 172.527 174.324 177.434 1.00 42.94 328 SER A O 1
ATOM 5947 N N . GLU C 3 292 ? 171.223 173.003 176.162 1.00 45.25 329 GLU A N 1
ATOM 5948 C CA . GLU C 3 292 ? 170.111 173.045 177.098 1.00 45.25 329 GLU A CA 1
ATOM 5949 C C . GLU C 3 292 ? 170.403 172.173 178.316 1.00 45.25 329 GLU A C 1
ATOM 5950 O O . GLU C 3 292 ? 171.250 171.277 178.288 1.00 45.25 329 GLU A O 1
ATOM 5956 N N . TRP C 3 293 ? 169.683 172.451 179.400 1.00 40.00 330 TRP A N 1
ATOM 5957 C CA . TRP C 3 293 ? 169.857 171.688 180.626 1.00 40.00 330 TRP A CA 1
ATOM 5958 C C . TRP C 3 293 ? 169.247 170.297 180.486 1.00 40.00 330 TRP A C 1
ATOM 5959 O O . TRP C 3 293 ? 168.238 170.100 179.804 1.00 40.00 330 TRP A O 1
ATOM 5970 N N . SER C 3 294 ? 169.874 169.327 181.146 1.00 42.46 331 SER A N 1
ATOM 5971 C CA . SER C 3 294 ? 169.409 167.950 181.104 1.00 42.46 331 SER A CA 1
ATOM 5972 C C . SER C 3 294 ? 168.170 167.782 181.983 1.00 42.46 331 SER A C 1
ATOM 5973 O O . SER C 3 294 ? 167.704 168.718 182.638 1.00 42.46 331 SER A O 1
ATOM 5976 N N . HIS C 3 295 ? 167.628 166.568 181.993 1.00 47.95 332 HIS A N 1
ATOM 5977 C CA . HIS C 3 295 ? 166.453 166.290 182.803 1.00 47.95 332 HIS A CA 1
ATOM 5978 C C . HIS C 3 295 ? 166.818 166.328 184.286 1.00 47.95 332 HIS A C 1
ATOM 5979 O O . HIS C 3 295 ? 167.897 165.867 184.674 1.00 47.95 332 HIS A O 1
ATOM 5986 N N . PRO C 3 296 ? 165.947 166.871 185.137 1.00 40.44 333 PRO A N 1
ATOM 5987 C CA . PRO C 3 296 ? 166.278 166.976 186.564 1.00 40.44 333 PRO A CA 1
ATOM 5988 C C . PRO C 3 296 ? 166.263 165.611 187.238 1.00 40.44 333 PRO A C 1
ATOM 5989 O O . PRO C 3 296 ? 165.300 164.850 187.114 1.00 40.44 333 PRO A O 1
ATOM 5993 N N . THR C 3 297 ? 167.342 165.307 187.952 1.00 36.16 334 THR A N 1
ATOM 5994 C CA . THR C 3 297 ? 167.473 164.071 188.711 1.00 36.16 334 THR A CA 1
ATOM 5995 C C . THR C 3 297 ? 167.524 164.406 190.195 1.00 36.16 334 THR A C 1
ATOM 5996 O O . THR C 3 297 ? 168.473 165.047 190.659 1.00 36.16 334 THR A O 1
ATOM 6000 N N . ALA C 3 298 ? 166.506 163.972 190.933 1.00 38.75 335 ALA A N 1
ATOM 6001 C CA . ALA C 3 298 ? 166.372 164.312 192.342 1.00 38.75 335 ALA A CA 1
ATOM 6002 C C . ALA C 3 298 ? 167.051 163.261 193.211 1.00 38.75 335 ALA A C 1
ATOM 6003 O O . ALA C 3 298 ? 167.046 162.071 192.880 1.00 38.75 335 ALA A O 1
ATOM 6005 N N . ALA C 3 299 ? 167.634 163.709 194.321 1.00 38.54 336 ALA A N 1
ATOM 6006 C CA . ALA C 3 299 ? 168.270 162.827 195.287 1.00 38.54 336 ALA A CA 1
ATOM 6007 C C . ALA C 3 299 ? 168.027 163.369 196.687 1.00 38.54 336 ALA A C 1
ATOM 6008 O O . ALA C 3 299 ? 167.887 164.579 196.885 1.00 38.54 336 ALA A O 1
ATOM 6010 N N . SER C 3 300 ? 167.979 162.462 197.659 1.00 45.66 337 SER A N 1
ATOM 6011 C CA . SER C 3 300 ? 167.715 162.809 199.047 1.00 45.66 337 SER A CA 1
ATOM 6012 C C . SER C 3 300 ? 168.981 162.643 199.875 1.00 45.66 337 SER A C 1
ATOM 6013 O O . SER C 3 300 ? 169.706 161.655 199.727 1.00 45.66 337 SER A O 1
ATOM 6016 N N . THR C 3 301 ? 169.240 163.617 200.746 1.00 52.31 338 THR A N 1
ATOM 6017 C CA . THR C 3 301 ? 170.397 163.569 201.633 1.00 52.31 338 THR A CA 1
ATOM 6018 C C . THR C 3 301 ? 170.036 162.834 202.918 1.00 52.31 338 THR A C 1
ATOM 6019 O O . THR C 3 301 ? 169.079 163.224 203.597 1.00 52.31 338 THR A O 1
ATOM 6023 N N . PRO C 3 302 ? 170.765 161.776 203.280 1.00 58.43 339 PRO A N 1
ATOM 6024 C CA . PRO C 3 302 ? 170.434 161.039 204.508 1.00 58.43 339 PRO A CA 1
ATOM 6025 C C . PRO C 3 302 ? 170.729 161.845 205.763 1.00 58.43 339 PRO A C 1
ATOM 6026 O O . PRO C 3 302 ? 171.892 162.111 206.081 1.00 58.43 339 PRO A O 1
ATOM 6030 N N . ARG C 3 303 ? 169.681 162.237 206.482 1.00 70.27 340 ARG A N 1
ATOM 6031 C CA . ARG C 3 303 ? 169.854 163.031 207.687 1.00 70.27 340 ARG A CA 1
ATOM 6032 C C . ARG C 3 303 ? 170.418 162.177 208.819 1.00 70.27 340 ARG A C 1
ATOM 6033 O O . ARG C 3 303 ? 170.389 160.943 208.783 1.00 70.27 340 ARG A O 1
ATOM 6041 N N . SER C 3 304 ? 170.940 162.855 209.836 1.00 78.09 341 SER A N 1
ATOM 6042 C CA . SER C 3 304 ? 171.519 162.180 210.991 1.00 78.09 341 SER A CA 1
ATOM 6043 C C . SER C 3 304 ? 170.431 161.668 211.929 1.00 78.09 341 SER A C 1
ATOM 6044 O O . SER C 3 304 ? 169.281 162.101 211.856 1.00 78.09 341 SER A O 1
ATOM 6047 N N . ARG D 1 2 ? 83.386 219.757 160.349 1.00 225.27 24 ARG G N 1
ATOM 6048 C CA . ARG D 1 2 ? 83.366 218.459 159.683 1.00 225.27 24 ARG G CA 1
ATOM 6049 C C . ARG D 1 2 ? 81.985 218.166 159.101 1.00 225.27 24 ARG G C 1
ATOM 6050 O O . ARG D 1 2 ? 81.251 219.083 158.735 1.00 225.27 24 ARG G O 1
ATOM 6058 N N . HIS D 1 3 ? 81.638 216.885 159.018 1.00 228.95 25 HIS G N 1
ATOM 6059 C CA . HIS D 1 3 ? 80.322 216.472 158.550 1.00 228.95 25 HIS G CA 1
ATOM 6060 C C . HIS D 1 3 ? 79.299 216.671 159.668 1.00 228.95 25 HIS G C 1
ATOM 6061 O O . HIS D 1 3 ? 79.580 217.293 160.698 1.00 228.95 25 HIS G O 1
ATOM 6068 N N . SER D 1 4 ? 78.085 216.152 159.469 1.00 230.77 26 SER G N 1
ATOM 6069 C CA . SER D 1 4 ? 77.009 216.271 160.447 1.00 230.77 26 SER G CA 1
ATOM 6070 C C . SER D 1 4 ? 77.437 215.644 161.770 1.00 230.77 26 SER G C 1
ATOM 6071 O O . SER D 1 4 ? 78.227 214.691 161.778 1.00 230.77 26 SER G O 1
ATOM 6074 N N . PRO D 1 5 ? 76.948 216.154 162.905 1.00 230.35 27 PRO G N 1
ATOM 6075 C CA . PRO D 1 5 ? 77.491 215.692 164.196 1.00 230.35 27 PRO G CA 1
ATOM 6076 C C . PRO D 1 5 ? 77.225 214.226 164.492 1.00 230.35 27 PRO G C 1
ATOM 6077 O O . PRO D 1 5 ? 78.107 213.545 165.030 1.00 230.35 27 PRO G O 1
ATOM 6081 N N . GLN D 1 6 ? 76.041 213.712 164.159 1.00 229.14 28 GLN G N 1
ATOM 6082 C CA . GLN D 1 6 ? 75.648 212.365 164.559 1.00 229.14 28 GLN G CA 1
ATOM 6083 C C . GLN D 1 6 ? 76.255 211.266 163.683 1.00 229.14 28 GLN G C 1
ATOM 6084 O O . GLN D 1 6 ? 75.811 210.114 163.767 1.00 229.14 28 GLN G O 1
ATOM 6090 N N . GLU D 1 7 ? 77.255 211.577 162.864 1.00 227.37 29 GLU G N 1
ATOM 6091 C CA . GLU D 1 7 ? 77.895 210.557 162.048 1.00 227.37 29 GLU G CA 1
ATOM 6092 C C . GLU D 1 7 ? 78.838 209.704 162.894 1.00 227.37 29 GLU G C 1
ATOM 6093 O O . GLU D 1 7 ? 79.027 209.932 164.092 1.00 227.37 29 GLU G O 1
ATOM 6099 N N . ALA D 1 8 ? 79.426 208.701 162.254 1.00 219.46 30 ALA G N 1
ATOM 6100 C CA . ALA D 1 8 ? 80.382 207.839 162.938 1.00 219.46 30 ALA G CA 1
ATOM 6101 C C . ALA D 1 8 ? 81.645 208.627 163.270 1.00 219.46 30 ALA G C 1
ATOM 6102 O O . ALA D 1 8 ? 82.151 209.365 162.416 1.00 219.46 30 ALA G O 1
ATOM 6104 N N . PRO D 1 9 ? 82.175 208.508 164.483 1.00 212.85 31 PRO G N 1
ATOM 6105 C CA . PRO D 1 9 ? 83.369 209.277 164.847 1.00 212.85 31 PRO G CA 1
ATOM 6106 C C . PRO D 1 9 ? 84.613 208.760 164.140 1.00 212.85 31 PRO G C 1
ATOM 6107 O O . PRO D 1 9 ? 84.696 207.603 163.719 1.00 212.85 31 PRO G O 1
ATOM 6111 N N . HIS D 1 10 ? 85.593 209.649 164.013 1.00 203.40 32 HIS G N 1
ATOM 6112 C CA . HIS D 1 10 ? 86.857 209.335 163.367 1.00 203.40 32 HIS G CA 1
ATOM 6113 C C . HIS D 1 10 ? 87.865 208.809 164.385 1.00 203.40 32 HIS G C 1
ATOM 6114 O O . HIS D 1 10 ? 87.816 209.135 165.574 1.00 203.40 32 HIS G O 1
ATOM 6121 N N . VAL D 1 11 ? 88.792 207.987 163.898 1.00 197.35 33 VAL G N 1
ATOM 6122 C CA . VAL D 1 11 ? 89.812 207.353 164.725 1.00 197.35 33 VAL G CA 1
ATOM 6123 C C . VAL D 1 11 ? 91.144 208.041 164.465 1.00 197.35 33 VAL G C 1
ATOM 6124 O O . VAL D 1 11 ? 91.553 208.203 163.308 1.00 197.35 33 VAL G O 1
ATOM 6128 N N . GLN D 1 12 ? 91.819 208.445 165.540 1.00 191.22 34 GLN G N 1
ATOM 6129 C CA . GLN D 1 12 ? 93.130 209.073 165.461 1.00 191.22 34 GLN G CA 1
ATOM 6130 C C . GLN D 1 12 ? 94.071 208.399 166.448 1.00 191.22 34 GLN G C 1
ATOM 6131 O O . GLN D 1 12 ? 93.695 208.130 167.593 1.00 191.22 34 GLN G O 1
ATOM 6137 N N . TYR D 1 13 ? 95.294 208.128 166.001 1.00 181.14 35 TYR G N 1
ATOM 6138 C CA . TYR D 1 13 ? 96.293 207.430 166.797 1.00 181.14 35 TYR G CA 1
ATOM 6139 C C . TYR D 1 13 ? 97.430 208.375 167.164 1.00 181.14 35 TYR G C 1
ATOM 6140 O O . TYR D 1 13 ? 97.776 209.275 166.391 1.00 181.14 35 TYR G O 1
ATOM 6149 N N . GLU D 1 14 ? 98.006 208.167 168.347 1.00 179.05 36 GLU G N 1
ATOM 6150 C CA . GLU D 1 14 ? 99.093 209.000 168.839 1.00 179.05 36 GLU G CA 1
ATOM 6151 C C . GLU D 1 14 ? 100.080 208.143 169.620 1.00 179.05 36 GLU G C 1
ATOM 6152 O O . GLU D 1 14 ? 99.710 207.130 170.218 1.00 179.05 36 GLU G O 1
ATOM 6158 N N . ARG D 1 15 ? 101.344 208.559 169.602 1.00 174.95 37 ARG G N 1
ATOM 6159 C CA . ARG D 1 15 ? 102.394 207.865 170.331 1.00 174.95 37 ARG G CA 1
ATOM 6160 C C . ARG D 1 15 ? 102.255 208.118 171.833 1.00 174.95 37 ARG G C 1
ATOM 6161 O O . ARG D 1 15 ? 101.350 208.817 172.299 1.00 174.95 37 ARG G O 1
ATOM 6169 N N . LEU D 1 16 ? 103.175 207.539 172.600 1.00 184.63 38 LEU G N 1
ATOM 6170 C CA . LEU D 1 16 ? 103.167 207.662 174.051 1.00 184.63 38 LEU G CA 1
ATOM 6171 C C . LEU D 1 16 ? 104.031 208.840 174.486 1.00 184.63 38 LEU G C 1
ATOM 6172 O O . LEU D 1 16 ? 105.181 208.969 174.052 1.00 184.63 38 LEU G O 1
ATOM 6177 N N . GLY D 1 17 ? 103.475 209.691 175.346 1.00 195.02 39 GLY G N 1
ATOM 6178 C CA . GLY D 1 17 ? 104.217 210.798 175.914 1.00 195.02 39 GLY G CA 1
ATOM 6179 C C . GLY D 1 17 ? 104.406 211.996 175.012 1.00 195.02 39 GLY G C 1
ATOM 6180 O O . GLY D 1 17 ? 105.222 212.867 175.333 1.00 195.02 39 GLY G O 1
ATOM 6181 N N . SER D 1 18 ? 103.682 212.073 173.899 1.00 196.14 40 SER G N 1
ATOM 6182 C CA . SER D 1 18 ? 103.819 213.180 172.967 1.00 196.14 40 SER G CA 1
ATOM 6183 C C . SER D 1 18 ? 102.826 214.287 173.325 1.00 196.14 40 SER G C 1
ATOM 6184 O O . SER D 1 18 ? 102.153 214.242 174.359 1.00 196.14 40 SER G O 1
ATOM 6187 N N . ASP D 1 19 ? 102.730 215.300 172.468 1.00 200.47 41 ASP G N 1
ATOM 6188 C CA . ASP D 1 19 ? 101.829 216.427 172.664 1.00 200.47 41 ASP G CA 1
ATOM 6189 C C . ASP D 1 19 ? 101.071 216.698 171.373 1.00 200.47 41 ASP G C 1
ATOM 6190 O O . ASP D 1 19 ? 101.676 216.844 170.306 1.00 200.47 41 ASP G O 1
ATOM 6195 N N . VAL D 1 20 ? 99.745 216.770 171.476 1.00 204.44 42 VAL G N 1
ATOM 6196 C CA . VAL D 1 20 ? 98.881 216.958 170.314 1.00 204.44 42 VAL G CA 1
ATOM 6197 C C . VAL D 1 20 ? 97.727 217.866 170.713 1.00 204.44 42 VAL G C 1
ATOM 6198 O O . VAL D 1 20 ? 97.305 217.887 171.873 1.00 204.44 42 VAL G O 1
ATOM 6202 N N . THR D 1 21 ? 97.232 218.626 169.742 1.00 212.07 43 THR G N 1
ATOM 6203 C CA . THR D 1 21 ? 96.047 219.454 169.905 1.00 212.07 43 THR G CA 1
ATOM 6204 C C . THR D 1 21 ? 94.884 218.831 169.140 1.00 212.07 43 THR G C 1
ATOM 6205 O O . THR D 1 21 ? 95.055 218.308 168.036 1.00 212.07 43 THR G O 1
ATOM 6209 N N . LEU D 1 22 ? 93.692 218.894 169.732 1.00 216.28 44 LEU G N 1
ATOM 6210 C CA . LEU D 1 22 ? 92.504 218.272 169.149 1.00 216.28 44 LEU G CA 1
ATOM 6211 C C . LEU D 1 22 ? 91.316 219.228 169.222 1.00 216.28 44 LEU G C 1
ATOM 6212 O O . LEU D 1 22 ? 90.703 219.400 170.288 1.00 216.28 44 LEU G O 1
ATOM 6217 N N . PRO D 1 23 ? 90.992 219.900 168.121 1.00 217.70 45 PRO G N 1
ATOM 6218 C CA . PRO D 1 23 ? 89.783 220.724 168.066 1.00 217.70 45 PRO G CA 1
ATOM 6219 C C . PRO D 1 23 ? 88.595 219.965 167.499 1.00 217.70 45 PRO G C 1
ATOM 6220 O O . PRO D 1 23 ? 88.734 218.969 166.786 1.00 217.70 45 PRO G O 1
ATOM 6224 N N . CYS D 1 24 ? 87.403 220.456 167.831 1.00 219.38 46 CYS G N 1
ATOM 6225 C CA . CYS D 1 24 ? 86.153 219.867 167.354 1.00 219.38 46 CYS G CA 1
ATOM 6226 C C . CYS D 1 24 ? 85.592 220.757 166.249 1.00 219.38 46 CYS G C 1
ATOM 6227 O O . CYS D 1 24 ? 84.974 221.790 166.521 1.00 219.38 46 CYS G O 1
ATOM 6230 N N . GLY D 1 25 ? 85.810 220.353 165.002 1.00 222.50 47 GLY G N 1
ATOM 6231 C CA . GLY D 1 25 ? 85.279 221.079 163.869 1.00 222.50 47 GLY G CA 1
ATOM 6232 C C . GLY D 1 25 ? 86.115 222.287 163.488 1.00 222.50 47 GLY G C 1
ATOM 6233 O O . GLY D 1 25 ? 87.235 222.500 163.963 1.00 222.50 47 GLY G O 1
ATOM 6234 N N . THR D 1 26 ? 85.538 223.098 162.600 1.00 221.32 48 THR G N 1
ATOM 6235 C CA . THR D 1 26 ? 86.173 224.313 162.104 1.00 221.32 48 THR G CA 1
ATOM 6236 C C . THR D 1 26 ? 85.630 225.567 162.783 1.00 221.32 48 THR G C 1
ATOM 6237 O O . THR D 1 26 ? 85.526 226.623 162.148 1.00 221.32 48 THR G O 1
ATOM 6241 N N . ALA D 1 27 ? 85.285 225.471 164.064 1.00 222.82 49 ALA G N 1
ATOM 6242 C CA . ALA D 1 27 ? 84.724 226.603 164.784 1.00 222.82 49 ALA G CA 1
ATOM 6243 C C . ALA D 1 27 ? 85.783 227.679 165.018 1.00 222.82 49 ALA G C 1
ATOM 6244 O O . ALA D 1 27 ? 86.988 227.450 164.879 1.00 222.82 49 ALA G O 1
ATOM 6246 N N . ASN D 1 28 ? 85.311 228.871 165.376 1.00 224.63 50 ASN G N 1
ATOM 6247 C CA . ASN D 1 28 ? 86.197 229.994 165.631 1.00 224.63 50 ASN G CA 1
ATOM 6248 C C . ASN D 1 28 ? 86.923 229.800 166.964 1.00 224.63 50 ASN G C 1
ATOM 6249 O O . ASN D 1 28 ? 86.534 228.986 167.806 1.00 224.63 50 ASN G O 1
ATOM 6254 N N . TRP D 1 29 ? 87.998 230.570 167.153 1.00 223.31 51 TRP G N 1
ATOM 6255 C CA . TRP D 1 29 ? 88.784 230.471 168.375 1.00 223.31 51 TRP G CA 1
ATOM 6256 C C . TRP D 1 29 ? 88.129 231.182 169.553 1.00 223.31 51 TRP G C 1
ATOM 6257 O O . TRP D 1 29 ? 88.494 230.913 170.702 1.00 223.31 51 TRP G O 1
ATOM 6268 N N . ASP D 1 30 ? 87.169 232.071 169.296 1.00 223.38 52 ASP G N 1
ATOM 6269 C CA . ASP D 1 30 ? 86.472 232.807 170.343 1.00 223.38 52 ASP G CA 1
ATOM 6270 C C . ASP D 1 30 ? 85.115 232.194 170.674 1.00 223.38 52 ASP G C 1
ATOM 6271 O O . ASP D 1 30 ? 84.178 232.915 171.035 1.00 223.38 52 ASP G O 1
ATOM 6276 N N . ALA D 1 31 ? 84.991 230.876 170.559 1.00 225.49 53 ALA G N 1
ATOM 6277 C CA . ALA D 1 31 ? 83.742 230.178 170.818 1.00 225.49 53 ALA G CA 1
ATOM 6278 C C . ALA D 1 31 ? 83.772 229.506 172.186 1.00 225.49 53 ALA G C 1
ATOM 6279 O O . ALA D 1 31 ? 84.834 229.203 172.736 1.00 225.49 53 ALA G O 1
ATOM 6281 N N . ALA D 1 32 ? 82.580 229.274 172.731 1.00 225.13 54 ALA G N 1
ATOM 6282 C CA . ALA D 1 32 ? 82.435 228.605 174.019 1.00 225.13 54 ALA G CA 1
ATOM 6283 C C . ALA D 1 32 ? 82.421 227.099 173.789 1.00 225.13 54 ALA G C 1
ATOM 6284 O O . ALA D 1 32 ? 81.446 226.552 173.262 1.00 225.13 54 ALA G O 1
ATOM 6286 N N . VAL D 1 33 ? 83.499 226.426 174.183 1.00 224.46 55 VAL G N 1
ATOM 6287 C CA . VAL D 1 33 ? 83.676 224.998 173.947 1.00 224.46 55 VAL G CA 1
ATOM 6288 C C . VAL D 1 33 ? 83.826 224.294 175.288 1.00 224.46 55 VAL G C 1
ATOM 6289 O O . VAL D 1 33 ? 84.607 224.731 176.142 1.00 224.46 55 VAL G O 1
ATOM 6293 N N . THR D 1 34 ? 83.078 223.208 175.467 1.00 222.77 56 THR G N 1
ATOM 6294 C CA . THR D 1 34 ? 83.164 222.368 176.652 1.00 222.77 56 THR G CA 1
ATOM 6295 C C . THR D 1 34 ? 83.331 220.920 176.214 1.00 222.77 56 THR G C 1
ATOM 6296 O O . THR D 1 34 ? 82.585 220.433 175.360 1.00 222.77 56 THR G O 1
ATOM 6300 N N . TRP D 1 35 ? 84.311 220.238 176.799 1.00 220.79 57 TRP G N 1
ATOM 6301 C CA . TRP D 1 35 ? 84.647 218.874 176.422 1.00 220.79 57 TRP G CA 1
ATOM 6302 C C . TRP D 1 35 ? 84.194 217.896 177.498 1.00 220.79 57 TRP G C 1
ATOM 6303 O O . TRP D 1 35 ? 84.075 218.248 178.675 1.00 220.79 57 TRP G O 1
ATOM 6314 N N . ARG D 1 36 ? 83.942 216.658 177.077 1.00 221.24 58 ARG G N 1
ATOM 6315 C CA . ARG D 1 36 ? 83.511 215.593 177.971 1.00 221.24 58 ARG G CA 1
ATOM 6316 C C . ARG D 1 36 ? 84.154 214.286 177.538 1.00 221.24 58 ARG G C 1
ATOM 6317 O O . ARG D 1 36 ? 84.295 214.023 176.340 1.00 221.24 58 ARG G O 1
ATOM 6325 N N . VAL D 1 37 ? 84.546 213.470 178.515 1.00 216.62 59 VAL G N 1
ATOM 6326 C CA . VAL D 1 37 ? 85.119 212.153 178.261 1.00 216.62 59 VAL G CA 1
ATOM 6327 C C . VAL D 1 37 ? 84.353 211.119 179.079 1.00 216.62 59 VAL G C 1
ATOM 6328 O O . VAL D 1 37 ? 84.154 211.293 180.287 1.00 216.62 59 VAL G O 1
ATOM 6332 N N . ASN D 1 38 ? 83.880 210.070 178.405 1.00 213.26 60 ASN G N 1
ATOM 6333 C CA . ASN D 1 38 ? 83.178 208.946 179.033 1.00 213.26 60 ASN G CA 1
ATOM 6334 C C . ASN D 1 38 ? 81.988 209.393 179.884 1.00 213.26 60 ASN G C 1
ATOM 6335 O O . ASN D 1 38 ? 81.524 208.646 180.751 1.00 213.26 60 ASN G O 1
ATOM 6340 N N . GLY D 1 39 ? 81.478 210.600 179.655 1.00 217.67 61 GLY G N 1
ATOM 6341 C CA . GLY D 1 39 ? 80.290 211.071 180.333 1.00 217.67 61 GLY G CA 1
ATOM 6342 C C . GLY D 1 39 ? 80.502 212.055 181.464 1.00 217.67 61 GLY G C 1
ATOM 6343 O O . GLY D 1 39 ? 79.530 212.393 182.149 1.00 217.67 61 GLY G O 1
ATOM 6344 N N . THR D 1 40 ? 81.727 212.527 181.684 1.00 218.36 62 THR G N 1
ATOM 6345 C CA . THR D 1 40 ? 82.003 213.506 182.724 1.00 218.36 62 THR G CA 1
ATOM 6346 C C . THR D 1 40 ? 82.647 214.744 182.113 1.00 218.36 62 THR G C 1
ATOM 6347 O O . THR D 1 40 ? 83.338 214.668 181.093 1.00 218.36 62 THR G O 1
ATOM 6351 N N . ASP D 1 41 ? 82.410 215.889 182.749 1.00 218.44 63 ASP G N 1
ATOM 6352 C CA . ASP D 1 41 ? 82.905 217.159 182.243 1.00 218.44 63 ASP G CA 1
ATOM 6353 C C . ASP D 1 41 ? 84.380 217.346 182.587 1.00 218.44 63 ASP G C 1
ATOM 6354 O O . ASP D 1 41 ? 84.913 216.743 183.523 1.00 218.44 63 ASP G O 1
ATOM 6359 N N . LEU D 1 42 ? 85.038 218.199 181.810 1.00 217.40 64 LEU G N 1
ATOM 6360 C CA . LEU D 1 42 ? 86.449 218.507 181.985 1.00 217.40 64 LEU G CA 1
ATOM 6361 C C . LEU D 1 42 ? 86.612 219.915 182.555 1.00 217.40 64 LEU G C 1
ATOM 6362 O O . LEU D 1 42 ? 85.771 220.796 182.359 1.00 217.40 64 LEU G O 1
ATOM 6367 N N . ALA D 1 43 ? 87.721 220.120 183.273 1.00 216.90 65 ALA G N 1
ATOM 6368 C CA . ALA D 1 43 ? 87.994 221.413 183.886 1.00 216.90 65 ALA G CA 1
ATOM 6369 C C . ALA D 1 43 ? 88.403 222.430 182.821 1.00 216.90 65 ALA G C 1
ATOM 6370 O O . ALA D 1 43 ? 89.097 222.081 181.861 1.00 216.90 65 ALA G O 1
ATOM 6372 N N . PRO D 1 44 ? 87.987 223.692 182.966 1.00 216.18 66 PRO G N 1
ATOM 6373 C CA . PRO D 1 44 ? 88.316 224.704 181.948 1.00 216.18 66 PRO G CA 1
ATOM 6374 C C . PRO D 1 44 ? 89.794 225.052 181.868 1.00 216.18 66 PRO G C 1
ATOM 6375 O O . PRO D 1 44 ? 90.187 225.772 180.941 1.00 216.18 66 PRO G O 1
ATOM 6379 N N . ASP D 1 45 ? 90.623 224.573 182.795 1.00 214.27 67 ASP G N 1
ATOM 6380 C CA . ASP D 1 45 ? 92.041 224.910 182.804 1.00 214.27 67 ASP G CA 1
ATOM 6381 C C . ASP D 1 45 ? 92.846 224.157 181.752 1.00 214.27 67 ASP G C 1
ATOM 6382 O O . ASP D 1 45 ? 94.060 224.369 181.660 1.00 214.27 67 ASP G O 1
ATOM 6387 N N . LEU D 1 46 ? 92.211 223.292 180.962 1.00 215.95 68 LEU G N 1
ATOM 6388 C CA . LEU D 1 46 ? 92.909 222.510 179.952 1.00 215.95 68 LEU G CA 1
ATOM 6389 C C . LEU D 1 46 ? 92.649 223.003 178.532 1.00 215.95 68 LEU G C 1
ATOM 6390 O O . LEU D 1 46 ? 93.402 222.646 177.620 1.00 215.95 68 LEU G O 1
ATOM 6395 N N . LEU D 1 47 ? 91.625 223.826 178.326 1.00 218.78 69 LEU G N 1
ATOM 6396 C CA . LEU D 1 47 ? 91.243 224.271 176.993 1.00 218.78 69 LEU G CA 1
ATOM 6397 C C . LEU D 1 47 ? 92.123 225.432 176.541 1.00 218.78 69 LEU G C 1
ATOM 6398 O O . LEU D 1 47 ? 92.337 226.391 177.289 1.00 218.78 69 LEU G O 1
ATOM 6403 N N . ASN D 1 48 ? 92.657 225.320 175.323 1.00 219.30 70 ASN G N 1
ATOM 6404 C CA . ASN D 1 48 ? 93.440 226.386 174.698 1.00 219.30 70 ASN G CA 1
ATOM 6405 C C . ASN D 1 48 ? 92.542 227.095 173.686 1.00 219.30 70 ASN G C 1
ATOM 6406 O O . ASN D 1 48 ? 92.631 226.892 172.475 1.00 219.30 70 ASN G O 1
ATOM 6411 N N . GLY D 1 49 ? 91.649 227.933 174.206 1.00 219.31 71 GLY G N 1
ATOM 6412 C CA . GLY D 1 49 ? 90.698 228.630 173.364 1.00 219.31 71 GLY G CA 1
ATOM 6413 C C . GLY D 1 49 ? 89.515 227.760 172.994 1.00 219.31 71 GLY G C 1
ATOM 6414 O O . GLY D 1 49 ? 88.637 227.508 173.823 1.00 219.31 71 GLY G O 1
ATOM 6415 N N . SER D 1 50 ? 89.481 227.296 171.746 1.00 220.14 72 SER G N 1
ATOM 6416 C CA . SER D 1 50 ? 88.461 226.364 171.287 1.00 220.14 72 SER G CA 1
ATOM 6417 C C . SER D 1 50 ? 89.015 224.976 171.009 1.00 220.14 72 SER G C 1
ATOM 6418 O O . SER D 1 50 ? 88.279 224.117 170.510 1.00 220.14 72 SER G O 1
ATOM 6421 N N . GLN D 1 51 ? 90.285 224.733 171.314 1.00 217.15 73 GLN G N 1
ATOM 6422 C CA . GLN D 1 51 ? 90.928 223.450 171.087 1.00 217.15 73 GLN G CA 1
ATOM 6423 C C . GLN D 1 51 ? 91.334 222.825 172.416 1.00 217.15 73 GLN G C 1
ATOM 6424 O O . GLN D 1 51 ? 91.327 223.475 173.464 1.00 217.15 73 GLN G O 1
ATOM 6430 N N . LEU D 1 52 ? 91.691 221.543 172.358 1.00 214.98 74 LEU G N 1
ATOM 6431 C CA . LEU D 1 52 ? 92.106 220.784 173.531 1.00 214.98 74 LEU G CA 1
ATOM 6432 C C . LEU D 1 52 ? 93.505 220.235 173.294 1.00 214.98 74 LEU G C 1
ATOM 6433 O O . LEU D 1 52 ? 93.733 219.505 172.324 1.00 214.98 74 LEU G O 1
ATOM 6438 N N . VAL D 1 53 ? 94.434 220.584 174.180 1.00 211.27 75 VAL G N 1
ATOM 6439 C CA . VAL D 1 53 ? 95.823 220.147 174.096 1.00 211.27 75 VAL G CA 1
ATOM 6440 C C . VAL D 1 53 ? 96.089 219.147 175.212 1.00 211.27 75 VAL G C 1
ATOM 6441 O O . VAL D 1 53 ? 95.692 219.366 176.363 1.00 211.27 75 VAL G O 1
ATOM 6445 N N . LEU D 1 54 ? 96.763 218.051 174.872 1.00 207.58 76 LEU G N 1
ATOM 6446 C CA . LEU D 1 54 ? 97.104 217.001 175.825 1.00 207.58 76 LEU G CA 1
ATOM 6447 C C . LEU D 1 54 ? 98.619 216.918 175.939 1.00 207.58 76 LEU G C 1
ATOM 6448 O O . LEU D 1 54 ? 99.302 216.623 174.953 1.00 207.58 76 LEU G O 1
ATOM 6453 N N . HIS D 1 55 ? 99.138 217.166 177.140 1.00 204.89 77 HIS G N 1
ATOM 6454 C CA . HIS D 1 55 ? 100.576 217.204 177.387 1.00 204.89 77 HIS G CA 1
ATOM 6455 C C . HIS D 1 55 ? 101.008 215.870 177.987 1.00 204.89 77 HIS G C 1
ATOM 6456 O O . HIS D 1 55 ? 100.645 215.547 179.124 1.00 204.89 77 HIS G O 1
ATOM 6463 N N . GLY D 1 56 ? 101.783 215.100 177.225 1.00 201.09 78 GLY G N 1
ATOM 6464 C CA . GLY D 1 56 ? 102.324 213.845 177.710 1.00 201.09 78 GLY G CA 1
ATOM 6465 C C . GLY D 1 56 ? 101.271 212.811 178.051 1.00 201.09 78 GLY G C 1
ATOM 6466 O O . GLY D 1 56 ? 101.089 212.470 179.222 1.00 201.09 78 GLY G O 1
ATOM 6467 N N . LEU D 1 57 ? 100.571 212.307 177.037 1.00 198.96 79 LEU G N 1
ATOM 6468 C CA . LEU D 1 57 ? 99.487 211.360 177.265 1.00 198.96 79 LEU G CA 1
ATOM 6469 C C . LEU D 1 57 ? 100.023 210.029 177.780 1.00 198.96 79 LEU G C 1
ATOM 6470 O O . LEU D 1 57 ? 101.087 209.564 177.361 1.00 198.96 79 LEU G O 1
ATOM 6475 N N . GLU D 1 58 ? 99.278 209.416 178.698 1.00 196.13 80 GLU G N 1
ATOM 6476 C CA . GLU D 1 58 ? 99.540 208.060 179.156 1.00 196.13 80 GLU G CA 1
ATOM 6477 C C . GLU D 1 58 ? 98.478 207.117 178.594 1.00 196.13 80 GLU G C 1
ATOM 6478 O O . GLU D 1 58 ? 97.645 207.501 177.763 1.00 196.13 80 GLU G O 1
ATOM 6484 N N . LEU D 1 59 ? 98.513 205.864 179.052 1.00 191.42 81 LEU G N 1
ATOM 6485 C CA . LEU D 1 59 ? 97.554 204.866 178.592 1.00 191.42 81 LEU G CA 1
ATOM 6486 C C . LEU D 1 59 ? 96.143 205.130 179.102 1.00 191.42 81 LEU G C 1
ATOM 6487 O O . LEU D 1 59 ? 95.182 204.631 178.507 1.00 191.42 81 LEU G O 1
ATOM 6492 N N . GLY D 1 60 ? 95.994 205.897 180.179 1.00 198.48 82 GLY G N 1
ATOM 6493 C CA . GLY D 1 60 ? 94.688 206.120 180.770 1.00 198.48 82 GLY G CA 1
ATOM 6494 C C . GLY D 1 60 ? 93.937 207.307 180.201 1.00 198.48 82 GLY G C 1
ATOM 6495 O O . GLY D 1 60 ? 92.963 207.774 180.799 1.00 198.48 82 GLY G O 1
ATOM 6496 N N . HIS D 1 61 ? 94.374 207.802 179.045 1.00 198.51 83 HIS G N 1
ATOM 6497 C CA . HIS D 1 61 ? 93.735 208.934 178.389 1.00 198.51 83 HIS G CA 1
ATOM 6498 C C . HIS D 1 61 ? 93.007 208.551 177.108 1.00 198.51 83 HIS G C 1
ATOM 6499 O O . HIS D 1 61 ? 92.394 209.419 176.478 1.00 198.51 83 HIS G O 1
ATOM 6506 N N . SER D 1 62 ? 93.052 207.283 176.709 1.00 199.07 84 SER G N 1
ATOM 6507 C CA . SER D 1 62 ? 92.367 206.846 175.503 1.00 199.07 84 SER G CA 1
ATOM 6508 C C . SER D 1 62 ? 90.873 206.690 175.762 1.00 199.07 84 SER G C 1
ATOM 6509 O O . SER D 1 62 ? 90.441 206.369 176.873 1.00 199.07 84 SER G O 1
ATOM 6512 N N . GLY D 1 63 ? 90.086 206.919 174.722 1.00 203.44 85 GLY G N 1
ATOM 6513 C CA . GLY D 1 63 ? 88.646 206.822 174.819 1.00 203.44 85 GLY G CA 1
ATOM 6514 C C . GLY D 1 63 ? 87.984 207.713 173.786 1.00 203.44 85 GLY G C 1
ATOM 6515 O O . GLY D 1 63 ? 88.574 208.041 172.761 1.00 203.44 85 GLY G O 1
ATOM 6516 N N . LEU D 1 64 ? 86.744 208.093 174.084 1.00 208.75 86 LEU G N 1
ATOM 6517 C CA . LEU D 1 64 ? 85.937 208.920 173.197 1.00 208.75 86 LEU G CA 1
ATOM 6518 C C . LEU D 1 64 ? 85.996 210.368 173.670 1.00 208.75 86 LEU G C 1
ATOM 6519 O O . LEU D 1 64 ? 85.528 210.685 174.769 1.00 208.75 86 LEU G O 1
ATOM 6524 N N . TYR D 1 65 ? 86.569 211.238 172.843 1.00 214.01 87 TYR G N 1
ATOM 6525 C CA . TYR D 1 65 ? 86.668 212.662 173.148 1.00 214.01 87 TYR G CA 1
ATOM 6526 C C . TYR D 1 65 ? 85.461 213.371 172.545 1.00 214.01 87 TYR G C 1
ATOM 6527 O O . TYR D 1 65 ? 85.343 213.480 171.320 1.00 214.01 87 TYR G O 1
ATOM 6536 N N . ALA D 1 66 ? 84.566 213.850 173.403 1.00 221.30 88 ALA G N 1
ATOM 6537 C CA . ALA D 1 66 ? 83.330 214.491 172.982 1.00 221.30 88 ALA G CA 1
ATOM 6538 C C . ALA D 1 66 ? 83.409 215.993 173.220 1.00 221.30 88 ALA G C 1
ATOM 6539 O O . ALA D 1 66 ? 83.894 216.442 174.264 1.00 221.30 88 ALA G O 1
ATOM 6541 N N . CYS D 1 67 ? 82.926 216.765 172.249 1.00 223.77 89 CYS G N 1
ATOM 6542 C CA . CYS D 1 67 ? 82.917 218.221 172.320 1.00 223.77 89 CYS G CA 1
ATOM 6543 C C . CYS D 1 67 ? 81.478 218.701 172.210 1.00 223.77 89 CYS G C 1
ATOM 6544 O O . CYS D 1 67 ? 80.836 218.513 171.170 1.00 223.77 89 CYS G O 1
ATOM 6547 N N . PHE D 1 68 ? 80.975 219.313 173.277 1.00 224.40 90 PHE G N 1
ATOM 6548 C CA . PHE D 1 68 ? 79.601 219.786 173.346 1.00 224.40 90 PHE G CA 1
ATOM 6549 C C . PHE D 1 68 ? 79.573 221.304 173.470 1.00 224.40 90 PHE G C 1
ATOM 6550 O O . PHE D 1 68 ? 80.606 221.965 173.604 1.00 224.40 90 PHE G O 1
ATOM 6558 N N . HIS D 1 69 ? 78.362 221.851 173.426 1.00 226.08 91 HIS G N 1
ATOM 6559 C CA . HIS D 1 69 ? 78.155 223.276 173.622 1.00 226.08 91 HIS G CA 1
ATOM 6560 C C . HIS D 1 69 ? 78.192 223.613 175.111 1.00 226.08 91 HIS G C 1
ATOM 6561 O O . HIS D 1 69 ? 77.979 222.759 175.976 1.00 226.08 91 HIS G O 1
ATOM 6568 N N . ARG D 1 70 ? 78.475 224.881 175.404 1.00 225.78 92 ARG G N 1
ATOM 6569 C CA . ARG D 1 70 ? 78.569 225.335 176.786 1.00 225.78 92 ARG G CA 1
ATOM 6570 C C . ARG D 1 70 ? 77.202 225.257 177.458 1.00 225.78 92 ARG G C 1
ATOM 6571 O O . ARG D 1 70 ? 76.241 225.887 177.004 1.00 225.78 92 ARG G O 1
ATOM 6579 N N . ASP D 1 71 ? 77.122 224.477 178.539 1.00 228.18 93 ASP G N 1
ATOM 6580 C CA . ASP D 1 71 ? 75.896 224.319 179.326 1.00 228.18 93 ASP G CA 1
ATOM 6581 C C . ASP D 1 71 ? 74.760 223.775 178.457 1.00 228.18 93 ASP G C 1
ATOM 6582 O O . ASP D 1 71 ? 73.663 224.335 178.399 1.00 228.18 93 ASP G O 1
ATOM 6587 N N . SER D 1 72 ? 75.038 222.670 177.771 1.00 227.35 94 SER G N 1
ATOM 6588 C CA . SER D 1 72 ? 74.057 222.021 176.911 1.00 227.35 94 SER G CA 1
ATOM 6589 C C . SER D 1 72 ? 74.540 220.607 176.615 1.00 227.35 94 SER G C 1
ATOM 6590 O O . SER D 1 72 ? 75.580 220.166 177.113 1.00 227.35 94 SER G O 1
ATOM 6593 N N . TRP D 1 73 ? 73.768 219.893 175.794 1.00 222.59 95 TRP G N 1
ATOM 6594 C CA . TRP D 1 73 ? 74.108 218.543 175.362 1.00 222.59 95 TRP G CA 1
ATOM 6595 C C . TRP D 1 73 ? 74.141 218.439 173.840 1.00 222.59 95 TRP G C 1
ATOM 6596 O O . TRP D 1 73 ? 73.891 217.372 173.277 1.00 222.59 95 TRP G O 1
ATOM 6607 N N . HIS D 1 74 ? 74.450 219.543 173.164 0.00 226.92 96 HIS G N 1
ATOM 6608 C CA . HIS D 1 74 ? 74.491 219.580 171.708 0.00 226.92 96 HIS G CA 1
ATOM 6609 C C . HIS D 1 74 ? 75.872 219.143 171.232 0.00 226.92 96 HIS G C 1
ATOM 6610 O O . HIS D 1 74 ? 76.869 219.823 171.496 0.00 226.92 96 HIS G O 1
ATOM 6617 N N . LEU D 1 75 ? 75.927 218.014 170.533 1.00 228.53 97 LEU G N 1
ATOM 6618 C CA . LEU D 1 75 ? 77.184 217.468 170.046 1.00 228.53 97 LEU G CA 1
ATOM 6619 C C . LEU D 1 75 ? 77.571 218.108 168.718 1.00 228.53 97 LEU G C 1
ATOM 6620 O O . LEU D 1 75 ? 76.716 218.479 167.910 1.00 228.53 97 LEU G O 1
ATOM 6625 N N . ARG D 1 76 ? 78.877 218.245 168.508 1.00 223.12 98 ARG G N 1
ATOM 6626 C CA . ARG D 1 76 ? 79.422 218.842 167.295 1.00 223.12 98 ARG G CA 1
ATOM 6627 C C . ARG D 1 76 ? 80.452 217.967 166.601 1.00 223.12 98 ARG G C 1
ATOM 6628 O O . ARG D 1 76 ? 80.507 217.949 165.369 1.00 223.12 98 ARG G O 1
ATOM 6636 N N . HIS D 1 77 ? 81.271 217.238 167.357 1.00 222.26 99 HIS G N 1
ATOM 6637 C CA . HIS D 1 77 ? 82.344 216.442 166.775 1.00 222.26 99 HIS G CA 1
ATOM 6638 C C . HIS D 1 77 ? 82.747 215.357 167.762 1.00 222.26 99 HIS G C 1
ATOM 6639 O O . HIS D 1 77 ? 82.950 215.639 168.946 1.00 222.26 99 HIS G O 1
ATOM 6646 N N . GLN D 1 78 ? 82.859 214.125 167.273 1.00 217.97 100 GLN G N 1
ATOM 6647 C CA . GLN D 1 78 ? 83.305 212.997 168.074 1.00 217.97 100 GLN G CA 1
ATOM 6648 C C . GLN D 1 78 ? 84.537 212.367 167.437 1.00 217.97 100 GLN G C 1
ATOM 6649 O O . GLN D 1 78 ? 84.572 212.115 166.229 1.00 217.97 100 GLN G O 1
ATOM 6655 N N . VAL D 1 79 ? 85.552 212.121 168.262 1.00 208.71 101 VAL G N 1
ATOM 6656 C CA . VAL D 1 79 ? 86.796 211.504 167.808 1.00 208.71 101 VAL G CA 1
ATOM 6657 C C . VAL D 1 79 ? 87.214 210.471 168.842 1.00 208.71 101 VAL G C 1
ATOM 6658 O O . VAL D 1 79 ? 87.134 210.714 170.049 1.00 208.71 101 VAL G O 1
ATOM 6662 N N . LEU D 1 80 ? 87.662 209.315 168.361 1.00 202.37 102 LEU G N 1
ATOM 6663 C CA . LEU D 1 80 ? 88.215 208.274 169.216 1.00 202.37 102 LEU G CA 1
ATOM 6664 C C . LEU D 1 80 ? 89.735 208.357 169.182 1.00 202.37 102 LEU G C 1
ATOM 6665 O O . LEU D 1 80 ? 90.339 208.336 168.104 1.00 202.37 102 LEU G O 1
ATOM 6670 N N . LEU D 1 81 ? 90.347 208.456 170.358 1.00 194.27 103 LEU G N 1
ATOM 6671 C CA . LEU D 1 81 ? 91.794 208.554 170.490 1.00 194.27 103 LEU G CA 1
ATOM 6672 C C . LEU D 1 81 ? 92.345 207.243 171.030 1.00 194.27 103 LEU G C 1
ATOM 6673 O O . LEU D 1 81 ? 91.886 206.751 172.067 1.00 194.27 103 LEU G O 1
ATOM 6678 N N . HIS D 1 82 ? 93.326 206.682 170.327 1.00 184.27 104 HIS G N 1
ATOM 6679 C CA . HIS D 1 82 ? 93.979 205.446 170.732 1.00 184.27 104 HIS G CA 1
ATOM 6680 C C . HIS D 1 82 ? 95.482 205.672 170.765 1.00 184.27 104 HIS G C 1
ATOM 6681 O O . HIS D 1 82 ? 96.079 206.047 169.751 1.00 184.27 104 HIS G O 1
ATOM 6688 N N . VAL D 1 83 ? 96.088 205.445 171.927 1.00 181.00 105 VAL G N 1
ATOM 6689 C CA . VAL D 1 83 ? 97.521 205.627 172.121 1.00 181.00 105 VAL G CA 1
ATOM 6690 C C . VAL D 1 83 ? 98.209 204.280 171.942 1.00 181.00 105 VAL G C 1
ATOM 6691 O O . VAL D 1 83 ? 97.728 203.255 172.442 1.00 181.00 105 VAL G O 1
ATOM 6695 N N . GLY D 1 84 ? 99.325 204.276 171.210 1.00 169.63 106 GLY G N 1
ATOM 6696 C CA . GLY D 1 84 ? 100.053 203.056 170.933 1.00 169.63 106 GLY G CA 1
ATOM 6697 C C . GLY D 1 84 ? 101.550 203.295 170.920 1.00 169.63 106 GLY G C 1
ATOM 6698 O O . GLY D 1 84 ? 102.023 204.416 171.117 1.00 169.63 106 GLY G O 1
ATOM 6699 N N . LEU D 1 85 ? 102.287 202.213 170.683 1.00 159.68 107 LEU G N 1
ATOM 6700 C CA . LEU D 1 85 ? 103.735 202.230 170.622 1.00 159.68 107 LEU G CA 1
ATOM 6701 C C . LEU D 1 85 ? 104.185 201.734 169.254 1.00 159.68 107 LEU G C 1
ATOM 6702 O O . LEU D 1 85 ? 103.669 200.713 168.775 1.00 159.68 107 LEU G O 1
ATOM 6707 N N . PRO D 1 86 ? 105.110 202.421 168.588 1.00 148.54 108 PRO G N 1
ATOM 6708 C CA . PRO D 1 86 ? 105.618 201.933 167.299 1.00 148.54 108 PRO G CA 1
ATOM 6709 C C . PRO D 1 86 ? 106.229 200.551 167.440 1.00 148.54 108 PRO G C 1
ATOM 6710 O O . PRO D 1 86 ? 106.853 200.237 168.465 1.00 148.54 108 PRO G O 1
ATOM 6714 N N . PRO D 1 87 ? 106.071 199.697 166.432 1.00 132.69 109 PRO G N 1
ATOM 6715 C CA . PRO D 1 87 ? 106.533 198.312 166.562 1.00 132.69 109 PRO G CA 1
ATOM 6716 C C . PRO D 1 87 ? 108.049 198.209 166.549 1.00 132.69 109 PRO G C 1
ATOM 6717 O O . PRO D 1 87 ? 108.752 199.043 165.973 1.00 132.69 109 PRO G O 1
ATOM 6721 N N . ARG D 1 88 ? 108.547 197.164 167.200 1.00 128.29 110 ARG G N 1
ATOM 6722 C CA . ARG D 1 88 ? 109.964 196.853 167.243 1.00 128.29 110 ARG G CA 1
ATOM 6723 C C . ARG D 1 88 ? 110.267 195.726 166.257 1.00 128.29 110 ARG G C 1
ATOM 6724 O O . ARG D 1 88 ? 109.410 195.307 165.472 1.00 128.29 110 ARG G O 1
ATOM 6732 N N . GLU D 1 89 ? 111.496 195.229 166.289 1.00 121.63 111 GLU G N 1
ATOM 6733 C CA . GLU D 1 89 ? 111.875 194.138 165.400 1.00 121.63 111 GLU G CA 1
ATOM 6734 C C . GLU D 1 89 ? 111.230 192.839 165.870 1.00 121.63 111 GLU G C 1
ATOM 6735 O O . GLU D 1 89 ? 111.339 192.490 167.052 1.00 121.63 111 GLU G O 1
ATOM 6741 N N . PRO D 1 90 ? 110.544 192.109 164.995 1.00 111.34 112 PRO G N 1
ATOM 6742 C CA . PRO D 1 90 ? 109.923 190.847 165.407 1.00 111.34 112 PRO G CA 1
ATOM 6743 C C . PRO D 1 90 ? 110.970 189.772 165.661 1.00 111.34 112 PRO G C 1
ATOM 6744 O O . PRO D 1 90 ? 112.132 189.875 165.264 1.00 111.34 112 PRO G O 1
ATOM 6748 N N . VAL D 1 91 ? 110.529 188.717 166.342 1.00 106.33 113 VAL G N 1
ATOM 6749 C CA . VAL D 1 91 ? 111.362 187.561 166.653 1.00 106.33 113 VAL G CA 1
ATOM 6750 C C . VAL D 1 91 ? 110.953 186.431 165.720 1.00 106.33 113 VAL G C 1
ATOM 6751 O O . VAL D 1 91 ? 109.812 185.954 165.774 1.00 106.33 113 VAL G O 1
ATOM 6755 N N . LEU D 1 92 ? 111.880 186.004 164.867 1.00 93.77 114 LEU G N 1
ATOM 6756 C CA . LEU D 1 92 ? 111.609 184.982 163.866 1.00 93.77 114 LEU G CA 1
ATOM 6757 C C . LEU D 1 92 ? 112.618 183.854 164.008 1.00 93.77 114 LEU G C 1
ATOM 6758 O O . LEU D 1 92 ? 113.83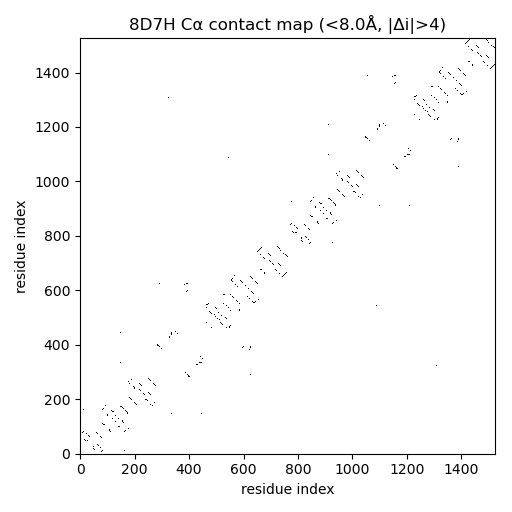0 184.094 163.989 1.00 93.77 114 LEU G O 1
ATOM 6763 N N . SER D 1 93 ? 112.113 182.631 164.148 1.00 87.99 115 SER G N 1
ATOM 6764 C CA . SER D 1 93 ? 112.955 181.439 164.231 1.00 87.99 115 SER G CA 1
ATOM 6765 C C . SER D 1 93 ? 112.103 180.248 163.827 1.00 87.99 115 SER G C 1
ATOM 6766 O O . SER D 1 93 ? 111.116 179.941 164.504 1.00 87.99 115 SER G O 1
ATOM 6769 N N . CYS D 1 94 ? 112.472 179.582 162.739 1.00 77.88 116 CYS G N 1
ATOM 6770 C CA . CYS D 1 94 ? 111.625 178.547 162.168 1.00 77.88 116 CYS G CA 1
ATOM 6771 C C . CYS D 1 94 ? 112.093 177.155 162.575 1.00 77.88 116 CYS G C 1
ATOM 6772 O O . CYS D 1 94 ? 113.214 176.958 163.048 1.00 77.88 116 CYS G O 1
ATOM 6775 N N . ARG D 1 95 ? 111.200 176.185 162.387 1.00 69.60 117 ARG G N 1
ATOM 6776 C CA . ARG D 1 95 ? 111.416 174.822 162.848 1.00 69.60 117 ARG G CA 1
ATOM 6777 C C . ARG D 1 95 ? 110.573 173.881 161.999 1.00 69.60 117 ARG G C 1
ATOM 6778 O O . ARG D 1 95 ? 109.424 174.192 161.678 1.00 69.60 117 ARG G O 1
ATOM 6786 N N . SER D 1 96 ? 111.152 172.737 161.638 1.00 65.47 118 SER G N 1
ATOM 6787 C CA . SER D 1 96 ? 110.477 171.735 160.815 1.00 65.47 118 SER G CA 1
ATOM 6788 C C . SER D 1 96 ? 110.048 170.585 161.719 1.00 65.47 118 SER G C 1
ATOM 6789 O O . SER D 1 96 ? 110.870 169.759 162.123 1.00 65.47 118 SER G O 1
ATOM 6792 N N . ASN D 1 97 ? 108.752 170.538 162.041 1.00 64.36 119 ASN G N 1
ATOM 6793 C CA . ASN D 1 97 ? 108.234 169.440 162.850 1.00 64.36 119 ASN G CA 1
ATOM 6794 C C . ASN D 1 97 ? 108.242 168.125 162.082 1.00 64.36 119 ASN G C 1
ATOM 6795 O O . ASN D 1 97 ? 108.316 167.052 162.692 1.00 64.36 119 ASN G O 1
ATOM 6800 N N . THR D 1 98 ? 108.164 168.186 160.754 1.00 60.26 120 THR G N 1
ATOM 6801 C CA . THR D 1 98 ? 108.161 167.002 159.901 1.00 60.26 120 THR G CA 1
ATOM 6802 C C . THR D 1 98 ? 109.271 167.157 158.870 1.00 60.26 120 THR G C 1
ATOM 6803 O O . THR D 1 98 ? 109.238 168.082 158.053 1.00 60.26 120 THR G O 1
ATOM 6807 N N . TYR D 1 99 ? 110.253 166.251 158.911 1.00 60.62 121 TYR G N 1
ATOM 6808 C CA . TYR D 1 99 ? 111.371 166.347 157.972 1.00 60.62 121 TYR G CA 1
ATOM 6809 C C . TYR D 1 99 ? 110.956 166.034 156.539 1.00 60.62 121 TYR G C 1
ATOM 6810 O O . TYR D 1 99 ? 111.340 166.793 155.631 1.00 60.62 121 TYR G O 1
ATOM 6819 N N . PRO D 1 100 ? 110.207 164.960 156.250 1.00 59.89 122 PRO G N 1
ATOM 6820 C CA . PRO D 1 100 ? 109.788 164.740 154.855 1.00 59.89 122 PRO G CA 1
ATOM 6821 C C . PRO D 1 100 ? 108.910 165.851 154.305 1.00 59.89 122 PRO G C 1
ATOM 6822 O O . PRO D 1 100 ? 109.006 166.170 153.113 1.00 59.89 122 PRO G O 1
ATOM 6826 N N . LYS D 1 101 ? 108.060 166.450 155.134 1.00 63.14 123 LYS G N 1
ATOM 6827 C CA . LYS D 1 101 ? 107.210 167.549 154.706 1.00 63.14 123 LYS G CA 1
ATOM 6828 C C . LYS D 1 101 ? 107.931 168.874 154.953 1.00 63.14 123 LYS G C 1
ATOM 6829 O O . LYS D 1 101 ? 109.125 168.910 155.264 1.00 63.14 123 LYS G O 1
ATOM 6835 N N . GLY D 1 102 ? 107.209 169.982 154.814 1.00 63.85 124 GLY G N 1
ATOM 6836 C CA . GLY D 1 102 ? 107.787 171.301 154.970 1.00 63.85 124 GLY G CA 1
ATOM 6837 C C . GLY D 1 102 ? 107.964 171.698 156.421 1.00 63.85 124 GLY G C 1
ATOM 6838 O O . GLY D 1 102 ? 108.025 170.862 157.326 1.00 63.85 124 GLY G O 1
ATOM 6839 N N . PHE D 1 103 ? 108.047 173.009 156.640 1.00 68.99 125 PHE G N 1
ATOM 6840 C CA . PHE D 1 103 ? 108.273 173.580 157.961 1.00 68.99 125 PHE G CA 1
ATOM 6841 C C . PHE D 1 103 ? 107.254 174.686 158.220 1.00 68.99 125 PHE G C 1
ATOM 6842 O O . PHE D 1 103 ? 106.454 175.045 157.351 1.00 68.99 125 PHE G O 1
ATOM 6850 N N . TYR D 1 104 ? 107.289 175.228 159.436 1.00 78.27 126 TYR G N 1
ATOM 6851 C CA . TYR D 1 104 ? 106.357 176.264 159.856 1.00 78.27 126 TYR G CA 1
ATOM 6852 C C . TYR D 1 104 ? 106.996 177.076 160.973 1.00 78.27 126 TYR G C 1
ATOM 6853 O O . TYR D 1 104 ? 107.856 176.578 161.704 1.00 78.27 126 TYR G O 1
ATOM 6862 N N . CYS D 1 105 ? 106.568 178.330 161.100 1.00 86.13 127 CYS G N 1
ATOM 6863 C CA . CYS D 1 105 ? 107.086 179.198 162.150 1.00 86.13 127 CYS G CA 1
ATOM 6864 C C . CYS D 1 105 ? 106.168 180.396 162.342 1.00 86.13 127 CYS G C 1
ATOM 6865 O O . CYS D 1 105 ? 105.300 180.682 161.513 1.00 86.13 127 CYS G O 1
ATOM 6868 N N . SER D 1 106 ? 106.378 181.087 163.459 1.00 88.93 128 SER G N 1
ATOM 6869 C CA . SER D 1 106 ? 105.560 182.211 163.886 1.00 88.93 128 SER G CA 1
ATOM 6870 C C . SER D 1 106 ? 106.412 183.467 164.019 1.00 88.93 128 SER G C 1
ATOM 6871 O O . SER D 1 106 ? 107.644 183.430 163.944 1.00 88.93 128 SER G O 1
ATOM 6874 N N . TRP D 1 107 ? 105.731 184.594 164.217 1.00 93.79 129 TRP G N 1
ATOM 6875 C CA . TRP D 1 107 ? 106.382 185.879 164.418 1.00 93.79 129 TRP G CA 1
ATOM 6876 C C . TRP D 1 107 ? 105.615 186.661 165.473 1.00 93.79 129 TRP G C 1
ATOM 6877 O O . TRP D 1 107 ? 104.383 186.718 165.438 1.00 93.79 129 TRP G O 1
ATOM 6888 N N . HIS D 1 108 ? 106.348 187.260 166.409 1.00 107.03 130 HIS G N 1
ATOM 6889 C CA . HIS D 1 108 ? 105.733 188.018 167.488 1.00 107.03 130 HIS G CA 1
ATOM 6890 C C . HIS D 1 108 ? 106.679 189.126 167.925 1.00 107.03 130 HIS G C 1
ATOM 6891 O O . HIS D 1 108 ? 107.902 188.998 167.815 1.00 107.03 130 HIS G O 1
ATOM 6898 N N . LEU D 1 109 ? 106.100 190.214 168.424 1.00 117.86 131 LEU G N 1
ATOM 6899 C CA . LEU D 1 109 ? 106.888 191.351 168.877 1.00 117.86 131 LEU G CA 1
ATOM 6900 C C . LEU D 1 109 ? 107.339 191.139 170.321 1.00 117.86 131 LEU G C 1
ATOM 6901 O O . LEU D 1 109 ? 106.608 190.546 171.119 1.00 117.86 131 LEU G O 1
ATOM 6906 N N . PRO D 1 110 ? 108.538 191.607 170.681 1.00 128.61 132 PRO G N 1
ATOM 6907 C CA . PRO D 1 110 ? 108.970 191.469 172.082 1.00 128.61 132 PRO G CA 1
ATOM 6908 C C . PRO D 1 110 ? 108.146 192.310 173.039 1.00 128.61 132 PRO G C 1
ATOM 6909 O O . PRO D 1 110 ? 107.844 191.858 174.151 1.00 128.61 132 PRO G O 1
ATOM 6913 N N . THR D 1 111 ? 107.772 193.524 172.638 1.00 140.08 133 THR G N 1
ATOM 6914 C CA . THR D 1 111 ? 106.928 194.388 173.450 1.00 140.08 133 THR G CA 1
ATOM 6915 C C . THR D 1 111 ? 105.540 194.453 172.833 1.00 140.08 133 THR G C 1
ATOM 6916 O O . THR D 1 111 ? 105.409 194.852 171.666 1.00 140.08 133 THR G O 1
ATOM 6920 N N . PRO D 1 112 ? 104.489 194.075 173.556 1.00 146.23 134 PRO G N 1
ATOM 6921 C CA . PRO D 1 112 ? 103.146 194.103 172.969 1.00 146.23 134 PRO G CA 1
ATOM 6922 C C . PRO D 1 112 ? 102.656 195.525 172.757 1.00 146.23 134 PRO G C 1
ATOM 6923 O O . PRO D 1 112 ? 102.970 196.440 173.523 1.00 146.23 134 PRO G O 1
ATOM 6927 N N . THR D 1 113 ? 101.875 195.702 171.697 1.00 151.58 135 THR G N 1
ATOM 6928 C CA . THR D 1 113 ? 101.317 196.995 171.336 1.00 151.58 135 THR G CA 1
ATOM 6929 C C . THR D 1 113 ? 99.804 196.984 171.513 1.00 151.58 135 THR G C 1
ATOM 6930 O O . THR D 1 113 ? 99.175 195.930 171.639 1.00 151.58 135 THR G O 1
ATOM 6934 N N . TYR D 1 114 ? 99.225 198.183 171.523 1.00 155.47 136 TYR G N 1
ATOM 6935 C CA . TYR D 1 114 ? 97.795 198.369 171.719 1.00 155.47 136 TYR G CA 1
ATOM 6936 C C . TYR D 1 114 ? 97.057 198.655 170.418 1.00 155.47 136 TYR G C 1
ATOM 6937 O O . TYR D 1 114 ? 95.925 199.147 170.453 1.00 155.47 136 TYR G O 1
ATOM 6946 N N . ILE D 1 115 ? 97.671 198.360 169.277 1.00 152.15 137 ILE G N 1
ATOM 6947 C CA . ILE D 1 115 ? 97.057 198.588 167.971 1.00 152.15 137 ILE G CA 1
ATOM 6948 C C . ILE D 1 115 ? 97.310 197.352 167.112 1.00 152.15 137 ILE G C 1
ATOM 6949 O O . ILE D 1 115 ? 98.438 196.839 167.089 1.00 152.15 137 ILE G O 1
ATOM 6954 N N . PRO D 1 116 ? 96.302 196.816 166.424 1.00 149.60 138 PRO G N 1
ATOM 6955 C CA . PRO D 1 116 ? 96.549 195.669 165.538 1.00 149.60 138 PRO G CA 1
ATOM 6956 C C . PRO D 1 116 ? 97.409 196.072 164.348 1.00 149.60 138 PRO G C 1
ATOM 6957 O O . PRO D 1 116 ? 97.158 197.088 163.696 1.00 149.60 138 PRO G O 1
ATOM 6961 N N . ASN D 1 117 ? 98.427 195.264 164.070 1.00 137.96 139 ASN G N 1
ATOM 6962 C CA . ASN D 1 117 ? 99.370 195.522 162.993 1.00 137.96 139 ASN G CA 1
ATOM 6963 C C . ASN D 1 117 ? 99.064 194.646 161.782 1.00 137.96 139 ASN G C 1
ATOM 6964 O O . ASN D 1 117 ? 98.232 193.737 161.826 1.00 137.96 139 ASN G O 1
ATOM 6969 N N . THR D 1 118 ? 99.760 194.938 160.686 1.00 123.30 140 THR G N 1
ATOM 6970 C CA . THR D 1 118 ? 99.667 194.170 159.453 1.00 123.30 140 THR G CA 1
ATOM 6971 C C . THR D 1 118 ? 101.020 193.535 159.170 1.00 123.30 140 THR G C 1
ATOM 6972 O O . THR D 1 118 ? 102.048 194.220 159.195 1.00 123.30 140 THR G O 1
ATOM 6976 N N . PHE D 1 119 ? 101.018 192.233 158.900 1.00 107.92 141 PHE G N 1
ATOM 6977 C CA . PHE D 1 119 ? 102.242 191.473 158.708 1.00 107.92 141 PHE G CA 1
ATOM 6978 C C . PHE D 1 119 ? 102.390 191.047 157.253 1.00 107.92 141 PHE G C 1
ATOM 6979 O O . PHE D 1 119 ? 101.406 190.931 156.516 1.00 107.92 141 PHE G O 1
ATOM 6987 N N . ASN D 1 120 ? 103.637 190.817 156.849 1.00 111.68 142 ASN G N 1
ATOM 6988 C CA . ASN D 1 120 ? 103.967 190.380 155.502 1.00 111.68 142 ASN G CA 1
ATOM 6989 C C . ASN D 1 120 ? 104.854 189.147 155.573 1.00 111.68 142 ASN G C 1
ATOM 6990 O O . ASN D 1 120 ? 105.676 189.005 156.482 1.00 111.68 142 ASN G O 1
ATOM 6995 N N . VAL D 1 121 ? 104.679 188.252 154.603 1.00 99.02 143 VAL G N 1
ATOM 6996 C CA . VAL D 1 121 ? 105.449 187.018 154.520 1.00 99.02 143 VAL G CA 1
ATOM 6997 C C . VAL D 1 121 ? 105.994 186.883 153.105 1.00 99.02 143 VAL G C 1
ATOM 6998 O O . VAL D 1 121 ? 105.258 187.071 152.130 1.00 99.02 143 VAL G O 1
ATOM 7002 N N . THR D 1 122 ? 107.282 186.564 152.996 1.00 87.99 144 THR G N 1
ATOM 7003 C CA . THR D 1 122 ? 107.925 186.396 151.695 1.00 87.99 144 THR G CA 1
ATOM 7004 C C . THR D 1 122 ? 109.143 185.507 151.876 1.00 87.99 144 THR G C 1
ATOM 7005 O O . THR D 1 122 ? 110.051 185.851 152.640 1.00 87.99 144 THR G O 1
ATOM 7009 N N . VAL D 1 123 ? 109.165 184.373 151.180 1.00 75.77 145 VAL G N 1
ATOM 7010 C CA . VAL D 1 123 ? 110.277 183.432 151.226 1.00 75.77 145 VAL G CA 1
ATOM 7011 C C . VAL D 1 123 ? 110.960 183.429 149.867 1.00 75.77 145 VAL G C 1
ATOM 7012 O O . VAL D 1 123 ? 110.293 183.463 148.825 1.00 75.77 145 VAL G O 1
ATOM 7016 N N . LEU D 1 124 ? 112.291 183.388 149.878 1.00 69.43 146 LEU G N 1
ATOM 7017 C CA . LEU D 1 124 ? 113.083 183.455 148.655 1.00 69.43 146 LEU G CA 1
ATOM 7018 C C . LEU D 1 124 ? 113.572 182.088 148.193 1.00 69.43 146 LEU G C 1
ATOM 7019 O O . LEU D 1 124 ? 113.335 181.707 147.042 1.00 69.43 146 LEU G O 1
ATOM 7024 N N . HIS D 1 125 ? 114.248 181.342 149.070 1.00 65.70 147 HIS G N 1
ATOM 7025 C CA . HIS D 1 125 ? 114.837 180.045 148.734 1.00 65.70 147 HIS G CA 1
ATOM 7026 C C . HIS D 1 125 ? 115.773 180.174 147.530 1.00 65.70 147 HIS G C 1
ATOM 7027 O O . HIS D 1 125 ? 115.603 179.528 146.494 1.00 65.70 147 HIS G O 1
ATOM 7034 N N . GLY D 1 126 ? 116.773 181.038 147.687 1.00 65.95 148 GLY G N 1
ATOM 7035 C CA . GLY D 1 126 ? 117.684 181.336 146.601 1.00 65.95 148 GLY G CA 1
ATOM 7036 C C . GLY D 1 126 ? 117.092 182.343 145.638 1.00 65.95 148 GLY G C 1
ATOM 7037 O O . GLY D 1 126 ? 117.009 183.536 145.947 1.00 65.95 148 GLY G O 1
ATOM 7038 N N . SER D 1 127 ? 116.676 181.873 144.462 0.00 67.58 149 SER G N 1
ATOM 7039 C CA . SER D 1 127 ? 115.975 182.694 143.475 0.00 67.58 149 SER G CA 1
ATOM 7040 C C . SER D 1 127 ? 114.723 181.926 143.062 0.00 67.58 149 SER G C 1
ATOM 7041 O O . SER D 1 127 ? 114.727 181.209 142.058 0.00 67.58 149 SER G O 1
ATOM 7044 N N . LYS D 1 128 ? 113.653 182.086 143.834 0.00 70.60 150 LYS G N 1
ATOM 7045 C CA . LYS D 1 128 ? 112.395 181.389 143.591 0.00 70.60 150 LYS G CA 1
ATOM 7046 C C . LYS D 1 128 ? 111.281 182.165 144.287 0.00 70.60 150 LYS G C 1
ATOM 7047 O O . LYS D 1 128 ? 111.504 183.255 144.825 0.00 70.60 150 LYS G O 1
ATOM 7053 N N . ILE D 1 129 ? 110.076 181.599 144.277 0.00 73.94 151 ILE G N 1
ATOM 7054 C CA . ILE D 1 129 ? 108.908 182.213 144.899 0.00 73.94 151 ILE G CA 1
ATOM 7055 C C . ILE D 1 129 ? 108.128 181.130 145.632 0.00 73.94 151 ILE G C 1
ATOM 7056 O O . ILE D 1 129 ? 107.782 180.102 145.041 0.00 73.94 151 ILE G O 1
ATOM 7061 N N . MET D 1 130 ? 107.853 181.359 146.912 1.00 79.22 152 MET G N 1
ATOM 7062 C CA . MET D 1 130 ? 107.079 180.439 147.731 1.00 79.22 152 MET G CA 1
ATOM 7063 C C . MET D 1 130 ? 105.674 180.989 147.948 1.00 79.22 152 MET G C 1
ATOM 7064 O O . MET D 1 130 ? 105.363 182.131 147.599 1.00 79.22 152 MET G O 1
ATOM 7069 N N . VAL D 1 131 ? 104.822 180.157 148.536 1.00 90.05 153 VAL G N 1
ATOM 7070 C CA . VAL D 1 131 ? 103.403 180.463 148.686 1.00 90.05 153 VAL G CA 1
ATOM 7071 C C . VAL D 1 131 ? 103.071 180.946 150.093 1.00 90.05 153 VAL G C 1
ATOM 7072 O O . VAL D 1 131 ? 102.503 182.025 150.265 1.00 90.05 153 VAL G O 1
ATOM 7076 N N . CYS D 1 132 ? 103.421 180.157 151.108 1.00 94.47 154 CYS G N 1
ATOM 7077 C CA . CYS D 1 132 ? 103.003 180.387 152.492 1.00 94.47 154 CYS G CA 1
ATOM 7078 C C . CYS D 1 132 ? 101.478 180.485 152.579 1.00 94.47 154 CYS G C 1
ATOM 7079 O O . CYS D 1 132 ? 100.901 181.524 152.904 1.00 94.47 154 CYS G O 1
ATOM 7082 N N . GLU D 1 133 ? 100.828 179.374 152.246 1.00 93.89 155 GLU G N 1
ATOM 7083 C CA . GLU D 1 133 ? 99.385 179.260 152.403 1.00 93.89 155 GLU G CA 1
ATOM 7084 C C . GLU D 1 133 ? 99.064 178.819 153.825 1.00 93.89 155 GLU G C 1
ATOM 7085 O O . GLU D 1 133 ? 99.671 177.877 154.345 1.00 93.89 155 GLU G O 1
ATOM 7091 N N . LYS D 1 134 ? 98.118 179.507 154.461 1.00 97.59 156 LYS G N 1
ATOM 7092 C CA . LYS D 1 134 ? 97.821 179.268 155.869 1.00 97.59 156 LYS G CA 1
ATOM 7093 C C . LYS D 1 134 ? 96.322 179.358 156.111 1.00 97.59 156 LYS G C 1
ATOM 7094 O O . LYS D 1 134 ? 95.719 180.417 155.915 1.00 97.59 156 LYS G O 1
ATOM 7100 N N . ASP D 1 135 ? 95.728 178.243 156.538 1.00 102.23 157 ASP G N 1
ATOM 7101 C CA . ASP D 1 135 ? 94.360 178.221 157.062 1.00 102.23 157 ASP G CA 1
ATOM 7102 C C . ASP D 1 135 ? 94.358 177.536 158.426 1.00 102.23 157 ASP G C 1
ATOM 7103 O O . ASP D 1 135 ? 93.646 176.551 158.643 1.00 102.23 157 ASP G O 1
ATOM 7108 N N . PRO D 1 136 ? 95.157 178.038 159.382 1.00 101.13 158 PRO G N 1
ATOM 7109 C CA . PRO D 1 136 ? 95.319 177.316 160.648 1.00 101.13 158 PRO G CA 1
ATOM 7110 C C . PRO D 1 136 ? 94.311 177.738 161.705 1.00 101.13 158 PRO G C 1
ATOM 7111 O O . PRO D 1 136 ? 93.446 178.583 161.454 1.00 101.13 158 PRO G O 1
ATOM 7115 N N . ALA D 1 137 ? 94.420 177.148 162.896 1.00 103.36 159 ALA G N 1
ATOM 7116 C CA . ALA D 1 137 ? 93.593 177.577 164.019 1.00 103.36 159 ALA G CA 1
ATOM 7117 C C . ALA D 1 137 ? 94.111 178.887 164.601 1.00 103.36 159 ALA G C 1
ATOM 7118 O O . ALA D 1 137 ? 93.377 179.878 164.688 1.00 103.36 159 ALA G O 1
ATOM 7120 N N . LEU D 1 138 ? 95.377 178.907 165.006 1.00 99.45 160 LEU G N 1
ATOM 7121 C CA . LEU D 1 138 ? 96.022 180.109 165.511 1.00 99.45 160 LEU G CA 1
ATOM 7122 C C . LEU D 1 138 ? 96.822 180.777 164.400 1.00 99.45 160 LEU G C 1
ATOM 7123 O O . LEU D 1 138 ? 97.382 180.112 163.524 1.00 99.45 160 LEU G O 1
ATOM 7128 N N . LYS D 1 139 ? 96.867 182.106 164.442 1.00 98.53 161 LYS G N 1
ATOM 7129 C CA . LYS D 1 139 ? 97.518 182.879 163.395 1.00 98.53 161 LYS G CA 1
ATOM 7130 C C . LYS D 1 139 ? 99.038 182.758 163.506 1.00 98.53 161 LYS G C 1
ATOM 7131 O O . LYS D 1 139 ? 99.578 182.049 164.361 1.00 98.53 161 LYS G O 1
ATOM 7137 N N . ASN D 1 140 ? 99.733 183.471 162.617 1.00 94.70 162 ASN G N 1
ATOM 7138 C CA . ASN D 1 140 ? 101.195 183.528 162.582 1.00 94.70 162 ASN G CA 1
ATOM 7139 C C . ASN D 1 140 ? 101.795 182.131 162.392 1.00 94.70 162 ASN G C 1
ATOM 7140 O O . ASN D 1 140 ? 102.462 181.576 163.265 1.00 94.70 162 ASN G O 1
ATOM 7145 N N . ARG D 1 141 ? 101.522 181.568 161.215 1.00 89.84 163 ARG G N 1
ATOM 7146 C CA . ARG D 1 141 ? 102.074 180.264 160.853 1.00 89.84 163 ARG G CA 1
ATOM 7147 C C . ARG D 1 141 ? 102.033 180.134 159.336 1.00 89.84 163 ARG G C 1
ATOM 7148 O O . ARG D 1 141 ? 100.948 180.050 158.756 1.00 89.84 163 ARG G O 1
ATOM 7156 N N . CYS D 1 142 ? 103.208 180.118 158.701 1.00 90.63 164 CYS G N 1
ATOM 7157 C CA . CYS D 1 142 ? 103.262 179.980 157.248 1.00 90.63 164 CYS G CA 1
ATOM 7158 C C . CYS D 1 142 ? 102.842 178.583 156.807 1.00 90.63 164 CYS G C 1
ATOM 7159 O O . CYS D 1 142 ? 102.035 178.432 155.882 1.00 90.63 164 CYS G O 1
ATOM 7162 N N . HIS D 1 143 ? 103.383 177.551 157.457 1.00 83.37 165 HIS G N 1
ATOM 7163 C CA . HIS D 1 143 ? 103.136 176.154 157.097 1.00 83.37 165 HIS G CA 1
ATOM 7164 C C . HIS D 1 143 ? 103.517 175.891 155.638 1.00 83.37 165 HIS G C 1
ATOM 7165 O O . HIS D 1 143 ? 102.724 175.398 154.833 1.00 83.37 165 HIS G O 1
ATOM 7172 N N . ILE D 1 144 ? 104.762 176.233 155.310 1.00 75.39 166 ILE G N 1
ATOM 7173 C CA . ILE D 1 144 ? 105.272 176.014 153.962 1.00 75.39 166 ILE G CA 1
ATOM 7174 C C . ILE D 1 144 ? 105.590 174.534 153.768 1.00 75.39 166 ILE G C 1
ATOM 7175 O O . ILE D 1 144 ? 105.865 173.797 154.718 1.00 75.39 166 ILE G O 1
ATOM 7180 N N . ARG D 1 145 ? 105.546 174.094 152.513 1.00 66.93 167 ARG G N 1
ATOM 7181 C CA . ARG D 1 145 ? 105.832 172.715 152.150 1.00 66.93 167 ARG G CA 1
ATOM 7182 C C . ARG D 1 145 ? 107.119 172.648 151.339 1.00 66.93 167 ARG G C 1
ATOM 7183 O O . ARG D 1 145 ? 107.452 173.573 150.591 1.00 66.93 167 ARG G O 1
ATOM 7191 N N . TYR D 1 146 ? 107.843 171.544 151.498 1.00 60.42 168 TYR G N 1
ATOM 7192 C CA . TYR D 1 146 ? 109.096 171.353 150.787 1.00 60.42 168 TYR G CA 1
ATOM 7193 C C . TYR D 1 146 ? 108.842 170.824 149.378 1.00 60.42 168 TYR G C 1
ATOM 7194 O O . TYR D 1 146 ? 107.760 170.326 149.055 1.00 60.42 168 TYR G O 1
ATOM 7203 N N . MET D 1 147 ? 109.866 170.941 148.533 1.00 61.32 169 MET G N 1
ATOM 7204 C CA . MET D 1 147 ? 109.784 170.486 147.151 1.00 61.32 169 MET G CA 1
ATOM 7205 C C . MET D 1 147 ? 110.962 169.635 146.701 1.00 61.32 169 MET G C 1
ATOM 7206 O O . MET D 1 147 ? 110.809 168.877 145.735 1.00 61.32 169 MET G O 1
ATOM 7211 N N . HIS D 1 148 ? 112.118 169.725 147.354 1.00 57.27 170 HIS G N 1
ATOM 7212 C CA . HIS D 1 148 ? 113.292 168.961 146.963 1.00 57.27 170 HIS G CA 1
ATOM 7213 C C . HIS D 1 148 ? 114.016 168.478 148.211 1.00 57.27 170 HIS G C 1
ATOM 7214 O O . HIS D 1 148 ? 113.656 168.821 149.341 1.00 57.27 170 HIS G O 1
ATOM 7221 N N . LEU D 1 149 ? 115.051 167.669 147.994 1.00 51.39 171 LEU G N 1
ATOM 7222 C CA . LEU D 1 149 ? 115.881 167.141 149.067 1.00 51.39 171 LEU G CA 1
ATOM 7223 C C . LEU D 1 149 ? 117.340 167.408 148.736 1.00 51.39 171 LEU G C 1
ATOM 7224 O O . LEU D 1 149 ? 117.774 167.174 147.603 1.00 51.39 171 LEU G O 1
ATOM 7229 N N . PHE D 1 150 ? 118.090 167.892 149.726 1.00 48.01 172 PHE G N 1
ATOM 7230 C CA . PHE D 1 150 ? 119.502 168.236 149.562 1.00 48.01 172 PHE G CA 1
ATOM 7231 C C . PHE D 1 150 ? 119.693 169.217 148.406 1.00 48.01 172 PHE G C 1
ATOM 7232 O O . PHE D 1 150 ? 120.542 169.035 147.531 1.00 48.01 172 PHE G O 1
ATOM 7240 N N . SER D 1 151 ? 118.880 170.277 148.412 1.00 50.06 173 SER G N 1
ATOM 7241 C CA . SER D 1 151 ? 118.921 171.258 147.334 1.00 50.06 173 SER G CA 1
ATOM 7242 C C . SER D 1 151 ? 120.180 172.115 147.369 1.00 50.06 173 SER G C 1
ATOM 7243 O O . SER D 1 151 ? 120.506 172.748 146.358 1.00 50.06 173 SER G O 1
ATOM 7246 N N . THR D 1 152 ? 120.886 172.148 148.502 1.00 47.24 174 THR G N 1
ATOM 7247 C CA . THR D 1 152 ? 122.112 172.936 148.661 1.00 47.24 174 THR G CA 1
ATOM 7248 C C . THR D 1 152 ? 121.826 174.416 148.392 1.00 47.24 174 THR G C 1
ATOM 7249 O O . THR D 1 152 ? 122.575 175.112 147.702 1.00 47.24 174 THR G O 1
ATOM 7253 N N . ILE D 1 153 ? 120.705 174.899 148.924 1.00 54.47 175 ILE G N 1
ATOM 7254 C CA . ILE D 1 153 ? 120.302 176.295 148.787 1.00 54.47 175 ILE G CA 1
ATOM 7255 C C . ILE D 1 153 ? 119.769 176.761 150.134 1.00 54.47 175 ILE G C 1
ATOM 7256 O O . ILE D 1 153 ? 118.832 176.162 150.675 1.00 54.47 175 ILE G O 1
ATOM 7261 N N . LYS D 1 154 ? 120.360 177.822 150.677 1.00 54.48 176 LYS G N 1
ATOM 7262 C CA . LYS D 1 154 ? 119.949 178.341 151.974 1.00 54.48 176 LYS G CA 1
ATOM 7263 C C . LYS D 1 154 ? 118.633 179.097 151.845 1.00 54.48 176 LYS G C 1
ATOM 7264 O O . LYS D 1 154 ? 118.517 180.027 151.041 1.00 54.48 176 LYS G O 1
ATOM 7270 N N . TYR D 1 155 ? 117.644 178.695 152.638 1.00 60.30 177 TYR G N 1
ATOM 7271 C CA . TYR D 1 155 ? 116.352 179.366 152.626 1.00 60.30 177 TYR G CA 1
ATOM 7272 C C . TYR D 1 155 ? 116.458 180.736 153.284 1.00 60.30 177 TYR G C 1
ATOM 7273 O O . TYR D 1 155 ? 117.207 180.925 154.247 1.00 60.30 177 TYR G O 1
ATOM 7282 N N . LYS D 1 156 ? 115.698 181.697 152.761 1.00 70.38 178 LYS G N 1
ATOM 7283 C CA . LYS D 1 156 ? 115.687 183.059 153.280 1.00 70.38 178 LYS G CA 1
ATOM 7284 C C . LYS D 1 156 ? 114.247 183.533 153.388 1.00 70.38 178 LYS G C 1
ATOM 7285 O O . LYS D 1 156 ? 113.540 183.614 152.378 1.00 70.38 178 LYS G O 1
ATOM 7291 N N . VAL D 1 157 ? 113.816 183.845 154.608 1.00 79.36 179 VAL G N 1
ATOM 7292 C CA . VAL D 1 157 ? 112.474 184.343 154.877 1.00 79.36 179 VAL G CA 1
ATOM 7293 C C . VAL D 1 157 ? 112.589 185.676 155.604 1.00 79.36 179 VAL G C 1
ATOM 7294 O O . VAL D 1 157 ? 113.527 185.893 156.380 1.00 79.36 179 VAL G O 1
ATOM 7298 N N . SER D 1 158 ? 111.648 186.577 155.332 1.00 91.03 180 SER G N 1
ATOM 7299 C CA . SER D 1 158 ? 111.632 187.903 155.933 1.00 91.03 180 SER G CA 1
ATOM 7300 C C . SER D 1 158 ? 110.241 188.207 156.466 1.00 91.03 180 SER G C 1
ATOM 7301 O O . SER D 1 158 ? 109.236 187.857 155.840 1.00 91.03 180 SER G O 1
ATOM 7304 N N . ILE D 1 159 ? 110.189 188.860 157.625 1.00 102.93 181 ILE G N 1
ATOM 7305 C CA . ILE D 1 159 ? 108.939 189.244 158.268 1.00 102.93 181 ILE G CA 1
ATOM 7306 C C . ILE D 1 159 ? 108.889 190.764 158.347 1.00 102.93 181 ILE G C 1
ATOM 7307 O O . ILE D 1 159 ? 109.871 191.403 158.742 1.00 102.93 181 ILE G O 1
ATOM 7312 N N . SER D 1 160 ? 107.753 191.337 157.959 1.00 114.44 182 SER G N 1
ATOM 7313 C CA . SER D 1 160 ? 107.543 192.776 157.995 1.00 114.44 182 SER G CA 1
ATOM 7314 C C . SER D 1 160 ? 106.322 193.097 158.846 1.00 114.44 182 SER G C 1
ATOM 7315 O O . SER D 1 160 ? 105.376 192.308 158.926 1.00 114.44 182 SER G O 1
ATOM 7318 N N . VAL D 1 161 ? 106.353 194.264 159.484 1.00 122.51 183 VAL G N 1
ATOM 7319 C CA . VAL D 1 161 ? 105.267 194.727 160.338 1.00 122.51 183 VAL G CA 1
ATOM 7320 C C . VAL D 1 161 ? 104.860 196.124 159.890 1.00 122.51 183 VAL G C 1
ATOM 7321 O O . VAL D 1 161 ? 105.714 196.984 159.646 1.00 122.51 183 VAL G O 1
ATOM 7325 N N . SER D 1 162 ? 103.553 196.345 159.770 1.00 132.06 184 SER G N 1
ATOM 7326 C CA . SER D 1 162 ? 103.002 197.624 159.348 1.00 132.06 184 SER G CA 1
ATOM 7327 C C . SER D 1 162 ? 102.182 198.226 160.480 1.00 132.06 184 SER G C 1
ATOM 7328 O O . SER D 1 162 ? 101.466 197.513 161.189 1.00 132.06 184 SER G O 1
ATOM 7331 N N . ASN D 1 163 ? 102.290 199.543 160.641 1.00 144.48 185 ASN G N 1
ATOM 7332 C CA . ASN D 1 163 ? 101.579 200.243 161.701 1.00 144.48 185 ASN G CA 1
ATOM 7333 C C . ASN D 1 163 ? 101.462 201.711 161.321 1.00 144.48 185 ASN G C 1
ATOM 7334 O O . ASN D 1 163 ? 102.252 202.231 160.529 1.00 144.48 185 ASN G O 1
ATOM 7339 N N . ALA D 1 164 ? 100.461 202.374 161.903 1.00 146.81 186 ALA G N 1
ATOM 7340 C CA . ALA D 1 164 ? 100.257 203.796 161.658 1.00 146.81 186 ALA G CA 1
ATOM 7341 C C . ALA D 1 164 ? 101.300 204.668 162.343 1.00 146.81 186 ALA G C 1
ATOM 7342 O O . ALA D 1 164 ? 101.388 205.860 162.030 1.00 146.81 186 ALA G O 1
ATOM 7344 N N . LEU D 1 165 ? 102.086 204.108 163.266 1.00 151.57 187 LEU G N 1
ATOM 7345 C CA . LEU D 1 165 ? 103.127 204.852 163.958 1.00 151.57 187 LEU G CA 1
ATOM 7346 C C . LEU D 1 165 ? 104.531 204.533 163.469 1.00 151.57 187 LEU G C 1
ATOM 7347 O O . LEU D 1 165 ? 105.446 205.326 163.713 1.00 151.57 187 LEU G O 1
ATOM 7352 N N . GLY D 1 166 ? 104.723 203.407 162.795 1.00 140.46 188 GLY G N 1
ATOM 7353 C CA . GLY D 1 166 ? 106.040 203.056 162.303 1.00 140.46 188 GLY G CA 1
ATOM 7354 C C . GLY D 1 166 ? 106.016 201.704 161.627 1.00 140.46 188 GLY G C 1
ATOM 7355 O O . GLY D 1 166 ? 104.954 201.136 161.366 1.00 140.46 188 GLY G O 1
ATOM 7356 N N . HIS D 1 167 ? 107.212 201.195 161.347 1.00 127.94 189 HIS G N 1
ATOM 7357 C CA . HIS D 1 167 ? 107.363 199.899 160.700 1.00 127.94 189 HIS G CA 1
ATOM 7358 C C . HIS D 1 167 ? 108.761 199.373 160.991 1.00 127.94 189 HIS G C 1
ATOM 7359 O O . HIS D 1 167 ? 109.645 200.110 161.436 1.00 127.94 189 HIS G O 1
ATOM 7366 N N . ASN D 1 168 ? 108.949 198.081 160.732 1.00 120.99 190 ASN G N 1
ATOM 7367 C CA . ASN D 1 168 ? 110.234 197.434 160.954 1.00 120.99 190 ASN G CA 1
ATOM 7368 C C . ASN D 1 168 ? 110.352 196.250 160.005 1.00 120.99 190 ASN G C 1
ATOM 7369 O O . ASN D 1 168 ? 109.415 195.914 159.276 1.00 120.99 190 ASN G O 1
ATOM 7374 N N . ALA D 1 169 ? 111.521 195.614 160.022 1.00 113.57 191 ALA G N 1
ATOM 7375 C CA . ALA D 1 169 ? 111.780 194.478 159.151 1.00 113.57 191 ALA G CA 1
ATOM 7376 C C . ALA D 1 169 ? 112.846 193.592 159.778 1.00 113.57 191 ALA G C 1
ATOM 7377 O O . ALA D 1 169 ? 113.736 194.071 160.486 1.00 113.57 191 ALA G O 1
ATOM 7379 N N . THR D 1 170 ? 112.743 192.292 159.509 1.00 101.56 192 THR G N 1
ATOM 7380 C CA . THR D 1 170 ? 113.690 191.313 160.021 1.00 101.56 192 THR G CA 1
ATOM 7381 C C . THR D 1 170 ? 113.740 190.132 159.064 1.00 101.56 192 THR G C 1
ATOM 7382 O O . THR D 1 170 ? 112.699 189.622 158.643 1.00 101.56 192 THR G O 1
ATOM 7386 N N . ALA D 1 171 ? 114.955 189.706 158.724 1.00 86.16 193 ALA G N 1
ATOM 7387 C CA . ALA D 1 171 ? 115.160 188.589 157.813 1.00 86.16 193 ALA G CA 1
ATOM 7388 C C . ALA D 1 171 ? 116.248 187.680 158.363 1.00 86.16 193 ALA G C 1
ATOM 7389 O O . ALA D 1 171 ? 117.251 188.156 158.903 1.00 86.16 193 ALA G O 1
ATOM 7391 N N . ILE D 1 172 ? 116.043 186.371 158.221 1.00 76.08 194 ILE G N 1
ATOM 7392 C CA . ILE D 1 172 ? 116.986 185.366 158.692 1.00 76.08 194 ILE G CA 1
ATOM 7393 C C . ILE D 1 172 ? 117.246 184.373 157.565 1.00 76.08 194 ILE G C 1
ATOM 7394 O O . ILE D 1 172 ? 116.524 184.321 156.569 1.00 76.08 194 ILE G O 1
ATOM 7399 N N . THR D 1 173 ? 118.299 183.579 157.741 1.00 66.84 195 THR G N 1
ATOM 7400 C CA . THR D 1 173 ? 118.696 182.566 156.774 1.00 66.84 195 THR G CA 1
ATOM 7401 C C . THR D 1 173 ? 118.976 181.258 157.498 1.00 66.84 195 THR G C 1
ATOM 7402 O O . THR D 1 173 ? 119.482 181.259 158.624 1.00 66.84 195 THR G O 1
ATOM 7406 N N . PHE D 1 174 ? 118.647 180.146 156.847 1.00 64.20 196 PHE G N 1
ATOM 7407 C CA . PHE D 1 174 ? 118.835 178.825 157.432 1.00 64.20 196 PHE G CA 1
ATOM 7408 C C . PHE D 1 174 ? 118.827 177.793 156.311 1.00 64.20 196 PHE G C 1
ATOM 7409 O O . PHE D 1 174 ? 118.727 178.130 155.128 1.00 64.20 196 PHE G O 1
ATOM 7417 N N . ASP D 1 175 ? 118.935 176.524 156.698 1.00 66.03 197 ASP G N 1
ATOM 7418 C CA . ASP D 1 175 ? 118.893 175.412 155.760 1.00 66.03 197 ASP G CA 1
ATOM 7419 C C . ASP D 1 175 ? 117.996 174.322 156.328 1.00 66.03 197 ASP G C 1
ATOM 7420 O O . ASP D 1 175 ? 117.572 174.374 157.485 1.00 66.03 197 ASP G O 1
ATOM 7425 N N . GLU D 1 176 ? 117.708 173.321 155.495 1.00 62.16 198 GLU G N 1
ATOM 7426 C CA . GLU D 1 176 ? 116.824 172.232 155.890 1.00 62.16 198 GLU G CA 1
ATOM 7427 C C . GLU D 1 176 ? 117.485 171.231 156.829 1.00 62.16 198 GLU G C 1
ATOM 7428 O O . GLU D 1 176 ? 116.787 170.369 157.375 1.00 62.16 198 GLU G O 1
ATOM 7434 N N . PHE D 1 177 ? 118.799 171.320 157.031 1.00 61.92 199 PHE G N 1
ATOM 7435 C CA . PHE D 1 177 ? 119.507 170.364 157.872 1.00 61.92 199 PHE G CA 1
ATOM 7436 C C . PHE D 1 177 ? 119.604 170.797 159.328 1.00 61.92 199 PHE G C 1
ATOM 7437 O O . PHE D 1 177 ? 119.739 169.937 160.206 1.00 61.92 199 PHE G O 1
ATOM 7445 N N . THR D 1 178 ? 119.539 172.098 159.607 1.00 63.06 200 THR G N 1
ATOM 7446 C CA . THR D 1 178 ? 119.726 172.595 160.964 1.00 63.06 200 THR G CA 1
ATOM 7447 C C . THR D 1 178 ? 118.417 172.659 161.746 1.00 63.06 200 THR G C 1
ATOM 7448 O O . THR D 1 178 ? 118.355 172.203 162.892 1.00 63.06 200 THR G O 1
ATOM 7452 N N . ILE D 1 179 ? 117.369 173.216 161.148 1.00 64.23 201 ILE G N 1
ATOM 7453 C CA . ILE D 1 179 ? 116.101 173.437 161.864 1.00 64.23 201 ILE G CA 1
ATOM 7454 C C . ILE D 1 179 ? 115.269 172.175 161.666 1.00 64.23 201 ILE G C 1
ATOM 7455 O O . ILE D 1 179 ? 114.406 172.074 160.790 1.00 64.23 201 ILE G O 1
ATOM 7460 N N . VAL D 1 180 ? 115.528 171.184 162.518 1.00 63.25 202 VAL G N 1
ATOM 7461 C CA . VAL D 1 180 ? 114.796 169.921 162.514 1.00 63.25 202 VAL G CA 1
ATOM 7462 C C . VAL D 1 180 ? 114.591 169.512 163.967 1.00 63.25 202 VAL G C 1
ATOM 7463 O O . VAL D 1 180 ? 115.564 169.241 164.681 1.00 63.25 202 VAL G O 1
ATOM 7467 N N . LYS D 1 181 ? 113.336 169.474 164.409 1.00 65.42 203 LYS G N 1
ATOM 7468 C CA . LYS D 1 181 ? 113.023 169.069 165.773 1.00 65.42 203 LYS G CA 1
ATOM 7469 C C . LYS D 1 181 ? 111.625 168.465 165.833 1.00 65.42 203 LYS G C 1
ATOM 7470 O O . LYS D 1 181 ? 110.628 169.188 165.701 1.00 65.42 203 LYS G O 1
ATOM 7476 N N . PRO D 1 182 ? 111.509 167.158 166.028 1.00 65.03 204 PRO G N 1
ATOM 7477 C CA . PRO D 1 182 ? 110.194 166.517 166.099 1.00 65.03 204 PRO G CA 1
ATOM 7478 C C . PRO D 1 182 ? 109.521 166.802 167.438 1.00 65.03 204 PRO G C 1
ATOM 7479 O O . PRO D 1 182 ? 110.065 167.478 168.309 1.00 65.03 204 PRO G O 1
ATOM 7483 N N . ASP D 1 183 ? 108.306 166.266 167.588 1.00 72.96 205 ASP G N 1
ATOM 7484 C CA . ASP D 1 183 ? 107.536 166.421 168.812 1.00 72.96 205 ASP G CA 1
ATOM 7485 C C . ASP D 1 183 ? 107.884 165.319 169.809 1.00 72.96 205 ASP G C 1
ATOM 7486 O O . ASP D 1 183 ? 108.300 164.225 169.415 1.00 72.96 205 ASP G O 1
ATOM 7491 N N . PRO D 1 184 ? 107.733 165.587 171.104 1.00 82.18 206 PRO G N 1
ATOM 7492 C CA . PRO D 1 184 ? 108.026 164.567 172.119 1.00 82.18 206 PRO G CA 1
ATOM 7493 C C . PRO D 1 184 ? 107.104 163.370 171.972 1.00 82.18 206 PRO G C 1
ATOM 7494 O O . PRO D 1 184 ? 106.003 163.489 171.413 1.00 82.18 206 PRO G O 1
ATOM 7498 N N . PRO D 1 185 ? 107.516 162.200 172.455 1.00 88.96 207 PRO G N 1
ATOM 7499 C CA . PRO D 1 185 ? 106.666 161.011 172.334 1.00 88.96 207 PRO G CA 1
ATOM 7500 C C . PRO D 1 185 ? 105.406 161.130 173.178 1.00 88.96 207 PRO G C 1
ATOM 7501 O O . PRO D 1 185 ? 105.319 161.923 174.118 1.00 88.96 207 PRO G O 1
ATOM 7505 N N . GLU D 1 186 ? 104.417 160.315 172.823 1.00 95.32 208 GLU G N 1
ATOM 7506 C CA . GLU D 1 186 ? 103.119 160.318 173.478 1.00 95.32 208 GLU G CA 1
ATOM 7507 C C . GLU D 1 186 ? 102.878 158.987 174.177 1.00 95.32 208 GLU G C 1
ATOM 7508 O O . GLU D 1 186 ? 103.421 157.951 173.780 1.00 95.32 208 GLU G O 1
ATOM 7514 N N . ASN D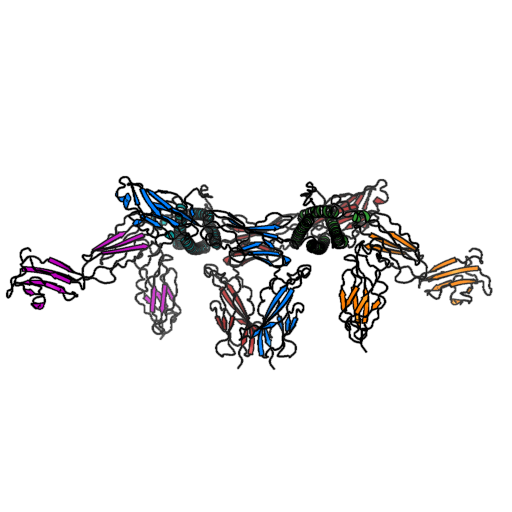 1 187 ? 102.055 159.032 175.226 1.00 104.29 209 ASN G N 1
ATOM 7515 C CA . ASN D 1 187 ? 101.626 157.846 175.969 1.00 104.29 209 ASN G CA 1
ATOM 7516 C C . ASN D 1 187 ? 102.825 157.077 176.530 1.00 104.29 209 ASN G C 1
ATOM 7517 O O . ASN D 1 187 ? 103.086 155.925 176.178 1.00 104.29 209 ASN G O 1
ATOM 7522 N N . VAL D 1 188 ? 103.556 157.743 177.420 1.00 108.46 210 VAL G N 1
ATOM 7523 C CA . VAL D 1 188 ? 104.693 157.138 178.104 1.00 108.46 210 VAL G CA 1
ATOM 7524 C C . VAL D 1 188 ? 104.175 156.484 179.380 1.00 108.46 210 VAL G C 1
ATOM 7525 O O . VAL D 1 188 ? 103.844 157.171 180.351 1.00 108.46 210 VAL G O 1
ATOM 7529 N N . VAL D 1 189 ? 104.103 155.155 179.380 1.00 119.75 211 VAL G N 1
ATOM 7530 C CA . VAL D 1 189 ? 103.591 154.387 180.508 1.00 119.75 211 VAL G CA 1
ATOM 7531 C C . VAL D 1 189 ? 104.632 153.346 180.893 1.00 119.75 211 VAL G C 1
ATOM 7532 O O . VAL D 1 189 ? 105.160 152.640 180.026 1.00 119.75 211 VAL G O 1
ATOM 7536 N N . ALA D 1 190 ? 104.926 153.252 182.187 1.00 136.11 212 ALA G N 1
ATOM 7537 C CA . ALA D 1 190 ? 105.891 152.298 182.712 1.00 136.11 212 ALA G CA 1
ATOM 7538 C C . ALA D 1 190 ? 105.182 151.256 183.565 1.00 136.11 212 ALA G C 1
ATOM 7539 O O . ALA D 1 190 ? 104.307 151.590 184.371 1.00 136.11 212 ALA G O 1
ATOM 7541 N N . ARG D 1 191 ? 105.563 149.996 183.385 1.00 149.84 213 ARG G N 1
ATOM 7542 C CA . ARG D 1 191 ? 104.985 148.882 184.118 1.00 149.84 213 ARG G CA 1
ATOM 7543 C C . ARG D 1 191 ? 106.082 148.098 184.822 1.00 149.84 213 ARG G C 1
ATOM 7544 O O . ARG D 1 191 ? 107.198 147.982 184.306 1.00 149.84 213 ARG G O 1
ATOM 7552 N N . PRO D 1 192 ? 105.795 147.553 185.998 1.00 166.21 214 PRO G N 1
ATOM 7553 C CA . PRO D 1 192 ? 106.799 146.785 186.739 1.00 166.21 214 PRO G CA 1
ATOM 7554 C C . PRO D 1 192 ? 106.939 145.375 186.173 1.00 166.21 214 PRO G C 1
ATOM 7555 O O . PRO D 1 192 ? 106.233 144.970 185.252 1.00 166.21 214 PRO G O 1
ATOM 7559 N N . VAL D 1 193 ? 107.875 144.628 186.750 1.00 182.85 215 VAL G N 1
ATOM 7560 C CA . VAL D 1 193 ? 108.120 143.242 186.358 1.00 182.85 215 VAL G CA 1
ATOM 7561 C C . VAL D 1 193 ? 108.075 142.365 187.605 1.00 182.85 215 VAL G C 1
ATOM 7562 O O . VAL D 1 193 ? 108.747 142.667 188.602 1.00 182.85 215 VAL G O 1
ATOM 7566 N N . PRO D 1 194 ? 107.293 141.281 187.603 1.00 189.92 216 PRO G N 1
ATOM 7567 C CA . PRO D 1 194 ? 107.180 140.458 188.818 1.00 189.92 216 PRO G CA 1
ATOM 7568 C C . PRO D 1 194 ? 108.414 139.625 189.116 1.00 189.92 216 PRO G C 1
ATOM 7569 O O . PRO D 1 194 ? 108.608 139.237 190.275 1.00 189.92 216 PRO G O 1
ATOM 7573 N N . SER D 1 195 ? 109.252 139.336 188.120 1.00 189.34 217 SER G N 1
ATOM 7574 C CA . SER D 1 195 ? 110.401 138.463 188.344 1.00 189.34 217 SER G CA 1
ATOM 7575 C C . SER D 1 195 ? 111.502 139.178 189.121 1.00 189.34 217 SER G C 1
ATOM 7576 O O . SER D 1 195 ? 111.879 138.754 190.218 1.00 189.34 217 SER G O 1
ATOM 7579 N N . ASN D 1 196 ? 112.029 140.269 188.564 1.00 187.83 218 ASN G N 1
ATOM 7580 C CA . ASN D 1 196 ? 113.118 141.000 189.196 1.00 187.83 218 ASN G CA 1
ATOM 7581 C C . ASN D 1 196 ? 112.563 142.206 189.933 1.00 187.83 218 ASN G C 1
ATOM 7582 O O . ASN D 1 196 ? 111.892 143.044 189.309 1.00 187.83 218 ASN G O 1
ATOM 7587 N N . PRO D 1 197 ? 112.807 142.343 191.240 1.00 188.66 219 PRO G N 1
ATOM 7588 C CA . PRO D 1 197 ? 112.285 143.524 191.946 1.00 188.66 219 PRO G CA 1
ATOM 7589 C C . PRO D 1 197 ? 113.026 144.801 191.599 1.00 188.66 219 PRO G C 1
ATOM 7590 O O . PRO D 1 197 ? 112.405 145.868 191.512 1.00 188.66 219 PRO G O 1
ATOM 7594 N N . ARG D 1 198 ? 114.341 144.727 191.396 1.00 178.85 220 ARG G N 1
ATOM 7595 C CA . ARG D 1 198 ? 115.144 145.902 191.056 1.00 178.85 220 ARG G CA 1
ATOM 7596 C C . ARG D 1 198 ? 115.236 146.065 189.537 1.00 178.85 220 ARG G C 1
ATOM 7597 O O . ARG D 1 198 ? 116.313 146.117 188.943 1.00 178.85 220 ARG G O 1
ATOM 7605 N N . ARG D 1 199 ? 114.065 146.150 188.911 1.00 173.46 221 ARG G N 1
ATOM 7606 C CA . ARG D 1 199 ? 113.979 146.300 187.466 1.00 173.46 221 ARG G CA 1
ATOM 7607 C C . ARG D 1 199 ? 112.640 146.934 187.120 1.00 173.46 221 ARG G C 1
ATOM 7608 O O . ARG D 1 199 ? 111.627 146.668 187.771 1.00 173.46 221 ARG G O 1
ATOM 7616 N N . LEU D 1 200 ? 112.651 147.775 186.088 1.00 153.13 222 LEU G N 1
ATOM 7617 C CA . LEU D 1 200 ? 111.457 148.477 185.646 1.00 153.13 222 LEU G CA 1
ATOM 7618 C C . LEU D 1 200 ? 111.379 148.429 184.127 1.00 153.13 222 LEU G C 1
ATOM 7619 O O . LEU D 1 200 ? 112.399 148.478 183.436 1.00 153.13 222 LEU G O 1
ATOM 7624 N N . GLU D 1 201 ? 110.154 148.329 183.615 1.00 142.35 223 GLU G N 1
ATOM 7625 C CA . GLU D 1 201 ? 109.895 148.284 182.181 1.00 142.35 223 GLU G CA 1
ATOM 7626 C C . GLU D 1 201 ? 109.170 149.559 181.777 1.00 142.35 223 GLU G C 1
ATOM 7627 O O . GLU D 1 201 ? 108.093 149.857 182.304 1.00 142.35 223 GLU G O 1
ATOM 7633 N N . VAL D 1 202 ? 109.758 150.305 180.846 1.00 124.64 224 VAL G N 1
ATOM 7634 C CA . VAL D 1 202 ? 109.193 151.556 180.354 1.00 124.64 224 VAL G CA 1
ATOM 7635 C C . VAL D 1 202 ? 108.918 151.404 178.865 1.00 124.64 224 VAL G C 1
ATOM 7636 O O . VAL D 1 202 ? 109.788 150.954 178.111 1.00 124.64 224 VAL G O 1
ATOM 7640 N N . THR D 1 203 ? 107.712 151.781 178.447 1.00 111.54 225 THR G N 1
ATOM 7641 C CA . THR D 1 203 ? 107.302 151.706 177.053 1.00 111.54 225 THR G CA 1
ATOM 7642 C C . THR D 1 203 ? 106.701 153.036 176.628 1.00 111.54 225 THR G C 1
ATOM 7643 O O . THR D 1 203 ? 105.916 153.638 177.367 1.00 111.54 225 THR G O 1
ATOM 7647 N N . TRP D 1 204 ? 107.074 153.491 175.435 1.00 100.15 226 TRP G N 1
ATOM 7648 C CA . TRP D 1 204 ? 106.573 154.733 174.865 1.00 100.15 226 TRP G CA 1
ATOM 7649 C C . TRP D 1 204 ? 106.099 154.470 173.441 1.00 100.15 226 TRP G C 1
ATOM 7650 O O . TRP D 1 204 ? 106.121 153.335 172.954 1.00 100.15 226 TRP G O 1
ATOM 7661 N N . GLN D 1 205 ? 105.667 155.534 172.766 1.00 96.97 227 GLN G N 1
ATOM 7662 C CA . GLN D 1 205 ? 105.163 155.413 171.404 1.00 96.97 227 GLN G CA 1
ATOM 7663 C C . GLN D 1 205 ? 105.846 156.408 170.475 1.00 96.97 227 GLN G C 1
ATOM 7664 O O . GLN D 1 205 ? 106.788 157.100 170.875 1.00 96.97 227 GLN G O 1
ATOM 7670 N N . THR D 1 206 ? 105.375 156.482 169.232 1.00 87.87 228 THR G N 1
ATOM 7671 C CA . THR D 1 206 ? 105.914 157.389 168.232 1.00 87.87 228 THR G CA 1
ATOM 7672 C C . THR D 1 206 ? 104.915 158.500 167.956 1.00 87.87 228 THR G C 1
ATOM 7673 O O . THR D 1 206 ? 103.721 158.217 167.785 1.00 87.87 228 THR G O 1
ATOM 7677 N N . PRO D 1 207 ? 105.347 159.760 167.918 1.00 79.23 229 PRO G N 1
ATOM 7678 C CA . PRO D 1 207 ? 104.408 160.849 167.620 1.00 79.23 229 PRO G CA 1
ATOM 7679 C C . PRO D 1 207 ? 103.803 160.695 166.232 1.00 79.23 229 PRO G C 1
ATOM 7680 O O . PRO D 1 207 ? 104.492 160.368 165.264 1.00 79.23 229 PRO G O 1
ATOM 7684 N N . SER D 1 208 ? 102.493 160.937 166.146 1.00 75.75 230 SER G N 1
ATOM 7685 C CA . SER D 1 208 ? 101.767 160.774 164.892 1.00 75.75 230 SER G CA 1
ATOM 7686 C C . SER D 1 208 ? 102.112 161.840 163.861 1.00 75.75 230 SER G C 1
ATOM 7687 O O . SER D 1 208 ? 101.680 161.721 162.709 1.00 75.75 230 SER G O 1
ATOM 7690 N N . THR D 1 209 ? 102.870 162.872 164.238 1.00 69.08 231 THR G N 1
ATOM 7691 C CA . THR D 1 209 ? 103.227 163.912 163.280 1.00 69.08 231 THR G CA 1
ATOM 7692 C C . THR D 1 209 ? 104.221 163.396 162.247 1.00 69.08 231 THR G C 1
ATOM 7693 O O . THR D 1 209 ? 104.159 163.779 161.073 1.00 69.08 231 THR G O 1
ATOM 7697 N N . TRP D 1 210 ? 105.144 162.528 162.663 1.00 63.37 232 TRP G N 1
ATOM 7698 C CA . TRP D 1 210 ? 106.136 161.956 161.761 1.00 63.37 232 TRP G CA 1
ATOM 7699 C C . TRP D 1 210 ? 105.448 161.089 160.713 1.00 63.37 232 TRP G C 1
ATOM 7700 O O . TRP D 1 210 ? 104.848 160.061 161.053 1.00 63.37 232 TRP G O 1
ATOM 7711 N N . PRO D 1 211 ? 105.510 161.467 159.434 1.00 62.70 233 PRO G N 1
ATOM 7712 C CA . PRO D 1 211 ? 104.781 160.713 158.406 1.00 62.70 233 PRO G CA 1
ATOM 7713 C C . PRO D 1 211 ? 105.429 159.380 158.065 1.00 62.70 233 PRO G C 1
ATOM 7714 O O . PRO D 1 211 ? 104.730 158.390 157.826 1.00 62.70 233 PRO G O 1
ATOM 7718 N N . ASP D 1 212 ? 106.763 159.339 158.040 1.00 63.84 234 ASP G N 1
ATOM 7719 C CA . ASP D 1 212 ? 107.522 158.149 157.657 1.00 63.84 234 ASP G CA 1
ATOM 7720 C C . ASP D 1 212 ? 108.441 157.755 158.807 1.00 63.84 234 ASP G C 1
ATOM 7721 O O . ASP D 1 212 ? 109.628 158.116 158.819 1.00 63.84 234 ASP G O 1
ATOM 7726 N N . PRO D 1 213 ? 107.929 157.014 159.794 1.00 64.74 235 PRO G N 1
ATOM 7727 C CA . PRO D 1 213 ? 108.793 156.537 160.883 1.00 64.74 235 PRO G CA 1
ATOM 7728 C C . PRO D 1 213 ? 109.667 155.355 160.501 1.00 64.74 235 PRO G C 1
ATOM 7729 O O . PRO D 1 213 ? 110.610 155.042 161.241 1.00 64.74 235 PRO G O 1
ATOM 7733 N N . GLU D 1 214 ? 109.389 154.693 159.377 1.00 67.31 236 GLU G N 1
ATOM 7734 C CA . GLU D 1 214 ? 110.188 153.556 158.941 1.00 67.31 236 GLU G CA 1
ATOM 7735 C C . GLU D 1 214 ? 111.300 153.951 157.979 1.00 67.31 236 GLU G C 1
ATOM 7736 O O . GLU D 1 214 ? 112.348 153.294 157.955 1.00 67.31 236 GLU G O 1
ATOM 7742 N N . SER D 1 215 ? 111.099 155.005 157.186 1.00 61.48 237 SER G N 1
ATOM 7743 C CA . SER D 1 215 ? 112.143 155.461 156.275 1.00 61.48 237 SER G CA 1
ATOM 7744 C C . SER D 1 215 ? 113.144 156.359 156.991 1.00 61.48 237 SER G C 1
ATOM 7745 O O . SER D 1 215 ? 114.355 156.257 156.764 1.00 61.48 237 SER G O 1
ATOM 7748 N N . PHE D 1 216 ? 112.655 157.243 157.857 1.00 59.84 238 PHE G N 1
ATOM 7749 C CA . PHE D 1 216 ? 113.514 158.116 158.645 1.00 59.84 238 PHE G CA 1
ATOM 7750 C C . PHE D 1 216 ? 113.396 157.750 160.120 1.00 59.84 238 PHE G C 1
ATOM 7751 O O . PHE D 1 216 ? 112.544 158.299 160.830 1.00 59.84 238 PHE G O 1
ATOM 7759 N N . PRO D 1 217 ? 114.223 156.831 160.613 1.00 58.51 239 PRO G N 1
ATOM 7760 C CA . PRO D 1 217 ? 114.105 156.414 162.013 1.00 58.51 239 PRO G CA 1
ATOM 7761 C C . PRO D 1 217 ? 114.569 157.502 162.966 1.00 58.51 239 PRO G C 1
ATOM 7762 O O . PRO D 1 217 ? 115.330 158.402 162.602 1.00 58.51 239 PRO G O 1
ATOM 7766 N N . LEU D 1 218 ? 114.097 157.408 164.205 1.00 62.93 240 LEU G N 1
ATOM 7767 C CA . LEU D 1 218 ? 114.445 158.352 165.254 1.00 62.93 240 LEU G CA 1
ATOM 7768 C C . LEU D 1 218 ? 115.292 157.666 166.318 1.00 62.93 240 LEU G C 1
ATOM 7769 O O . LEU D 1 218 ? 115.191 156.455 166.533 1.00 62.93 240 LEU G O 1
ATOM 7774 N N . LYS D 1 219 ? 116.129 158.456 166.984 1.00 69.82 241 LYS G N 1
ATOM 7775 C CA . LYS D 1 219 ? 116.983 157.979 168.064 1.00 69.82 241 LYS G CA 1
ATOM 7776 C C . LYS D 1 219 ? 116.420 158.488 169.385 1.00 69.82 241 LYS G C 1
ATOM 7777 O O . LYS D 1 219 ? 116.471 159.691 169.663 1.00 69.82 241 LYS G O 1
ATOM 7783 N N . PHE D 1 220 ? 115.889 157.574 170.190 1.00 82.42 242 PHE G N 1
ATOM 7784 C CA . PHE D 1 220 ? 115.219 157.949 171.424 1.00 82.42 242 PHE G CA 1
ATOM 7785 C C . PHE D 1 220 ? 116.229 158.208 172.540 1.00 82.42 242 PHE G C 1
ATOM 7786 O O . PHE D 1 220 ? 117.394 157.808 172.472 1.00 82.42 242 PHE G O 1
ATOM 7794 N N . PHE D 1 221 ? 115.756 158.891 173.580 1.00 95.21 243 PHE G N 1
ATOM 7795 C CA . PHE D 1 221 ? 116.541 159.181 174.770 1.00 95.21 243 PHE G CA 1
ATOM 7796 C C . PHE D 1 221 ? 115.675 158.944 175.997 1.00 95.21 243 PHE G C 1
ATOM 7797 O O . PHE D 1 221 ? 114.477 159.241 175.986 1.00 95.21 243 PHE G O 1
ATOM 7805 N N . LEU D 1 222 ? 116.283 158.411 177.054 1.00 110.04 244 LEU G N 1
ATOM 7806 C CA . LEU D 1 222 ? 115.563 158.060 178.270 1.00 110.04 244 LEU G CA 1
ATOM 7807 C C . LEU D 1 222 ? 116.247 158.701 179.466 1.00 110.04 244 LEU G C 1
ATOM 7808 O O . LEU D 1 222 ? 117.479 158.703 179.555 1.00 110.04 244 LEU G O 1
ATOM 7813 N N . ARG D 1 223 ? 115.446 159.245 180.378 1.00 125.25 245 ARG G N 1
ATOM 7814 C CA . ARG D 1 223 ? 115.935 159.844 181.612 1.00 125.25 245 ARG G CA 1
ATOM 7815 C C . ARG D 1 223 ? 115.098 159.328 182.772 1.00 125.25 245 ARG G C 1
ATOM 7816 O O . ARG D 1 223 ? 113.869 159.449 182.757 1.00 125.25 245 ARG G O 1
ATOM 7824 N N . TYR D 1 224 ? 115.762 158.755 183.772 1.00 143.29 246 TYR G N 1
ATOM 7825 C CA . TYR D 1 224 ? 115.098 158.190 184.936 1.00 143.29 246 TYR G CA 1
ATOM 7826 C C . TYR D 1 224 ? 115.645 158.834 186.202 1.00 143.29 246 TYR G C 1
ATOM 7827 O O . TYR D 1 224 ? 116.845 159.110 186.301 1.00 143.29 246 TYR G O 1
ATOM 7836 N N . ARG D 1 225 ? 114.758 159.073 187.166 1.00 153.49 247 ARG G N 1
ATOM 7837 C CA . ARG D 1 225 ? 115.139 159.723 188.413 1.00 153.49 247 ARG G CA 1
ATOM 7838 C C . ARG D 1 225 ? 114.072 159.514 189.480 1.00 153.49 247 ARG G C 1
ATOM 7839 O O . ARG D 1 225 ? 112.877 159.686 189.207 1.00 153.49 247 ARG G O 1
ATOM 7847 N N . PRO D 1 226 ? 114.458 159.144 190.701 1.00 162.44 248 PRO G N 1
ATOM 7848 C CA . PRO D 1 226 ? 113.478 159.062 191.793 1.00 162.44 248 PRO G CA 1
ATOM 7849 C C . PRO D 1 226 ? 113.048 160.439 192.274 1.00 162.44 248 PRO G C 1
ATOM 7850 O O . PRO D 1 226 ? 113.488 161.459 191.733 1.00 162.44 248 PRO G O 1
ATOM 7854 N N . LEU D 1 227 ? 112.190 160.482 193.292 1.00 169.25 249 LEU G N 1
ATOM 7855 C CA . LEU D 1 227 ? 111.656 161.749 193.776 1.00 169.25 249 LEU G CA 1
ATOM 7856 C C . LEU D 1 227 ? 112.480 162.354 194.905 1.00 169.25 249 LEU G C 1
ATOM 7857 O O . LEU D 1 227 ? 112.493 163.581 195.058 1.00 169.25 249 LEU G O 1
ATOM 7862 N N . ILE D 1 228 ? 113.170 161.532 195.699 1.00 172.11 250 ILE G N 1
ATOM 7863 C CA . ILE D 1 228 ? 113.882 162.044 196.866 1.00 172.11 250 ILE G CA 1
ATOM 7864 C C . ILE D 1 228 ? 115.353 162.350 196.599 1.00 172.11 250 ILE G C 1
ATOM 7865 O O . ILE D 1 228 ? 115.929 163.207 197.284 1.00 172.11 250 ILE G O 1
ATOM 7870 N N . LEU D 1 229 ? 115.980 161.680 195.633 1.00 169.03 251 LEU G N 1
ATOM 7871 C CA . LEU D 1 229 ? 117.367 161.974 195.296 1.00 169.03 251 LEU G CA 1
ATOM 7872 C C . LEU D 1 229 ? 117.511 163.095 194.277 1.00 169.03 251 LEU G C 1
ATOM 7873 O O . LEU D 1 229 ? 118.599 163.672 194.169 1.00 169.03 251 LEU G O 1
ATOM 7878 N N . ASP D 1 230 ? 116.444 163.406 193.534 1.00 164.82 252 ASP G N 1
ATOM 7879 C CA . ASP D 1 230 ? 116.368 164.521 192.590 1.00 164.82 252 ASP G CA 1
ATOM 7880 C C . ASP D 1 230 ? 117.620 164.683 191.732 1.00 164.82 252 ASP G C 1
ATOM 7881 O O . ASP D 1 230 ? 118.073 165.807 191.492 1.00 164.82 252 ASP G O 1
ATOM 7886 N N . GLN D 1 231 ? 118.172 163.573 191.248 1.00 153.08 253 GLN G N 1
ATOM 7887 C CA . GLN D 1 231 ? 119.347 163.587 190.386 1.00 153.08 253 GLN G CA 1
ATOM 7888 C C . GLN D 1 231 ? 119.086 162.722 189.162 1.00 153.08 253 GLN G C 1
ATOM 7889 O O . GLN D 1 231 ? 118.843 161.518 189.289 1.00 153.08 253 GLN G O 1
ATOM 7895 N N . TRP D 1 232 ? 119.148 163.335 187.983 1.00 141.68 254 TRP G N 1
ATOM 7896 C CA . TRP D 1 232 ? 118.887 162.656 186.722 1.00 141.68 254 TRP G CA 1
ATOM 7897 C C . TRP D 1 232 ? 120.169 162.032 186.186 1.00 141.68 254 TRP G C 1
ATOM 7898 O O . TRP D 1 232 ? 121.244 162.635 186.261 1.00 141.68 254 TRP G O 1
ATOM 7909 N N . GLN D 1 233 ? 120.045 160.823 185.643 1.00 137.52 255 GLN G N 1
ATOM 7910 C CA . GLN D 1 233 ? 121.147 160.123 184.993 1.00 137.52 255 GLN G CA 1
ATOM 7911 C C . GLN D 1 233 ? 120.771 159.884 183.538 1.00 137.52 255 GLN G C 1
ATOM 7912 O O . GLN D 1 233 ? 119.708 159.322 183.252 1.00 137.52 255 GLN G O 1
ATOM 7918 N N . HIS D 1 234 ? 121.641 160.308 182.625 1.00 120.89 256 HIS G N 1
ATOM 7919 C CA . HIS D 1 234 ? 121.358 160.250 181.198 1.00 120.89 256 HIS G CA 1
ATOM 7920 C C . HIS D 1 234 ? 121.793 158.913 180.610 1.00 120.89 256 HIS G C 1
ATOM 7921 O O . HIS D 1 234 ? 122.848 158.378 180.962 1.00 120.89 256 HIS G O 1
ATOM 7928 N N . VAL D 1 235 ? 120.969 158.379 179.712 1.00 107.54 257 VAL G N 1
ATOM 7929 C CA . VAL D 1 235 ? 121.275 157.154 178.981 1.00 107.54 257 VAL G CA 1
ATOM 7930 C C . VAL D 1 235 ? 120.709 157.286 177.573 1.00 107.54 257 VAL G C 1
ATOM 7931 O O . VAL D 1 235 ? 119.578 157.751 177.391 1.00 107.54 257 VAL G O 1
ATOM 7935 N N . GLU D 1 236 ? 121.506 156.914 176.575 1.00 96.58 258 GLU G N 1
ATOM 7936 C CA . GLU D 1 236 ? 121.117 157.027 175.176 1.00 96.58 258 GLU G CA 1
ATOM 7937 C C . GLU D 1 236 ? 120.714 155.659 174.643 1.00 96.58 258 GLU G C 1
ATOM 7938 O O . GLU D 1 236 ? 121.385 154.658 174.917 1.00 96.58 258 GLU G O 1
ATOM 7944 N N . LEU D 1 237 ? 119.621 155.619 173.887 1.00 96.15 259 LEU G N 1
ATOM 7945 C CA . LEU D 1 237 ? 119.089 154.385 173.331 1.00 96.15 259 LEU G CA 1
ATOM 7946 C C . LEU D 1 237 ? 119.148 154.413 171.809 1.00 96.15 259 LEU G C 1
ATOM 7947 O O . LEU D 1 237 ? 119.219 155.473 171.182 1.00 96.15 259 LEU G O 1
ATOM 7952 N N . SER D 1 238 ? 119.114 153.220 171.222 1.00 92.65 260 SER G N 1
ATOM 7953 C CA . SER D 1 238 ? 119.087 153.061 169.777 1.00 92.65 260 SER G CA 1
ATOM 7954 C C . SER D 1 238 ? 117.635 152.995 169.302 1.00 92.65 260 SER G C 1
ATOM 7955 O O . SER D 1 238 ? 116.701 153.308 170.046 1.00 92.65 260 SER G O 1
ATOM 7958 N N . ASP D 1 239 ? 117.434 152.595 168.048 1.00 91.65 261 ASP G N 1
ATOM 7959 C CA . ASP D 1 239 ? 116.088 152.471 167.503 1.00 91.65 261 ASP G CA 1
ATOM 7960 C C . ASP D 1 239 ? 115.313 151.396 168.256 1.00 91.65 261 ASP G C 1
ATOM 7961 O O . ASP D 1 239 ? 115.759 150.248 168.351 1.00 91.65 261 ASP G O 1
ATOM 7966 N N . GLY D 1 240 ? 114.164 151.768 168.785 1.00 97.39 262 GLY G N 1
ATOM 7967 C CA . GLY D 1 240 ? 113.323 150.863 169.546 1.00 97.39 262 GLY G CA 1
ATOM 7968 C C . GLY D 1 240 ? 112.501 151.629 170.565 1.00 97.39 262 GLY G C 1
ATOM 7969 O O . GLY D 1 240 ? 112.914 152.645 171.117 1.00 97.39 262 GLY G O 1
ATOM 7970 N N . THR D 1 241 ? 111.297 151.124 170.823 1.00 102.71 263 THR G N 1
ATOM 7971 C CA . THR D 1 241 ? 110.358 151.737 171.757 1.00 102.71 263 THR G CA 1
ATOM 7972 C C . THR D 1 241 ? 110.252 150.935 173.051 1.00 102.71 263 THR G C 1
ATOM 7973 O O . THR D 1 241 ? 109.179 150.824 173.647 1.00 102.71 263 THR G O 1
ATOM 7977 N N . ALA D 1 242 ? 111.369 150.366 173.499 1.00 110.27 264 ALA G N 1
ATOM 7978 C CA . ALA D 1 242 ? 111.392 149.578 174.722 1.00 110.27 264 ALA G CA 1
ATOM 7979 C C . ALA D 1 242 ? 112.735 149.766 175.410 1.00 110.27 264 ALA G C 1
ATOM 7980 O O . ALA D 1 242 ? 113.757 149.993 174.757 1.00 110.27 264 ALA G O 1
ATOM 7982 N N . HIS D 1 243 ? 112.722 149.668 176.738 1.00 120.96 265 HIS G N 1
ATOM 7983 C CA . HIS D 1 243 ? 113.930 149.837 177.530 1.00 120.96 265 HIS G CA 1
ATOM 7984 C C . HIS D 1 243 ? 113.840 148.967 178.774 1.00 120.96 265 HIS G C 1
ATOM 7985 O O . HIS D 1 243 ? 112.750 148.707 179.292 1.00 120.96 265 HIS G O 1
ATOM 7992 N N . THR D 1 244 ? 115.001 148.520 179.249 1.00 135.63 266 THR G N 1
ATOM 7993 C CA . THR D 1 244 ? 115.107 147.702 180.453 1.00 135.63 266 THR G CA 1
ATOM 7994 C C . THR D 1 244 ? 116.141 148.339 181.370 1.00 135.63 266 THR G C 1
ATOM 7995 O O . THR D 1 244 ? 117.345 148.254 181.107 1.00 135.63 266 THR G O 1
ATOM 7999 N N . ILE D 1 245 ? 115.674 148.976 182.441 1.00 150.89 267 ILE G N 1
ATOM 8000 C CA . ILE D 1 245 ? 116.539 149.651 183.401 1.00 150.89 267 ILE G CA 1
ATOM 8001 C C . ILE D 1 245 ? 116.707 148.753 184.618 1.00 150.89 267 ILE G C 1
ATOM 8002 O O . ILE D 1 245 ? 115.730 148.178 185.117 1.00 150.89 267 ILE G O 1
ATOM 8007 N N . THR D 1 246 ? 117.946 148.620 185.090 1.00 165.47 268 THR G N 1
ATOM 8008 C CA . THR D 1 246 ? 118.263 147.786 186.242 1.00 165.47 268 THR G CA 1
ATOM 8009 C C . THR D 1 246 ? 118.685 148.602 187.457 1.00 165.47 268 THR G C 1
ATOM 8010 O O . THR D 1 246 ? 119.100 148.024 188.467 1.00 165.47 268 THR G O 1
ATOM 8014 N N . ASP D 1 247 ? 118.588 149.930 187.387 1.00 168.05 269 ASP G N 1
ATOM 8015 C CA . ASP D 1 247 ? 118.964 150.805 188.489 1.00 168.05 269 ASP G CA 1
ATOM 8016 C C . ASP D 1 247 ? 117.772 151.169 189.369 1.00 168.05 269 ASP G C 1
ATOM 8017 O O . ASP D 1 247 ? 117.826 152.164 190.100 1.00 168.05 269 ASP G O 1
ATOM 8022 N N . ALA D 1 248 ? 116.697 150.388 189.311 1.00 174.91 270 ALA G N 1
ATOM 8023 C CA . ALA D 1 248 ? 115.522 150.653 190.125 1.00 174.91 270 ALA G CA 1
ATOM 8024 C C . ALA D 1 248 ? 115.751 150.202 191.562 1.00 174.91 270 ALA G C 1
ATOM 8025 O O . ALA D 1 248 ? 116.448 149.218 191.826 1.00 174.91 270 ALA G O 1
ATOM 8027 N N . TYR D 1 249 ? 115.151 150.935 192.496 1.00 183.07 271 TYR G N 1
ATOM 8028 C CA . TYR D 1 249 ? 115.279 150.623 193.910 1.00 183.07 271 TYR G CA 1
ATOM 8029 C C . TYR D 1 249 ? 114.238 149.581 194.315 1.00 183.07 271 TYR G C 1
ATOM 8030 O O . TYR D 1 249 ? 113.380 149.174 193.526 1.00 183.07 271 TYR G O 1
ATOM 8039 N N . ALA D 1 250 ? 114.315 149.140 195.572 1.00 187.09 272 ALA G N 1
ATOM 8040 C CA . ALA D 1 250 ? 113.394 148.119 196.059 1.00 187.09 272 ALA G CA 1
ATOM 8041 C C . ALA D 1 250 ? 112.049 148.714 196.458 1.00 187.09 272 ALA G C 1
ATOM 8042 O O . ALA D 1 250 ? 111.002 148.105 196.212 1.00 187.09 272 ALA G O 1
ATOM 8044 N N . GLY D 1 251 ? 112.054 149.895 197.072 1.00 189.86 273 GLY G N 1
ATOM 8045 C CA . GLY D 1 251 ? 110.820 150.503 197.529 1.00 189.86 273 GLY G CA 1
ATOM 8046 C C . GLY D 1 251 ? 110.730 151.992 197.265 1.00 189.86 273 GLY G C 1
ATOM 8047 O O . GLY D 1 251 ? 110.080 152.722 198.020 1.00 189.86 273 GLY G O 1
ATOM 8048 N N . LYS D 1 252 ? 111.375 152.457 196.199 1.00 180.91 274 LYS G N 1
ATOM 8049 C CA . LYS D 1 252 ? 111.360 153.862 195.828 1.00 180.91 274 LYS G CA 1
ATOM 8050 C C . LYS D 1 252 ? 110.715 154.037 194.461 1.00 180.91 274 LYS G C 1
ATOM 8051 O O . LYS D 1 252 ? 110.816 153.167 193.590 1.00 180.91 274 LYS G O 1
ATOM 8057 N N . GLU D 1 253 ? 110.054 155.176 194.281 1.00 172.84 275 GLU G N 1
ATOM 8058 C CA . GLU D 1 253 ? 109.395 155.501 193.026 1.00 172.84 275 GLU G CA 1
ATOM 8059 C C . GLU D 1 253 ? 110.371 156.193 192.084 1.00 172.84 275 GLU G C 1
ATOM 8060 O O . GLU D 1 253 ? 111.383 156.754 192.511 1.00 172.84 275 GLU G O 1
ATOM 8066 N N . TYR D 1 254 ? 110.060 156.144 190.791 1.00 163.45 276 TYR G N 1
ATOM 8067 C CA . TYR D 1 254 ? 110.919 156.715 189.765 1.00 163.45 276 TYR G CA 1
ATOM 8068 C C . TYR D 1 254 ? 110.105 157.587 188.821 1.00 163.45 276 TYR G C 1
ATOM 8069 O O . TYR D 1 254 ? 108.906 157.372 188.626 1.00 163.45 276 TYR G O 1
ATOM 8078 N N . ILE D 1 255 ? 110.777 158.575 188.234 1.00 150.29 277 ILE G N 1
ATOM 8079 C CA . ILE D 1 255 ? 110.183 159.484 187.260 1.00 150.29 277 ILE G CA 1
ATOM 8080 C C . ILE D 1 255 ? 110.928 159.300 185.946 1.00 150.29 277 ILE G C 1
ATOM 8081 O O . ILE D 1 255 ? 112.158 159.426 185.903 1.00 150.29 277 ILE G O 1
ATOM 8086 N N . ILE D 1 256 ? 110.188 159.008 184.880 1.00 136.52 278 ILE G N 1
ATOM 8087 C CA . ILE D 1 256 ? 110.764 158.721 183.571 1.00 136.52 278 ILE G CA 1
ATOM 8088 C C . ILE D 1 256 ? 110.394 159.842 182.610 1.00 136.52 278 ILE G C 1
ATOM 8089 O O . ILE D 1 256 ? 109.277 160.370 182.653 1.00 136.52 278 ILE G O 1
ATOM 8094 N N . GLN D 1 257 ? 111.338 160.204 181.742 1.00 118.89 279 GLN G N 1
ATOM 8095 C CA . GLN D 1 257 ? 111.115 161.210 180.712 1.00 118.89 279 GLN G CA 1
ATOM 8096 C C . GLN D 1 257 ? 111.797 160.760 179.430 1.00 118.89 279 GLN G C 1
ATOM 8097 O O . GLN D 1 257 ? 112.968 160.368 179.452 1.00 118.89 279 GLN G O 1
ATOM 8103 N N . VAL D 1 258 ? 111.065 160.816 178.319 1.00 101.71 280 VAL G N 1
ATOM 8104 C CA . VAL D 1 258 ? 111.545 160.352 177.024 1.00 101.71 280 VAL G CA 1
ATOM 8105 C C . VAL D 1 258 ? 111.570 161.529 176.058 1.00 101.71 280 VAL G C 1
ATOM 8106 O O . VAL D 1 258 ? 110.688 162.393 176.095 1.00 101.71 280 VAL G O 1
ATOM 8110 N N . ALA D 1 259 ? 112.581 161.557 175.196 1.00 89.07 281 ALA G N 1
ATOM 8111 C CA . ALA D 1 259 ? 112.744 162.593 174.185 1.00 89.07 281 ALA G CA 1
ATOM 8112 C C . ALA D 1 259 ? 112.706 161.957 172.794 1.00 89.07 281 ALA G C 1
ATOM 8113 O O . ALA D 1 259 ? 112.457 160.758 172.641 1.00 89.07 281 ALA G O 1
ATOM 8115 N N . ALA D 1 260 ? 112.957 162.776 171.774 1.00 75.87 282 ALA G N 1
ATOM 8116 C CA . ALA D 1 260 ? 112.938 162.307 170.396 1.00 75.87 282 ALA G CA 1
ATOM 8117 C C . ALA D 1 260 ? 113.896 163.146 169.564 1.00 75.87 282 ALA G C 1
ATOM 8118 O O . ALA D 1 260 ? 114.069 164.343 169.808 1.00 75.87 282 ALA G O 1
ATOM 8120 N N . LYS D 1 261 ? 114.512 162.502 168.575 1.00 64.50 283 LYS G N 1
ATOM 8121 C CA . LYS D 1 261 ? 115.467 163.148 167.684 1.00 64.50 283 LYS G CA 1
ATOM 8122 C C . LYS D 1 261 ? 115.752 162.212 166.520 1.00 64.50 283 LYS G C 1
ATOM 8123 O O . LYS D 1 261 ? 115.747 160.988 166.681 1.00 64.50 283 LYS G O 1
ATOM 8129 N N . ASP D 1 262 ? 115.999 162.800 165.352 1.00 61.88 284 ASP G N 1
ATOM 8130 C CA . ASP D 1 262 ? 116.368 162.025 164.177 1.00 61.88 284 ASP G CA 1
ATOM 8131 C C . ASP D 1 262 ? 117.741 161.384 164.382 1.00 61.88 284 ASP G C 1
ATOM 8132 O O . ASP D 1 262 ? 118.414 161.589 165.397 1.00 61.88 284 ASP G O 1
ATOM 8137 N N . ASN D 1 263 ? 118.163 160.592 163.395 1.00 57.59 285 ASN G N 1
ATOM 8138 C CA . ASN D 1 263 ? 119.411 159.845 163.519 1.00 57.59 285 ASN G CA 1
ATOM 8139 C C . ASN D 1 263 ? 120.614 160.781 163.584 1.00 57.59 285 ASN G C 1
ATOM 8140 O O . ASN D 1 263 ? 121.390 160.749 164.546 1.00 57.59 285 ASN G O 1
ATOM 8145 N N . GLU D 1 264 ? 120.787 161.627 162.564 1.00 54.42 286 GLU G N 1
ATOM 8146 C CA . GLU D 1 264 ? 121.922 162.543 162.527 1.00 54.42 286 GLU G CA 1
ATOM 8147 C C . GLU D 1 264 ? 121.519 163.924 162.020 1.00 54.42 286 GLU G C 1
ATOM 8148 O O . GLU D 1 264 ? 122.379 164.714 161.615 1.00 54.42 286 GLU G O 1
ATOM 8154 N N . ILE D 1 265 ? 120.226 164.238 162.044 1.00 61.18 287 ILE G N 1
ATOM 8155 C CA . ILE D 1 265 ? 119.713 165.500 161.524 1.00 61.18 287 ILE G CA 1
ATOM 8156 C C . ILE D 1 265 ? 118.930 166.199 162.625 1.00 61.18 287 ILE G C 1
ATOM 8157 O O . ILE D 1 265 ? 118.024 165.606 163.221 1.00 61.18 287 ILE G O 1
ATOM 8162 N N . GLY D 1 266 ? 119.279 167.452 162.894 1.00 63.82 288 GLY G N 1
ATOM 8163 C CA . GLY D 1 266 ? 118.547 168.249 163.857 1.00 63.82 288 GLY G CA 1
ATOM 8164 C C . GLY D 1 266 ? 119.093 168.140 165.266 1.00 63.82 288 GLY G C 1
ATOM 8165 O O . GLY D 1 266 ? 120.174 167.603 165.526 1.00 63.82 288 GLY G O 1
ATOM 8166 N N . THR D 1 267 ? 118.309 168.675 166.196 1.00 66.33 289 THR G N 1
ATOM 8167 C CA . THR D 1 267 ? 118.638 168.692 167.614 1.00 66.33 289 THR G CA 1
ATOM 8168 C C . THR D 1 267 ? 117.622 167.862 168.393 1.00 66.33 289 THR G C 1
ATOM 8169 O O . THR D 1 267 ? 116.722 167.236 167.826 1.00 66.33 289 THR G O 1
ATOM 8173 N N . TRP D 1 268 ? 117.774 167.865 169.714 1.00 67.43 290 TRP G N 1
ATOM 8174 C CA . TRP D 1 268 ? 116.892 167.104 170.583 1.00 67.43 290 TRP G CA 1
ATOM 8175 C C . TRP D 1 268 ? 115.580 167.851 170.808 1.00 67.43 290 TRP G C 1
ATOM 8176 O O . TRP D 1 268 ? 115.494 169.074 170.665 1.00 67.43 290 TRP G O 1
ATOM 8187 N N . SER D 1 269 ? 114.548 167.092 171.166 1.00 74.44 291 SER G N 1
ATOM 8188 C CA . SER D 1 269 ? 113.227 167.638 171.430 1.00 74.44 291 SER G CA 1
ATOM 8189 C C . SER D 1 269 ? 112.974 167.692 172.935 1.00 74.44 291 SER G C 1
ATOM 8190 O O . SER D 1 269 ? 113.838 167.370 173.754 1.00 74.44 291 SER G O 1
ATOM 8193 N N . ASP D 1 270 ? 111.764 168.107 173.301 1.00 85.71 292 ASP G N 1
ATOM 8194 C CA . ASP D 1 270 ? 111.395 168.200 174.704 1.00 85.71 292 ASP G CA 1
ATOM 8195 C C . ASP D 1 270 ? 111.117 166.815 175.281 1.00 85.71 292 ASP G C 1
ATOM 8196 O O . ASP D 1 270 ? 110.935 165.831 174.558 1.00 85.71 292 ASP G O 1
ATOM 8201 N N . TRP D 1 271 ? 111.085 166.749 176.610 1.00 101.87 293 TRP G N 1
ATOM 8202 C CA . TRP D 1 271 ? 110.847 165.498 177.311 1.00 101.87 293 TRP G CA 1
ATOM 8203 C C . TRP D 1 271 ? 109.353 165.175 177.327 1.00 101.87 293 TRP G C 1
ATOM 8204 O O . TRP D 1 271 ? 108.519 165.920 176.804 1.00 101.87 293 TRP G O 1
ATOM 8215 N N . SER D 1 272 ? 109.010 164.044 177.938 1.00 112.71 294 SER G N 1
ATOM 8216 C CA . SER D 1 272 ? 107.621 163.621 178.027 1.00 112.71 294 SER G CA 1
ATOM 8217 C C . SER D 1 272 ? 106.885 164.449 179.080 1.00 112.71 294 SER G C 1
ATOM 8218 O O . SER D 1 272 ? 107.458 165.308 179.755 1.00 112.71 294 SER G O 1
ATOM 8221 N N . VAL D 1 273 ? 105.587 164.179 179.221 1.00 120.68 295 VAL G N 1
ATOM 8222 C CA . VAL D 1 273 ? 104.773 164.925 180.178 1.00 120.68 295 VAL G CA 1
ATOM 8223 C C . VAL D 1 273 ? 105.067 164.467 181.605 1.00 120.68 295 VAL G C 1
ATOM 8224 O O . VAL D 1 273 ? 105.472 165.267 182.457 1.00 120.68 295 VAL G O 1
ATOM 8228 N N . ALA D 1 274 ? 104.884 163.178 181.882 1.00 130.77 296 ALA G N 1
ATOM 8229 C CA . ALA D 1 274 ? 105.102 162.630 183.215 1.00 130.77 296 ALA G CA 1
ATOM 8230 C C . ALA D 1 274 ? 105.109 161.111 183.117 1.00 130.77 296 ALA G C 1
ATOM 8231 O O . ALA D 1 274 ? 104.700 160.531 182.108 1.00 130.77 296 ALA G O 1
ATOM 8233 N N . ALA D 1 275 ? 105.576 160.474 184.190 1.00 144.00 297 ALA G N 1
ATOM 8234 C CA . ALA D 1 275 ? 105.612 159.022 184.275 1.00 144.00 297 ALA G CA 1
ATOM 8235 C C . ALA D 1 275 ? 105.784 158.623 185.733 1.00 144.00 297 ALA G C 1
ATOM 8236 O O . ALA D 1 275 ? 106.596 159.212 186.450 1.00 144.00 297 ALA G O 1
ATOM 8238 N N . HIS D 1 276 ? 105.017 157.623 186.161 1.00 153.62 298 HIS G N 1
ATOM 8239 C CA . HIS D 1 276 ? 105.072 157.127 187.527 1.00 153.62 298 HIS G CA 1
ATOM 8240 C C . HIS D 1 276 ? 104.911 155.615 187.520 1.00 153.62 298 HIS G C 1
ATOM 8241 O O . HIS D 1 276 ? 104.086 155.075 186.778 1.00 153.62 298 HIS G O 1
ATOM 8248 N N . ALA D 1 277 ? 105.701 154.938 188.350 1.00 168.55 299 ALA G N 1
ATOM 8249 C CA . ALA D 1 277 ? 105.651 153.486 188.437 1.00 168.55 299 ALA G CA 1
ATOM 8250 C C . ALA D 1 277 ? 106.191 153.055 189.792 1.00 168.55 299 ALA G C 1
ATOM 8251 O O . ALA D 1 277 ? 106.857 153.824 190.489 1.00 168.55 299 ALA G O 1
ATOM 8253 N N . THR D 1 278 ? 105.893 151.808 190.153 1.00 183.28 300 THR G N 1
ATOM 8254 C CA . THR D 1 278 ? 106.330 151.235 191.414 1.00 183.28 300 THR G CA 1
ATOM 8255 C C . THR D 1 278 ? 106.963 149.871 191.175 1.00 183.28 300 THR G C 1
ATOM 8256 O O . THR D 1 278 ? 106.480 149.098 190.339 1.00 183.28 300 THR G O 1
ATOM 8260 N N . PRO D 1 279 ? 108.043 149.550 191.883 1.00 187.30 301 PRO G N 1
ATOM 8261 C CA . PRO D 1 279 ? 108.688 148.246 191.698 1.00 187.30 301 PRO G CA 1
ATOM 8262 C C . PRO D 1 279 ? 107.862 147.125 192.311 1.00 187.30 301 PRO G C 1
ATOM 8263 O O . PRO D 1 279 ? 106.843 147.341 192.970 1.00 187.30 301 PRO G O 1
ATOM 8267 N N . TRP D 1 280 ? 108.326 145.900 192.080 1.00 197.28 302 TRP G N 1
ATOM 8268 C CA . TRP D 1 280 ? 107.642 144.721 192.590 1.00 197.28 302 TRP G CA 1
ATOM 8269 C C . TRP D 1 280 ? 108.044 144.452 194.034 1.00 197.28 302 TRP G C 1
ATOM 8270 O O . TRP D 1 280 ? 109.208 144.610 194.412 1.00 197.28 302 TRP G O 1
ATOM 8281 N N . THR D 1 281 ? 107.067 144.045 194.843 1.00 201.82 303 THR G N 1
ATOM 8282 C CA . THR D 1 281 ? 107.294 143.745 196.250 1.00 201.82 303 THR G CA 1
ATOM 8283 C C . THR D 1 281 ? 106.469 142.528 196.636 1.00 201.82 303 THR G C 1
ATOM 8284 O O . THR D 1 281 ? 105.256 142.501 196.411 1.00 201.82 303 THR G O 1
ATOM 8288 N N . GLU D 1 282 ? 107.128 141.527 197.215 1.00 208.04 304 GLU G N 1
ATOM 8289 C CA . GLU D 1 282 ? 106.464 140.300 197.634 1.00 208.04 304 GLU G CA 1
ATOM 8290 C C . GLU D 1 282 ? 105.984 140.435 199.073 1.00 208.04 304 GLU G C 1
ATOM 8291 O O . GLU D 1 282 ? 106.732 140.884 199.947 1.00 208.04 304 GLU G O 1
ATOM 8297 N N . GLU D 1 283 ? 104.733 140.052 199.312 1.00 213.07 305 GLU G N 1
ATOM 8298 C CA . GLU D 1 283 ? 104.150 140.127 200.646 1.00 213.07 305 GLU G CA 1
ATOM 8299 C C . GLU D 1 283 ? 103.030 139.105 200.811 1.00 213.07 305 GLU G C 1
ATOM 8300 O O . GLU D 1 283 ? 102.480 138.603 199.831 1.00 213.07 305 GLU G O 1
ATOM 8306 N N . PRO E 2 7 ? 133.295 138.398 156.470 1.00 78.45 34 PRO H N 1
ATOM 8307 C CA . PRO E 2 7 ? 132.532 139.369 157.262 1.00 78.45 34 PRO H CA 1
ATOM 8308 C C . PRO E 2 7 ? 131.190 139.719 156.626 1.00 78.45 34 PRO H C 1
ATOM 8309 O O . PRO E 2 7 ? 130.212 139.948 157.338 1.00 78.45 34 PRO H O 1
ATOM 8313 N N . GLY E 2 8 ? 131.150 139.757 155.297 1.00 69.62 35 GLY H N 1
ATOM 8314 C CA . GLY E 2 8 ? 129.941 140.078 154.578 1.00 69.62 35 GLY H CA 1
ATOM 8315 C C . GLY E 2 8 ? 129.562 141.538 154.710 1.00 69.62 35 GLY H C 1
ATOM 8316 O O . GLY E 2 8 ? 130.419 142.424 154.787 1.00 69.62 35 GLY H O 1
ATOM 8317 N N . PRO E 2 9 ? 128.259 141.818 154.738 1.00 63.37 36 PRO H N 1
ATOM 8318 C CA . PRO E 2 9 ? 127.784 143.202 154.855 1.00 63.37 36 PRO H CA 1
ATOM 8319 C C . PRO E 2 9 ? 127.612 143.702 156.281 1.00 63.37 36 PRO H C 1
ATOM 8320 O O . PRO E 2 9 ? 127.140 144.829 156.464 1.00 63.37 36 PRO H O 1
ATOM 8324 N N . GLY E 2 10 ? 127.969 142.907 157.287 1.00 59.77 37 GLY H N 1
ATOM 8325 C CA . GLY E 2 10 ? 127.806 143.306 158.664 1.00 59.77 37 GLY H CA 1
ATOM 8326 C C . GLY E 2 10 ? 128.756 144.411 159.082 1.00 59.77 37 GLY H C 1
ATOM 8327 O O . GLY E 2 10 ? 128.348 145.550 159.332 1.00 59.77 37 GLY H O 1
ATOM 8328 N N . PRO E 2 11 ? 130.053 144.094 159.167 1.00 59.34 38 PRO H N 1
ATOM 8329 C CA . PRO E 2 11 ? 131.028 145.112 159.590 1.00 59.34 38 PRO H CA 1
ATOM 8330 C C . PRO E 2 11 ? 131.353 146.141 158.523 1.00 59.34 38 PRO H C 1
ATOM 8331 O O . PRO E 2 11 ? 131.768 147.255 158.874 1.00 59.34 38 PRO H O 1
ATOM 8335 N N . SER E 2 12 ? 131.181 145.811 157.241 1.00 55.45 39 SER H N 1
ATOM 8336 C CA . SER E 2 12 ? 131.569 146.734 156.178 1.00 55.45 39 SER H CA 1
ATOM 8337 C C . SER E 2 12 ? 130.707 147.991 156.186 1.00 55.45 39 SER H C 1
ATOM 8338 O O . SER E 2 12 ? 131.225 149.106 156.048 1.00 55.45 39 SER H O 1
ATOM 8341 N N . ILE E 2 13 ? 129.391 147.834 156.346 1.00 50.78 40 ILE H N 1
ATOM 8342 C CA . ILE E 2 13 ? 128.506 148.994 156.346 1.00 50.78 40 ILE H CA 1
ATOM 8343 C C . ILE E 2 13 ? 128.767 149.868 157.567 1.00 50.78 40 ILE H C 1
ATOM 8344 O O . ILE E 2 13 ? 128.742 151.101 157.481 1.00 50.78 40 ILE H O 1
ATOM 8349 N N . GLN E 2 14 ? 129.036 149.249 158.720 1.00 49.90 41 GLN H N 1
ATOM 8350 C CA . GLN E 2 14 ? 129.358 150.025 159.914 1.00 49.90 41 GLN H CA 1
ATOM 8351 C C . GLN E 2 14 ? 130.667 150.786 159.742 1.00 49.90 41 GLN H C 1
ATOM 8352 O O . GLN E 2 14 ? 130.778 151.947 160.158 1.00 49.90 41 GLN H O 1
ATOM 8358 N N . LYS E 2 15 ? 131.671 150.147 159.134 1.00 49.44 42 LYS H N 1
ATOM 8359 C CA . LYS E 2 15 ? 132.931 150.833 158.871 1.00 49.44 42 LYS H CA 1
ATOM 8360 C C . LYS E 2 15 ? 132.729 152.008 157.924 1.00 49.44 42 LYS H C 1
ATOM 8361 O O . LYS E 2 15 ? 133.292 153.089 158.134 1.00 49.44 42 LYS H O 1
ATOM 8367 N N . THR E 2 16 ? 131.925 151.815 156.874 1.00 44.49 43 THR H N 1
ATOM 8368 C CA . THR E 2 16 ? 131.645 152.913 155.953 1.00 44.49 43 THR H CA 1
ATOM 8369 C C . THR E 2 16 ? 130.906 154.045 156.654 1.00 44.49 43 THR H C 1
ATOM 8370 O O . THR E 2 16 ? 131.168 155.222 156.388 1.00 44.49 43 THR H O 1
ATOM 8374 N N . TYR E 2 17 ? 129.984 153.710 157.560 1.00 46.26 44 TYR H N 1
ATOM 8375 C CA . TYR E 2 17 ? 129.253 154.740 158.292 1.00 46.26 44 TYR H CA 1
ATOM 8376 C C . TYR E 2 17 ? 130.188 155.547 159.186 1.00 46.26 44 TYR H C 1
ATOM 8377 O O . TYR E 2 17 ? 130.128 156.784 159.218 1.00 46.26 44 TYR H O 1
ATOM 8386 N N . ASP E 2 18 ? 131.063 154.858 159.924 1.00 46.93 45 ASP H N 1
ATOM 8387 C CA . ASP E 2 18 ? 132.020 155.559 160.776 1.00 46.93 45 ASP H CA 1
ATOM 8388 C C . ASP E 2 18 ? 132.964 156.425 159.951 1.00 46.93 45 ASP H C 1
ATOM 8389 O O . ASP E 2 18 ? 133.284 157.557 160.341 1.00 46.93 45 ASP H O 1
ATOM 8394 N N . LEU E 2 19 ? 133.414 155.916 158.802 1.00 40.87 46 LEU H N 1
ATOM 8395 C CA . LEU E 2 19 ? 134.314 156.691 157.957 1.00 40.87 46 LEU H CA 1
ATOM 8396 C C . LEU E 2 19 ? 133.609 157.908 157.370 1.00 40.87 46 LEU H C 1
ATOM 8397 O O . LEU E 2 19 ? 134.209 158.982 157.259 1.00 40.87 46 LEU H O 1
ATOM 8402 N N . THR E 2 20 ? 132.331 157.766 157.006 1.00 39.89 47 THR H N 1
ATOM 8403 C CA . THR E 2 20 ? 131.578 158.910 156.503 1.00 39.89 47 THR H CA 1
ATOM 8404 C C . THR E 2 20 ? 131.380 159.957 157.591 1.00 39.89 47 THR H C 1
ATOM 8405 O O . THR E 2 20 ? 131.462 161.158 157.320 1.00 39.89 47 THR H O 1
ATOM 8409 N N . ARG E 2 21 ? 131.128 159.523 158.828 1.00 44.91 48 ARG H N 1
ATOM 8410 C CA . ARG E 2 21 ? 130.990 160.482 159.923 1.00 44.91 48 ARG H CA 1
ATOM 8411 C C . ARG E 2 21 ? 132.301 161.218 160.183 1.00 44.91 48 ARG H C 1
ATOM 8412 O O . ARG E 2 21 ? 132.309 162.445 160.371 1.00 44.91 48 ARG H O 1
ATOM 8420 N N . TYR E 2 22 ? 133.419 160.486 160.195 1.00 40.35 49 TYR H N 1
ATOM 8421 C CA . TYR E 2 22 ? 134.716 161.124 160.397 1.00 40.35 49 TYR H CA 1
ATOM 8422 C C . TYR E 2 22 ? 135.034 162.099 159.269 1.00 40.35 49 TYR H C 1
ATOM 8423 O O . TYR E 2 22 ? 135.532 163.205 159.515 1.00 40.35 49 TYR H O 1
ATOM 8432 N N . LEU E 2 23 ? 134.747 161.707 158.025 1.00 39.57 50 LEU H N 1
ATOM 8433 C CA . LEU E 2 23 ? 134.992 162.596 156.895 1.00 39.57 50 LEU H CA 1
ATOM 8434 C C . LEU E 2 23 ? 134.084 163.815 156.947 1.00 39.57 50 LEU H C 1
ATOM 8435 O O . LEU E 2 23 ? 134.493 164.913 156.565 1.00 39.57 50 LEU H O 1
ATOM 8440 N N . GLU E 2 24 ? 132.851 163.646 157.429 1.00 41.53 51 GLU H N 1
ATOM 8441 C CA . GLU E 2 24 ? 131.950 164.784 157.578 1.00 41.53 51 GLU H CA 1
ATOM 8442 C C . GLU E 2 24 ? 132.484 165.775 158.602 1.00 41.53 51 GLU H C 1
ATOM 8443 O O . GLU E 2 24 ? 132.472 166.989 158.368 1.00 41.53 51 GLU H O 1
ATOM 8449 N N . HIS E 2 25 ? 132.961 165.275 159.745 1.00 40.73 52 HIS H N 1
ATOM 8450 C CA . HIS E 2 25 ? 133.532 166.163 160.755 1.00 40.73 52 HIS H CA 1
ATOM 8451 C C . HIS E 2 25 ? 134.768 166.881 160.220 1.00 40.73 52 HIS H C 1
ATOM 8452 O O . HIS E 2 25 ? 134.920 168.103 160.383 1.00 40.73 52 HIS H O 1
ATOM 8459 N N . GLN E 2 26 ? 135.664 166.134 159.569 1.00 43.28 53 GLN H N 1
ATOM 8460 C CA . GLN E 2 26 ? 136.881 166.737 159.037 1.00 43.28 53 GLN H CA 1
ATOM 8461 C C . GLN E 2 26 ? 136.561 167.749 157.943 1.00 43.28 53 GLN H C 1
ATOM 8462 O O . GLN E 2 26 ? 137.228 168.783 157.832 1.00 43.28 53 GLN H O 1
ATOM 8468 N N . LEU E 2 27 ? 135.529 167.482 157.140 1.00 41.04 54 LEU H N 1
ATOM 8469 C CA . LEU E 2 27 ? 135.147 168.411 156.085 1.00 41.04 54 LEU H CA 1
ATOM 8470 C C . LEU E 2 27 ? 134.513 169.664 156.666 1.00 41.04 54 LEU H C 1
ATOM 8471 O O . LEU E 2 27 ? 134.721 170.762 156.146 1.00 41.04 54 LEU H O 1
ATOM 8476 N N . ARG E 2 28 ? 133.731 169.523 157.737 1.00 40.50 55 ARG H N 1
ATOM 8477 C CA . ARG E 2 28 ? 133.204 170.700 158.421 1.00 40.50 55 ARG H CA 1
ATOM 8478 C C . ARG E 2 28 ? 134.339 171.577 158.934 1.00 40.50 55 ARG H C 1
ATOM 8479 O O . ARG E 2 28 ? 134.337 172.800 158.736 1.00 40.50 55 ARG H O 1
ATOM 8487 N N . SER E 2 29 ? 135.332 170.961 159.581 1.00 42.53 56 SER H N 1
ATOM 8488 C CA . SER E 2 29 ? 136.468 171.727 160.091 1.00 42.53 56 SER H CA 1
ATOM 8489 C C . SER E 2 29 ? 137.240 172.396 158.956 1.00 42.53 56 SER H C 1
ATOM 8490 O O . SER E 2 29 ? 137.594 173.581 159.039 1.00 42.53 56 SER H O 1
ATOM 8493 N N . LEU E 2 30 ? 137.502 171.650 157.879 1.00 43.77 57 LEU H N 1
ATOM 8494 C CA . LEU E 2 30 ? 138.272 172.189 156.764 1.00 43.77 57 LEU H CA 1
ATOM 8495 C C . LEU E 2 30 ? 137.513 173.301 156.050 1.00 43.77 57 LEU H C 1
ATOM 8496 O O . LEU E 2 30 ? 138.116 174.285 155.611 1.00 43.77 57 LEU H O 1
ATOM 8501 N N . ALA E 2 31 ? 136.190 173.169 155.932 1.00 42.49 58 ALA H N 1
ATOM 8502 C CA . ALA E 2 31 ? 135.393 174.212 155.301 1.00 42.49 58 ALA H CA 1
ATOM 8503 C C . ALA E 2 31 ? 135.351 175.465 156.163 1.00 42.49 58 ALA H C 1
ATOM 8504 O O . ALA E 2 31 ? 135.412 176.582 155.640 1.00 42.49 58 ALA H O 1
ATOM 8506 N N . GLY E 2 32 ? 135.252 175.302 157.484 1.00 42.85 59 GLY H N 1
ATOM 8507 C CA . GLY E 2 32 ? 135.353 176.457 158.361 1.00 42.85 59 GLY H CA 1
ATOM 8508 C C . GLY E 2 32 ? 136.682 177.174 158.212 1.00 42.85 59 GLY H C 1
ATOM 8509 O O . GLY E 2 32 ? 136.734 178.403 158.103 1.00 42.85 59 GLY H O 1
ATOM 8510 N N . THR E 2 33 ? 137.776 176.407 158.184 1.00 47.47 60 THR H N 1
ATOM 8511 C CA . THR E 2 33 ? 139.096 177.011 158.021 1.00 47.47 60 THR H CA 1
ATOM 8512 C C . THR E 2 33 ? 139.226 177.714 156.673 1.00 47.47 60 THR H C 1
ATOM 8513 O O . THR E 2 33 ? 139.756 178.829 156.592 1.00 47.47 60 THR H O 1
ATOM 8517 N N . TYR E 2 34 ? 138.736 177.082 155.603 1.00 47.31 61 TYR H N 1
ATOM 8518 C CA . TYR E 2 34 ? 138.852 177.671 154.274 1.00 47.31 61 TYR H CA 1
ATOM 8519 C C . TYR E 2 34 ? 137.982 178.911 154.127 1.00 47.31 61 TYR H C 1
ATOM 8520 O O . TYR E 2 34 ? 138.364 179.850 153.422 1.00 47.31 61 TYR H O 1
ATOM 8529 N N . LEU E 2 35 ? 136.819 178.941 154.782 1.00 45.84 62 LEU H N 1
ATOM 8530 C CA . LEU E 2 35 ? 135.986 180.137 154.740 1.00 45.84 62 LEU H CA 1
ATOM 8531 C C . LEU E 2 35 ? 136.581 181.259 155.579 1.00 45.84 62 LEU H C 1
ATOM 8532 O O . LEU E 2 35 ? 136.429 182.436 155.234 1.00 45.84 62 LEU H O 1
ATOM 8537 N N . ASN E 2 36 ? 137.256 180.919 156.681 1.00 46.72 63 ASN H N 1
ATOM 8538 C CA . ASN E 2 36 ? 137.946 181.946 157.455 1.00 46.72 63 ASN H CA 1
ATOM 8539 C C . ASN E 2 36 ? 139.157 182.490 156.709 1.00 46.72 63 ASN H C 1
ATOM 8540 O O . ASN E 2 36 ? 139.511 183.663 156.875 1.00 46.72 63 ASN H O 1
ATOM 8545 N N . TYR E 2 37 ? 139.802 181.660 155.887 1.00 45.61 64 TYR H N 1
ATOM 8546 C CA . TYR E 2 37 ? 140.991 182.097 155.163 1.00 45.61 64 TYR H CA 1
ATOM 8547 C C . TYR E 2 37 ? 140.651 182.801 153.853 1.00 45.61 64 TYR H C 1
ATOM 8548 O O . TYR E 2 37 ? 141.434 183.637 153.386 1.00 45.61 64 TYR H O 1
ATOM 8557 N N . LEU E 2 38 ? 139.498 182.491 153.256 1.00 42.86 65 LEU H N 1
ATOM 8558 C CA . LEU E 2 38 ? 139.178 182.993 151.923 1.00 42.86 65 LEU H CA 1
ATOM 8559 C C . LEU E 2 38 ? 139.074 184.514 151.908 1.00 42.86 65 LEU H C 1
ATOM 8560 O O . LEU E 2 38 ? 139.852 185.197 151.232 1.00 42.86 65 LEU H O 1
ATOM 8565 N N . GLY E 2 39 ? 138.114 185.065 152.647 1.00 41.88 66 GLY H N 1
ATOM 8566 C CA . GLY E 2 39 ? 137.914 186.494 152.671 1.00 41.88 66 GLY H CA 1
ATOM 8567 C C . GLY E 2 39 ? 136.742 186.923 153.530 1.00 41.88 66 GLY H C 1
ATOM 8568 O O . GLY E 2 39 ? 135.895 186.113 153.921 1.00 41.88 66 GLY H O 1
ATOM 8569 N N . PRO E 2 40 ? 136.686 188.213 153.852 1.00 44.81 67 PRO H N 1
ATOM 8570 C CA . PRO E 2 40 ? 135.582 188.743 154.669 1.00 44.81 67 PRO H CA 1
ATOM 8571 C C . PRO E 2 40 ? 134.214 188.477 154.056 1.00 44.81 67 PRO H C 1
ATOM 8572 O O . PRO E 2 40 ? 133.287 188.098 154.788 1.00 44.81 67 PRO H O 1
ATOM 8576 N N . PRO E 2 41 ? 134.017 188.665 152.739 1.00 43.55 68 PRO H N 1
ATOM 8577 C CA . PRO E 2 41 ? 132.678 188.367 152.197 1.00 43.55 68 PRO H CA 1
ATOM 8578 C C . PRO E 2 41 ? 132.314 186.898 152.289 1.00 43.55 68 PRO H C 1
ATOM 8579 O O . PRO E 2 41 ? 131.164 186.568 152.603 1.00 43.55 68 PRO H O 1
ATOM 8583 N N . PHE E 2 42 ? 133.266 186.001 152.030 1.00 39.36 69 PHE H N 1
ATOM 8584 C CA . PHE E 2 42 ? 133.006 184.571 152.129 1.00 39.36 69 PHE H CA 1
ATOM 8585 C C . PHE E 2 42 ? 132.933 184.090 153.572 1.00 39.36 69 PHE H C 1
ATOM 8586 O O . PHE E 2 42 ? 132.539 182.943 153.810 1.00 39.36 69 PHE H O 1
ATOM 8594 N N . ASN E 2 43 ? 133.303 184.936 154.534 1.00 47.27 70 ASN H N 1
ATOM 8595 C CA . ASN E 2 43 ? 133.209 184.591 155.946 1.00 47.27 70 ASN H CA 1
ATOM 8596 C C . ASN E 2 43 ? 131.863 184.955 156.557 1.00 47.27 70 ASN H C 1
ATOM 8597 O O . ASN E 2 43 ? 131.631 184.643 157.730 1.00 47.27 70 ASN H O 1
ATOM 8602 N N . GLU E 2 44 ? 130.983 185.609 155.802 1.00 51.68 71 GLU H N 1
ATOM 8603 C CA . GLU E 2 44 ? 129.686 186.000 156.330 1.00 51.68 71 GLU H CA 1
ATOM 8604 C C . GLU E 2 44 ? 128.845 184.762 156.642 1.00 51.68 71 GLU H C 1
ATOM 8605 O O . GLU E 2 44 ? 129.030 183.705 156.031 1.00 51.68 71 GLU H O 1
ATOM 8611 N N . PRO E 2 45 ? 127.915 184.863 157.597 1.00 53.93 72 PRO H N 1
ATOM 8612 C CA . PRO E 2 45 ? 127.145 183.669 157.989 1.00 53.93 72 PRO H CA 1
ATOM 8613 C C . PRO E 2 45 ? 126.255 183.120 156.888 1.00 53.93 72 PRO H C 1
ATOM 8614 O O . PRO E 2 45 ? 126.191 181.897 156.709 1.00 53.93 72 PRO H O 1
ATOM 8618 N N . ASP E 2 46 ? 125.563 183.980 156.140 1.00 55.47 73 ASP H N 1
ATOM 8619 C CA . ASP E 2 46 ? 124.624 183.497 155.131 1.00 55.47 73 ASP H CA 1
ATOM 8620 C C . ASP E 2 46 ? 125.280 183.372 153.758 1.00 55.47 73 ASP H C 1
ATOM 8621 O O . ASP E 2 46 ? 125.413 182.263 153.232 1.00 55.47 73 ASP H O 1
ATOM 8626 N N . PHE E 2 47 ? 125.719 184.499 153.188 1.00 49.74 74 PHE H N 1
ATOM 8627 C CA . PHE E 2 47 ? 126.424 184.542 151.909 1.00 49.74 74 PHE H CA 1
ATOM 8628 C C . PHE E 2 47 ? 125.816 183.616 150.860 1.00 49.74 74 PHE H C 1
ATOM 8629 O O . PHE E 2 47 ? 126.440 182.621 150.479 1.00 49.74 74 PHE H O 1
ATOM 8637 N N . ASN E 2 48 ? 124.589 183.899 150.425 1.00 52.97 75 ASN H N 1
ATOM 8638 C CA . ASN E 2 48 ? 123.931 183.060 149.429 1.00 52.97 75 ASN H CA 1
ATOM 8639 C C . ASN E 2 48 ? 123.866 183.758 148.074 1.00 52.97 75 ASN H C 1
ATOM 8640 O O . ASN E 2 48 ? 122.890 184.463 147.786 1.00 52.97 75 ASN H O 1
ATOM 8645 N N . PRO E 2 49 ? 124.872 183.592 147.220 1.00 53.25 76 PRO H N 1
ATOM 8646 C CA . PRO E 2 49 ? 124.817 184.178 145.883 1.00 53.25 76 PRO H CA 1
ATOM 8647 C C . PRO E 2 49 ? 124.280 183.178 144.875 1.00 53.25 76 PRO H C 1
ATOM 8648 O O . PRO E 2 49 ? 124.201 181.974 145.164 1.00 53.25 76 PRO H O 1
ATOM 8652 N N . PRO E 2 50 ? 123.893 183.631 143.683 1.00 58.54 77 PRO H N 1
ATOM 8653 C CA . PRO E 2 50 ? 123.499 182.682 142.636 1.00 58.54 77 PRO H CA 1
ATOM 8654 C C . PRO E 2 50 ? 124.706 181.920 142.108 1.00 58.54 77 PRO H C 1
ATOM 8655 O O . PRO E 2 50 ? 125.775 182.491 141.880 1.00 58.54 77 PRO H O 1
ATOM 8659 N N . ARG E 2 51 ? 124.525 180.615 141.916 1.00 64.09 78 ARG H N 1
ATOM 8660 C CA . ARG E 2 51 ? 125.611 179.742 141.480 1.00 64.09 78 ARG H CA 1
ATOM 8661 C C . ARG E 2 51 ? 125.829 179.916 139.981 1.00 64.09 78 ARG H C 1
ATOM 8662 O O . ARG E 2 51 ? 124.968 179.557 139.171 1.00 64.09 78 ARG H O 1
ATOM 8670 N N . LEU E 2 52 ? 126.983 180.472 139.610 1.00 71.10 79 LEU H N 1
ATOM 8671 C CA . LEU E 2 52 ? 127.341 180.664 138.210 1.00 71.10 79 LEU H CA 1
ATOM 8672 C C . LEU E 2 52 ? 128.753 180.222 137.860 1.00 71.10 79 LEU H C 1
ATOM 8673 O O . LEU E 2 52 ? 129.018 179.968 136.679 1.00 71.10 79 LEU H O 1
ATOM 8678 N N . GLY E 2 53 ? 129.664 180.120 138.830 1.00 74.72 80 GLY H N 1
ATOM 8679 C CA . GLY E 2 53 ? 131.031 179.749 138.506 1.00 74.72 80 GLY H CA 1
ATOM 8680 C C . GLY E 2 53 ? 131.213 178.255 138.319 1.00 74.72 80 GLY H C 1
ATOM 8681 O O . GLY E 2 53 ? 131.882 177.816 137.379 1.00 74.72 80 GLY H O 1
ATOM 8682 N N . ALA E 2 54 ? 130.624 177.455 139.204 1.00 70.04 81 ALA H N 1
ATOM 8683 C CA . ALA E 2 54 ? 130.761 176.002 139.174 1.00 70.04 81 ALA H CA 1
ATOM 8684 C C . ALA E 2 54 ? 129.444 175.399 138.703 1.00 70.04 81 ALA H C 1
ATOM 8685 O O . ALA E 2 54 ? 128.465 175.367 139.457 1.00 70.04 81 ALA H O 1
ATOM 8687 N N . GLU E 2 55 ? 129.422 174.921 137.454 1.00 67.59 82 GLU H N 1
ATOM 8688 C CA . GLU E 2 55 ? 128.223 174.305 136.897 1.00 67.59 82 GLU H CA 1
ATOM 8689 C C . GLU E 2 55 ? 128.525 172.976 136.211 1.00 67.59 82 GLU H C 1
ATOM 8690 O O . GLU E 2 55 ? 127.695 172.489 135.434 1.00 67.59 82 GLU H O 1
ATOM 8696 N N . THR E 2 56 ? 129.686 172.378 136.475 1.00 59.18 83 THR H N 1
ATOM 8697 C CA . THR E 2 56 ? 130.072 171.116 135.857 1.00 59.18 83 THR H CA 1
ATOM 8698 C C . THR E 2 56 ? 130.109 169.946 136.826 1.00 59.18 83 THR H C 1
ATOM 8699 O O . THR E 2 56 ? 129.974 168.800 136.392 1.00 59.18 83 THR H O 1
ATOM 8703 N N . LEU E 2 57 ? 130.288 170.202 138.119 1.00 55.73 84 LEU H N 1
ATOM 8704 C CA . LEU E 2 57 ? 130.322 169.123 139.090 1.00 55.73 84 LEU H CA 1
ATOM 8705 C C . LEU E 2 57 ? 128.916 168.563 139.309 1.00 55.73 84 LEU H C 1
ATOM 8706 O O . LEU E 2 57 ? 127.925 169.293 139.214 1.00 55.73 84 LEU H O 1
ATOM 8711 N N . PRO E 2 58 ? 128.801 167.265 139.589 1.00 52.43 85 PRO H N 1
ATOM 8712 C CA . PRO E 2 58 ? 127.471 166.669 139.764 1.00 52.43 85 PRO H CA 1
ATOM 8713 C C . PRO E 2 58 ? 126.814 167.132 141.056 1.00 52.43 85 PRO H C 1
ATOM 8714 O O . PRO E 2 58 ? 127.465 167.266 142.095 1.00 52.43 85 PRO H O 1
ATOM 8718 N N . ARG E 2 59 ? 125.510 167.375 140.978 1.00 54.78 86 ARG H N 1
ATOM 8719 C CA . ARG E 2 59 ? 124.732 167.811 142.126 1.00 54.78 86 ARG H CA 1
ATOM 8720 C C . ARG E 2 59 ? 124.257 166.609 142.940 1.00 54.78 86 ARG H C 1
ATOM 8721 O O . ARG E 2 59 ? 124.427 165.451 142.551 1.00 54.78 86 ARG H O 1
ATOM 8729 N N . ALA E 2 60 ? 123.650 166.900 144.087 1.00 46.29 87 ALA H N 1
ATOM 8730 C CA . ALA E 2 60 ? 123.141 165.882 144.998 1.00 46.29 87 ALA H CA 1
ATOM 8731 C C . ALA E 2 60 ? 121.677 166.136 145.324 1.00 46.29 87 ALA H C 1
ATOM 8732 O O . ALA E 2 60 ? 121.214 165.878 146.439 1.00 46.29 87 ALA H O 1
ATOM 8734 N N . THR E 2 61 ? 120.924 166.643 144.352 1.00 46.02 88 THR H N 1
ATOM 8735 C CA . THR E 2 61 ? 119.506 166.937 144.519 1.00 46.02 88 THR H CA 1
ATOM 8736 C C . THR E 2 61 ? 118.695 165.825 143.869 1.00 46.02 88 THR H C 1
ATOM 8737 O O . THR E 2 61 ? 118.824 165.581 142.664 1.00 46.02 88 THR H O 1
ATOM 8741 N N . VAL E 2 62 ? 117.864 165.155 144.666 1.00 48.52 89 VAL H N 1
ATOM 8742 C CA . VAL E 2 62 ? 117.044 164.049 144.190 1.00 48.52 89 VAL H CA 1
ATOM 8743 C C . VAL E 2 62 ? 115.698 164.099 144.901 1.00 48.52 89 VAL H C 1
ATOM 8744 O O . VAL E 2 62 ? 115.589 164.577 146.034 1.00 48.52 89 VAL H O 1
ATOM 8748 N N . ASP E 2 63 ? 114.665 163.615 144.217 1.00 53.83 90 ASP H N 1
ATOM 8749 C CA . ASP E 2 63 ? 113.328 163.574 144.784 1.00 53.83 90 ASP H CA 1
ATOM 8750 C C . ASP E 2 63 ? 113.209 162.423 145.782 1.00 53.83 90 ASP H C 1
ATOM 8751 O O . ASP E 2 63 ? 114.084 161.560 145.888 1.00 53.83 90 ASP H O 1
ATOM 8756 N N . LEU E 2 64 ? 112.101 162.420 146.526 1.00 54.09 91 LEU H N 1
ATOM 8757 C CA . LEU E 2 64 ? 111.886 161.382 147.529 1.00 54.09 91 LEU H CA 1
ATOM 8758 C C . LEU E 2 64 ? 111.564 160.043 146.875 1.00 54.09 91 LEU H C 1
ATOM 8759 O O . LEU E 2 64 ? 112.148 159.011 147.228 1.00 54.09 91 LEU H O 1
ATOM 8764 N N . GLU E 2 65 ? 110.632 160.040 145.918 1.00 57.84 92 GLU H N 1
ATOM 8765 C CA . GLU E 2 65 ? 110.269 158.798 145.243 1.00 57.84 92 GLU H CA 1
ATOM 8766 C C . GLU E 2 65 ? 111.437 158.246 144.435 1.00 57.84 92 GLU H C 1
ATOM 8767 O O . GLU E 2 65 ? 111.640 157.027 144.380 1.00 57.84 92 GLU H O 1
ATOM 8773 N N . VAL E 2 66 ? 112.218 159.126 143.805 1.00 54.68 93 VAL H N 1
ATOM 8774 C CA . VAL E 2 66 ? 113.383 158.674 143.051 1.00 54.68 93 VAL H CA 1
ATOM 8775 C C . VAL E 2 66 ? 114.436 158.101 143.992 1.00 54.68 93 VAL H C 1
ATOM 8776 O O . VAL E 2 66 ? 115.112 157.118 143.665 1.00 54.68 93 VAL H O 1
ATOM 8780 N N . TRP E 2 67 ? 114.588 158.700 145.176 1.00 51.46 94 TRP H N 1
ATOM 8781 C CA . TRP E 2 67 ? 115.532 158.173 146.155 1.00 51.46 94 TRP H CA 1
ATOM 8782 C C . TRP E 2 67 ? 115.071 156.835 146.716 1.00 51.46 94 TRP H C 1
ATOM 8783 O O . TRP E 2 67 ? 115.904 155.992 147.070 1.00 51.46 94 TRP H O 1
ATOM 8794 N N . ARG E 2 68 ? 113.757 156.619 146.804 1.00 55.05 95 ARG H N 1
ATOM 8795 C CA . ARG E 2 68 ? 113.234 155.350 147.293 1.00 55.05 95 ARG H CA 1
ATOM 8796 C C . ARG E 2 68 ? 113.177 154.278 146.211 1.00 55.05 95 ARG H C 1
ATOM 8797 O O . ARG E 2 68 ? 113.078 153.091 146.540 1.00 55.05 95 ARG H O 1
ATOM 8805 N N . SER E 2 69 ? 113.235 154.665 144.935 1.00 56.34 96 SER H N 1
ATOM 8806 C CA . SER E 2 69 ? 113.102 153.692 143.856 1.00 56.34 96 SER H CA 1
ATOM 8807 C C . SER E 2 69 ? 114.377 152.879 143.656 1.00 56.34 96 SER H C 1
ATOM 8808 O O . SER E 2 69 ? 114.309 151.679 143.368 1.00 56.34 96 SER H O 1
ATOM 8811 N N . LEU E 2 70 ? 115.541 153.509 143.795 1.00 55.15 97 LEU H N 1
ATOM 8812 C CA . LEU E 2 70 ? 116.803 152.813 143.584 1.00 55.15 97 LEU H CA 1
ATOM 8813 C C . LEU E 2 70 ? 117.010 151.735 144.642 1.00 55.15 97 LEU H C 1
ATOM 8814 O O . LEU E 2 70 ? 116.622 151.888 145.804 1.00 55.15 97 LEU H O 1
ATOM 8819 N N . ASN E 2 71 ? 117.633 150.624 144.227 1.00 55.96 98 ASN H N 1
ATOM 8820 C CA . ASN E 2 71 ? 117.807 149.447 145.083 1.00 55.96 98 ASN H CA 1
ATOM 8821 C C . ASN E 2 71 ? 119.271 148.999 145.057 1.00 55.96 98 ASN H C 1
ATOM 8822 O O . ASN E 2 71 ? 119.657 148.129 144.273 1.00 55.96 98 ASN H O 1
ATOM 8827 N N . ASP E 2 72 ? 120.083 149.610 145.920 1.00 60.83 99 ASP H N 1
ATOM 8828 C CA . ASP E 2 72 ? 121.421 149.168 146.308 1.00 60.83 99 ASP H CA 1
ATOM 8829 C C . ASP E 2 72 ? 122.447 149.192 145.179 1.00 60.83 99 ASP H C 1
ATOM 8830 O O . ASP E 2 72 ? 123.612 148.859 145.426 1.00 60.83 99 ASP H O 1
ATOM 8835 N N . LYS E 2 73 ? 122.070 149.565 143.959 1.00 58.36 100 LYS H N 1
ATOM 8836 C CA . LYS E 2 73 ? 123.016 149.580 142.848 1.00 58.36 100 LYS H CA 1
ATOM 8837 C C . LYS E 2 73 ? 123.224 150.971 142.273 1.00 58.36 100 LYS H C 1
ATOM 8838 O O . LYS E 2 73 ? 124.367 151.440 142.193 1.00 58.36 100 LYS H O 1
ATOM 8844 N N . LEU E 2 74 ? 122.145 151.649 141.875 1.00 54.87 101 LEU H N 1
ATOM 8845 C CA . LEU E 2 74 ? 122.281 153.000 141.342 1.00 54.87 101 LEU H CA 1
ATOM 8846 C C . LEU E 2 74 ? 122.790 153.960 142.408 1.00 54.87 101 LEU H C 1
ATOM 8847 O O . LEU E 2 74 ? 123.596 154.850 142.116 1.00 54.87 101 LEU H O 1
ATOM 8852 N N . ARG E 2 75 ? 122.339 153.784 143.653 1.00 54.20 102 ARG H N 1
ATOM 8853 C CA . ARG E 2 75 ? 122.820 154.621 144.747 1.00 54.20 102 ARG H CA 1
ATOM 8854 C C . ARG E 2 75 ? 124.326 154.476 144.925 1.00 54.20 102 ARG H C 1
ATOM 8855 O O . ARG E 2 75 ? 125.051 155.473 145.019 1.00 54.20 102 ARG H O 1
ATOM 886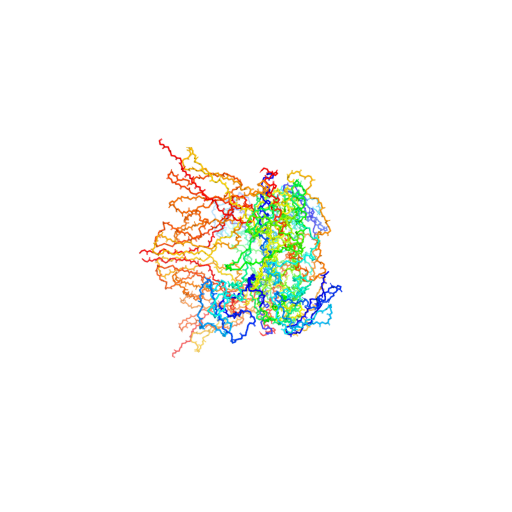3 N N . LEU E 2 76 ? 124.814 153.234 144.967 1.00 49.95 103 LEU H N 1
ATOM 8864 C CA . LEU E 2 76 ? 126.241 153.007 145.168 1.00 49.95 103 LEU H CA 1
ATOM 8865 C C . LEU E 2 76 ? 127.056 153.499 143.978 1.00 49.95 103 LEU H C 1
ATOM 8866 O O . LEU E 2 76 ? 128.145 154.056 144.156 1.00 49.95 103 LEU H O 1
ATOM 8871 N N . THR E 2 77 ? 126.543 153.317 142.758 1.00 50.85 104 THR H N 1
ATOM 8872 C CA . THR E 2 77 ? 127.261 153.801 141.582 1.00 50.85 104 THR H CA 1
ATOM 8873 C C . THR E 2 77 ? 127.356 155.323 141.581 1.00 50.85 104 THR H C 1
ATOM 8874 O O . THR E 2 77 ? 128.424 155.890 141.303 1.00 50.85 104 THR H O 1
ATOM 8878 N N . GLN E 2 78 ? 126.247 156.003 141.888 1.00 50.04 105 GLN H N 1
ATOM 8879 C CA . GLN E 2 78 ? 126.264 157.460 141.955 1.00 50.04 105 GLN H CA 1
ATOM 8880 C C . GLN E 2 78 ? 127.192 157.948 143.058 1.00 50.04 105 GLN H C 1
ATOM 8881 O O . GLN E 2 78 ? 127.933 158.919 142.869 1.00 50.04 105 GLN H O 1
ATOM 8887 N N . ASN E 2 79 ? 127.171 157.283 144.217 1.00 46.12 106 ASN H N 1
ATOM 8888 C CA . ASN E 2 79 ? 128.076 157.659 145.297 1.00 46.12 106 ASN H CA 1
ATOM 8889 C C . ASN E 2 79 ? 129.530 157.496 144.876 1.00 46.12 106 ASN H C 1
ATOM 8890 O O . ASN E 2 79 ? 130.359 158.375 145.136 1.00 46.12 106 ASN H O 1
ATOM 8895 N N . TYR E 2 80 ? 129.853 156.387 144.207 1.00 49.31 107 TYR H N 1
ATOM 8896 C CA . TYR E 2 80 ? 131.224 156.152 143.764 1.00 49.31 107 TYR H CA 1
ATOM 8897 C C . TYR E 2 80 ? 131.678 157.226 142.782 1.00 49.31 107 TYR H C 1
ATOM 8898 O O . TYR E 2 80 ? 132.762 157.804 142.935 1.00 49.31 107 TYR H O 1
ATOM 8907 N N . GLU E 2 81 ? 130.859 157.509 141.765 1.00 49.25 108 GLU H N 1
ATOM 8908 C CA . GLU E 2 81 ? 131.274 158.482 140.757 1.00 49.25 108 GLU H CA 1
ATOM 8909 C C . GLU E 2 81 ? 131.368 159.887 141.345 1.00 49.25 108 GLU H C 1
ATOM 8910 O O . GLU E 2 81 ? 132.313 160.630 141.043 1.00 49.25 108 GLU H O 1
ATOM 8916 N N . ALA E 2 82 ? 130.418 160.263 142.207 1.00 43.37 109 ALA H N 1
ATOM 8917 C CA . ALA E 2 82 ? 130.467 161.581 142.828 1.00 43.37 109 ALA H CA 1
ATOM 8918 C C . ALA E 2 82 ? 131.671 161.712 143.750 1.00 43.37 109 ALA H C 1
ATOM 8919 O O . ALA E 2 82 ? 132.315 162.766 143.787 1.00 43.37 109 ALA H O 1
ATOM 8921 N N . TYR E 2 83 ? 131.999 160.652 144.493 1.00 45.26 110 TYR H N 1
ATOM 8922 C CA . TYR E 2 83 ? 133.154 160.706 145.380 1.00 45.26 110 TYR H CA 1
ATOM 8923 C C . TYR E 2 83 ? 134.451 160.791 144.589 1.00 45.26 110 TYR H C 1
ATOM 8924 O O . TYR E 2 83 ? 135.374 161.509 144.985 1.00 45.26 110 TYR H O 1
ATOM 8933 N N . SER E 2 84 ? 134.537 160.083 143.459 1.00 45.99 111 SER H N 1
ATOM 8934 C CA . SER E 2 84 ? 135.730 160.185 142.624 1.00 45.99 111 SER H CA 1
ATOM 8935 C C . SER E 2 84 ? 135.877 161.592 142.053 1.00 45.99 111 SER H C 1
ATOM 8936 O O . SER E 2 84 ? 136.977 162.161 142.041 1.00 45.99 111 SER H O 1
ATOM 8939 N N . HIS E 2 85 ? 134.769 162.174 141.581 1.00 45.57 112 HIS H N 1
ATOM 8940 C CA . HIS E 2 85 ? 134.822 163.534 141.052 1.00 45.57 112 HIS H CA 1
ATOM 8941 C C . HIS E 2 85 ? 135.223 164.534 142.132 1.00 45.57 112 HIS H C 1
ATOM 8942 O O . HIS E 2 85 ? 136.049 165.424 141.891 1.00 45.57 112 HIS H O 1
ATOM 8949 N N . LEU E 2 86 ? 134.653 164.398 143.332 1.00 45.28 113 LEU H N 1
ATOM 8950 C CA . LEU E 2 86 ? 134.983 165.315 144.418 1.00 45.28 113 LEU H CA 1
ATOM 8951 C C . LEU E 2 86 ? 136.430 165.147 144.862 1.00 45.28 113 LEU H C 1
ATOM 8952 O O . LEU E 2 86 ? 137.097 166.131 145.199 1.00 45.28 113 LEU H O 1
ATOM 8957 N N . LEU E 2 87 ? 136.939 163.912 144.857 1.00 46.76 114 LEU H N 1
ATOM 8958 C CA . LEU E 2 87 ? 138.340 163.687 145.193 1.00 46.76 114 LEU H CA 1
ATOM 8959 C C . LEU E 2 87 ? 139.261 164.331 144.167 1.00 46.76 114 LEU H C 1
ATOM 8960 O O . LEU E 2 87 ? 140.261 164.959 144.532 1.00 46.76 114 LEU H O 1
ATOM 8965 N N . CYS E 2 88 ? 138.939 164.188 142.878 1.00 53.38 115 CYS H N 1
ATOM 8966 C CA . CYS E 2 88 ? 139.745 164.835 141.846 1.00 53.38 115 CYS H CA 1
ATOM 8967 C C . CYS E 2 88 ? 139.720 166.352 141.998 1.00 53.38 115 CYS H C 1
ATOM 8968 O O . CYS E 2 88 ? 140.761 167.015 141.893 1.00 53.38 115 CYS H O 1
ATOM 8971 N N . TYR E 2 89 ? 138.539 166.919 142.260 1.00 50.54 116 TYR H N 1
ATOM 8972 C CA . TYR E 2 89 ? 138.436 168.367 142.419 1.00 50.54 116 TYR H CA 1
ATOM 8973 C C . TYR E 2 89 ? 139.215 168.850 143.638 1.00 50.54 116 TYR H C 1
ATOM 8974 O O . TYR E 2 89 ? 139.908 169.870 143.572 1.00 50.54 116 TYR H O 1
ATOM 8983 N N . LEU E 2 90 ? 139.129 168.125 144.756 1.00 51.46 117 LEU H N 1
ATOM 8984 C CA . LEU E 2 90 ? 139.848 168.546 145.953 1.00 51.46 117 LEU H CA 1
ATOM 8985 C C . LEU E 2 90 ? 141.353 168.362 145.801 1.00 51.46 117 LEU H C 1
ATOM 8986 O O . LEU E 2 90 ? 142.129 169.121 146.392 1.00 51.46 117 LEU H O 1
ATOM 8991 N N . ARG E 2 91 ? 141.786 167.367 145.021 1.00 55.24 118 ARG H N 1
ATOM 8992 C CA . ARG E 2 91 ? 143.210 167.221 144.745 1.00 55.24 118 ARG H CA 1
ATOM 8993 C C . ARG E 2 91 ? 143.713 168.352 143.859 1.00 55.24 118 ARG H C 1
ATOM 8994 O O . ARG E 2 91 ? 144.827 168.853 144.053 1.00 55.24 118 ARG H O 1
ATOM 9002 N N . GLY E 2 92 ? 142.906 168.769 142.881 1.00 56.21 119 GLY H N 1
ATOM 9003 C CA . GLY E 2 92 ? 143.271 169.926 142.082 1.00 56.21 119 GLY H CA 1
ATOM 9004 C C . GLY E 2 92 ? 143.223 171.225 142.863 1.00 56.21 119 GLY H C 1
ATOM 9005 O O . GLY E 2 92 ? 143.913 172.188 142.517 1.00 56.21 119 GLY H O 1
ATOM 9006 N N . LEU E 2 93 ? 142.412 171.270 143.922 1.00 61.28 120 LEU H N 1
ATOM 9007 C CA . LEU E 2 93 ? 142.280 172.465 144.748 1.00 61.28 120 LEU H CA 1
ATOM 9008 C C . LEU E 2 93 ? 143.511 172.748 145.599 1.00 61.28 120 LEU H C 1
ATOM 9009 O O . LEU E 2 93 ? 143.558 173.796 146.253 1.00 61.28 120 LEU H O 1
ATOM 9014 N N . ASN E 2 94 ? 144.500 171.850 145.614 1.00 67.41 121 ASN H N 1
ATOM 9015 C CA . ASN E 2 94 ? 145.661 172.042 146.478 1.00 67.41 121 ASN H CA 1
ATOM 9016 C C . ASN E 2 94 ? 146.528 173.207 146.016 1.00 67.41 121 ASN H C 1
ATOM 9017 O O . ASN E 2 94 ? 147.171 173.864 146.843 1.00 67.41 121 ASN H O 1
ATOM 9022 N N . ARG E 2 95 ? 146.559 173.481 144.710 1.00 75.16 122 ARG H N 1
ATOM 9023 C CA . ARG E 2 95 ? 147.413 174.544 144.189 1.00 75.16 122 ARG H CA 1
ATOM 9024 C C . ARG E 2 95 ? 146.929 175.934 144.583 1.00 75.16 122 ARG H C 1
ATOM 9025 O O . ARG E 2 95 ? 147.712 176.887 144.519 1.00 75.16 122 ARG H O 1
ATOM 9033 N N . GLN E 2 96 ? 145.665 176.073 144.986 1.00 73.72 123 GLN H N 1
ATOM 9034 C CA . GLN E 2 96 ? 145.133 177.390 145.323 1.00 73.72 123 GLN H CA 1
ATOM 9035 C C . GLN E 2 96 ? 145.605 177.848 146.699 1.00 73.72 123 GLN H C 1
ATOM 9036 O O . GLN E 2 96 ? 146.091 178.974 146.853 1.00 73.72 123 GLN H O 1
ATOM 9042 N N . ALA E 2 97 ? 145.468 176.992 147.708 1.00 76.46 124 ALA H N 1
ATOM 9043 C CA . ALA E 2 97 ? 145.847 177.353 149.066 1.00 76.46 124 ALA H CA 1
ATOM 9044 C C . ALA E 2 97 ? 147.362 177.346 149.224 1.00 76.46 124 ALA H C 1
ATOM 9045 O O . ALA E 2 97 ? 148.058 176.502 148.653 1.00 76.46 124 ALA H O 1
ATOM 9047 N N . ALA E 2 98 ? 147.870 178.298 150.007 1.00 83.06 125 ALA H N 1
ATOM 9048 C CA . ALA E 2 98 ? 149.301 178.425 150.288 1.00 83.06 125 ALA H CA 1
ATOM 9049 C C . ALA E 2 98 ? 149.475 178.536 151.801 1.00 83.06 125 ALA H C 1
ATOM 9050 O O . ALA E 2 98 ? 149.544 179.640 152.348 1.00 83.06 125 ALA H O 1
ATOM 9052 N N . THR E 2 99 ? 149.552 177.387 152.469 1.00 79.17 126 THR H N 1
ATOM 9053 C CA . THR E 2 99 ? 149.734 177.327 153.913 1.00 79.17 126 THR H CA 1
ATOM 9054 C C . THR E 2 99 ? 150.153 175.910 154.279 1.00 79.17 126 THR H C 1
ATOM 9055 O O . THR E 2 99 ? 149.573 174.942 153.782 1.00 79.17 126 THR H O 1
ATOM 9059 N N . ALA E 2 100 ? 151.163 175.800 155.146 1.00 73.36 127 ALA H N 1
ATOM 9060 C CA . ALA E 2 100 ? 151.710 174.493 155.500 1.00 73.36 127 ALA H CA 1
ATOM 9061 C C . ALA E 2 100 ? 150.653 173.608 156.154 1.00 73.36 127 ALA H C 1
ATOM 9062 O O . ALA E 2 100 ? 150.375 172.498 155.685 1.00 73.36 127 ALA H O 1
ATOM 9064 N N . GLU E 2 101 ? 150.053 174.087 157.247 1.00 68.83 128 GLU H N 1
ATOM 9065 C CA . GLU E 2 101 ? 149.068 173.278 157.959 1.00 68.83 128 GLU H CA 1
ATOM 9066 C C . GLU E 2 101 ? 147.818 173.054 157.116 1.00 68.83 128 GLU H C 1
ATOM 9067 O O . GLU E 2 101 ? 147.217 171.974 157.164 1.00 68.83 128 GLU H O 1
ATOM 9073 N N . LEU E 2 102 ? 147.421 174.054 156.325 1.00 63.14 129 LEU H N 1
ATOM 9074 C CA . LEU E 2 102 ? 146.244 173.894 155.477 1.00 63.14 129 LEU H CA 1
ATOM 9075 C C . LEU E 2 102 ? 146.485 172.853 154.391 1.00 63.14 129 LEU H C 1
ATOM 9076 O O . LEU E 2 102 ? 145.618 172.013 154.128 1.00 63.14 129 LEU H O 1
ATOM 9081 N N . ARG E 2 103 ? 147.660 172.882 153.757 1.00 67.29 130 ARG H N 1
ATOM 9082 C CA . ARG E 2 103 ? 147.978 171.870 152.754 1.00 67.29 130 ARG H CA 1
ATOM 9083 C C . ARG E 2 103 ? 148.122 170.488 153.378 1.00 67.29 130 ARG H C 1
ATOM 9084 O O . ARG E 2 103 ? 147.745 169.488 152.757 1.00 67.29 130 ARG H O 1
ATOM 9092 N N . ARG E 2 104 ? 148.651 170.410 154.602 1.00 61.11 131 ARG H N 1
ATOM 9093 C CA . ARG E 2 104 ? 148.736 169.122 155.284 1.00 61.11 131 ARG H CA 1
ATOM 9094 C C . ARG E 2 104 ? 147.348 168.561 155.570 1.00 61.11 131 ARG H C 1
ATOM 9095 O O . ARG E 2 104 ? 147.096 167.367 155.361 1.00 61.11 131 ARG H O 1
ATOM 9103 N N . SER E 2 105 ? 146.432 169.411 156.041 1.00 54.33 132 SER H N 1
ATOM 9104 C CA . SER E 2 105 ? 145.062 168.965 156.278 1.00 54.33 132 SER H CA 1
ATOM 9105 C C . SER E 2 105 ? 144.379 168.569 154.975 1.00 54.33 132 SER H C 1
ATOM 9106 O O . SER E 2 105 ? 143.601 167.609 154.940 1.00 54.33 132 SER H O 1
ATOM 9109 N N . LEU E 2 106 ? 144.663 169.296 153.890 1.00 51.32 133 LEU H N 1
ATOM 9110 C CA . LEU E 2 106 ? 144.099 168.941 152.591 1.00 51.32 133 LEU H CA 1
ATOM 9111 C C . LEU E 2 106 ? 144.590 167.574 152.132 1.00 51.32 133 LEU H C 1
ATOM 9112 O O . LEU E 2 106 ? 143.804 166.758 151.638 1.00 51.32 133 LEU H O 1
ATOM 9117 N N . ALA E 2 107 ? 145.888 167.306 152.289 1.00 47.58 134 ALA H N 1
ATOM 9118 C CA . ALA E 2 107 ? 146.426 166.004 151.908 1.00 47.58 134 ALA H CA 1
ATOM 9119 C C . ALA E 2 107 ? 145.849 164.893 152.777 1.00 47.58 134 ALA H C 1
ATOM 9120 O O . ALA E 2 107 ? 145.544 163.801 152.279 1.00 47.58 134 ALA H O 1
ATOM 9122 N N . HIS E 2 108 ? 145.688 165.154 154.077 1.00 46.04 135 HIS H N 1
ATOM 9123 C CA . HIS E 2 108 ? 145.087 164.160 154.961 1.00 46.04 135 HIS H CA 1
ATOM 9124 C C . HIS E 2 108 ? 143.651 163.855 154.550 1.00 46.04 135 HIS H C 1
ATOM 9125 O O . HIS E 2 108 ? 143.244 162.687 154.503 1.00 46.04 135 HIS H O 1
ATOM 9132 N N . PHE E 2 109 ? 142.870 164.894 154.243 1.00 40.83 136 PHE H N 1
ATOM 9133 C CA . PHE E 2 109 ? 141.494 164.675 153.814 1.00 40.83 136 PHE H CA 1
ATOM 9134 C C . PHE E 2 109 ? 141.432 163.958 152.472 1.00 40.83 136 PHE H C 1
ATOM 9135 O O . PHE E 2 109 ? 140.539 163.134 152.257 1.00 40.83 136 PHE H O 1
ATOM 9143 N N . CYS E 2 110 ? 142.364 164.252 151.562 1.00 44.69 137 CYS H N 1
ATOM 9144 C CA . CYS E 2 110 ? 142.389 163.548 150.284 1.00 44.69 137 CYS H CA 1
ATOM 9145 C C . CYS E 2 110 ? 142.703 162.070 150.477 1.00 44.69 137 CYS H C 1
ATOM 9146 O O . CYS E 2 110 ? 142.079 161.207 149.848 1.00 44.69 137 CYS H O 1
ATOM 9149 N N . THR E 2 111 ? 143.667 161.759 151.348 1.00 41.46 138 THR H N 1
ATOM 9150 C CA . THR E 2 111 ? 143.972 160.362 151.642 1.00 41.46 138 THR H CA 1
ATOM 9151 C C . THR E 2 111 ? 142.776 159.661 152.276 1.00 41.46 138 THR H C 1
ATOM 9152 O O . THR E 2 111 ? 142.453 158.519 151.923 1.00 41.46 138 THR H O 1
ATOM 9156 N N . SER E 2 112 ? 142.093 160.337 153.204 1.00 39.90 139 SER H N 1
ATOM 9157 C CA . SER E 2 112 ? 140.926 159.739 153.846 1.00 39.90 139 SER H CA 1
ATOM 9158 C C . SER E 2 112 ? 139.797 159.514 152.846 1.00 39.90 139 SER H C 1
ATOM 9159 O O . SER E 2 112 ? 139.105 158.491 152.903 1.00 39.90 139 SER H O 1
ATOM 9162 N N . LEU E 2 113 ? 139.600 160.451 151.917 1.00 39.77 140 LEU H N 1
ATOM 9163 C CA . LEU E 2 113 ? 138.552 160.294 150.915 1.00 39.77 140 LEU H CA 1
ATOM 9164 C C . LEU E 2 113 ? 138.889 159.178 149.934 1.00 39.77 140 LEU H C 1
ATOM 9165 O O . LEU E 2 113 ? 137.999 158.441 149.496 1.00 39.77 140 LEU H O 1
ATOM 9170 N N . GLN E 2 114 ? 140.168 159.035 149.580 1.00 42.13 141 GLN H N 1
ATOM 9171 C CA . GLN E 2 114 ? 140.576 157.915 148.737 1.00 42.13 141 GLN H CA 1
ATOM 9172 C C . GLN E 2 114 ? 140.347 156.587 149.447 1.00 42.13 141 GLN H C 1
ATOM 9173 O O . GLN E 2 114 ? 139.883 155.615 148.835 1.00 42.13 141 GLN H O 1
ATOM 9179 N N . GLY E 2 115 ? 140.659 156.528 150.743 1.00 40.55 142 GLY H N 1
ATOM 9180 C CA . GLY E 2 115 ? 140.386 155.318 151.502 1.00 40.55 142 GLY H CA 1
ATOM 9181 C C . GLY E 2 115 ? 138.903 155.014 151.596 1.00 40.55 142 GLY H C 1
ATOM 9182 O O . GLY E 2 115 ? 138.491 153.854 151.531 1.00 40.55 142 GLY H O 1
ATOM 9183 N N . LEU E 2 116 ? 138.079 156.055 151.738 1.00 40.63 143 LEU H N 1
ATOM 9184 C CA . LEU E 2 116 ? 136.634 155.853 151.777 1.00 40.63 143 LEU H CA 1
ATOM 9185 C C . LEU E 2 116 ? 136.107 155.368 150.432 1.00 40.63 143 LEU H C 1
ATOM 9186 O O . LEU E 2 116 ? 135.213 154.515 150.380 1.00 40.63 143 LEU H O 1
ATOM 9191 N N . LEU E 2 117 ? 136.649 155.897 149.333 1.00 40.44 144 LEU H N 1
ATOM 9192 C CA . LEU E 2 117 ? 136.266 155.412 148.011 1.00 40.44 144 LEU H CA 1
ATOM 9193 C C . LEU E 2 117 ? 136.653 153.949 147.832 1.00 40.44 144 LEU H C 1
ATOM 9194 O O . LEU E 2 117 ? 135.876 153.152 147.292 1.00 40.44 144 LEU H O 1
ATOM 9199 N N . GLY E 2 118 ? 137.854 153.579 148.283 1.00 41.41 145 GLY H N 1
ATOM 9200 C CA . GLY E 2 118 ? 138.257 152.182 148.218 1.00 41.41 145 GLY H CA 1
ATOM 9201 C C . GLY E 2 118 ? 137.373 151.281 149.059 1.00 41.41 145 GLY H C 1
ATOM 9202 O O . GLY E 2 118 ? 137.032 150.168 148.649 1.00 41.41 145 GLY H O 1
ATOM 9203 N N . SER E 2 119 ? 136.979 151.753 150.244 1.00 43.49 146 SER H N 1
ATOM 9204 C CA . SER E 2 119 ? 136.092 150.968 151.096 1.00 43.49 146 SER H CA 1
ATOM 9205 C C . SER E 2 119 ? 134.712 150.817 150.468 1.00 43.49 146 SER H C 1
ATOM 9206 O O . SER E 2 119 ? 134.091 149.753 150.568 1.00 43.49 146 SER H O 1
ATOM 9209 N N . ILE E 2 120 ? 134.216 151.870 149.814 1.00 43.62 147 ILE H N 1
ATOM 9210 C CA . ILE E 2 120 ? 132.930 151.783 149.127 1.00 43.62 147 ILE H CA 1
ATOM 9211 C C . ILE E 2 120 ? 133.012 150.793 147.972 1.00 43.62 147 ILE H C 1
ATOM 9212 O O . ILE E 2 120 ? 132.089 150.000 147.746 1.00 43.62 147 ILE H O 1
ATOM 9217 N N . ALA E 2 121 ? 134.121 150.816 147.229 1.00 46.82 148 ALA H N 1
ATOM 9218 C CA . ALA E 2 121 ? 134.309 149.846 146.154 1.00 46.82 148 ALA H CA 1
ATOM 9219 C C . ALA E 2 121 ? 134.361 148.424 146.700 1.00 46.82 148 ALA H C 1
ATOM 9220 O O . ALA E 2 121 ? 133.799 147.497 146.103 1.00 46.82 148 ALA H O 1
ATOM 9222 N N . GLY E 2 122 ? 135.027 148.233 147.841 1.00 48.34 149 GLY H N 1
ATOM 9223 C CA . GLY E 2 122 ? 135.072 146.912 148.445 1.00 48.34 149 GLY H CA 1
ATOM 9224 C C . GLY E 2 122 ? 133.713 146.442 148.928 1.00 48.34 149 GLY H C 1
ATOM 9225 O O . GLY E 2 122 ? 133.382 145.258 148.821 1.00 48.34 149 GLY H O 1
ATOM 9226 N N . VAL E 2 123 ? 132.909 147.360 149.466 1.00 50.25 150 VAL H N 1
ATOM 9227 C CA . VAL E 2 123 ? 131.551 147.012 149.875 1.00 50.25 150 VAL H CA 1
ATOM 9228 C C . VAL E 2 123 ? 130.712 146.632 148.662 1.00 50.25 150 VAL H C 1
ATOM 9229 O O . VAL E 2 123 ? 129.925 145.677 148.707 1.00 50.25 150 VAL H O 1
ATOM 9233 N N . MET E 2 124 ? 130.868 147.367 147.558 1.00 56.89 151 MET H N 1
ATOM 9234 C CA . MET E 2 124 ? 130.145 147.031 146.336 1.00 56.89 151 MET H CA 1
ATOM 9235 C C . MET E 2 124 ? 130.553 145.659 145.812 1.00 56.89 151 MET H C 1
ATOM 9236 O O . MET E 2 124 ? 129.707 144.881 145.357 1.00 56.89 151 MET H O 1
ATOM 9241 N N . ALA E 2 125 ? 131.848 145.345 145.869 1.00 56.81 152 ALA H N 1
ATOM 9242 C CA . ALA E 2 125 ? 132.332 144.058 145.386 1.00 56.81 152 ALA H CA 1
ATOM 9243 C C . ALA E 2 125 ? 132.016 142.909 146.335 1.00 56.81 152 ALA H C 1
ATOM 9244 O O . ALA E 2 125 ? 132.008 141.752 145.902 1.00 56.81 152 ALA H O 1
ATOM 9246 N N . ALA E 2 126 ? 131.757 143.197 147.612 1.00 57.79 153 ALA H N 1
ATOM 9247 C CA . ALA E 2 126 ? 131.506 142.136 148.581 1.00 57.79 153 ALA H CA 1
ATOM 9248 C C . ALA E 2 126 ? 130.080 141.606 148.507 1.00 57.79 153 ALA H C 1
ATOM 9249 O O . ALA E 2 126 ? 129.847 140.428 148.800 1.00 57.79 153 ALA H O 1
ATOM 9251 N N . LEU E 2 127 ? 129.117 142.448 148.126 1.00 65.07 154 LEU H N 1
ATOM 9252 C CA . LEU E 2 127 ? 127.724 142.022 148.071 1.00 65.07 154 LEU H CA 1
ATOM 9253 C C . LEU E 2 127 ? 127.431 141.089 146.904 1.00 65.07 154 LEU H C 1
ATOM 9254 O O . LEU E 2 127 ? 126.335 140.522 146.850 1.00 65.07 154 LEU H O 1
ATOM 9259 N N . GLY E 2 128 ? 128.371 140.915 145.978 1.00 70.66 155 GLY H N 1
ATOM 9260 C CA . GLY E 2 128 ? 128.171 140.018 144.857 1.00 70.66 155 GLY H CA 1
ATOM 9261 C C . GLY E 2 128 ? 127.551 140.685 143.648 1.00 70.66 155 GLY H C 1
ATOM 9262 O O . GLY E 2 128 ? 126.786 140.058 142.909 1.00 70.66 155 GLY H O 1
ATOM 9263 N N . TYR E 2 129 ? 127.873 141.961 143.435 1.00 76.04 156 TYR H N 1
ATOM 9264 C CA . TYR E 2 129 ? 127.392 142.689 142.270 1.00 76.04 156 TYR H CA 1
ATOM 9265 C C . TYR E 2 129 ? 128.447 142.635 141.180 1.00 76.04 156 TYR H C 1
ATOM 9266 O O . TYR E 2 129 ? 129.594 143.043 141.425 1.00 76.04 156 TYR H O 1
ATOM 9275 N N . PRO E 2 130 ? 128.127 142.151 139.977 1.00 88.61 157 PRO H N 1
ATOM 9276 C CA . PRO E 2 130 ? 129.157 142.038 138.934 1.00 88.61 157 PRO H CA 1
ATOM 9277 C C . PRO E 2 130 ? 129.522 143.373 138.304 1.00 88.61 157 PRO H C 1
ATOM 9278 O O . PRO E 2 130 ? 129.637 143.474 137.079 1.00 88.61 157 PRO H O 1
ATOM 9282 N N . LEU E 2 131 ? 129.735 144.394 139.134 1.00 91.05 158 LEU H N 1
ATOM 9283 C CA . LEU E 2 131 ? 130.161 145.717 138.695 1.00 91.05 158 LEU H CA 1
ATOM 9284 C C . LEU E 2 131 ? 131.178 146.274 139.683 1.00 91.05 158 LEU H C 1
ATOM 9285 O O . LEU E 2 131 ? 130.860 147.194 140.448 1.00 91.05 158 LEU H O 1
ATOM 9290 N N . PRO E 2 132 ? 132.404 145.742 139.706 1.00 95.42 159 PRO H N 1
ATOM 9291 C CA . PRO E 2 132 ? 133.387 146.237 140.686 1.00 95.42 159 PRO H CA 1
ATOM 9292 C C . PRO E 2 132 ? 133.789 147.682 140.452 1.00 95.42 159 PRO H C 1
ATOM 9293 O O . PRO E 2 132 ? 133.818 148.474 141.402 1.00 95.42 159 PRO H O 1
ATOM 9297 N N . GLN E 2 133 ? 134.102 148.050 139.211 1.00 106.00 160 GLN H N 1
ATOM 9298 C CA . GLN E 2 133 ? 134.510 149.416 138.883 1.00 106.00 160 GLN H CA 1
ATOM 9299 C C . GLN E 2 133 ? 134.195 149.696 137.422 1.00 106.00 160 GLN H C 1
ATOM 9300 O O . GLN E 2 133 ? 135.040 149.516 136.536 1.00 106.00 160 GLN H O 1
ATOM 9306 N N . PRO E 2 134 ? 132.970 150.133 137.127 1.00 113.31 161 PRO H N 1
ATOM 9307 C CA . PRO E 2 134 ? 132.647 150.562 135.757 1.00 113.31 161 PRO H CA 1
ATOM 9308 C C . PRO E 2 134 ? 133.286 151.912 135.470 1.00 113.31 161 PRO H C 1
ATOM 9309 O O . PRO E 2 134 ? 132.980 152.907 136.131 1.00 113.31 161 PRO H O 1
ATOM 9313 N N . LEU E 2 135 ? 134.180 151.940 134.477 1.00 124.22 162 LEU H N 1
ATOM 9314 C CA . LEU E 2 135 ? 135.025 153.091 134.174 1.00 124.22 162 LEU H CA 1
ATOM 9315 C C . LEU E 2 135 ? 134.200 154.343 133.898 1.00 124.22 162 LEU H C 1
ATOM 9316 O O . LEU E 2 135 ? 133.549 154.443 132.850 1.00 124.22 162 LEU H O 1
ATOM 9321 N N . PRO E 2 136 ? 134.199 155.319 134.813 1.00 133.99 163 PRO H N 1
ATOM 9322 C CA . PRO E 2 136 ? 133.453 156.558 134.570 1.00 133.99 163 PRO H CA 1
ATOM 9323 C C . PRO E 2 136 ? 134.325 157.665 134.000 1.00 133.99 163 PRO H C 1
ATOM 9324 O O . PRO E 2 136 ? 135.543 157.671 134.209 1.00 133.99 163 PRO H O 1
ATOM 9328 N N . GLY E 2 137 ? 133.715 158.607 133.283 1.00 150.71 164 GLY H N 1
ATOM 9329 C CA . GLY E 2 137 ? 134.408 159.817 132.886 1.00 150.71 164 GLY H CA 1
ATOM 9330 C C . GLY E 2 137 ? 135.644 159.612 132.035 1.00 150.71 164 GLY H C 1
ATOM 9331 O O . GLY E 2 137 ? 135.546 159.350 130.832 1.00 150.71 164 GLY H O 1
ATOM 9332 N N . THR E 2 138 ? 136.813 159.772 132.668 1.00 154.39 165 THR H N 1
ATOM 9333 C CA . THR E 2 138 ? 138.147 159.741 132.065 1.00 154.39 165 THR H CA 1
ATOM 9334 C C . THR E 2 138 ? 138.416 161.013 131.268 1.00 154.39 165 THR H C 1
ATOM 9335 O O . THR E 2 138 ? 139.536 161.229 130.795 1.00 154.39 165 THR H O 1
ATOM 9339 N N . GLU E 2 139 ? 137.398 161.856 131.107 1.00 156.63 166 GLU H N 1
ATOM 9340 C CA . GLU E 2 139 ? 137.598 163.218 130.630 1.00 156.63 166 GLU H CA 1
ATOM 9341 C C . GLU E 2 139 ? 138.015 164.132 131.784 1.00 156.63 166 GLU H C 1
ATOM 9342 O O . GLU E 2 139 ? 138.998 164.872 131.648 1.00 156.63 166 GLU H O 1
ATOM 9348 N N . PRO E 2 140 ? 137.307 164.124 132.942 1.00 149.95 167 PRO H N 1
ATOM 9349 C CA . PRO E 2 140 ? 137.734 164.983 134.055 1.00 149.95 167 PRO H CA 1
ATOM 9350 C C . PRO E 2 140 ? 138.723 164.299 134.986 1.00 149.95 167 PRO H C 1
ATOM 9351 O O . PRO E 2 140 ? 138.891 164.729 136.132 1.00 149.95 167 PRO H O 1
ATOM 9355 N N . THR E 2 141 ? 139.362 163.223 134.513 1.00 152.13 168 THR H N 1
ATOM 9356 C CA . THR E 2 141 ? 140.247 162.430 135.365 1.00 152.13 168 THR H CA 1
ATOM 9357 C C . THR E 2 141 ? 141.337 163.272 136.020 1.00 152.13 168 THR H C 1
ATOM 9358 O O . THR E 2 141 ? 141.813 162.931 137.109 1.00 152.13 168 THR H O 1
ATOM 9362 N N . TRP E 2 142 ? 141.747 164.364 135.381 1.00 145.27 169 TRP H N 1
ATOM 9363 C CA . TRP E 2 142 ? 142.735 165.272 135.952 1.00 145.27 169 TRP H CA 1
ATOM 9364 C C . TRP E 2 142 ? 142.206 166.682 136.149 1.00 145.27 169 TRP H C 1
ATOM 9365 O O . TRP E 2 142 ? 142.462 167.287 137.194 1.00 145.27 169 TRP H O 1
ATOM 9376 N N . THR E 2 143 ? 141.464 167.214 135.173 1.00 138.37 170 THR H N 1
ATOM 9377 C CA . THR E 2 143 ? 140.849 168.537 135.216 1.00 138.37 170 THR H CA 1
ATOM 9378 C C . THR E 2 143 ? 141.894 169.597 135.557 1.00 138.37 170 THR H C 1
ATOM 9379 O O . THR E 2 143 ? 141.946 170.081 136.696 1.00 138.37 170 THR H O 1
ATOM 9383 N N . PRO E 2 144 ? 142.770 169.952 134.617 1.00 135.11 171 PRO H N 1
ATOM 9384 C CA . PRO E 2 144 ? 143.752 171.006 134.896 1.00 135.11 171 PRO H CA 1
ATOM 9385 C C . PRO E 2 144 ? 143.079 172.364 135.017 1.00 135.11 171 PRO H C 1
ATOM 9386 O O . PRO E 2 144 ? 142.119 172.667 134.305 1.00 135.11 171 PRO H O 1
ATOM 9390 N N . GLY E 2 145 ? 143.594 173.180 135.934 1.00 121.56 172 GLY H N 1
ATOM 9391 C CA . GLY E 2 145 ? 143.041 174.488 136.195 1.00 121.56 172 GLY H CA 1
ATOM 9392 C C . GLY E 2 145 ? 143.141 175.420 135.004 1.00 121.56 172 GLY H C 1
ATOM 9393 O O . GLY E 2 145 ? 144.233 175.789 134.562 1.00 121.56 172 GLY H O 1
ATOM 9394 N N . PRO E 2 146 ? 141.997 175.818 134.462 1.00 115.75 173 PRO H N 1
ATOM 9395 C CA . PRO E 2 146 ? 141.980 176.716 133.305 1.00 115.75 173 PRO H CA 1
ATOM 9396 C C . PRO E 2 146 ? 142.165 178.165 133.743 1.00 115.75 173 PRO H C 1
ATOM 9397 O O . PRO E 2 146 ? 142.350 178.471 134.919 1.00 115.75 173 PRO H O 1
ATOM 9401 N N . ALA E 2 147 ? 142.110 179.063 132.762 1.00 108.13 174 ALA H N 1
ATOM 9402 C CA . ALA E 2 147 ? 142.242 180.491 133.023 1.00 108.13 174 ALA H CA 1
ATOM 9403 C C . ALA E 2 147 ? 140.944 181.021 133.619 1.00 108.13 174 ALA H C 1
ATOM 9404 O O . ALA E 2 147 ? 139.891 180.968 132.975 1.00 108.13 174 ALA H O 1
ATOM 9406 N N . HIS E 2 148 ? 141.019 181.533 134.846 1.00 88.47 175 HIS H N 1
ATOM 9407 C CA . HIS E 2 148 ? 139.848 182.065 135.526 1.00 88.47 175 HIS H CA 1
ATOM 9408 C C . HIS E 2 148 ? 140.286 183.161 136.487 1.00 88.47 175 HIS H C 1
ATOM 9409 O O . HIS E 2 148 ? 141.464 183.274 136.837 1.00 88.47 175 HIS H O 1
ATOM 9416 N N . SER E 2 149 ? 139.318 183.969 136.909 1.00 66.90 176 SER H N 1
ATOM 9417 C CA . SER E 2 149 ? 139.586 185.051 137.840 1.00 66.90 176 SER H CA 1
ATOM 9418 C C . SER E 2 149 ? 139.688 184.517 139.267 1.00 66.90 176 SER H C 1
ATOM 9419 O O . SER E 2 149 ? 139.399 183.351 139.550 1.00 66.90 176 SER H O 1
ATOM 9422 N N . ASP E 2 150 ? 140.111 185.395 140.178 1.00 57.48 177 ASP H N 1
ATOM 9423 C CA . ASP E 2 150 ? 140.256 185.003 141.576 1.00 57.48 177 ASP H CA 1
ATOM 9424 C C . ASP E 2 150 ? 138.904 184.890 142.271 1.00 57.48 177 ASP H C 1
ATOM 9425 O O . ASP E 2 150 ? 138.683 183.959 143.054 1.00 57.48 177 ASP H O 1
ATOM 9430 N N . PHE E 2 151 ? 137.991 185.827 142.000 1.00 51.48 178 PHE H N 1
ATOM 9431 C CA . PHE E 2 151 ? 136.662 185.757 142.599 1.00 51.48 178 PHE H CA 1
ATOM 9432 C C . PHE E 2 151 ? 135.908 184.525 142.117 1.00 51.48 178 PHE H C 1
ATOM 9433 O O . PHE E 2 151 ? 135.239 183.846 142.907 1.00 51.48 178 PHE H O 1
ATOM 9441 N N . LEU E 2 152 ? 136.004 184.220 140.820 1.00 52.54 179 LEU H N 1
ATOM 9442 C CA . LEU E 2 152 ? 135.384 183.007 140.299 1.00 52.54 179 LEU H CA 1
ATOM 9443 C C . LEU E 2 152 ? 136.004 181.764 140.923 1.00 52.54 179 LEU H C 1
ATOM 9444 O O . LEU E 2 152 ? 135.304 180.784 141.198 1.00 52.54 179 LEU H O 1
ATOM 9449 N N . GLN E 2 153 ? 137.317 181.791 141.167 1.00 53.84 180 GLN H N 1
ATOM 9450 C CA . GLN E 2 153 ? 137.972 180.656 141.810 1.00 53.84 180 GLN H CA 1
ATOM 9451 C C . GLN E 2 153 ? 137.475 180.467 143.239 1.00 53.84 180 GLN H C 1
ATOM 9452 O O . GLN E 2 153 ? 137.225 179.336 143.670 1.00 53.84 180 GLN H O 1
ATOM 9458 N N . LYS E 2 154 ? 137.327 181.563 143.988 1.00 46.87 181 LYS H N 1
ATOM 9459 C CA . LYS E 2 154 ? 136.807 181.457 145.348 1.00 46.87 181 LYS H CA 1
ATOM 9460 C C . LYS E 2 154 ? 135.366 180.961 145.351 1.00 46.87 181 LYS H C 1
ATOM 9461 O O . LYS E 2 154 ? 134.981 180.158 146.210 1.00 46.87 181 LYS H O 1
ATOM 9467 N N . MET E 2 155 ? 134.554 181.432 144.400 1.00 52.15 182 MET H N 1
ATOM 9468 C CA . MET E 2 155 ? 133.185 180.938 144.286 1.00 52.15 182 MET H CA 1
ATOM 9469 C C . MET E 2 155 ? 133.164 179.445 143.983 1.00 52.15 182 MET H C 1
ATOM 9470 O O . MET E 2 155 ? 132.365 178.696 144.561 1.00 52.15 182 MET H O 1
ATOM 9475 N N . ASP E 2 156 ? 134.035 178.996 143.075 1.00 51.37 183 ASP H N 1
ATOM 9476 C CA . ASP E 2 156 ? 134.119 177.573 142.762 1.00 51.37 183 ASP H CA 1
ATOM 9477 C C . ASP E 2 156 ? 134.528 176.764 143.985 1.00 51.37 183 ASP H C 1
ATOM 9478 O O . ASP E 2 156 ? 133.974 175.691 144.238 1.00 51.37 183 ASP H O 1
ATOM 9483 N N . ASP E 2 157 ? 135.496 177.265 144.757 1.00 52.07 184 ASP H N 1
ATOM 9484 C CA . ASP E 2 157 ? 135.925 176.553 145.958 1.00 52.07 184 ASP H CA 1
ATOM 9485 C C . ASP E 2 157 ? 134.798 176.463 146.981 1.00 52.07 184 ASP H C 1
ATOM 9486 O O . ASP E 2 157 ? 134.581 175.406 147.588 1.00 52.07 184 ASP H O 1
ATOM 9491 N N . PHE E 2 158 ? 134.070 177.564 147.186 1.00 48.12 185 PHE H N 1
ATOM 9492 C CA . PHE E 2 158 ? 132.968 177.559 148.144 1.00 48.12 185 PHE H CA 1
ATOM 9493 C C . PHE E 2 158 ? 131.872 176.590 147.715 1.00 48.12 185 PHE H C 1
ATOM 9494 O O . PHE E 2 158 ? 131.361 175.809 148.529 1.00 48.12 185 PHE H O 1
ATOM 9502 N N . TRP E 2 159 ? 131.499 176.624 146.432 1.00 47.19 186 TRP H N 1
ATOM 9503 C CA . TRP E 2 159 ? 130.471 175.711 145.945 1.00 47.19 186 TRP H CA 1
ATOM 9504 C C . TRP E 2 159 ? 130.936 174.262 146.002 1.00 47.19 186 TRP H C 1
ATOM 9505 O O . TRP E 2 159 ? 130.133 173.370 146.291 1.00 47.19 186 TRP H O 1
ATOM 9516 N N . LEU E 2 160 ? 132.224 174.010 145.754 1.00 45.60 187 LEU H N 1
ATOM 9517 C CA . LEU E 2 160 ? 132.749 172.654 145.857 1.00 45.60 187 LEU H CA 1
ATOM 9518 C C . LEU E 2 160 ? 132.689 172.149 147.292 1.00 45.60 187 LEU H C 1
ATOM 9519 O O . LEU E 2 160 ? 132.306 171.000 147.535 1.00 45.60 187 LEU H O 1
ATOM 9524 N N . LEU E 2 161 ? 133.058 172.996 148.257 1.00 44.14 188 LEU H N 1
ATOM 9525 C CA . LEU E 2 161 ? 132.973 172.595 149.659 1.00 44.14 188 LEU H CA 1
ATOM 9526 C C . LEU E 2 161 ? 131.529 172.328 150.070 1.00 44.14 188 LEU H C 1
ATOM 9527 O O . LEU E 2 161 ? 131.243 171.342 150.765 1.00 44.14 188 LEU H O 1
ATOM 9532 N N . LYS E 2 162 ? 130.602 173.191 149.644 1.00 45.72 189 LYS H N 1
ATOM 9533 C CA . LYS E 2 162 ? 129.199 172.991 149.992 1.00 45.72 189 LYS H CA 1
ATOM 9534 C C . LYS E 2 162 ? 128.652 171.711 149.371 1.00 45.72 189 LYS H C 1
ATOM 9535 O O . LYS E 2 162 ? 127.919 170.956 150.024 1.00 45.72 189 LYS H O 1
ATOM 9541 N N . GLU E 2 163 ? 129.006 171.442 148.112 1.00 43.88 190 GLU H N 1
ATOM 9542 C CA . GLU E 2 163 ? 128.542 170.224 147.457 1.00 43.88 190 GLU H CA 1
ATOM 9543 C C . GLU E 2 163 ? 129.157 168.986 148.096 1.00 43.88 190 GLU H C 1
ATOM 9544 O O . GLU E 2 163 ? 128.499 167.946 148.196 1.00 43.88 190 GLU H O 1
ATOM 9550 N N . LEU E 2 164 ? 130.412 169.078 148.541 1.00 39.60 191 LEU H N 1
ATOM 9551 C CA . LEU E 2 164 ? 131.030 167.952 149.234 1.00 39.60 191 LEU H CA 1
ATOM 9552 C C . LEU E 2 164 ? 130.335 167.678 150.561 1.00 39.60 191 LEU H C 1
ATOM 9553 O O . LEU E 2 164 ? 130.100 166.517 150.916 1.00 39.60 191 LEU H O 1
ATOM 9558 N N . GLN E 2 165 ? 129.989 168.733 151.303 1.00 43.10 192 GLN H N 1
ATOM 9559 C CA . GLN E 2 165 ? 129.242 168.550 152.545 1.00 43.10 192 GLN H CA 1
ATOM 9560 C C . GLN E 2 165 ? 127.882 167.913 152.278 1.00 43.10 192 GLN H C 1
ATOM 9561 O O . GLN E 2 165 ? 127.464 166.984 152.984 1.00 43.10 192 GLN H O 1
ATOM 9567 N N . THR E 2 166 ? 127.177 168.402 151.253 1.00 38.75 193 THR H N 1
ATOM 9568 C CA . THR E 2 166 ? 125.869 167.846 150.920 1.00 38.75 193 THR H CA 1
ATOM 9569 C C . THR E 2 166 ? 125.979 166.383 150.506 1.00 38.75 193 THR H C 1
ATOM 9570 O O . THR E 2 166 ? 125.145 165.555 150.893 1.00 38.75 193 THR H O 1
ATOM 9574 N N . TRP E 2 167 ? 127.008 166.043 149.726 1.00 42.35 194 TRP H N 1
ATOM 9575 C CA . TRP E 2 167 ? 127.185 164.663 149.293 1.00 42.35 194 TRP H CA 1
ATOM 9576 C C . TRP E 2 167 ? 127.557 163.761 150.462 1.00 42.35 194 TRP H C 1
ATOM 9577 O O . TRP E 2 167 ? 127.133 162.603 150.513 1.00 42.35 194 TRP H O 1
ATOM 9588 N N . LEU E 2 168 ? 128.339 164.274 151.415 1.00 36.49 195 LEU H N 1
ATOM 9589 C CA . LEU E 2 168 ? 128.639 163.498 152.614 1.00 36.49 195 LEU H CA 1
ATOM 9590 C C . LEU E 2 168 ? 127.374 163.223 153.417 1.00 36.49 195 LEU H C 1
ATOM 9591 O O . LEU E 2 168 ? 127.155 162.096 153.879 1.00 36.49 195 LEU H O 1
ATOM 9596 N N . TRP E 2 169 ? 126.528 164.242 153.591 1.00 45.65 196 TRP H N 1
ATOM 9597 C CA . TRP E 2 169 ? 125.266 164.044 154.300 1.00 45.65 196 TRP H CA 1
ATOM 9598 C C . TRP E 2 169 ? 124.389 163.021 153.583 1.00 45.65 196 TRP H C 1
ATOM 9599 O O . TRP E 2 169 ? 123.807 162.127 154.215 1.00 45.65 196 TRP H O 1
ATOM 9610 N N . ARG E 2 170 ? 124.287 163.137 152.256 1.00 39.62 197 ARG H N 1
ATOM 9611 C CA . ARG E 2 170 ? 123.454 162.216 151.490 1.00 39.62 197 ARG H CA 1
ATOM 9612 C C . ARG E 2 170 ? 123.994 160.793 151.554 1.00 39.62 197 ARG H C 1
ATOM 9613 O O . ARG E 2 170 ? 123.220 159.835 151.653 1.00 39.62 197 ARG H O 1
ATOM 9621 N N . SER E 2 171 ? 125.319 160.633 151.510 1.00 38.86 198 SER H N 1
ATOM 9622 C CA . SER E 2 171 ? 125.906 159.300 151.586 1.00 38.86 198 SER H CA 1
ATOM 9623 C C . SER E 2 171 ? 125.711 158.691 152.967 1.00 38.86 198 SER H C 1
ATOM 9624 O O . SER E 2 171 ? 125.470 157.485 153.087 1.00 38.86 198 SER H O 1
ATOM 9627 N N . ALA E 2 172 ? 125.806 159.505 154.021 1.00 41.80 199 ALA H N 1
ATOM 9628 C CA . ALA E 2 172 ? 125.524 159.001 155.361 1.00 41.80 199 ALA H CA 1
ATOM 9629 C C . ALA E 2 172 ? 124.074 158.547 155.480 1.00 41.80 199 ALA H C 1
ATOM 9630 O O . ALA E 2 172 ? 123.793 157.473 156.029 1.00 41.80 199 ALA H O 1
ATOM 9632 N N . LYS E 2 173 ? 123.140 159.352 154.965 1.00 45.13 200 LYS H N 1
ATOM 9633 C CA . LYS E 2 173 ? 121.732 158.965 154.993 1.00 45.13 200 LYS H CA 1
ATOM 9634 C C . LYS E 2 173 ? 121.495 157.680 154.207 1.00 45.13 200 LYS H C 1
ATOM 9635 O O . LYS E 2 173 ? 120.752 156.797 154.653 1.00 45.13 200 LYS H O 1
ATOM 9641 N N . ASP E 2 174 ? 122.125 157.555 153.036 1.00 45.63 201 ASP H N 1
ATOM 9642 C CA . ASP E 2 174 ? 121.940 156.366 152.212 1.00 45.63 201 ASP H CA 1
ATOM 9643 C C . ASP E 2 174 ? 122.527 155.130 152.882 1.00 45.63 201 ASP H C 1
ATOM 9644 O O . ASP E 2 174 ? 121.934 154.047 152.823 1.00 45.63 201 ASP H O 1
ATOM 9649 N N . PHE E 2 175 ? 123.687 155.271 153.528 1.00 44.06 202 PHE H N 1
ATOM 9650 C CA . PHE E 2 175 ? 124.280 154.141 154.233 1.00 44.06 202 PHE H CA 1
ATOM 9651 C C . PHE E 2 175 ? 123.417 153.720 155.415 1.00 44.06 202 PHE H C 1
ATOM 9652 O O . PHE E 2 175 ? 123.246 152.521 155.668 1.00 44.06 202 PHE H O 1
ATOM 9660 N N . ASN E 2 176 ? 122.855 154.689 156.142 1.00 49.85 203 ASN H N 1
ATOM 9661 C CA . ASN E 2 176 ? 121.954 154.351 157.240 1.00 49.85 203 ASN H CA 1
ATOM 9662 C C . ASN E 2 176 ? 120.711 153.631 156.729 1.00 49.85 203 ASN H C 1
ATOM 9663 O O . ASN E 2 176 ? 120.272 152.636 157.320 1.00 49.85 203 ASN H O 1
ATOM 9668 N N . ARG E 2 177 ? 120.135 154.118 155.627 1.00 55.38 204 ARG H N 1
ATOM 9669 C CA . ARG E 2 177 ? 118.963 153.466 155.049 1.00 55.38 204 ARG H CA 1
ATOM 9670 C C . ARG E 2 177 ? 119.283 152.044 154.601 1.00 55.38 204 ARG H C 1
ATOM 9671 O O . ARG E 2 177 ? 118.492 151.120 154.826 1.00 55.38 204 ARG H O 1
ATOM 9679 N N . LEU E 2 178 ? 120.441 151.850 153.964 1.00 55.54 205 LEU H N 1
ATOM 9680 C CA . LEU E 2 178 ? 120.825 150.518 153.511 1.00 55.54 205 LEU H CA 1
ATOM 9681 C C . LEU E 2 178 ? 121.064 149.581 154.688 1.00 55.54 205 LEU H C 1
ATOM 9682 O O . LEU E 2 178 ? 120.700 148.401 154.633 1.00 55.54 205 LEU H O 1
ATOM 9687 N N . LYS E 2 179 ? 121.671 150.088 155.764 1.00 56.44 206 LYS H N 1
ATOM 9688 C CA . LYS E 2 179 ? 121.926 149.250 156.930 1.00 56.44 206 LYS H CA 1
ATOM 9689 C C . LYS E 2 179 ? 120.643 148.921 157.681 1.00 56.44 206 LYS H C 1
ATOM 9690 O O . LYS E 2 179 ? 120.555 147.865 158.318 1.00 56.44 206 LYS H O 1
ATOM 9696 N N . LYS E 2 180 ? 119.644 149.801 157.623 1.00 63.97 207 LYS H N 1
ATOM 9697 C CA . LYS E 2 180 ? 118.411 149.584 158.374 1.00 63.97 207 LYS H CA 1
ATOM 9698 C C . LYS E 2 180 ? 117.402 148.739 157.599 1.00 63.97 207 LYS H C 1
ATOM 9699 O O . LYS E 2 180 ? 116.996 147.668 158.063 1.00 63.97 207 LYS H O 1
ATOM 9705 N N . LYS E 2 181 ? 116.989 149.205 156.419 1.00 66.05 208 LYS H N 1
ATOM 9706 C CA . LYS E 2 181 ? 115.880 148.566 155.717 1.00 66.05 208 LYS H CA 1
ATOM 9707 C C . LYS E 2 181 ? 116.337 147.352 154.913 1.00 66.05 208 LYS H C 1
ATOM 9708 O O . LYS E 2 181 ? 115.896 146.226 155.164 1.00 66.05 208 LYS H O 1
ATOM 9714 N N . MET E 2 182 ? 117.224 147.564 153.940 1.00 72.70 209 MET H N 1
ATOM 9715 C CA . MET E 2 182 ? 117.574 146.506 153.000 1.00 72.70 209 MET H CA 1
ATOM 9716 C C . MET E 2 182 ? 118.506 145.458 153.594 1.00 72.70 209 MET H C 1
ATOM 9717 O O . MET E 2 182 ? 118.571 144.341 153.069 1.00 72.70 209 MET H O 1
ATOM 9722 N N . GLN E 2 183 ? 119.225 145.783 154.667 1.00 77.74 210 GLN H N 1
ATOM 9723 C CA . GLN E 2 183 ? 120.137 144.830 155.271 1.00 77.74 210 GLN H CA 1
ATOM 9724 C C . GLN E 2 183 ? 119.752 144.566 156.722 1.00 77.74 210 GLN H C 1
ATOM 9725 O O . GLN E 2 183 ? 119.293 145.480 157.416 1.00 77.74 210 GLN H O 1
ATOM 9731 N N . PRO E 2 184 ? 119.920 143.327 157.209 1.00 86.88 211 PRO H N 1
ATOM 9732 C CA . PRO E 2 184 ? 119.592 142.981 158.596 1.00 86.88 211 PRO H CA 1
ATOM 9733 C C . PRO E 2 184 ? 120.570 143.587 159.598 1.00 86.88 211 PRO H C 1
ATOM 9734 O O . PRO E 2 184 ? 120.257 144.622 160.186 1.00 86.88 211 PRO H O 1
ATOM 9738 N N . HIS F 3 2 ? 204.303 138.164 132.595 1.00 79.87 39 HIS E N 1
ATOM 9739 C CA . HIS F 3 2 ? 204.413 137.082 133.567 1.00 79.87 39 HIS E CA 1
ATOM 9740 C C . HIS F 3 2 ? 203.176 137.026 134.458 1.00 79.87 39 HIS E C 1
ATOM 9741 O O . HIS F 3 2 ? 203.275 137.105 135.682 1.00 79.87 39 HIS E O 1
ATOM 9748 N N . THR F 3 3 ? 202.009 136.891 133.833 1.00 75.71 40 THR E N 1
ATOM 9749 C CA . THR F 3 3 ? 200.740 136.820 134.539 1.00 75.71 40 THR E CA 1
ATOM 9750 C C . THR F 3 3 ? 200.050 135.497 134.235 1.00 75.71 40 THR E C 1
ATOM 9751 O O . THR F 3 3 ? 200.362 134.818 133.252 1.00 75.71 40 THR E O 1
ATOM 9755 N N . ALA F 3 4 ? 199.103 135.137 135.096 1.00 70.16 41 ALA E N 1
ATOM 9756 C CA . ALA F 3 4 ? 198.337 133.910 134.958 1.00 70.16 41 ALA E CA 1
ATOM 9757 C C . ALA F 3 4 ? 196.855 134.234 134.820 1.00 70.16 41 ALA E C 1
ATOM 9758 O O . ALA F 3 4 ? 196.413 135.353 135.093 1.00 70.16 41 ALA E O 1
ATOM 9760 N N . VAL F 3 5 ? 196.090 133.235 134.388 1.00 63.43 42 VAL E N 1
ATOM 9761 C CA . VAL F 3 5 ? 194.649 133.359 134.205 1.00 63.43 42 VAL E CA 1
ATOM 9762 C C . VAL F 3 5 ? 193.975 132.173 134.880 1.00 63.43 42 VAL E C 1
ATOM 9763 O O . VAL F 3 5 ? 194.382 131.023 134.678 1.00 63.43 42 VAL E O 1
ATOM 9767 N N . ILE F 3 6 ? 192.956 132.452 135.689 1.00 56.46 43 ILE E N 1
ATOM 9768 C CA . ILE F 3 6 ? 192.222 131.432 136.429 1.00 56.46 43 ILE E CA 1
ATOM 9769 C C . ILE F 3 6 ? 190.828 131.313 135.832 1.00 56.46 43 ILE E C 1
ATOM 9770 O O . ILE F 3 6 ? 190.140 132.323 135.637 1.00 56.46 43 ILE E O 1
ATOM 9775 N N . SER F 3 7 ? 190.412 130.081 135.542 1.00 53.97 44 SER E N 1
ATOM 9776 C CA . SER F 3 7 ? 189.102 129.808 134.977 1.00 53.97 44 SER E CA 1
ATOM 9777 C C . SER F 3 7 ? 188.380 128.772 135.827 1.00 53.97 44 SER E C 1
ATOM 9778 O O . SER F 3 7 ? 188.997 127.799 136.278 1.00 53.97 44 SER E O 1
ATOM 9781 N N . PRO F 3 8 ? 187.070 128.948 136.065 1.00 50.39 45 PRO E N 1
ATOM 9782 C CA . PRO F 3 8 ? 186.263 130.070 135.575 1.00 50.39 45 PRO E CA 1
ATOM 9783 C C . PRO F 3 8 ? 186.411 131.329 136.426 1.00 50.39 45 PRO E C 1
ATOM 9784 O O . PRO F 3 8 ? 186.788 131.244 137.595 1.00 50.39 45 PRO E O 1
ATOM 9788 N N . GLN F 3 9 ? 186.114 132.484 135.837 1.00 50.30 46 GLN E N 1
ATOM 9789 C CA . GLN F 3 9 ? 186.230 133.763 136.526 1.00 50.30 46 GLN E CA 1
ATOM 9790 C C . GLN F 3 9 ? 184.902 134.103 137.191 1.00 50.30 46 GLN E C 1
ATOM 9791 O O . GLN F 3 9 ? 183.880 134.244 136.510 1.00 50.30 46 GLN E O 1
ATOM 9797 N N . ASP F 3 10 ? 184.924 134.240 138.519 1.00 48.88 47 ASP E N 1
ATOM 9798 C CA . ASP F 3 10 ? 183.759 134.576 139.331 1.00 48.88 47 ASP E CA 1
ATOM 9799 C C . ASP F 3 10 ? 182.595 133.629 139.057 1.00 48.88 47 ASP E C 1
ATOM 9800 O O . ASP F 3 10 ? 181.597 134.035 138.448 1.00 48.88 47 ASP E O 1
ATOM 9805 N N . PRO F 3 11 ? 182.678 132.374 139.483 1.00 45.37 48 PRO E N 1
ATOM 9806 C CA . PRO F 3 11 ? 181.580 131.430 139.262 1.00 45.37 48 PRO E CA 1
ATOM 9807 C C . PRO F 3 11 ? 180.502 131.595 140.329 1.00 45.37 48 PRO E C 1
ATOM 9808 O O . PRO F 3 11 ? 180.621 132.395 141.255 1.00 45.37 48 PRO E O 1
ATOM 9812 N N . THR F 3 12 ? 179.435 130.812 140.181 1.00 45.33 49 THR E N 1
ATOM 9813 C CA . THR F 3 12 ? 178.325 130.815 141.128 1.00 45.33 49 THR E CA 1
ATOM 9814 C C . THR F 3 12 ? 177.919 129.375 141.393 1.00 45.33 49 THR E C 1
ATOM 9815 O O . THR F 3 12 ? 177.468 128.678 140.479 1.00 45.33 49 THR E O 1
ATOM 9819 N N . LEU F 3 13 ? 178.077 128.932 142.638 1.00 43.40 50 LEU E N 1
ATOM 9820 C CA . LEU F 3 13 ? 177.787 127.562 143.030 1.00 43.40 50 LEU E CA 1
ATOM 9821 C C . LEU F 3 13 ? 176.915 127.560 144.278 1.00 43.40 50 LEU E C 1
ATOM 9822 O O . LEU F 3 13 ? 176.645 128.602 144.881 1.00 43.40 50 LEU E O 1
ATOM 9827 N N . LEU F 3 14 ? 176.473 126.367 144.661 1.00 42.66 51 LEU E N 1
ATOM 9828 C CA . LEU F 3 14 ? 175.657 126.172 145.848 1.00 42.66 51 LEU E CA 1
ATOM 9829 C C . LEU F 3 14 ? 176.485 125.545 146.966 1.00 42.66 51 LEU E C 1
ATOM 9830 O O . LEU F 3 14 ? 177.619 125.104 146.766 1.00 42.66 51 LEU E O 1
ATOM 9835 N N . ILE F 3 15 ? 175.897 125.512 148.159 1.00 41.53 52 ILE E N 1
ATOM 9836 C CA . ILE F 3 15 ? 176.563 124.937 149.324 1.00 41.53 52 ILE E CA 1
ATOM 9837 C C . ILE F 3 15 ? 176.575 123.419 149.166 1.00 41.53 52 ILE E C 1
ATOM 9838 O O . ILE F 3 15 ? 175.527 122.770 149.234 1.00 41.53 52 ILE E O 1
ATOM 9843 N N . GLY F 3 16 ? 177.760 122.851 148.955 1.00 44.15 53 GLY E N 1
ATOM 9844 C CA . GLY F 3 16 ? 177.923 121.420 148.793 1.00 44.15 53 GLY E CA 1
ATOM 9845 C C . GLY F 3 16 ? 178.328 120.982 147.403 1.00 44.15 53 GLY E C 1
ATOM 9846 O O . GLY F 3 16 ? 178.749 119.830 147.235 1.00 44.15 53 GLY E O 1
ATOM 9847 N N . SER F 3 17 ? 178.218 121.853 146.404 1.00 43.77 54 SER E N 1
ATOM 9848 C CA . SER F 3 17 ? 178.582 121.493 145.044 1.00 43.77 54 SER E CA 1
ATOM 9849 C C . SER F 3 17 ? 180.099 121.451 144.884 1.00 43.77 54 SER E C 1
ATOM 9850 O O . SER F 3 17 ? 180.856 121.960 145.716 1.00 43.77 54 SER E O 1
ATOM 9853 N N . SER F 3 18 ? 180.539 120.833 143.793 1.00 45.68 55 SER E N 1
ATOM 9854 C CA . SER F 3 18 ? 181.956 120.704 143.494 1.00 45.68 55 SER E CA 1
ATOM 9855 C C . SER F 3 18 ? 182.467 121.943 142.766 1.00 45.68 55 SER E C 1
ATOM 9856 O O . SER F 3 18 ? 181.697 122.755 142.248 1.00 45.68 55 SER E O 1
ATOM 9859 N N . LEU F 3 19 ? 183.792 122.076 142.730 1.00 48.24 56 LEU E N 1
ATOM 9860 C CA . LEU F 3 19 ? 184.445 123.207 142.088 1.00 48.24 56 LEU E CA 1
ATOM 9861 C C . LEU F 3 19 ? 185.695 122.726 141.368 1.00 48.24 56 LEU E C 1
ATOM 9862 O O . LEU F 3 19 ? 186.474 121.941 141.917 1.00 48.24 56 LEU E O 1
ATOM 9867 N N . LEU F 3 20 ? 185.880 123.201 140.138 1.00 50.47 57 LEU E N 1
ATOM 9868 C CA . LEU F 3 20 ? 187.034 122.849 139.319 1.00 50.47 57 LEU E CA 1
ATOM 9869 C C . LEU F 3 20 ? 187.645 124.127 138.766 1.00 50.47 57 LEU E C 1
ATOM 9870 O O . LEU F 3 20 ? 187.008 124.830 137.975 1.00 50.47 57 LEU E O 1
ATOM 9875 N N . ALA F 3 21 ? 188.875 124.424 139.180 1.00 51.84 58 ALA E N 1
ATOM 9876 C CA . ALA F 3 21 ? 189.582 125.617 138.742 1.00 51.84 58 ALA E CA 1
ATOM 9877 C C . ALA F 3 21 ? 190.977 125.240 138.266 1.00 51.84 58 ALA E C 1
ATOM 9878 O O . ALA F 3 21 ? 191.542 124.227 138.686 1.00 51.84 58 ALA E O 1
ATOM 9880 N N . THR F 3 22 ? 191.528 126.070 137.381 1.00 55.88 59 THR E N 1
ATOM 9881 C CA . THR F 3 22 ? 192.848 125.839 136.815 1.00 55.88 59 THR E CA 1
ATOM 9882 C C . THR F 3 22 ? 193.632 127.143 136.800 1.00 55.88 59 THR E C 1
ATOM 9883 O O . THR F 3 22 ? 193.064 128.226 136.640 1.00 55.88 59 THR E O 1
ATOM 9887 N N . CYS F 3 23 ? 194.948 127.025 136.969 1.00 61.38 60 CYS E N 1
ATOM 9888 C CA . CYS F 3 23 ? 195.857 128.167 136.952 1.00 61.38 60 CYS E CA 1
ATOM 9889 C C . CYS F 3 23 ? 196.963 127.878 135.947 1.00 61.38 60 CYS E C 1
ATOM 9890 O O . CYS F 3 23 ? 197.783 126.979 136.163 1.00 61.38 60 CYS E O 1
ATOM 9893 N N . SER F 3 24 ? 196.987 128.635 134.854 1.00 73.70 61 SER E N 1
ATOM 9894 C CA . SER F 3 24 ? 197.960 128.454 133.784 1.00 73.70 61 SER E CA 1
ATOM 9895 C C . SER F 3 24 ? 198.944 129.616 133.803 1.00 73.70 61 SER E C 1
ATOM 9896 O O . SER F 3 24 ? 198.551 130.770 133.598 1.00 73.70 61 SER E O 1
ATOM 9899 N N . VAL F 3 25 ? 200.214 129.310 134.046 1.00 83.13 62 VAL E N 1
ATOM 9900 C CA . VAL F 3 25 ? 201.260 130.320 134.073 1.00 83.13 62 VAL E CA 1
ATOM 9901 C C . VAL F 3 25 ? 201.838 130.477 132.671 1.00 83.13 62 VAL E C 1
ATOM 9902 O O . VAL F 3 25 ? 201.662 129.625 131.797 1.00 83.13 62 VAL E O 1
ATOM 9906 N N . HIS F 3 26 ? 202.535 131.590 132.452 1.00 93.89 63 HIS E N 1
ATOM 9907 C CA . HIS F 3 26 ? 203.153 131.902 131.168 1.00 93.89 63 HIS E CA 1
ATOM 9908 C C . HIS F 3 26 ? 204.667 131.884 131.341 1.00 93.89 63 HIS E C 1
ATOM 9909 O O . HIS F 3 26 ? 205.236 132.775 131.982 1.00 93.89 63 HIS E O 1
ATOM 9916 N N . GLY F 3 27 ? 205.312 130.876 130.773 1.00 112.09 64 GLY E N 1
ATOM 9917 C CA . GLY F 3 27 ? 206.758 130.761 130.844 1.00 112.09 64 GLY E CA 1
ATOM 9918 C C . GLY F 3 27 ? 207.281 129.949 129.683 1.00 112.09 64 GLY E C 1
ATOM 9919 O O . GLY F 3 27 ? 206.654 128.976 129.251 1.00 112.09 64 GLY E O 1
ATOM 9920 N N . ASP F 3 28 ? 208.447 130.356 129.170 1.00 118.09 65 ASP E N 1
ATOM 9921 C CA . ASP F 3 28 ? 209.014 129.654 128.019 1.00 118.09 65 ASP E CA 1
ATOM 9922 C C . ASP F 3 28 ? 209.589 128.293 128.396 1.00 118.09 65 ASP E C 1
ATOM 9923 O O . ASP F 3 28 ? 209.344 127.324 127.657 1.00 118.09 65 ASP E O 1
ATOM 9928 N N . PRO F 3 29 ? 210.402 128.150 129.445 1.00 118.12 66 PRO E N 1
ATOM 9929 C CA . PRO F 3 29 ? 210.728 126.813 129.957 1.00 118.12 66 PRO E CA 1
ATOM 9930 C C . PRO F 3 29 ? 209.824 126.425 131.114 1.00 118.12 66 PRO E C 1
ATOM 9931 O O . PRO F 3 29 ? 210.251 126.480 132.277 1.00 118.12 66 PRO E O 1
ATOM 9935 N N . PRO F 3 30 ? 208.557 126.020 130.855 1.00 112.28 67 PRO E N 1
ATOM 9936 C CA . PRO F 3 30 ? 207.594 125.798 131.942 1.00 112.28 67 PRO E CA 1
ATOM 9937 C C . PRO F 3 30 ? 207.801 124.475 132.680 1.00 112.28 67 PRO E C 1
ATOM 9938 O O . PRO F 3 30 ? 206.857 123.721 132.919 1.00 112.28 67 PRO E O 1
ATOM 9942 N N . GLY F 3 31 ? 209.049 124.195 133.046 1.00 110.08 68 GLY E N 1
ATOM 9943 C CA . GLY F 3 31 ? 209.375 122.968 133.745 1.00 110.08 68 GLY E CA 1
ATOM 9944 C C . GLY F 3 31 ? 209.146 123.046 135.240 1.00 110.08 68 GLY E C 1
ATOM 9945 O O . GLY F 3 31 ? 208.385 122.252 135.802 1.00 110.08 68 GLY E O 1
ATOM 9946 N N . ALA F 3 32 ? 209.803 124.004 135.898 1.00 102.60 69 ALA E N 1
ATOM 9947 C CA . ALA F 3 32 ? 209.662 124.134 137.344 1.00 102.60 69 ALA E CA 1
ATOM 9948 C C . ALA F 3 32 ? 208.323 124.749 137.728 1.00 102.60 69 ALA E C 1
ATOM 9949 O O . ALA F 3 32 ? 207.799 124.462 138.812 1.00 102.60 69 ALA E O 1
ATOM 9951 N N . THR F 3 33 ? 207.753 125.587 136.859 1.00 100.00 70 THR E N 1
ATOM 9952 C CA . THR F 3 33 ? 206.471 126.215 137.153 1.00 100.00 70 THR E CA 1
ATOM 9953 C C . THR F 3 33 ? 205.319 125.218 137.137 1.00 100.00 70 THR E C 1
ATOM 9954 O O . THR F 3 33 ? 204.238 125.534 137.644 1.00 100.00 70 THR E O 1
ATOM 9958 N N . ALA F 3 34 ? 205.523 124.029 136.565 1.00 100.75 71 ALA E N 1
ATOM 9959 C CA . ALA F 3 34 ? 204.469 123.023 136.540 1.00 100.75 71 ALA E CA 1
ATOM 9960 C C . ALA F 3 34 ? 204.146 122.486 137.928 1.00 100.75 71 ALA E C 1
ATOM 9961 O O . ALA F 3 34 ? 203.007 122.072 138.168 1.00 100.75 71 ALA E O 1
ATOM 9963 N N . GLU F 3 35 ? 205.115 122.484 138.845 1.00 96.21 72 GLU E N 1
ATOM 9964 C CA . GLU F 3 35 ? 204.888 122.019 140.204 1.00 96.21 72 GLU E CA 1
ATOM 9965 C C . GLU F 3 35 ? 205.225 123.051 141.270 1.00 96.21 72 GLU E C 1
ATOM 9966 O O . GLU F 3 35 ? 204.969 122.794 142.452 1.00 96.21 72 GLU E O 1
ATOM 9972 N N . GLY F 3 36 ? 205.786 124.206 140.897 1.00 81.00 73 GLY E N 1
ATOM 9973 C CA . GLY F 3 36 ? 206.081 125.231 141.881 1.00 81.00 73 GLY E CA 1
ATOM 9974 C C . GLY F 3 36 ? 204.885 126.048 142.317 1.00 81.00 73 GLY E C 1
ATOM 9975 O O . GLY F 3 36 ? 204.939 126.690 143.371 1.00 81.00 73 GLY E O 1
ATOM 9976 N N . LEU F 3 37 ? 203.808 126.038 141.536 1.00 67.75 74 LEU E N 1
ATOM 9977 C CA . LEU F 3 37 ? 202.617 126.803 141.872 1.00 67.75 74 LEU E CA 1
ATOM 9978 C C . LEU F 3 37 ? 201.778 126.065 142.907 1.00 67.75 74 LEU E C 1
ATOM 9979 O O . LEU F 3 37 ? 201.701 124.833 142.903 1.00 67.75 74 LEU E O 1
ATOM 9984 N N . TYR F 3 38 ? 201.149 126.828 143.798 1.00 58.10 75 TYR E N 1
ATOM 9985 C CA . TYR F 3 38 ? 200.252 126.273 144.800 1.00 58.10 75 TYR E CA 1
ATOM 9986 C C . TYR F 3 38 ? 199.065 127.209 144.977 1.00 58.10 75 TYR E C 1
ATOM 9987 O O . TYR F 3 38 ? 199.113 128.385 144.608 1.00 58.10 75 TYR E O 1
ATOM 9996 N N . TRP F 3 39 ? 197.994 126.670 145.550 1.00 51.29 76 TRP E N 1
ATOM 9997 C CA . TRP F 3 39 ? 196.754 127.407 145.739 1.00 51.29 76 TRP E CA 1
ATOM 9998 C C . TRP F 3 39 ? 196.663 127.951 147.160 1.00 51.29 76 TRP E C 1
ATOM 9999 O O . TRP F 3 39 ? 197.210 127.376 148.104 1.00 51.29 76 TRP E O 1
ATOM 10010 N N . THR F 3 40 ? 195.960 129.074 147.299 1.00 51.03 77 THR E N 1
ATOM 10011 C CA . THR F 3 40 ? 195.748 129.712 148.591 1.00 51.03 77 THR E CA 1
ATOM 10012 C C . THR F 3 40 ? 194.330 130.259 148.640 1.00 51.03 77 THR E C 1
ATOM 10013 O O . THR F 3 40 ? 193.922 131.009 147.749 1.00 51.03 77 THR E O 1
ATOM 10017 N N . LEU F 3 41 ? 193.587 129.885 149.679 1.00 48.55 78 LEU E N 1
ATOM 10018 C CA . LEU F 3 41 ? 192.198 130.296 149.849 1.00 48.55 78 LEU E CA 1
ATOM 10019 C C . LEU F 3 41 ? 192.066 131.061 151.158 1.00 48.55 78 LEU E C 1
ATOM 10020 O O . LEU F 3 41 ? 192.274 130.491 152.235 1.00 48.55 78 LEU E O 1
ATOM 10025 N N . ASN F 3 42 ? 191.722 132.347 151.058 1.00 47.66 79 ASN E N 1
ATOM 10026 C CA . ASN F 3 42 ? 191.529 133.213 152.224 1.00 47.66 79 ASN E CA 1
ATOM 10027 C C . ASN F 3 42 ? 192.780 133.257 153.099 1.00 47.66 79 ASN E C 1
ATOM 10028 O O . ASN F 3 42 ? 192.705 133.191 154.327 1.00 47.66 79 ASN E O 1
ATOM 10033 N N . GLY F 3 43 ? 193.943 133.369 152.459 1.00 51.93 80 GLY E N 1
ATOM 10034 C CA . GLY F 3 43 ? 195.195 133.413 153.185 1.00 51.93 80 GLY E CA 1
ATOM 10035 C C . GLY F 3 43 ? 195.644 132.098 153.778 1.00 51.93 80 GLY E C 1
ATOM 10036 O O . GLY F 3 43 ? 196.607 132.081 154.550 1.00 51.93 80 GLY E O 1
ATOM 10037 N N . ARG F 3 44 ? 194.979 130.995 153.444 1.00 55.22 81 ARG E N 1
ATOM 10038 C CA . ARG F 3 44 ? 195.325 129.675 153.952 1.00 55.22 81 ARG E CA 1
ATOM 10039 C C . ARG F 3 44 ? 195.845 128.817 152.808 1.00 55.22 81 ARG E C 1
ATOM 10040 O O . ARG F 3 44 ? 195.200 128.716 151.758 1.00 55.22 81 ARG E O 1
ATOM 10048 N N . ARG F 3 45 ? 197.007 128.202 153.012 1.00 59.54 82 ARG E N 1
ATOM 10049 C CA . ARG F 3 45 ? 197.625 127.371 151.987 1.00 59.54 82 ARG E CA 1
ATOM 10050 C C . ARG F 3 45 ? 196.911 126.026 151.919 1.00 59.54 82 ARG E C 1
ATOM 10051 O O . ARG F 3 45 ? 196.860 125.292 152.912 1.00 59.54 82 ARG E O 1
ATOM 10059 N N . LEU F 3 46 ? 196.360 125.706 150.751 1.00 58.99 83 LEU E N 1
ATOM 10060 C CA . LEU F 3 46 ? 195.678 124.437 150.573 1.00 58.99 83 LEU E CA 1
ATOM 10061 C C . LEU F 3 46 ? 196.689 123.291 150.540 1.00 58.99 83 LEU E C 1
ATOM 10062 O O . LEU F 3 46 ? 197.830 123.471 150.104 1.00 58.99 83 LEU E O 1
ATOM 10067 N N . PRO F 3 47 ? 196.299 122.107 151.003 1.00 67.35 84 PRO E N 1
ATOM 10068 C CA . PRO F 3 47 ? 197.215 120.960 150.987 1.00 67.35 84 PRO E CA 1
ATOM 10069 C C . PRO F 3 47 ? 197.569 120.565 149.566 1.00 67.35 84 PRO E C 1
ATOM 10070 O O . PRO F 3 47 ? 196.712 120.597 148.670 1.00 67.35 84 PRO E O 1
ATOM 10074 N N . PRO F 3 48 ? 198.827 120.188 149.316 1.00 69.43 85 PRO E N 1
ATOM 10075 C CA . PRO F 3 48 ? 199.229 119.804 147.953 1.00 69.43 85 PRO E CA 1
ATOM 10076 C C . PRO F 3 48 ? 198.586 118.518 147.459 1.00 69.43 85 PRO E C 1
ATOM 10077 O O . PRO F 3 48 ? 198.668 118.233 146.257 1.00 69.43 85 PRO E O 1
ATOM 10081 N N . GLU F 3 49 ? 197.956 117.735 148.338 1.00 70.68 86 GLU E N 1
ATOM 10082 C CA . GLU F 3 49 ? 197.332 116.487 147.911 1.00 70.68 86 GLU E CA 1
ATOM 10083 C C . GLU F 3 49 ? 196.093 116.719 147.057 1.00 70.68 86 GLU E C 1
ATOM 10084 O O . GLU F 3 49 ? 195.733 115.844 146.262 1.00 70.68 86 GLU E O 1
ATOM 10090 N N . LEU F 3 50 ? 195.436 117.871 147.200 1.00 69.05 87 LEU E N 1
ATOM 10091 C CA . LEU F 3 50 ? 194.246 118.154 146.405 1.00 69.05 87 LEU E CA 1
ATOM 10092 C C . LEU F 3 50 ? 194.593 118.608 144.994 1.00 69.05 87 LEU E C 1
ATOM 10093 O O . LEU F 3 50 ? 193.841 118.325 144.055 1.00 69.05 87 LEU E O 1
ATOM 10098 N N . SER F 3 51 ? 195.714 119.304 144.823 1.00 70.81 88 SER E N 1
ATOM 10099 C CA . SER F 3 51 ? 196.106 119.802 143.513 1.00 70.81 88 SER E CA 1
ATOM 10100 C C . SER F 3 51 ? 196.728 118.690 142.679 1.00 70.81 88 SER E C 1
ATOM 10101 O O . SER F 3 51 ? 197.423 117.814 143.200 1.00 70.81 88 SER E O 1
ATOM 10104 N N . ARG F 3 52 ? 196.472 118.733 141.373 1.00 74.65 89 ARG E N 1
ATOM 10105 C CA . ARG F 3 52 ? 197.010 117.762 140.432 1.00 74.65 89 ARG E CA 1
ATOM 10106 C C . ARG F 3 52 ? 197.637 118.492 139.254 1.00 74.65 89 ARG E C 1
ATOM 10107 O O . ARG F 3 52 ? 197.258 119.620 138.928 1.00 74.65 89 ARG E O 1
ATOM 10115 N N . VAL F 3 53 ? 198.604 117.836 138.618 1.00 78.46 90 VAL E N 1
ATOM 10116 C CA . VAL F 3 53 ? 199.320 118.396 137.477 1.00 78.46 90 VAL E CA 1
ATOM 10117 C C . VAL F 3 53 ? 198.770 117.776 136.200 1.00 78.46 90 VAL E C 1
ATOM 10118 O O . VAL F 3 53 ? 198.597 116.553 136.116 1.00 78.46 90 VAL E O 1
ATOM 10122 N N . LEU F 3 54 ? 198.487 118.620 135.208 1.00 85.84 91 LEU E N 1
ATOM 10123 C CA . LEU F 3 54 ? 198.012 118.166 133.904 1.00 85.84 91 LEU E CA 1
ATOM 10124 C C . LEU F 3 54 ? 199.136 118.148 132.874 1.00 85.84 91 LEU E C 1
ATOM 10125 O O . LEU F 3 54 ? 199.413 117.109 132.267 1.00 85.84 91 LEU E O 1
ATOM 10130 N N . ASN F 3 55 ? 199.791 119.284 132.668 1.00 93.07 92 ASN E N 1
ATOM 10131 C CA . ASN F 3 55 ? 200.935 119.372 131.769 1.00 93.07 92 ASN E CA 1
ATOM 10132 C C . ASN F 3 55 ? 201.869 120.453 132.306 1.00 93.07 92 ASN E C 1
ATOM 10133 O O . ASN F 3 55 ? 201.752 120.873 133.462 1.00 93.07 92 ASN E O 1
ATOM 10138 N N . ALA F 3 56 ? 202.800 120.906 131.465 1.00 99.90 93 ALA E N 1
ATOM 10139 C CA . ALA F 3 56 ? 203.841 121.821 131.922 1.00 99.90 93 ALA E CA 1
ATOM 10140 C C . ALA F 3 56 ? 203.324 123.229 132.191 1.00 99.90 93 ALA E C 1
ATOM 10141 O O . ALA F 3 56 ? 203.982 123.983 132.915 1.00 99.90 93 ALA E O 1
ATOM 10143 N N . SER F 3 57 ? 202.171 123.605 131.635 1.00 90.92 94 SER E N 1
ATOM 10144 C CA . SER F 3 57 ? 201.684 124.976 131.750 1.00 90.92 94 SER E CA 1
ATOM 10145 C C . SER F 3 57 ? 200.243 125.030 132.243 1.00 90.92 94 SER E C 1
ATOM 10146 O O . SER F 3 57 ? 199.490 125.934 131.870 1.00 90.92 94 SER E O 1
ATOM 10149 N N . THR F 3 58 ? 199.839 124.077 133.081 1.00 83.92 95 THR E N 1
ATOM 10150 C CA . THR F 3 58 ? 198.499 124.086 133.652 1.00 83.92 95 THR E CA 1
ATOM 10151 C C . THR F 3 58 ? 198.504 123.293 134.951 1.00 83.92 95 THR E C 1
ATOM 10152 O O . THR F 3 58 ? 199.088 122.209 135.021 1.00 83.92 95 THR E O 1
ATOM 10156 N N . LEU F 3 59 ? 197.852 123.844 135.971 1.00 67.57 96 LEU E N 1
ATOM 10157 C CA . LEU F 3 59 ? 197.688 123.189 137.260 1.00 67.57 96 LEU E CA 1
ATOM 10158 C C . LEU F 3 59 ? 196.205 122.979 137.528 1.00 67.57 96 LEU E C 1
ATOM 10159 O O . LEU F 3 59 ? 195.378 123.833 137.193 1.00 67.57 96 LEU E O 1
ATOM 10164 N N . ALA F 3 60 ? 195.870 121.843 138.132 1.00 65.91 97 ALA E N 1
ATOM 10165 C CA . ALA F 3 60 ? 194.488 121.474 138.395 1.00 65.91 97 ALA E CA 1
ATOM 10166 C C . ALA F 3 60 ? 194.197 121.522 139.890 1.00 65.91 97 ALA E C 1
ATOM 10167 O O . ALA F 3 60 ? 195.076 121.279 140.721 1.00 65.91 97 ALA E O 1
ATOM 10169 N N . LEU F 3 61 ? 192.947 121.840 140.220 1.00 56.09 98 LEU E N 1
ATOM 10170 C CA . LEU F 3 61 ? 192.487 121.897 141.601 1.00 56.09 98 LEU E CA 1
ATOM 10171 C C . LEU F 3 61 ? 191.074 121.342 141.671 1.00 56.09 98 LEU E C 1
ATOM 10172 O O . LEU F 3 61 ? 190.232 121.680 140.834 1.00 56.09 98 LEU E O 1
ATOM 10177 N N . ALA F 3 62 ? 190.817 120.496 142.666 1.00 56.58 99 ALA E N 1
ATOM 10178 C CA . ALA F 3 62 ? 189.514 119.867 142.845 1.00 56.58 99 ALA E CA 1
ATOM 10179 C C . ALA F 3 62 ? 189.047 120.096 144.274 1.00 56.58 99 ALA E C 1
ATOM 10180 O O . ALA F 3 62 ? 189.738 119.714 145.224 1.00 56.58 99 ALA E O 1
ATOM 10182 N N . LEU F 3 63 ? 187.879 120.718 144.422 1.00 54.54 100 LEU E N 1
ATOM 10183 C CA . LEU F 3 63 ? 187.285 120.977 145.724 1.00 54.54 100 LEU E CA 1
ATOM 10184 C C . LEU F 3 63 ? 185.840 120.501 145.727 1.00 54.54 100 LEU E C 1
ATOM 10185 O O . LEU F 3 63 ? 185.180 120.462 144.686 1.00 54.54 100 LEU E O 1
ATOM 10190 N N . ALA F 3 64 ? 185.355 120.140 146.913 1.00 51.99 101 ALA E N 1
ATOM 10191 C CA . ALA F 3 64 ? 183.994 119.653 147.079 1.00 51.99 101 ALA E CA 1
ATOM 10192 C C . ALA F 3 64 ? 183.440 120.155 148.405 1.00 51.99 101 ALA E C 1
ATOM 10193 O O . ALA F 3 64 ? 184.156 120.751 149.215 1.00 51.99 101 ALA E O 1
ATOM 10195 N N . ASN F 3 65 ? 182.152 119.890 148.614 1.00 54.94 102 ASN E N 1
ATOM 10196 C CA . ASN F 3 65 ? 181.396 120.282 149.808 1.00 54.94 102 ASN E CA 1
ATOM 10197 C C . ASN F 3 65 ? 181.760 121.696 150.266 1.00 54.94 102 ASN E C 1
ATOM 10198 O O . ASN F 3 65 ? 182.226 121.926 151.382 1.00 54.94 102 ASN E O 1
ATOM 10203 N N . LEU F 3 66 ? 181.532 122.650 149.368 1.00 50.70 103 LEU E N 1
ATOM 10204 C CA . LEU F 3 66 ? 181.809 124.046 149.674 1.00 50.70 103 LEU E CA 1
ATOM 10205 C C . LEU F 3 66 ? 180.835 124.565 150.725 1.00 50.70 103 LEU E C 1
ATOM 10206 O O . LEU F 3 66 ? 179.662 124.183 150.754 1.00 50.70 103 LEU E O 1
ATOM 10211 N N . ASN F 3 67 ? 181.330 125.441 151.592 1.00 55.98 104 ASN E N 1
ATOM 10212 C CA . ASN F 3 67 ? 180.563 125.996 152.696 1.00 55.98 104 ASN E CA 1
ATOM 10213 C C . ASN F 3 67 ? 180.262 127.469 152.433 1.00 55.98 104 ASN E C 1
ATOM 10214 O O . ASN F 3 67 ? 180.583 128.016 151.374 1.00 55.98 104 ASN E O 1
ATOM 10219 N N . GLY F 3 68 ? 179.632 128.108 153.415 1.00 48.62 105 GLY E N 1
ATOM 10220 C CA . GLY F 3 68 ? 179.251 129.498 153.260 1.00 48.62 105 GLY E CA 1
ATOM 10221 C C . GLY F 3 68 ? 180.454 130.417 153.158 1.00 48.62 105 GLY E C 1
ATOM 10222 O O . GLY F 3 68 ? 181.543 130.122 153.649 1.00 48.62 105 GLY E O 1
ATOM 10223 N N . SER F 3 69 ? 180.243 131.555 152.501 1.00 46.79 106 SER E N 1
ATOM 10224 C CA . SER F 3 69 ? 181.310 132.530 152.328 1.00 46.79 106 SER E CA 1
ATOM 10225 C C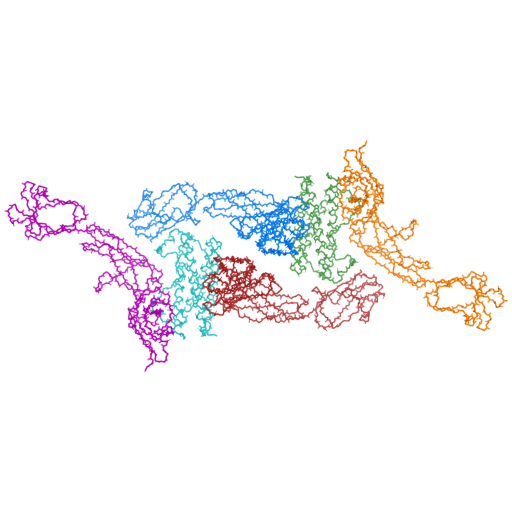 . SER F 3 69 ? 181.616 133.229 153.646 1.00 46.79 106 SER E C 1
ATOM 10226 O O . SER F 3 69 ? 180.716 133.523 154.438 1.00 46.79 106 SER E O 1
ATOM 10229 N N . ARG F 3 70 ? 182.904 133.493 153.880 1.00 46.47 107 ARG E N 1
ATOM 10230 C CA . ARG F 3 70 ? 183.304 134.188 155.099 1.00 46.47 107 ARG E CA 1
ATOM 10231 C C . ARG F 3 70 ? 182.838 135.639 155.084 1.00 46.47 107 ARG E C 1
ATOM 10232 O O . ARG F 3 70 ? 182.418 136.173 156.117 1.00 46.47 107 ARG E O 1
ATOM 10240 N N . GLN F 3 71 ? 182.902 136.290 153.925 1.00 45.59 108 GLN E N 1
ATOM 10241 C CA . GLN F 3 71 ? 182.456 137.665 153.771 1.00 45.59 108 GLN E CA 1
ATOM 10242 C C . GLN F 3 71 ? 181.460 137.748 152.623 1.00 45.59 108 GLN E C 1
ATOM 10243 O O . GLN F 3 71 ? 181.360 136.842 151.791 1.00 45.59 108 GLN E O 1
ATOM 10249 N N . ARG F 3 72 ? 180.718 138.858 152.587 1.00 43.31 109 ARG E N 1
ATOM 10250 C CA . ARG F 3 72 ? 179.718 139.053 151.546 1.00 43.31 109 ARG E CA 1
ATOM 10251 C C . ARG F 3 72 ? 180.340 139.272 150.173 1.00 43.31 109 ARG E C 1
ATOM 10252 O O . ARG F 3 72 ? 179.660 139.072 149.161 1.00 43.31 109 ARG E O 1
ATOM 10260 N N . SER F 3 73 ? 181.610 139.676 150.114 1.00 43.13 110 SER E N 1
ATOM 10261 C CA . SER F 3 73 ? 182.254 139.916 148.829 1.00 43.13 110 SER E CA 1
ATOM 10262 C C . SER F 3 73 ? 182.665 138.624 148.134 1.00 43.13 110 SER E C 1
ATOM 10263 O O . SER F 3 73 ? 182.849 138.625 146.912 1.00 43.13 110 SER E O 1
ATOM 10266 N N . GLY F 3 74 ? 182.812 137.538 148.870 1.00 44.88 111 GLY E N 1
ATOM 10267 C CA . GLY F 3 74 ? 183.172 136.266 148.281 1.00 44.88 111 GLY E CA 1
ATOM 10268 C C . GLY F 3 74 ? 184.574 135.835 148.677 1.00 44.88 111 GLY E C 1
ATOM 10269 O O . GLY F 3 74 ? 185.447 136.657 148.985 1.00 44.88 111 GLY E O 1
ATOM 10270 N N . ASP F 3 75 ? 184.792 134.522 148.670 1.00 47.45 112 ASP E N 1
ATOM 10271 C CA . ASP F 3 75 ? 186.097 133.976 149.015 1.00 47.45 112 ASP E CA 1
ATOM 10272 C C . ASP F 3 75 ? 187.106 134.273 147.914 1.00 47.45 112 ASP E C 1
ATOM 10273 O O . ASP F 3 75 ? 186.774 134.266 146.725 1.00 47.45 112 ASP E O 1
ATOM 10278 N N . ASN F 3 76 ? 188.348 134.532 148.315 1.00 42.09 113 ASN E N 1
ATOM 10279 C CA . ASN F 3 76 ? 189.416 134.886 147.389 1.00 42.09 113 ASN E CA 1
ATOM 10280 C C . ASN F 3 76 ? 190.311 133.674 147.159 1.00 42.09 113 ASN E C 1
ATOM 10281 O O . ASN F 3 76 ? 190.861 133.112 148.112 1.00 42.09 113 ASN E O 1
ATOM 10286 N N . LEU F 3 77 ? 190.452 133.277 145.896 1.00 44.78 114 LEU E N 1
ATOM 10287 C CA . LEU F 3 77 ? 191.324 132.178 145.495 1.00 44.78 114 LEU E CA 1
ATOM 10288 C C . LEU F 3 77 ? 192.485 132.765 144.702 1.00 44.78 114 LEU E C 1
ATOM 10289 O O . LEU F 3 77 ? 192.302 133.218 143.567 1.00 44.78 114 LEU E O 1
ATOM 10294 N N . VAL F 3 78 ? 193.674 132.758 145.298 1.00 46.46 115 VAL E N 1
ATOM 10295 C CA . VAL F 3 78 ? 194.863 133.367 144.714 1.00 46.46 115 VAL E CA 1
ATOM 10296 C C . VAL F 3 78 ? 195.829 132.263 144.308 1.00 46.46 115 VAL E C 1
ATOM 10297 O O . VAL F 3 78 ? 196.132 131.369 145.107 1.00 46.46 115 VAL E O 1
ATOM 10301 N N . CYS F 3 79 ? 196.309 132.327 143.068 1.00 50.78 116 CYS E N 1
ATOM 10302 C CA . CYS F 3 79 ? 197.304 131.387 142.563 1.00 50.78 116 CYS E CA 1
ATOM 10303 C C . CYS F 3 79 ? 198.687 131.992 142.776 1.00 50.78 116 CYS E C 1
ATOM 10304 O O . CYS F 3 79 ? 199.070 132.943 142.086 1.00 50.78 116 CYS E O 1
ATOM 10307 N N . HIS F 3 80 ? 199.434 131.444 143.728 1.00 52.63 117 HIS E N 1
ATOM 10308 C CA . HIS F 3 80 ? 200.737 131.971 144.104 1.00 52.63 117 HIS E CA 1
ATOM 10309 C C . HIS F 3 80 ? 201.852 131.218 143.391 1.00 52.63 117 HIS E C 1
ATOM 10310 O O . HIS F 3 80 ? 201.693 130.061 142.992 1.00 52.63 117 HIS E O 1
ATOM 10317 N N . ALA F 3 81 ? 202.989 131.891 143.235 1.00 60.11 118 ALA E N 1
ATOM 10318 C CA . ALA F 3 81 ? 204.167 131.294 142.631 1.00 60.11 118 ALA E CA 1
ATOM 10319 C C . ALA F 3 81 ? 205.024 130.627 143.705 1.00 60.11 118 ALA E C 1
ATOM 10320 O O . ALA F 3 81 ? 204.666 130.581 144.884 1.00 60.11 118 ALA E O 1
ATOM 10322 N N . ARG F 3 82 ? 206.180 130.102 143.293 1.00 69.41 119 ARG E N 1
ATOM 10323 C CA . ARG F 3 82 ? 207.061 129.431 144.243 1.00 69.41 119 ARG E CA 1
ATOM 10324 C C . ARG F 3 82 ? 207.706 130.428 145.200 1.00 69.41 119 ARG E C 1
ATOM 10325 O O . ARG F 3 82 ? 207.903 130.123 146.382 1.00 69.41 119 ARG E O 1
ATOM 10333 N N . ASP F 3 83 ? 208.036 131.622 144.711 1.00 66.18 120 ASP E N 1
ATOM 10334 C CA . ASP F 3 83 ? 208.651 132.648 145.543 1.00 66.18 120 ASP E CA 1
ATOM 10335 C C . ASP F 3 83 ? 207.638 133.465 146.335 1.00 66.18 120 ASP E C 1
ATOM 10336 O O . ASP F 3 83 ? 208.044 134.324 147.125 1.00 66.18 120 ASP E O 1
ATOM 10341 N N . GLY F 3 84 ? 206.344 133.225 146.147 1.00 60.95 121 GLY E N 1
ATOM 10342 C CA . GLY F 3 84 ? 205.316 133.944 146.868 1.00 60.95 121 GLY E CA 1
ATOM 10343 C C . GLY F 3 84 ? 204.657 135.079 146.119 1.00 60.95 121 GLY E C 1
ATOM 10344 O O . GLY F 3 84 ? 203.847 135.798 146.714 1.00 60.95 121 GLY E O 1
ATOM 10345 N N . SER F 3 85 ? 204.974 135.266 144.840 1.00 57.79 122 SER E N 1
ATOM 10346 C CA . SER F 3 85 ? 204.375 136.348 144.073 1.00 57.79 122 SER E CA 1
ATOM 10347 C C . SER F 3 85 ? 202.920 136.035 143.740 1.00 57.79 122 SER E C 1
ATOM 10348 O O . SER F 3 85 ? 202.530 134.877 143.569 1.00 57.79 122 SER E O 1
ATOM 10351 N N . ILE F 3 86 ? 202.114 137.088 143.649 1.00 53.61 123 ILE E N 1
ATOM 10352 C CA . ILE F 3 86 ? 200.699 136.966 143.320 1.00 53.61 123 ILE E CA 1
ATOM 10353 C C . ILE F 3 86 ? 200.563 137.034 141.803 1.00 53.61 123 ILE E C 1
ATOM 10354 O O . ILE F 3 86 ? 200.840 138.068 141.190 1.00 53.61 123 ILE E O 1
ATOM 10359 N N . LEU F 3 87 ? 200.136 135.927 141.195 1.00 55.31 124 LEU E N 1
ATOM 10360 C CA . LEU F 3 87 ? 199.985 135.855 139.747 1.00 55.31 124 LEU E CA 1
ATOM 10361 C C . LEU F 3 87 ? 198.582 136.253 139.298 1.00 55.31 124 LEU E C 1
ATOM 10362 O O . LEU F 3 87 ? 198.428 137.105 138.417 1.00 55.31 124 LEU E O 1
ATOM 10367 N N . ALA F 3 88 ? 197.555 135.648 139.890 1.00 49.58 125 ALA E N 1
ATOM 10368 C CA . ALA F 3 88 ? 196.178 135.943 139.525 1.00 49.58 125 ALA E CA 1
ATOM 10369 C C . ALA F 3 88 ? 195.284 135.715 140.736 1.00 49.58 125 ALA E C 1
ATOM 10370 O O . ALA F 3 88 ? 195.716 135.187 141.764 1.00 49.58 125 ALA E O 1
ATOM 10372 N N . GLY F 3 89 ? 194.025 136.120 140.600 1.00 45.61 126 GLY E N 1
ATOM 10373 C CA . GLY F 3 89 ? 193.062 135.961 141.673 1.00 45.61 126 GLY E CA 1
ATOM 10374 C C . GLY F 3 89 ? 191.661 135.803 141.125 1.00 45.61 126 GLY E C 1
ATOM 10375 O O . GLY F 3 89 ? 191.383 136.118 139.963 1.00 45.61 126 GLY E O 1
ATOM 10376 N N . SER F 3 90 ? 190.774 135.305 141.984 1.00 43.25 127 SER E N 1
ATOM 10377 C CA . SER F 3 90 ? 189.385 135.085 141.613 1.00 43.25 127 SER E CA 1
ATOM 10378 C C . SER F 3 90 ? 188.521 135.169 142.863 1.00 43.25 127 SER E C 1
ATOM 10379 O O . SER F 3 90 ? 189.019 135.164 143.991 1.00 43.25 127 SER E O 1
ATOM 10382 N N . CYS F 3 91 ? 187.211 135.246 142.647 1.00 41.28 128 CYS E N 1
ATOM 10383 C CA . CYS F 3 91 ? 186.235 135.324 143.724 1.00 41.28 128 CYS E CA 1
ATOM 10384 C C . CYS F 3 91 ? 185.191 134.231 143.551 1.00 41.28 128 CYS E C 1
ATOM 10385 O O . CYS F 3 91 ? 184.795 133.909 142.426 1.00 41.28 128 CYS E O 1
ATOM 10388 N N . LEU F 3 92 ? 184.748 133.663 144.670 1.00 41.76 129 LEU E N 1
ATOM 10389 C CA . LEU F 3 92 ? 183.775 132.579 144.679 1.00 41.76 129 LEU E CA 1
ATOM 10390 C C . LEU F 3 92 ? 182.514 133.039 145.394 1.00 41.76 129 LEU E C 1
ATOM 10391 O O . LEU F 3 92 ? 182.581 133.529 146.526 1.00 41.76 129 LEU E O 1
ATOM 10396 N N . TYR F 3 93 ? 181.370 132.878 144.734 1.00 39.69 130 TYR E N 1
ATOM 10397 C CA . TYR F 3 93 ? 180.073 133.248 145.287 1.00 39.69 130 TYR E CA 1
ATOM 10398 C C . TYR F 3 93 ? 179.254 131.984 145.508 1.00 39.69 130 TYR E C 1
ATOM 10399 O O . TYR F 3 93 ? 178.932 131.274 144.549 1.00 39.69 130 TYR E O 1
ATOM 10408 N N . VAL F 3 94 ? 178.921 131.706 146.768 1.00 41.67 131 VAL E N 1
ATOM 10409 C CA . VAL F 3 94 ? 178.147 130.527 147.133 1.00 41.67 131 VAL E CA 1
ATOM 10410 C C . VAL F 3 94 ? 177.087 130.926 148.149 1.00 41.67 131 VAL E C 1
ATOM 10411 O O . VAL F 3 94 ? 177.300 131.809 148.986 1.00 41.67 131 VAL E O 1
ATOM 10415 N N . GLY F 3 95 ? 175.938 130.267 148.069 1.00 41.83 132 GLY E N 1
ATOM 10416 C CA . GLY F 3 95 ? 174.857 130.560 148.988 1.00 41.83 132 GLY E CA 1
ATOM 10417 C C . GLY F 3 95 ? 173.666 129.669 148.726 1.00 41.83 132 GLY E C 1
ATOM 10418 O O . GLY F 3 95 ? 173.789 128.603 148.120 1.00 41.83 132 GLY E O 1
ATOM 10419 N N . LEU F 3 96 ? 172.505 130.120 149.191 1.00 44.13 133 LEU E N 1
ATOM 10420 C CA . LEU F 3 96 ? 171.253 129.398 149.037 1.00 44.13 133 LEU E CA 1
ATOM 10421 C C . LEU F 3 96 ? 170.160 130.373 148.632 1.00 44.13 133 LEU E C 1
ATOM 10422 O O . LEU F 3 96 ? 170.221 131.558 148.982 1.00 44.13 133 LEU E O 1
ATOM 10427 N N . PRO F 3 97 ? 169.154 129.908 147.885 1.00 40.43 134 PRO E N 1
ATOM 10428 C CA . PRO F 3 97 ? 168.075 130.806 147.480 1.00 40.43 134 PRO E CA 1
ATOM 10429 C C . PRO F 3 97 ? 167.290 131.289 148.685 1.00 40.43 134 PRO E C 1
ATOM 10430 O O . PRO F 3 97 ? 167.187 130.581 149.702 1.00 40.43 134 PRO E O 1
ATOM 10434 N N . PRO F 3 98 ? 166.718 132.489 148.620 1.00 39.82 135 PRO E N 1
ATOM 10435 C CA . PRO F 3 98 ? 165.967 133.013 149.766 1.00 39.82 135 PRO E CA 1
ATOM 10436 C C . PRO F 3 98 ? 164.592 132.376 149.879 1.00 39.82 135 PRO E C 1
ATOM 10437 O O . PRO F 3 98 ? 163.929 132.090 148.878 1.00 39.82 135 PRO E O 1
ATOM 10441 N N . GLU F 3 99 ? 164.166 132.154 151.119 1.00 42.32 136 GLU E N 1
ATOM 10442 C CA . GLU F 3 99 ? 162.855 131.592 151.395 1.00 42.32 136 GLU E CA 1
ATOM 10443 C C . GLU F 3 99 ? 161.857 132.712 151.687 1.00 42.32 136 GLU E C 1
ATOM 10444 O O . GLU F 3 99 ? 162.184 133.900 151.649 1.00 42.32 136 GLU E O 1
ATOM 10450 N N . LYS F 3 100 ? 160.621 132.327 151.983 1.00 38.05 137 LYS E N 1
ATOM 10451 C CA . LYS F 3 100 ? 159.577 133.302 152.271 1.00 38.05 137 LYS E CA 1
ATOM 10452 C C . LYS F 3 100 ? 159.749 133.844 153.685 1.00 38.05 137 LYS E C 1
ATOM 10453 O O . LYS F 3 100 ? 159.784 133.057 154.638 1.00 38.05 137 LYS E O 1
ATOM 10459 N N . PRO F 3 101 ? 159.865 135.158 153.867 1.00 37.78 138 PRO E N 1
ATOM 10460 C CA . PRO F 3 101 ? 159.986 135.704 155.222 1.00 37.78 138 PRO E CA 1
ATOM 10461 C C . PRO F 3 101 ? 158.703 135.514 156.016 1.00 37.78 138 PRO E C 1
ATOM 10462 O O . PRO F 3 101 ? 157.600 135.474 155.465 1.00 37.78 138 PRO E O 1
ATOM 10466 N N . VAL F 3 102 ? 158.863 135.396 157.334 1.00 41.78 139 VAL E N 1
ATOM 10467 C CA . VAL F 3 102 ? 157.750 135.186 158.249 1.00 41.78 139 VAL E CA 1
ATOM 10468 C C . VAL F 3 102 ? 157.912 136.122 159.441 1.00 41.78 139 VAL E C 1
ATOM 10469 O O . VAL F 3 102 ? 158.910 136.833 159.573 1.00 41.78 139 VAL E O 1
ATOM 10473 N N . ASN F 3 103 ? 156.903 136.108 160.313 1.00 48.55 140 ASN E N 1
ATOM 10474 C CA . ASN F 3 103 ? 156.880 136.915 161.533 1.00 48.55 140 ASN E CA 1
ATOM 10475 C C . ASN F 3 103 ? 157.026 138.405 161.212 1.00 48.55 140 ASN E C 1
ATOM 10476 O O . ASN F 3 103 ? 157.984 139.069 161.612 1.00 48.55 140 ASN E O 1
ATOM 10481 N N . ILE F 3 104 ? 156.047 138.919 160.473 1.00 39.46 141 ILE E N 1
ATOM 10482 C CA . ILE F 3 104 ? 156.001 140.323 160.083 1.00 39.46 141 ILE E CA 1
ATOM 10483 C C . ILE F 3 104 ? 154.992 141.039 160.969 1.00 39.46 141 ILE E C 1
ATOM 10484 O O . ILE F 3 104 ? 153.843 140.597 161.097 1.00 39.46 141 ILE E O 1
ATOM 10489 N N . SER F 3 105 ? 155.418 142.142 161.580 1.00 38.10 142 SER E N 1
ATOM 10490 C CA . SER F 3 105 ? 154.562 142.924 162.459 1.00 38.10 142 SER E CA 1
ATOM 10491 C C . SER F 3 105 ? 154.796 144.405 162.202 1.00 38.10 142 SER E C 1
ATOM 10492 O O . SER F 3 105 ? 155.928 144.829 161.956 1.00 38.10 142 SER E O 1
ATOM 10495 N N . CYS F 3 106 ? 153.719 145.185 162.260 1.00 38.69 143 CYS E N 1
ATOM 10496 C CA . CYS F 3 106 ? 153.779 146.620 162.033 1.00 38.69 143 CYS E CA 1
ATOM 10497 C C . CYS F 3 106 ? 153.029 147.348 163.139 1.00 38.69 143 CYS E C 1
ATOM 10498 O O . CYS F 3 106 ? 152.127 146.792 163.771 1.00 38.69 143 CYS E O 1
ATOM 10501 N N . TRP F 3 107 ? 153.413 148.602 163.364 1.00 38.13 144 TRP E N 1
ATOM 10502 C CA . TRP F 3 107 ? 152.765 149.450 164.352 1.00 38.13 144 TRP E CA 1
ATOM 10503 C C . TRP F 3 107 ? 152.716 150.878 163.830 1.00 38.13 144 TRP E C 1
ATOM 10504 O O . TRP F 3 107 ? 153.604 151.317 163.094 1.00 38.13 144 TRP E O 1
ATOM 10515 N N . SER F 3 108 ? 151.668 151.599 164.218 1.00 42.41 145 SER E N 1
ATOM 10516 C CA . SER F 3 108 ? 151.454 152.974 163.793 1.00 42.41 145 SER E CA 1
ATOM 10517 C C . SER F 3 108 ? 151.495 153.898 165.002 1.00 42.41 145 SER E C 1
ATOM 10518 O O . SER F 3 108 ? 150.942 153.578 166.059 1.00 42.41 145 SER E O 1
ATOM 10521 N N . LYS F 3 109 ? 152.149 155.045 164.839 1.00 44.63 146 LYS E N 1
ATOM 10522 C CA . LYS F 3 109 ? 152.302 156.031 165.905 1.00 44.63 146 LYS E CA 1
ATOM 10523 C C . LYS F 3 109 ? 151.404 157.224 165.600 1.00 44.63 146 LYS E C 1
ATOM 10524 O O . LYS F 3 109 ? 151.674 157.988 164.666 1.00 44.63 146 LYS E O 1
ATOM 10530 N N . ASN F 3 110 ? 150.334 157.373 166.386 1.00 46.88 147 ASN E N 1
ATOM 10531 C CA . ASN F 3 110 ? 149.395 158.491 166.266 1.00 46.88 147 ASN E CA 1
ATOM 10532 C C . ASN F 3 110 ? 148.751 158.556 164.884 1.00 46.88 147 ASN E C 1
ATOM 10533 O O . ASN F 3 110 ? 148.315 159.623 164.444 1.00 46.88 147 ASN E O 1
ATOM 10538 N N . MET F 3 111 ? 148.685 157.414 164.194 1.00 48.44 148 MET E N 1
ATOM 10539 C CA . MET F 3 111 ? 148.087 157.316 162.861 1.00 48.44 148 MET E CA 1
ATOM 10540 C C . MET F 3 111 ? 148.745 158.272 161.868 1.00 48.44 148 MET E C 1
ATOM 10541 O O . MET F 3 111 ? 148.097 158.762 160.940 1.00 48.44 148 MET E O 1
ATOM 10546 N N . LYS F 3 112 ? 150.037 158.545 162.056 1.00 45.02 149 LYS E N 1
ATOM 10547 C CA . LYS F 3 112 ? 150.781 159.426 161.171 1.00 45.02 149 LYS E CA 1
ATOM 10548 C C . LYS F 3 112 ? 151.927 158.739 160.445 1.00 45.02 149 LYS E C 1
ATOM 10549 O O . LYS F 3 112 ? 152.485 159.329 159.513 1.00 45.02 149 LYS E O 1
ATOM 10555 N N . ASP F 3 113 ? 152.293 157.521 160.837 1.00 42.63 150 ASP E N 1
ATOM 10556 C CA . ASP F 3 113 ? 153.383 156.801 160.194 1.00 42.63 150 ASP E CA 1
ATOM 10557 C C . ASP F 3 113 ? 153.210 155.313 160.452 1.00 42.63 150 ASP E C 1
ATOM 10558 O O . ASP F 3 113 ? 152.478 154.902 161.356 1.00 42.63 150 ASP E O 1
ATOM 10563 N N . LEU F 3 114 ? 153.893 154.509 159.640 1.00 39.55 151 LEU E N 1
ATOM 10564 C CA . LEU F 3 114 ? 153.845 153.057 159.749 1.00 39.55 151 LEU E CA 1
ATOM 10565 C C . LEU F 3 114 ? 155.263 152.509 159.731 1.00 39.55 151 LEU E C 1
ATOM 10566 O O . LEU F 3 114 ? 156.061 152.869 158.860 1.00 39.55 151 LEU E O 1
ATOM 10571 N N . THR F 3 115 ? 155.572 151.639 160.691 1.00 38.18 152 THR E N 1
ATOM 10572 C CA . THR F 3 115 ? 156.886 151.019 160.803 1.00 38.18 152 THR E CA 1
ATOM 10573 C C . THR F 3 115 ? 156.705 149.514 160.925 1.00 38.18 152 THR E C 1
ATOM 10574 O O . THR F 3 115 ? 156.046 149.041 161.856 1.00 38.18 152 THR E O 1
ATOM 10578 N N . CYS F 3 116 ? 157.287 148.769 159.990 1.00 41.30 153 CYS E N 1
ATOM 10579 C CA . CYS F 3 116 ? 157.185 147.319 159.961 1.00 41.30 153 CYS E CA 1
ATOM 10580 C C . CYS F 3 116 ? 158.542 146.686 160.239 1.00 41.30 153 CYS E C 1
ATOM 10581 O O . CYS F 3 116 ? 159.591 147.271 159.955 1.00 41.30 153 CYS E O 1
ATOM 10584 N N . ARG F 3 117 ? 158.509 145.480 160.802 1.00 42.19 154 ARG E N 1
ATOM 10585 C CA . ARG F 3 117 ? 159.716 144.722 161.100 1.00 42.19 154 ARG E CA 1
ATOM 10586 C C . ARG F 3 117 ? 159.477 143.262 160.750 1.00 42.19 154 ARG E C 1
ATOM 10587 O O . ARG F 3 117 ? 158.469 142.681 161.163 1.00 42.19 154 ARG E O 1
ATOM 10595 N N . TRP F 3 118 ? 160.400 142.675 159.994 1.00 38.38 155 TRP E N 1
ATOM 10596 C CA . TRP F 3 118 ? 160.293 141.294 159.552 1.00 38.38 155 TRP E CA 1
ATOM 10597 C C . TRP F 3 118 ? 161.579 140.550 159.883 1.00 38.38 155 TRP E C 1
ATOM 10598 O O . TRP F 3 118 ? 162.566 141.134 160.339 1.00 38.38 155 TRP E O 1
ATOM 10609 N N . THR F 3 119 ? 161.556 139.239 159.647 1.00 42.65 156 THR E N 1
ATOM 10610 C CA . THR F 3 119 ? 162.691 138.371 159.917 1.00 42.65 156 THR E CA 1
ATOM 10611 C C . THR F 3 119 ? 162.925 137.478 158.704 1.00 42.65 156 THR E C 1
ATOM 10612 O O . THR F 3 119 ? 161.965 136.892 158.174 1.00 42.65 156 THR E O 1
ATOM 10616 N N . PRO F 3 120 ? 164.170 137.358 158.224 1.00 42.56 157 PRO E N 1
ATOM 10617 C CA . PRO F 3 120 ? 164.442 136.477 157.079 1.00 42.56 157 PRO E CA 1
ATOM 10618 C C . PRO F 3 120 ? 164.049 135.032 157.341 1.00 42.56 157 PRO E C 1
ATOM 10619 O O . PRO F 3 120 ? 163.273 134.444 156.582 1.00 42.56 157 PRO E O 1
ATOM 10623 N N . GLY F 3 121 ? 164.581 134.451 158.415 1.00 50.36 158 GLY E N 1
ATOM 10624 C CA . GLY F 3 121 ? 164.239 133.100 158.804 1.00 50.36 158 GLY E CA 1
ATOM 10625 C C . GLY F 3 121 ? 164.999 132.002 158.093 1.00 50.36 158 GLY E C 1
ATOM 10626 O O . GLY F 3 121 ? 164.722 130.822 158.345 1.00 50.36 158 GLY E O 1
ATOM 10627 N N . ALA F 3 122 ? 165.941 132.341 157.218 1.00 53.00 159 ALA E N 1
ATOM 10628 C CA . ALA F 3 122 ? 166.738 131.359 156.495 1.00 53.00 159 ALA E CA 1
ATOM 10629 C C . ALA F 3 122 ? 168.215 131.654 156.709 1.00 53.00 159 ALA E C 1
ATOM 10630 O O . ALA F 3 122 ? 168.636 132.814 156.647 1.00 53.00 159 ALA E O 1
ATOM 10632 N N . HIS F 3 123 ? 168.995 130.605 156.961 1.00 54.97 160 HIS E N 1
ATOM 10633 C CA . HIS F 3 123 ? 170.423 130.739 157.213 1.00 54.97 160 HIS E CA 1
ATOM 10634 C C . HIS F 3 123 ? 171.260 130.722 155.941 1.00 54.97 160 HIS E C 1
ATOM 10635 O O . HIS F 3 123 ? 172.469 130.971 156.010 1.00 54.97 160 HIS E O 1
ATOM 10642 N N . GLY F 3 124 ? 170.656 130.445 154.788 1.00 48.47 161 GLY E N 1
ATOM 10643 C CA . GLY F 3 124 ? 171.400 130.362 153.548 1.00 48.47 161 GLY E CA 1
ATOM 10644 C C . GLY F 3 124 ? 171.484 131.669 152.787 1.00 48.47 161 GLY E C 1
ATOM 10645 O O . GLY F 3 124 ? 172.373 131.849 151.949 1.00 48.47 161 GLY E O 1
ATOM 10646 N N . GLU F 3 125 ? 170.564 132.592 153.068 1.00 50.19 162 GLU E N 1
ATOM 10647 C CA . GLU F 3 125 ? 170.535 133.871 152.371 1.00 50.19 162 GLU E CA 1
ATOM 10648 C C . GLU F 3 125 ? 171.438 134.921 153.003 1.00 50.19 162 GLU E C 1
ATOM 10649 O O . GLU F 3 125 ? 171.756 135.918 152.345 1.00 50.19 162 GLU E O 1
ATOM 10655 N N . THR F 3 126 ? 171.858 134.724 154.255 1.00 47.66 163 THR E N 1
ATOM 10656 C CA . THR F 3 126 ? 172.693 135.715 154.924 1.00 47.66 163 THR E CA 1
ATOM 10657 C C . THR F 3 126 ? 174.118 135.739 154.386 1.00 47.66 163 THR E C 1
ATOM 10658 O O . THR F 3 126 ? 174.848 136.700 154.650 1.00 47.66 163 THR E O 1
ATOM 10662 N N . PHE F 3 127 ? 174.529 134.711 153.642 1.00 46.02 164 PHE E N 1
ATOM 10663 C CA . PHE F 3 127 ? 175.885 134.685 153.103 1.00 46.02 164 PHE E CA 1
ATOM 10664 C C . PHE F 3 127 ? 176.036 135.668 151.948 1.00 46.02 164 PHE E C 1
ATOM 10665 O O . PHE F 3 127 ? 176.985 136.460 151.913 1.00 46.02 164 PHE E O 1
ATOM 10673 N N . LEU F 3 128 ? 175.111 135.631 150.994 1.00 40.46 165 LEU E N 1
ATOM 10674 C CA . LEU F 3 128 ? 175.147 136.527 149.850 1.00 40.46 165 LEU E CA 1
ATOM 10675 C C . LEU F 3 128 ? 174.305 137.773 150.118 1.00 40.46 165 LEU E C 1
ATOM 10676 O O . LEU F 3 128 ? 173.504 137.829 151.053 1.00 40.46 165 LEU E O 1
ATOM 10681 N N . HIS F 3 129 ? 174.501 138.786 149.277 1.00 47.56 166 HIS E N 1
ATOM 10682 C CA . HIS F 3 129 ? 173.750 140.029 149.404 1.00 47.56 166 HIS E CA 1
ATOM 10683 C C . HIS F 3 129 ? 172.302 139.803 148.986 1.00 47.56 166 HIS E C 1
ATOM 10684 O O . HIS F 3 129 ? 172.026 139.478 147.827 1.00 47.56 166 HIS E O 1
ATOM 10691 N N . THR F 3 130 ? 171.380 139.975 149.928 1.00 42.21 167 THR E N 1
ATOM 10692 C CA . THR F 3 130 ? 169.958 139.771 149.692 1.00 42.21 167 THR E CA 1
ATOM 10693 C C . THR F 3 130 ? 169.237 141.111 149.742 1.00 42.21 167 THR E C 1
ATOM 10694 O O . THR F 3 130 ? 169.451 141.901 150.668 1.00 42.21 167 THR E O 1
ATOM 10698 N N . ASN F 3 131 ? 168.388 141.361 148.749 1.00 47.78 168 ASN E N 1
ATOM 10699 C CA . ASN F 3 131 ? 167.619 142.595 148.676 1.00 47.78 168 ASN E CA 1
ATOM 10700 C C . ASN F 3 131 ? 166.265 142.398 149.346 1.00 47.78 168 ASN E C 1
ATOM 10701 O O . ASN F 3 131 ? 165.584 141.396 149.103 1.00 47.78 168 ASN E O 1
ATOM 10706 N N . TYR F 3 132 ? 165.880 143.355 150.187 1.00 39.73 169 TYR E N 1
ATOM 10707 C CA . TYR F 3 132 ? 164.610 143.317 150.902 1.00 39.73 169 TYR E CA 1
ATOM 10708 C C . TYR F 3 132 ? 163.817 144.569 150.558 1.00 39.73 169 TYR E C 1
ATOM 10709 O O . TYR F 3 132 ? 164.297 145.688 150.769 1.00 39.73 169 TYR E O 1
ATOM 10718 N N . SER F 3 133 ? 162.610 144.379 150.032 1.00 38.85 170 SER E N 1
ATOM 10719 C CA . SER F 3 133 ? 161.736 145.477 149.648 1.00 38.85 170 SER E CA 1
ATOM 10720 C C . SER F 3 133 ? 160.363 145.274 150.269 1.00 38.85 170 SER E C 1
ATOM 10721 O O . SER F 3 133 ? 159.864 144.147 150.338 1.00 38.85 170 SER E O 1
ATOM 10724 N N . LEU F 3 134 ? 159.757 146.369 150.718 1.00 35.32 171 LEU E N 1
ATOM 10725 C CA . LEU F 3 134 ? 158.443 146.348 151.344 1.00 35.32 171 LEU E CA 1
ATOM 10726 C C . LEU F 3 134 ? 157.426 146.983 150.405 1.00 35.32 171 LEU E C 1
ATOM 10727 O O . LEU F 3 134 ? 157.655 148.081 149.886 1.00 35.32 171 LEU E O 1
ATOM 10732 N N . LYS F 3 135 ? 156.309 146.292 150.192 1.00 37.60 172 LYS E N 1
ATOM 10733 C CA . LYS F 3 135 ? 155.237 146.764 149.327 1.00 37.60 172 LYS E CA 1
ATOM 10734 C C . LYS F 3 135 ? 153.950 146.857 150.132 1.00 37.60 172 LYS E C 1
ATOM 10735 O O . LYS F 3 135 ? 153.581 145.908 150.831 1.00 37.60 172 LYS E O 1
ATOM 10741 N N . TYR F 3 136 ? 153.271 147.998 150.032 1.00 38.23 173 TYR E N 1
ATOM 10742 C CA . TYR F 3 136 ? 152.016 148.219 150.734 1.00 38.23 173 TYR E CA 1
ATOM 10743 C C . TYR F 3 136 ? 151.028 148.895 149.797 1.00 38.23 173 TYR E C 1
ATOM 10744 O O . TYR F 3 136 ? 151.403 149.772 149.013 1.00 38.23 173 TYR E O 1
ATOM 10753 N N . LYS F 3 137 ? 149.766 148.481 149.882 1.00 40.00 174 LYS E N 1
ATOM 10754 C CA . LYS F 3 137 ? 148.718 149.030 149.034 1.00 40.00 174 LYS E CA 1
ATOM 10755 C C . LYS F 3 137 ? 147.370 148.723 149.668 1.00 40.00 174 LYS E C 1
ATOM 10756 O O . LYS F 3 137 ? 147.272 147.956 150.629 1.00 40.00 174 LYS E O 1
ATOM 10762 N N . LEU F 3 138 ? 146.327 149.336 149.116 1.00 42.20 175 LEU E N 1
ATOM 10763 C CA . LEU F 3 138 ? 144.972 149.076 149.573 1.00 42.20 175 LEU E CA 1
ATOM 10764 C C . LEU F 3 138 ? 144.451 147.775 148.974 1.00 42.20 175 LEU E C 1
ATOM 10765 O O . LEU F 3 138 ? 144.908 147.322 147.920 1.00 42.20 175 LEU E O 1
ATOM 10770 N N . ARG F 3 139 ? 143.480 147.172 149.662 1.00 41.51 176 ARG E N 1
ATOM 10771 C CA . ARG F 3 139 ? 142.996 145.857 149.255 1.00 41.51 176 ARG E CA 1
ATOM 10772 C C . ARG F 3 139 ? 142.100 145.944 148.025 1.00 41.51 176 ARG E C 1
ATOM 10773 O O . ARG F 3 139 ? 142.187 145.097 147.127 1.00 41.51 176 ARG E O 1
ATOM 10781 N N . TRP F 3 140 ? 141.235 146.955 147.961 1.00 43.47 177 TRP E N 1
ATOM 10782 C CA . TRP F 3 140 ? 140.233 147.035 146.906 1.00 43.47 177 TRP E CA 1
ATOM 10783 C C . TRP F 3 140 ? 140.546 148.070 145.836 1.00 43.47 177 TRP E C 1
ATOM 10784 O O . TRP F 3 140 ? 140.209 147.853 144.668 1.00 43.47 177 TRP E O 1
ATOM 10795 N N . TYR F 3 141 ? 141.177 149.186 146.195 1.00 47.39 178 TYR E N 1
ATOM 10796 C CA . TYR F 3 141 ? 141.462 150.242 145.225 1.00 47.39 178 TYR E CA 1
ATOM 10797 C C . TYR F 3 141 ? 142.780 150.901 145.606 1.00 47.39 178 TYR E C 1
ATOM 10798 O O . TYR F 3 141 ? 142.831 151.678 146.563 1.00 47.39 178 TYR E O 1
ATOM 10807 N N . GLY F 3 142 ? 143.833 150.597 144.858 1.00 48.26 179 GLY E N 1
ATOM 10808 C CA . GLY F 3 142 ? 145.131 151.189 145.126 1.00 48.26 179 GLY E CA 1
ATOM 10809 C C . GLY F 3 142 ? 146.181 150.595 144.216 1.00 48.26 179 GLY E C 1
ATOM 10810 O O . GLY F 3 142 ? 145.908 149.703 143.406 1.00 48.26 179 GLY E O 1
ATOM 10811 N N . GLN F 3 143 ? 147.400 151.107 144.364 1.00 48.21 180 GLN E N 1
ATOM 10812 C CA . GLN F 3 143 ? 148.542 150.655 143.585 1.00 48.21 180 GLN E CA 1
ATOM 10813 C C . GLN F 3 143 ? 149.709 150.362 144.518 1.00 48.21 180 GLN E C 1
ATOM 10814 O O . GLN F 3 143 ? 149.755 150.832 145.657 1.00 48.21 180 GLN E O 1
ATOM 10820 N N . ASP F 3 144 ? 150.658 149.577 144.014 1.00 46.16 181 ASP E N 1
ATOM 10821 C CA . ASP F 3 144 ? 151.810 149.181 144.813 1.00 46.16 181 ASP E CA 1
ATOM 10822 C C . ASP F 3 144 ? 152.690 150.387 145.116 1.00 46.16 181 ASP E C 1
ATOM 10823 O O . ASP F 3 144 ? 153.010 151.178 144.224 1.00 46.16 181 ASP E O 1
ATOM 10828 N N . ASN F 3 145 ? 153.080 150.525 146.382 1.00 42.64 182 ASN E N 1
ATOM 10829 C CA . ASN F 3 145 ? 153.936 151.614 146.831 1.00 42.64 182 ASN E CA 1
ATOM 10830 C C . ASN F 3 145 ? 155.131 151.031 147.568 1.00 42.64 182 ASN E C 1
ATOM 10831 O O . ASN F 3 145 ? 154.967 150.176 148.444 1.00 42.64 182 ASN E O 1
ATOM 10836 N N . THR F 3 146 ? 156.326 151.493 147.213 1.00 41.56 183 THR E N 1
ATOM 10837 C CA . THR F 3 146 ? 157.566 150.996 147.794 1.00 41.56 183 THR E CA 1
ATOM 10838 C C . THR F 3 146 ? 158.026 151.930 148.906 1.00 41.56 183 THR E C 1
ATOM 10839 O O . THR F 3 146 ? 158.044 153.153 148.730 1.00 41.56 183 THR E O 1
ATOM 10843 N N . CYS F 3 147 ? 158.395 151.350 150.045 1.00 43.30 184 CYS E N 1
ATOM 10844 C CA . CYS F 3 147 ? 158.912 152.127 151.162 1.00 43.30 184 CYS E CA 1
ATOM 10845 C C . CYS F 3 147 ? 160.368 152.500 150.912 1.00 43.30 184 CYS E C 1
ATOM 10846 O O . CYS F 3 147 ? 161.137 151.717 150.348 1.00 43.30 184 CYS E O 1
ATOM 10849 N N . GLU F 3 148 ? 160.744 153.706 151.334 1.00 48.57 185 GLU E N 1
ATOM 10850 C CA . GLU F 3 148 ? 162.064 154.257 151.055 1.00 48.57 185 GLU E CA 1
ATOM 10851 C C . GLU F 3 148 ? 162.965 154.318 152.279 1.00 48.57 185 GLU E C 1
ATOM 10852 O O . GLU F 3 148 ? 164.129 153.910 152.209 1.00 48.57 185 GLU E O 1
ATOM 10858 N N . GLU F 3 149 ? 162.464 154.825 153.403 1.00 46.01 186 GLU E N 1
ATOM 10859 C CA . GLU F 3 149 ? 163.281 155.005 154.602 1.00 46.01 186 GLU E CA 1
ATOM 10860 C C . GLU F 3 149 ? 163.426 153.665 155.312 1.00 46.01 186 GLU E C 1
ATOM 10861 O O . GLU F 3 149 ? 162.509 153.208 155.998 1.00 46.01 186 GLU E O 1
ATOM 10867 N N . TYR F 3 150 ? 164.585 153.036 155.155 1.00 42.64 187 TYR E N 1
ATOM 10868 C CA . TYR F 3 150 ? 164.888 151.764 155.792 1.00 42.64 187 TYR E CA 1
ATOM 10869 C C . TYR F 3 150 ? 165.736 151.975 157.041 1.00 42.64 187 TYR E C 1
ATOM 10870 O O . TYR F 3 150 ? 166.352 153.027 157.234 1.00 42.64 187 TYR E O 1
ATOM 10879 N N . HIS F 3 151 ? 165.754 150.948 157.894 1.00 48.69 188 HIS E N 1
ATOM 10880 C CA . HIS F 3 151 ? 166.582 150.927 159.102 1.00 48.69 188 HIS E CA 1
ATOM 10881 C C . HIS F 3 151 ? 166.266 152.104 160.023 1.00 48.69 188 HIS E C 1
ATOM 10882 O O . HIS F 3 151 ? 167.165 152.776 160.532 1.00 48.69 188 HIS E O 1
ATOM 10889 N N . THR F 3 152 ? 164.974 152.356 160.241 1.00 47.45 189 THR E N 1
ATOM 10890 C CA . THR F 3 152 ? 164.576 153.432 161.142 1.00 47.45 189 THR E CA 1
ATOM 10891 C C . THR F 3 152 ? 164.672 153.017 162.606 1.00 47.45 189 THR E C 1
ATOM 10892 O O . THR F 3 152 ? 164.844 153.877 163.478 1.00 47.45 189 THR E O 1
ATOM 10896 N N . VAL F 3 153 ? 164.565 151.721 162.894 1.00 47.68 190 VAL E N 1
ATOM 10897 C CA . VAL F 3 153 ? 164.694 151.226 164.261 1.00 47.68 190 VAL E CA 1
ATOM 10898 C C . VAL F 3 153 ? 165.706 150.100 164.398 1.00 47.68 190 VAL E C 1
ATOM 10899 O O . VAL F 3 153 ? 166.202 149.854 165.513 1.00 47.68 190 VAL E O 1
ATOM 10903 N N . GLY F 3 154 ? 166.060 149.398 163.324 1.00 47.49 191 GLY E N 1
ATOM 10904 C CA . GLY F 3 154 ? 167.005 148.310 163.396 1.00 47.49 191 GLY E CA 1
ATOM 10905 C C . GLY F 3 154 ? 167.116 147.569 162.080 1.00 47.49 191 GLY E C 1
ATOM 10906 O O . GLY F 3 154 ? 166.720 148.069 161.023 1.00 47.49 191 GLY E O 1
ATOM 10907 N N . PRO F 3 155 ? 167.663 146.356 162.120 1.00 47.26 192 PRO E N 1
ATOM 10908 C CA . PRO F 3 155 ? 167.797 145.573 160.886 1.00 47.26 192 PRO E CA 1
ATOM 10909 C C . PRO F 3 155 ? 166.447 145.067 160.400 1.00 47.26 192 PRO E C 1
ATOM 10910 O O . PRO F 3 155 ? 165.578 144.701 161.194 1.00 47.26 192 PRO E O 1
ATOM 10914 N N . HIS F 3 156 ? 166.284 145.054 159.075 1.00 42.93 193 HIS E N 1
ATOM 10915 C CA . HIS F 3 156 ? 165.067 144.577 158.418 1.00 42.93 193 HIS E CA 1
ATOM 10916 C C . HIS F 3 156 ? 163.839 145.353 158.902 1.00 42.93 193 HIS E C 1
ATOM 10917 O O . HIS F 3 156 ? 162.914 144.804 159.504 1.00 42.93 193 HIS E O 1
ATOM 10924 N N . SER F 3 157 ? 163.850 146.655 158.624 1.00 42.90 194 SER E N 1
ATOM 10925 C CA . SER F 3 157 ? 162.751 147.528 159.009 1.00 42.90 194 SER E CA 1
ATOM 10926 C C . SER F 3 157 ? 162.649 148.672 158.011 1.00 42.90 194 SER E C 1
ATOM 10927 O O . SER F 3 157 ? 163.616 149.014 157.326 1.00 42.90 194 SER E O 1
ATOM 10930 N N . CYS F 3 158 ? 161.457 149.261 157.938 1.00 42.13 195 CYS E N 1
ATOM 10931 C CA . CYS F 3 158 ? 161.196 150.374 157.038 1.00 42.13 195 CYS E CA 1
ATOM 10932 C C . CYS F 3 158 ? 160.220 151.336 157.699 1.00 42.13 195 CYS E C 1
ATOM 10933 O O . CYS F 3 158 ? 159.420 150.944 158.552 1.00 42.13 195 CYS E O 1
ATOM 10936 N N . HIS F 3 159 ? 160.295 152.602 157.296 1.00 41.40 196 HIS E N 1
ATOM 10937 C CA . HIS F 3 159 ? 159.471 153.663 157.860 1.00 41.40 196 HIS E CA 1
ATOM 10938 C C . HIS F 3 159 ? 158.654 154.317 156.756 1.00 41.40 196 HIS E C 1
ATOM 10939 O O . HIS F 3 159 ? 159.200 154.696 155.715 1.00 41.40 196 HIS E O 1
ATOM 10946 N N . ILE F 3 160 ? 157.352 154.453 156.989 1.00 40.85 197 ILE E N 1
ATOM 10947 C CA . ILE F 3 160 ? 156.453 155.108 156.042 1.00 40.85 197 ILE E CA 1
ATOM 10948 C C . ILE F 3 160 ? 156.021 156.445 156.632 1.00 40.85 197 ILE E C 1
ATOM 10949 O O . ILE F 3 160 ? 155.085 156.490 157.444 1.00 40.85 197 ILE E O 1
ATOM 10954 N N . PRO F 3 161 ? 156.666 157.556 156.260 1.00 43.23 198 PRO E N 1
ATOM 10955 C CA . PRO F 3 161 ? 156.320 158.845 156.878 1.00 43.23 198 PRO E CA 1
ATOM 10956 C C . PRO F 3 161 ? 155.012 159.441 156.388 1.00 43.23 198 PRO E C 1
ATOM 10957 O O . PRO F 3 161 ? 154.415 160.246 157.114 1.00 43.23 198 PRO E O 1
ATOM 10961 N N . LYS F 3 162 ? 154.551 159.081 155.194 1.00 47.94 199 LYS E N 1
ATOM 10962 C CA . LYS F 3 162 ? 153.323 159.655 154.665 1.00 47.94 199 LYS E CA 1
ATOM 10963 C C . LYS F 3 162 ? 152.108 159.124 155.417 1.00 47.94 199 LYS E C 1
ATOM 10964 O O . LYS F 3 162 ? 152.129 158.032 155.992 1.00 47.94 199 LYS E O 1
ATOM 10970 N N . ASP F 3 163 ? 151.039 159.916 155.410 1.00 50.96 200 ASP E N 1
ATOM 10971 C CA . ASP F 3 163 ? 149.810 159.521 156.080 1.00 50.96 200 ASP E CA 1
ATOM 10972 C C . ASP F 3 163 ? 149.095 158.429 155.291 1.00 50.96 200 ASP E C 1
ATOM 10973 O O . ASP F 3 163 ? 149.139 158.389 154.059 1.00 50.96 200 ASP E O 1
ATOM 10978 N N . LEU F 3 164 ? 148.430 157.538 156.019 1.00 44.31 201 LEU E N 1
ATOM 10979 C CA . LEU F 3 164 ? 147.705 156.424 155.430 1.00 44.31 201 LEU E CA 1
ATOM 10980 C C . LEU F 3 164 ? 146.212 156.564 155.694 1.00 44.31 201 LEU E C 1
ATOM 10981 O O . LEU F 3 164 ? 145.783 157.207 156.657 1.00 44.31 201 LEU E O 1
ATOM 10986 N N . ALA F 3 165 ? 145.421 155.951 154.819 1.00 43.33 202 ALA E N 1
ATOM 10987 C CA . ALA F 3 165 ? 143.972 156.010 154.948 1.00 43.33 202 ALA E CA 1
ATOM 10988 C C . ALA F 3 165 ? 143.498 155.127 156.095 1.00 43.33 202 ALA E C 1
ATOM 10989 O O . ALA F 3 165 ? 144.016 154.028 156.311 1.00 43.33 202 ALA E O 1
ATOM 10991 N N . LEU F 3 166 ? 142.504 155.613 156.829 1.00 43.95 203 LEU E N 1
ATOM 10992 C CA . LEU F 3 166 ? 141.945 154.902 157.967 1.00 43.95 203 LEU E CA 1
ATOM 10993 C C . LEU F 3 166 ? 140.690 154.138 157.560 1.00 43.95 203 LEU E C 1
ATOM 10994 O O . LEU F 3 166 ? 140.105 154.374 156.500 1.00 43.95 203 LEU E O 1
ATOM 10999 N N . PHE F 3 167 ? 140.285 153.208 158.429 1.00 38.08 204 PHE E N 1
ATOM 11000 C CA . PHE F 3 167 ? 139.096 152.380 158.216 1.00 38.08 204 PHE E CA 1
ATOM 11001 C C . PHE F 3 167 ? 139.183 151.606 156.902 1.00 38.08 204 PHE E C 1
ATOM 11002 O O . PHE F 3 167 ? 138.191 151.441 156.189 1.00 38.08 204 PHE E O 1
ATOM 11010 N N . THR F 3 168 ? 140.385 151.125 156.577 1.00 43.87 205 THR E N 1
ATOM 11011 C CA . THR F 3 168 ? 140.613 150.375 155.354 1.00 43.87 205 THR E CA 1
ATOM 11012 C C . THR F 3 168 ? 141.795 149.441 155.578 1.00 43.87 205 THR E C 1
ATOM 11013 O O . THR F 3 168 ? 142.866 149.909 155.997 1.00 43.87 205 THR E O 1
ATOM 11017 N N . PRO F 3 169 ? 141.642 148.145 155.318 1.00 37.97 206 PRO E N 1
ATOM 11018 C CA . PRO F 3 169 ? 142.757 147.215 155.521 1.00 37.97 206 PRO E CA 1
ATOM 11019 C C . PRO F 3 169 ? 143.851 147.414 154.483 1.00 37.97 206 PRO E C 1
ATOM 11020 O O . PRO F 3 169 ? 143.623 147.906 153.375 1.00 37.97 206 PRO E O 1
ATOM 11024 N N . TYR F 3 170 ? 145.062 147.018 154.865 1.00 37.68 207 TYR E N 1
ATOM 11025 C CA . TYR F 3 170 ? 146.238 147.138 154.018 1.00 37.68 207 TYR E CA 1
ATOM 11026 C C . TYR F 3 170 ? 146.836 145.762 153.757 1.00 37.68 207 TYR E C 1
ATOM 11027 O O . TYR F 3 170 ? 146.709 144.845 154.574 1.00 37.68 207 TYR E O 1
ATOM 11036 N N . GLU F 3 171 ? 147.490 145.627 152.606 1.00 42.39 208 GLU E N 1
ATOM 11037 C CA . GLU F 3 171 ? 148.189 144.404 152.224 1.00 42.39 208 GLU E CA 1
ATOM 11038 C C . GLU F 3 171 ? 149.682 144.707 152.186 1.00 42.39 208 GLU E C 1
ATOM 11039 O O . GLU F 3 171 ? 150.138 145.501 151.356 1.00 42.39 208 GLU E O 1
ATOM 11045 N N . ILE F 3 172 ? 150.438 144.075 153.080 1.00 36.29 209 ILE E N 1
ATOM 11046 C CA . ILE F 3 172 ? 151.873 144.300 153.207 1.00 36.29 209 ILE E CA 1
ATOM 11047 C C . ILE F 3 172 ? 152.589 142.970 153.021 1.00 36.29 209 ILE E C 1
ATOM 11048 O O . ILE F 3 172 ? 152.230 141.972 153.656 1.00 36.29 209 ILE E O 1
ATOM 11053 N N . TRP F 3 173 ? 153.598 142.960 152.153 1.00 37.01 210 TRP E N 1
ATOM 11054 C CA . TRP F 3 173 ? 154.405 141.772 151.919 1.00 37.01 210 TRP E CA 1
ATOM 11055 C C . TRP F 3 173 ? 155.838 142.197 151.638 1.00 37.01 210 TRP E C 1
ATOM 11056 O O . TRP F 3 173 ? 156.091 143.314 151.180 1.00 37.01 210 TRP E O 1
ATOM 11067 N N . VAL F 3 174 ? 156.773 141.292 151.917 1.00 38.58 211 VAL E N 1
ATOM 11068 C CA . VAL F 3 174 ? 158.200 141.540 151.743 1.00 38.58 211 VAL E CA 1
ATOM 11069 C C . VAL F 3 174 ? 158.718 140.616 150.650 1.00 38.58 211 VAL E C 1
ATOM 11070 O O . VAL F 3 174 ? 158.401 139.420 150.636 1.00 38.58 211 VAL E O 1
ATOM 11074 N N . GLU F 3 175 ? 159.513 141.169 149.739 1.00 41.70 212 GLU E N 1
ATOM 11075 C CA . GLU F 3 175 ? 160.090 140.421 148.630 1.00 41.70 212 GLU E CA 1
ATOM 11076 C C . GLU F 3 175 ? 161.593 140.294 148.830 1.00 41.70 212 GLU E C 1
ATOM 11077 O O . GLU F 3 175 ? 162.266 141.278 149.155 1.00 41.70 212 GLU E O 1
ATOM 11083 N N . ALA F 3 176 ? 162.113 139.085 148.637 1.00 42.82 213 ALA E N 1
ATOM 11084 C CA . ALA F 3 176 ? 163.536 138.803 148.768 1.00 42.82 213 ALA E CA 1
ATOM 11085 C C . ALA F 3 176 ? 164.108 138.464 147.399 1.00 42.82 213 ALA E C 1
ATOM 11086 O O . ALA F 3 176 ? 163.539 137.645 146.669 1.00 42.82 213 ALA E O 1
ATOM 11088 N N . THR F 3 177 ? 165.229 139.094 147.054 1.00 44.12 214 THR E N 1
ATOM 11089 C CA . THR F 3 177 ? 165.864 138.900 145.760 1.00 44.12 214 THR E CA 1
ATOM 11090 C C . THR F 3 177 ? 167.375 138.928 145.931 1.00 44.12 214 THR E C 1
ATOM 11091 O O . THR F 3 177 ? 167.912 139.794 146.627 1.00 44.12 214 THR E O 1
ATOM 11095 N N . ASN F 3 178 ? 168.055 137.977 145.295 1.00 43.27 215 ASN E N 1
ATOM 11096 C CA . ASN F 3 178 ? 169.508 137.894 145.351 1.00 43.27 215 ASN E CA 1
ATOM 11097 C C . ASN F 3 178 ? 170.010 137.352 144.017 1.00 43.27 215 ASN E C 1
ATOM 11098 O O . ASN F 3 178 ? 169.275 137.313 143.026 1.00 43.27 215 ASN E O 1
ATOM 11103 N N . ARG F 3 179 ? 171.277 136.931 143.994 1.00 45.77 216 ARG E N 1
ATOM 11104 C CA . ARG F 3 179 ? 171.881 136.434 142.764 1.00 45.77 216 ARG E CA 1
ATOM 11105 C C . ARG F 3 179 ? 171.314 135.087 142.332 1.00 45.77 216 ARG E C 1
ATOM 11106 O O . ARG F 3 179 ? 171.433 134.731 141.155 1.00 45.77 216 ARG E O 1
ATOM 11114 N N . LEU F 3 180 ? 170.705 134.334 143.247 1.00 43.80 217 LEU E N 1
ATOM 11115 C CA . LEU F 3 180 ? 170.225 132.992 142.929 1.00 43.80 217 LEU E CA 1
ATOM 11116 C C . LEU F 3 180 ? 168.758 132.993 142.505 1.00 43.80 217 LEU E C 1
ATOM 11117 O O . LEU F 3 180 ? 168.427 132.570 141.393 1.00 43.80 217 LEU E O 1
ATOM 11122 N N . GLY F 3 181 ? 167.870 133.464 143.377 1.00 43.46 218 GLY E N 1
ATOM 11123 C CA . GLY F 3 181 ? 166.452 133.446 143.078 1.00 43.46 218 GLY E CA 1
ATOM 11124 C C . GLY F 3 181 ? 165.667 134.572 143.718 1.00 43.46 218 GLY E C 1
ATOM 11125 O O . GLY F 3 181 ? 166.248 135.509 144.273 1.00 43.46 218 GLY E O 1
ATOM 11126 N N . SER F 3 182 ? 164.340 134.490 143.642 1.00 43.59 219 SER E N 1
ATOM 11127 C CA . SER F 3 182 ? 163.461 135.501 144.210 1.00 43.59 219 SER E CA 1
ATOM 11128 C C . SER F 3 182 ? 162.297 134.820 144.913 1.00 43.59 219 SER E C 1
ATOM 11129 O O . SER F 3 182 ? 161.804 133.786 144.455 1.00 43.59 219 SER E O 1
ATOM 11132 N N . ALA F 3 183 ? 161.863 135.407 146.027 1.00 40.77 220 ALA E N 1
ATOM 11133 C CA . ALA F 3 183 ? 160.759 134.872 146.808 1.00 40.77 220 ALA E CA 1
ATOM 11134 C C . ALA F 3 183 ? 159.924 136.020 147.355 1.00 40.77 220 ALA E C 1
ATOM 11135 O O . ALA F 3 183 ? 160.430 137.120 147.589 1.00 40.77 220 ALA E O 1
ATOM 11137 N N . ARG F 3 184 ? 158.637 135.750 147.557 1.00 41.44 221 ARG E N 1
ATOM 11138 C CA . ARG F 3 184 ? 157.693 136.734 148.068 1.00 41.44 221 ARG E CA 1
ATOM 11139 C C . ARG F 3 184 ? 157.004 136.187 149.310 1.00 41.44 221 ARG E C 1
ATOM 11140 O O . ARG F 3 184 ? 156.630 135.011 149.358 1.00 41.44 221 ARG E O 1
ATOM 11148 N N . SER F 3 185 ? 156.838 137.047 150.311 1.00 39.18 222 SER E N 1
ATOM 11149 C CA . SER F 3 185 ? 156.185 136.654 151.549 1.00 39.18 222 SER E CA 1
ATOM 11150 C C . SER F 3 185 ? 154.670 136.601 151.363 1.00 39.18 222 SER E C 1
ATOM 11151 O O . SER F 3 185 ? 154.120 137.043 150.350 1.00 39.18 222 SER E O 1
ATOM 11154 N N . ASP F 3 186 ? 153.992 136.047 152.364 1.00 44.59 223 ASP E N 1
ATOM 11155 C CA . ASP F 3 186 ? 152.542 135.933 152.315 1.00 44.59 223 ASP E CA 1
ATOM 11156 C C . ASP F 3 186 ? 151.886 137.286 152.566 1.00 44.59 223 ASP E C 1
ATOM 11157 O O . ASP F 3 186 ? 152.415 138.137 153.287 1.00 44.59 223 ASP E O 1
ATOM 11162 N N . VAL F 3 187 ? 150.717 137.480 151.956 1.00 42.27 224 VAL E N 1
ATOM 11163 C CA . VAL F 3 187 ? 149.984 138.729 152.116 1.00 42.27 224 VAL E CA 1
ATOM 11164 C C . VAL F 3 187 ? 149.375 138.784 153.510 1.00 42.27 224 VAL E C 1
ATOM 11165 O O . VAL F 3 187 ? 148.689 137.849 153.944 1.00 42.27 224 VAL E O 1
ATOM 11169 N N . LEU F 3 188 ? 149.624 139.882 154.219 1.00 38.55 225 LEU E N 1
ATOM 11170 C CA . LEU F 3 188 ? 149.133 140.079 155.577 1.00 38.55 225 LEU E CA 1
ATOM 11171 C C . LEU F 3 188 ? 148.125 141.220 155.581 1.00 38.55 225 LEU E C 1
ATOM 11172 O O . LEU F 3 188 ? 148.435 142.329 155.132 1.00 38.55 225 LEU E O 1
ATOM 11177 N N . THR F 3 189 ? 146.926 140.946 156.087 1.00 40.33 226 THR E N 1
ATOM 11178 C CA . THR F 3 189 ? 145.884 141.958 156.212 1.00 40.33 226 THR E CA 1
ATOM 11179 C C . THR F 3 189 ? 146.025 142.649 157.562 1.00 40.33 226 THR E C 1
ATOM 11180 O O . THR F 3 189 ? 145.917 142.004 158.610 1.00 40.33 226 THR E O 1
ATOM 11184 N N . LEU F 3 190 ? 146.266 143.958 157.536 1.00 40.85 227 LEU E N 1
ATOM 11185 C CA . LEU F 3 190 ? 146.506 144.734 158.743 1.00 40.85 227 LEU E CA 1
ATOM 11186 C C . LEU F 3 190 ? 145.566 145.928 158.790 1.00 40.85 227 LEU E C 1
ATOM 11187 O O . LEU F 3 190 ? 145.328 146.584 157.771 1.00 40.85 227 LEU E O 1
ATOM 11192 N N . ASP F 3 191 ? 145.033 146.203 159.977 1.00 46.91 228 ASP E N 1
ATOM 11193 C CA . ASP F 3 191 ? 144.187 147.363 160.220 1.00 46.91 228 ASP E CA 1
ATOM 11194 C C . ASP F 3 191 ? 144.951 148.363 161.077 1.00 46.91 228 ASP E C 1
ATOM 11195 O O . ASP F 3 191 ? 145.560 147.986 162.083 1.00 46.91 228 ASP E O 1
ATOM 11200 N N . ILE F 3 192 ? 144.917 149.635 160.673 1.00 42.22 229 ILE E N 1
ATOM 11201 C CA . ILE F 3 192 ? 145.659 150.660 161.400 1.00 42.22 229 ILE E CA 1
ATOM 11202 C C . ILE F 3 192 ? 145.015 150.944 162.751 1.00 42.22 229 ILE E C 1
ATOM 11203 O O . ILE F 3 192 ? 145.702 151.326 163.706 1.00 42.22 229 ILE E O 1
ATOM 11208 N N . LEU F 3 193 ? 143.699 150.755 162.863 1.00 42.22 230 LEU E N 1
ATOM 11209 C CA . LEU F 3 193 ? 142.997 151.028 164.111 1.00 42.22 230 LEU E CA 1
ATOM 11210 C C . LEU F 3 193 ? 143.341 150.041 165.219 1.00 42.22 230 LEU E C 1
ATOM 11211 O O . LEU F 3 193 ? 142.973 150.284 166.373 1.00 42.22 230 LEU E O 1
ATOM 11216 N N . ASP F 3 194 ? 144.029 148.944 164.905 1.00 44.60 231 ASP E N 1
ATOM 11217 C CA . ASP F 3 194 ? 144.393 147.944 165.900 1.00 44.60 231 ASP E CA 1
ATOM 11218 C C . ASP F 3 194 ? 145.835 148.062 166.375 1.00 44.60 231 ASP E C 1
ATOM 11219 O O . ASP F 3 194 ? 146.201 147.405 167.355 1.00 44.60 231 ASP E O 1
ATOM 11224 N N . VAL F 3 195 ? 146.658 148.874 165.712 1.00 41.20 232 VAL E N 1
ATOM 11225 C CA . VAL F 3 195 ? 148.064 149.013 166.075 1.00 41.20 232 VAL E CA 1
ATOM 11226 C C . VAL F 3 195 ? 148.357 150.461 166.448 1.00 41.20 232 VAL E C 1
ATOM 11227 O O . VAL F 3 195 ? 149.470 150.955 166.234 1.00 41.20 232 VAL E O 1
ATOM 11231 N N . VAL F 3 196 ? 147.362 151.149 167.007 1.00 42.69 233 VAL E N 1
ATOM 11232 C CA . VAL F 3 196 ? 147.530 152.551 167.369 1.00 42.69 233 VAL E CA 1
ATOM 11233 C C . VAL F 3 196 ? 148.471 152.664 168.560 1.00 42.69 233 VAL E C 1
ATOM 11234 O O . VAL F 3 196 ? 148.267 152.023 169.600 1.00 42.69 233 VAL E O 1
ATOM 11238 N N . THR F 3 197 ? 149.510 153.483 168.412 1.00 44.57 234 THR E N 1
ATOM 11239 C CA . THR F 3 197 ? 150.470 153.751 169.472 1.00 44.57 234 THR E CA 1
ATOM 11240 C C . THR F 3 197 ? 150.627 155.258 169.616 1.00 44.57 234 THR E C 1
ATOM 11241 O O . THR F 3 197 ? 150.676 155.982 168.617 1.00 44.57 234 THR E O 1
ATOM 11245 N N . THR F 3 198 ? 150.693 155.730 170.857 1.00 43.66 235 THR E N 1
ATOM 11246 C CA . THR F 3 198 ? 150.780 157.153 171.144 1.00 43.66 235 THR E CA 1
ATOM 11247 C C . THR F 3 198 ? 151.951 157.422 172.080 1.00 43.66 235 THR E C 1
ATOM 11248 O O . THR F 3 198 ? 152.599 156.503 172.588 1.00 43.66 235 THR E O 1
ATOM 11252 N N . ASP F 3 199 ? 152.216 158.709 172.302 1.00 46.71 236 ASP E N 1
ATOM 11253 C CA . ASP F 3 199 ? 153.320 159.141 173.142 1.00 46.71 236 ASP E CA 1
ATOM 11254 C C . ASP F 3 199 ? 152.905 159.158 174.613 1.00 46.71 236 ASP E C 1
ATOM 11255 O O . ASP F 3 199 ? 151.721 159.307 174.929 1.00 46.71 236 ASP E O 1
ATOM 11260 N N . PRO F 3 200 ? 153.861 158.997 175.531 1.00 42.99 237 PRO E N 1
ATOM 11261 C CA . PRO F 3 200 ? 153.520 159.050 176.951 1.00 42.99 237 PRO E CA 1
ATOM 11262 C C . PRO F 3 200 ? 153.071 160.444 177.346 1.00 42.99 237 PRO E C 1
ATOM 11263 O O . PRO F 3 200 ? 153.489 161.443 176.735 1.00 42.99 237 PRO E O 1
ATOM 11267 N N . PRO F 3 201 ? 152.215 160.564 178.357 1.00 45.23 238 PRO E N 1
ATOM 11268 C CA . PRO F 3 201 ? 151.723 161.884 178.770 1.00 45.23 238 PRO E CA 1
ATOM 11269 C C . PRO F 3 201 ? 152.840 162.722 179.365 1.00 45.23 238 PRO E C 1
ATOM 11270 O O . PRO F 3 201 ? 153.471 162.321 180.354 1.00 45.23 238 PRO E O 1
ATOM 11274 N N . PRO F 3 202 ? 153.113 163.888 178.794 1.00 47.43 239 PRO E N 1
ATOM 11275 C CA . PRO F 3 202 ? 154.160 164.763 179.326 1.00 47.43 239 PRO E CA 1
ATOM 11276 C C . PRO F 3 202 ? 153.631 165.596 180.490 1.00 47.43 239 PRO E C 1
ATOM 11277 O O . PRO F 3 202 ? 152.470 165.495 180.884 1.00 47.43 239 PRO E O 1
ATOM 11281 N N . ASP F 3 203 ? 154.518 166.430 181.036 1.00 47.09 240 ASP E N 1
ATOM 11282 C CA . ASP F 3 203 ? 154.200 167.335 182.142 1.00 47.09 240 ASP E CA 1
ATOM 11283 C C . ASP F 3 203 ? 153.680 166.558 183.354 1.00 47.09 240 ASP E C 1
ATOM 11284 O O . ASP F 3 203 ? 152.541 166.722 183.797 1.00 47.09 240 ASP E O 1
ATOM 11289 N N . VAL F 3 204 ? 154.543 165.697 183.883 1.00 43.39 241 VAL E N 1
ATOM 11290 C CA . VAL F 3 204 ? 154.226 164.898 185.061 1.00 43.39 241 VAL E CA 1
ATOM 11291 C C . VAL F 3 204 ? 154.671 165.683 186.290 1.00 43.39 241 VAL E C 1
ATOM 11292 O O . VAL F 3 204 ? 155.868 165.890 186.507 1.00 43.39 241 VAL E O 1
ATOM 11296 N N . HIS F 3 205 ? 153.706 166.121 187.095 1.00 44.10 242 HIS E N 1
ATOM 11297 C CA . HIS F 3 205 ? 153.977 166.918 188.284 1.00 44.10 242 HIS E CA 1
ATOM 11298 C C . HIS F 3 205 ? 153.313 166.268 189.487 1.00 44.10 242 HIS E C 1
ATOM 11299 O O . HIS F 3 205 ? 152.112 165.981 189.459 1.00 44.10 242 HIS E O 1
ATOM 11306 N N . VAL F 3 206 ? 154.095 166.038 190.539 1.00 38.64 243 VAL E N 1
ATOM 11307 C CA . VAL F 3 206 ? 153.611 165.448 191.782 1.00 38.64 243 VAL E CA 1
ATOM 11308 C C . VAL F 3 206 ? 153.734 166.492 192.883 1.00 38.64 243 VAL E C 1
ATOM 11309 O O . VAL F 3 206 ? 154.824 167.026 193.121 1.00 38.64 243 VAL E O 1
ATOM 11313 N N . SER F 3 207 ? 152.620 166.781 193.550 1.00 44.08 244 SER E N 1
ATOM 11314 C CA . SER F 3 207 ? 152.577 167.782 194.603 1.00 44.08 244 SER E CA 1
ATOM 11315 C C . SER F 3 207 ? 151.840 167.226 195.814 1.00 44.08 244 SER E C 1
ATOM 11316 O O . SER F 3 207 ? 151.042 166.292 195.709 1.00 44.08 244 SER E O 1
ATOM 11319 N N . ARG F 3 208 ? 152.121 167.819 196.971 1.00 52.12 245 ARG E N 1
ATOM 11320 C CA . ARG F 3 208 ? 151.482 167.414 198.212 1.00 52.12 245 ARG E CA 1
ATOM 11321 C C . ARG F 3 208 ? 150.082 168.012 198.314 1.00 52.12 245 ARG E C 1
ATOM 11322 O O . ARG F 3 208 ? 149.724 168.954 197.601 1.00 52.12 245 ARG E O 1
ATOM 11330 N N . VAL F 3 209 ? 149.283 167.446 199.216 1.00 57.97 246 VAL E N 1
ATOM 11331 C CA . VAL F 3 209 ? 147.912 167.889 199.449 1.00 57.97 246 VAL E CA 1
ATOM 11332 C C . VAL F 3 209 ? 147.717 168.092 200.949 1.00 57.97 246 VAL E C 1
ATOM 11333 O O . VAL F 3 209 ? 147.788 167.133 201.729 1.00 57.97 246 VAL E O 1
ATOM 11337 N N . GLY F 3 210 ? 147.490 169.340 201.353 1.00 64.11 247 GLY E N 1
ATOM 11338 C CA . GLY F 3 210 ? 147.247 169.634 202.757 1.00 64.11 247 GLY E CA 1
ATOM 11339 C C . GLY F 3 210 ? 148.437 169.268 203.622 1.00 64.11 247 GLY E C 1
ATOM 11340 O O . GLY F 3 210 ? 149.592 169.549 203.284 1.00 64.11 247 GLY E O 1
ATOM 11341 N N . GLY F 3 211 ? 148.155 168.634 204.759 1.00 67.61 248 GLY E N 1
ATOM 11342 C CA . GLY F 3 211 ? 149.185 168.168 205.665 1.00 67.61 248 GLY E CA 1
ATOM 11343 C C . GLY F 3 211 ? 149.292 166.667 205.804 1.00 67.61 248 GLY E C 1
ATOM 11344 O O . GLY F 3 211 ? 149.990 166.195 206.711 1.00 67.61 248 GLY E O 1
ATOM 11345 N N . LEU F 3 212 ? 148.630 165.894 204.947 1.00 67.31 249 LEU E N 1
ATOM 11346 C CA . LEU F 3 212 ? 148.686 164.442 205.042 1.00 67.31 249 LEU E CA 1
ATOM 11347 C C . LEU F 3 212 ? 150.065 163.939 204.638 1.00 67.31 249 LEU E C 1
ATOM 11348 O O . LEU F 3 212 ? 150.592 164.312 203.585 1.00 67.31 249 LEU E O 1
ATOM 11353 N N . GLU F 3 213 ? 150.651 163.089 205.480 1.00 70.04 250 GLU E N 1
ATOM 11354 C CA . GLU F 3 213 ? 151.992 162.574 205.243 1.00 70.04 250 GLU E CA 1
ATOM 11355 C C . GLU F 3 213 ? 152.007 161.269 204.460 1.00 70.04 250 GLU E C 1
ATOM 11356 O O . GLU F 3 213 ? 153.067 160.877 203.960 1.00 70.04 250 GLU E O 1
ATOM 11362 N N . ASP F 3 214 ? 150.867 160.589 204.341 1.00 67.35 251 ASP E N 1
ATOM 11363 C CA . ASP F 3 214 ? 150.791 159.305 203.658 1.00 67.35 251 ASP E CA 1
ATOM 11364 C C . ASP F 3 214 ? 150.010 159.374 202.352 1.00 67.35 251 ASP E C 1
ATOM 11365 O O . ASP F 3 214 ? 149.665 158.328 201.792 1.00 67.35 251 ASP E O 1
ATOM 11370 N N . GLN F 3 215 ? 149.721 160.573 201.852 1.00 59.57 252 GLN E N 1
ATOM 11371 C CA . GLN F 3 215 ? 148.980 160.745 200.611 1.00 59.57 252 GLN E CA 1
ATOM 11372 C C . GLN F 3 215 ? 149.657 161.798 199.748 1.00 59.57 252 GLN E C 1
ATOM 11373 O O . GLN F 3 215 ? 150.197 162.782 200.262 1.00 59.57 252 GLN E O 1
ATOM 11379 N N . LEU F 3 216 ? 149.623 161.585 198.435 1.00 48.60 253 LEU E N 1
ATOM 11380 C CA . LEU F 3 216 ? 150.195 162.503 197.460 1.00 48.60 253 LEU E CA 1
ATOM 11381 C C . LEU F 3 216 ? 149.191 162.721 196.334 1.00 48.60 253 LEU E C 1
ATOM 11382 O O . LEU F 3 216 ? 148.088 162.165 196.338 1.00 48.60 253 LEU E O 1
ATOM 11387 N N . SER F 3 217 ? 149.579 163.542 195.362 1.00 45.95 254 SER E N 1
ATOM 11388 C CA . SER F 3 217 ? 148.743 163.847 194.208 1.00 45.95 254 SER E CA 1
ATOM 11389 C C . SER F 3 217 ? 149.602 163.842 192.954 1.00 45.95 254 SER E C 1
ATOM 11390 O O . SER F 3 217 ? 150.662 164.475 192.923 1.00 45.95 254 SER E O 1
ATOM 11393 N N . VAL F 3 218 ? 149.141 163.136 191.925 1.00 42.39 255 VAL E N 1
ATOM 11394 C CA . VAL F 3 218 ? 149.850 163.025 190.655 1.00 42.39 255 VAL E CA 1
ATOM 11395 C C . VAL F 3 218 ? 148.932 163.542 189.558 1.00 42.39 255 VAL E C 1
ATOM 11396 O O . VAL F 3 218 ? 147.830 163.014 189.362 1.00 42.39 255 VAL E O 1
ATOM 11400 N N . ARG F 3 219 ? 149.385 164.570 188.843 1.00 46.34 256 ARG E N 1
ATOM 11401 C CA . ARG F 3 219 ? 148.623 165.168 187.758 1.00 46.34 256 ARG E CA 1
ATOM 11402 C C . ARG F 3 219 ? 149.501 165.279 186.521 1.00 46.34 256 ARG E C 1
ATOM 11403 O O . ARG F 3 219 ? 150.726 165.395 186.616 1.00 46.34 256 ARG E O 1
ATOM 11411 N N . TRP F 3 220 ? 148.861 165.240 185.355 1.00 44.31 257 TRP E N 1
ATOM 11412 C CA . TRP F 3 220 ? 149.575 165.296 184.088 1.00 44.31 257 TRP E CA 1
ATOM 11413 C C . TRP F 3 220 ? 148.677 165.936 183.039 1.00 44.31 257 TRP E C 1
ATOM 11414 O O . TRP F 3 220 ? 147.510 166.245 183.291 1.00 44.31 257 TRP E O 1
ATOM 11425 N N . VAL F 3 221 ? 149.240 166.131 181.850 1.00 48.41 258 VAL E N 1
ATOM 11426 C CA . VAL F 3 221 ? 148.536 166.719 180.717 1.00 48.41 258 VAL E CA 1
ATOM 11427 C C . VAL F 3 221 ? 148.432 165.666 179.623 1.00 48.41 258 VAL E C 1
ATOM 11428 O O . VAL F 3 221 ? 149.414 164.976 179.322 1.00 48.41 258 VAL E O 1
ATOM 11432 N N . SER F 3 222 ? 147.243 165.538 179.037 1.00 48.75 259 SER E N 1
ATOM 11433 C CA . SER F 3 222 ? 147.037 164.572 177.971 1.00 48.75 259 SER E CA 1
ATOM 11434 C C . SER F 3 222 ? 147.897 164.932 176.758 1.00 48.75 259 SER E C 1
ATOM 11435 O O . SER F 3 222 ? 148.159 166.111 176.500 1.00 48.75 259 SER E O 1
ATOM 11438 N N . PRO F 3 223 ? 148.353 163.937 176.002 1.00 48.49 260 PRO E N 1
ATOM 11439 C CA . PRO F 3 223 ? 149.182 164.216 174.824 1.00 48.49 260 PRO E CA 1
ATOM 11440 C C . PRO F 3 223 ? 148.381 164.928 173.750 1.00 48.49 260 PRO E C 1
ATOM 11441 O O . PRO F 3 223 ? 147.319 164.445 173.330 1.00 48.49 260 PRO E O 1
ATOM 11445 N N . PRO F 3 224 ? 148.856 166.086 173.281 1.00 50.78 261 PRO E N 1
ATOM 11446 C CA . PRO F 3 224 ? 148.118 166.822 172.241 1.00 50.78 261 PRO E CA 1
ATOM 11447 C C . PRO F 3 224 ? 148.084 166.119 170.893 1.00 50.78 261 PRO E C 1
ATOM 11448 O O . PRO F 3 224 ? 147.325 166.550 170.015 1.00 50.78 261 PRO E O 1
ATOM 11452 N N . ALA F 3 225 ? 148.876 165.062 170.698 1.00 52.48 262 ALA E N 1
ATOM 11453 C CA . ALA F 3 225 ? 148.873 164.365 169.417 1.00 52.48 262 ALA E CA 1
ATOM 11454 C C . ALA F 3 225 ? 147.566 163.620 169.181 1.00 52.48 262 ALA E C 1
ATOM 11455 O O . ALA F 3 225 ? 147.179 163.401 168.027 1.00 52.48 262 ALA E O 1
ATOM 11457 N N . LEU F 3 226 ? 146.876 163.225 170.248 1.00 52.17 263 LEU E N 1
ATOM 11458 C CA . LEU F 3 226 ? 145.616 162.509 170.115 1.00 52.17 263 LEU E CA 1
ATOM 11459 C C . LEU F 3 226 ? 144.496 163.480 169.762 1.00 52.17 263 LEU E C 1
ATOM 11460 O O . LEU F 3 226 ? 144.360 164.538 170.384 1.00 52.17 263 LEU E O 1
ATOM 11465 N N . LYS F 3 227 ? 143.692 163.115 168.762 1.00 53.18 264 LYS E N 1
ATOM 11466 C CA . LYS F 3 227 ? 142.601 163.973 168.320 1.00 53.18 264 LYS E CA 1
ATOM 11467 C C . LYS F 3 227 ? 141.385 163.904 169.235 1.00 53.18 264 LYS E C 1
ATOM 11468 O O . LYS F 3 227 ? 140.499 164.758 169.123 1.00 53.18 264 LYS E O 1
ATOM 11474 N N . ASP F 3 228 ? 141.315 162.905 170.116 1.00 54.07 265 ASP E N 1
ATOM 11475 C CA . ASP F 3 228 ? 140.259 162.704 171.107 1.00 54.07 265 ASP E CA 1
ATOM 11476 C C . ASP F 3 228 ? 138.918 162.365 170.456 1.00 54.07 265 ASP E C 1
ATOM 11477 O O . ASP F 3 228 ? 137.928 162.160 171.170 1.00 54.07 265 ASP E O 1
ATOM 11482 N N . PHE F 3 229 ? 138.852 162.278 169.129 1.00 51.79 266 PHE E N 1
ATOM 11483 C CA . PHE F 3 229 ? 137.611 161.990 168.420 1.00 51.79 266 PHE E CA 1
ATOM 11484 C C . PHE F 3 229 ? 137.462 160.521 168.046 1.00 51.79 266 PHE E C 1
ATOM 11485 O O . PHE F 3 229 ? 136.343 159.998 168.049 1.00 51.79 266 PHE E O 1
ATOM 11493 N N . LEU F 3 230 ? 138.563 159.841 167.725 1.00 50.31 267 LEU E N 1
ATOM 11494 C CA . LEU F 3 230 ? 138.497 158.455 167.279 1.00 50.31 267 LEU E CA 1
ATOM 11495 C C . LEU F 3 230 ? 138.637 157.450 168.415 1.00 50.31 267 LEU E C 1
ATOM 11496 O O . LEU F 3 230 ? 138.088 156.347 168.320 1.00 50.31 267 LEU E O 1
ATOM 11501 N N . PHE F 3 231 ? 139.356 157.795 169.480 1.00 49.10 268 PHE E N 1
ATOM 11502 C CA . PHE F 3 231 ? 139.553 156.870 170.588 1.00 49.10 268 PHE E CA 1
ATOM 11503 C C . PHE F 3 231 ? 139.887 157.662 171.844 1.00 49.10 268 PHE E C 1
ATOM 11504 O O . PHE F 3 231 ? 140.139 158.868 171.796 1.00 49.10 268 PHE E O 1
ATOM 11512 N N . GLN F 3 232 ? 139.884 156.959 172.974 1.00 53.14 269 GLN E N 1
ATOM 11513 C CA . GLN F 3 232 ? 140.193 157.534 174.276 1.00 53.14 269 GLN E CA 1
ATOM 11514 C C . GLN F 3 232 ? 141.341 156.756 174.904 1.00 53.14 269 GLN E C 1
ATOM 11515 O O . GLN F 3 232 ? 141.335 155.521 174.898 1.00 53.14 269 GLN E O 1
ATOM 11521 N N . ALA F 3 233 ? 142.319 157.478 175.443 1.00 47.39 270 ALA E N 1
ATOM 11522 C CA . ALA F 3 233 ? 143.476 156.844 176.052 1.00 47.39 270 ALA E CA 1
ATOM 11523 C C . ALA F 3 233 ? 143.157 156.381 177.472 1.00 47.39 270 ALA E C 1
ATOM 11524 O O . ALA F 3 233 ? 142.217 156.856 178.115 1.00 47.39 270 ALA E O 1
ATOM 11526 N N . LYS F 3 234 ? 143.961 155.437 177.956 1.00 50.91 271 LYS E N 1
ATOM 11527 C CA . LYS F 3 234 ? 143.822 154.892 179.302 1.00 50.91 271 LYS E CA 1
ATOM 11528 C C . LYS F 3 234 ? 145.172 154.971 179.997 1.00 50.91 271 LYS E C 1
ATOM 11529 O O . LYS F 3 234 ? 146.150 154.384 179.524 1.00 50.91 271 LYS E O 1
ATOM 11535 N N . TYR F 3 235 ? 145.222 155.685 181.116 1.00 46.67 272 TYR E N 1
ATOM 11536 C CA . TYR F 3 235 ? 146.470 155.929 181.822 1.00 46.67 272 TYR E CA 1
ATOM 11537 C C . TYR F 3 235 ? 146.740 154.839 182.856 1.00 46.67 272 TYR E C 1
ATOM 11538 O O . TYR F 3 235 ? 145.838 154.125 183.300 1.00 46.67 272 TYR E O 1
ATOM 11547 N N . GLN F 3 236 ? 148.011 154.722 183.234 1.00 46.47 273 GLN E N 1
ATOM 11548 C CA . GLN F 3 236 ? 148.441 153.785 184.262 1.00 46.47 273 GLN E CA 1
ATOM 11549 C C . GLN F 3 236 ? 149.608 154.402 185.017 1.00 46.47 273 GLN E C 1
ATOM 11550 O O . GLN F 3 236 ? 150.516 154.975 184.408 1.00 46.47 273 GLN E O 1
ATOM 11556 N N . ILE F 3 237 ? 149.580 154.281 186.342 1.00 46.33 274 ILE E N 1
ATOM 11557 C CA . ILE F 3 237 ? 150.563 154.909 187.216 1.00 46.33 274 ILE E CA 1
ATOM 11558 C C . ILE F 3 237 ? 151.305 153.827 187.986 1.00 46.33 274 ILE E C 1
ATOM 11559 O O . ILE F 3 237 ? 150.711 152.826 188.400 1.00 46.33 274 ILE E O 1
ATOM 11564 N N . ARG F 3 238 ? 152.608 154.030 188.171 1.00 43.38 275 ARG E N 1
ATOM 11565 C CA . ARG F 3 238 ? 153.427 153.146 188.987 1.00 43.38 275 ARG E CA 1
ATOM 11566 C C . ARG F 3 238 ? 154.407 153.985 189.794 1.00 43.38 275 ARG E C 1
ATOM 11567 O O . ARG F 3 238 ? 154.783 155.088 189.391 1.00 43.38 275 ARG E O 1
ATOM 11575 N N . TYR F 3 239 ? 154.813 153.452 190.945 1.00 44.34 276 TYR E N 1
ATOM 11576 C CA . TYR F 3 239 ? 155.727 154.158 191.829 1.00 44.34 276 TYR E CA 1
ATOM 11577 C C . TYR F 3 239 ? 156.623 153.149 192.532 1.00 44.34 276 TYR E C 1
ATOM 11578 O O . TYR F 3 239 ? 156.297 151.964 192.635 1.00 44.34 276 TYR E O 1
ATOM 11587 N N . ARG F 3 240 ? 157.762 153.638 193.018 1.00 49.83 277 ARG E N 1
ATOM 11588 C CA . ARG F 3 240 ? 158.738 152.801 193.698 1.00 49.83 277 ARG E CA 1
ATOM 11589 C C . ARG F 3 240 ? 159.381 153.590 194.829 1.00 49.83 277 ARG E C 1
ATOM 11590 O O . ARG F 3 240 ? 159.216 154.808 194.944 1.00 49.83 277 ARG E O 1
ATOM 11598 N N . VAL F 3 241 ? 160.122 152.877 195.668 1.00 55.23 278 VAL E N 1
ATOM 11599 C CA . VAL F 3 241 ? 160.866 153.469 196.772 1.00 55.23 278 VAL E CA 1
ATOM 11600 C C . VAL F 3 241 ? 162.253 153.843 196.265 1.00 55.23 278 VAL E C 1
ATOM 11601 O O . VAL F 3 241 ? 162.802 153.192 195.369 1.00 55.23 278 VAL E O 1
ATOM 11605 N N . GLU F 3 242 ? 162.820 154.916 196.827 1.00 52.28 279 GLU E N 1
ATOM 11606 C CA . GLU F 3 242 ? 164.126 155.392 196.379 1.00 52.28 279 GLU E CA 1
ATOM 11607 C C . GLU F 3 242 ? 165.195 154.312 196.515 1.00 52.28 279 GLU E C 1
ATOM 11608 O O . GLU F 3 242 ? 166.073 154.186 195.653 1.00 52.28 279 GLU E O 1
ATOM 11614 N N . ASP F 3 243 ? 165.139 153.523 197.586 1.00 58.14 280 ASP E N 1
ATOM 11615 C CA . ASP F 3 243 ? 166.131 152.489 197.844 1.00 58.14 280 ASP E CA 1
ATOM 11616 C C . ASP F 3 243 ? 165.685 151.100 197.404 1.00 58.14 280 ASP E C 1
ATOM 11617 O O . ASP F 3 243 ? 166.451 150.143 197.555 1.00 58.14 280 ASP E O 1
ATOM 11622 N N . SER F 3 244 ? 164.476 150.962 196.867 1.00 55.76 281 SER E N 1
ATOM 11623 C CA . SER F 3 244 ? 163.946 149.675 196.439 1.00 55.76 281 SER E CA 1
ATOM 11624 C C . SER F 3 244 ? 163.766 149.658 194.928 1.00 55.76 281 SER E C 1
ATOM 11625 O O . SER F 3 244 ? 163.388 150.668 194.325 1.00 55.76 281 SER E O 1
ATOM 11628 N N . VAL F 3 245 ? 164.039 148.501 194.317 1.00 55.65 282 VAL E N 1
ATOM 11629 C CA . VAL F 3 245 ? 163.901 148.351 192.871 1.00 55.65 282 VAL E CA 1
ATOM 11630 C C . VAL F 3 245 ? 162.519 147.857 192.462 1.00 55.65 282 VAL E C 1
ATOM 11631 O O . VAL F 3 245 ? 162.150 147.984 191.284 1.00 55.65 282 VAL E O 1
ATOM 11635 N N . ASP F 3 246 ? 161.742 147.308 193.392 1.00 54.26 283 ASP E N 1
ATOM 11636 C CA . ASP F 3 246 ? 160.418 146.800 193.060 1.00 54.26 283 ASP E CA 1
ATOM 11637 C C . ASP F 3 246 ? 159.470 147.945 192.722 1.00 54.26 283 ASP E C 1
ATOM 11638 O O . ASP F 3 246 ? 159.552 149.033 193.298 1.00 54.26 283 ASP E O 1
ATOM 11643 N N . TRP F 3 247 ? 158.565 147.691 191.781 1.00 46.39 284 TRP E N 1
ATOM 11644 C CA . TRP F 3 247 ? 157.593 148.676 191.332 1.00 46.39 284 TRP E CA 1
ATOM 11645 C C . TRP F 3 247 ? 156.188 148.242 191.728 1.00 46.39 284 TRP E C 1
ATOM 11646 O O . TRP F 3 247 ? 155.834 147.065 191.608 1.00 46.39 284 TRP E O 1
ATOM 11657 N N . LYS F 3 248 ? 155.393 149.198 192.199 1.00 47.66 285 LYS E N 1
ATOM 11658 C CA . LYS F 3 248 ? 154.000 148.968 192.563 1.00 47.66 285 LYS E CA 1
ATOM 11659 C C . LYS F 3 248 ? 153.112 149.653 191.533 1.00 47.66 285 LYS E C 1
ATOM 11660 O O . LYS F 3 248 ? 153.226 150.865 191.320 1.00 47.66 285 LYS E O 1
ATOM 11666 N N . VAL F 3 249 ? 152.232 148.881 190.901 1.00 47.48 286 VAL E N 1
ATOM 11667 C CA . VAL F 3 249 ? 151.392 149.368 189.812 1.00 47.48 286 VAL E CA 1
ATOM 11668 C C . VAL F 3 249 ? 150.022 149.740 190.357 1.00 47.48 286 VAL E C 1
ATOM 11669 O O . VAL F 3 249 ? 149.518 149.114 191.298 1.00 47.48 286 VAL E O 1
ATOM 11673 N N . VAL F 3 250 ? 149.419 150.768 189.763 1.00 55.09 287 VAL E N 1
ATOM 11674 C CA . VAL F 3 250 ? 148.095 151.248 190.137 1.00 55.09 287 VAL E CA 1
ATOM 11675 C C . VAL F 3 250 ? 147.114 150.824 189.052 1.00 55.09 287 VAL E C 1
ATOM 11676 O O . VAL F 3 250 ? 147.480 150.672 187.880 1.00 55.09 287 VAL E O 1
ATOM 11680 N N . ASP F 3 251 ? 145.855 150.625 189.440 1.00 64.80 288 ASP E N 1
ATOM 11681 C CA . ASP F 3 251 ? 144.831 150.176 188.509 1.00 64.80 288 ASP E CA 1
ATOM 11682 C C . ASP F 3 251 ? 144.508 151.276 187.496 1.00 64.80 288 ASP E C 1
ATOM 11683 O O . ASP F 3 251 ? 145.128 152.343 187.469 1.00 64.80 288 ASP E O 1
ATOM 11688 N N . ASP F 3 252 ? 143.522 150.997 186.644 1.00 63.72 289 ASP E N 1
ATOM 11689 C CA . ASP F 3 252 ? 143.197 151.890 185.538 1.00 63.72 289 ASP E CA 1
ATOM 11690 C C . ASP F 3 252 ? 142.790 153.270 186.041 1.00 63.72 289 ASP E C 1
ATOM 11691 O O . ASP F 3 252 ? 141.911 153.403 186.898 1.00 63.72 289 ASP E O 1
ATOM 11696 N N . VAL F 3 253 ? 143.442 154.299 185.500 1.00 62.37 290 VAL E N 1
ATOM 11697 C CA . VAL F 3 253 ? 143.160 155.692 185.830 1.00 62.37 290 VAL E CA 1
ATOM 11698 C C . VAL F 3 253 ? 142.793 156.370 184.511 1.00 62.37 290 VAL E C 1
ATOM 11699 O O . VAL F 3 253 ? 143.164 157.520 184.248 1.00 62.37 290 VAL E O 1
ATOM 11703 N N . SER F 3 254 ? 142.085 155.626 183.655 1.00 63.10 291 SER E N 1
ATOM 11704 C CA . SER F 3 254 ? 141.828 156.050 182.280 1.00 63.10 291 SER E CA 1
ATOM 11705 C C . SER F 3 254 ? 141.263 157.465 182.197 1.00 63.10 291 SER E C 1
ATOM 11706 O O . SER F 3 254 ? 141.728 158.285 181.396 1.00 63.10 291 SER E O 1
ATOM 11709 N N . ASN F 3 255 ? 140.253 157.770 183.009 1.00 69.31 292 ASN E N 1
ATOM 11710 C CA . ASN F 3 255 ? 139.556 159.048 182.905 1.00 69.31 292 ASN E CA 1
ATOM 11711 C C . ASN F 3 255 ? 140.193 160.146 183.749 1.00 69.31 292 ASN E C 1
ATOM 11712 O O . ASN F 3 255 ? 140.400 161.259 183.258 1.00 69.31 292 ASN E O 1
ATOM 11717 N N . GLN F 3 256 ? 140.506 159.857 185.010 1.00 63.46 293 GLN E N 1
ATOM 11718 C CA . GLN F 3 256 ? 141.007 160.875 185.928 1.00 63.46 293 GLN E CA 1
ATOM 11719 C C . GLN F 3 256 ? 142.414 161.297 185.521 1.00 63.46 293 GLN E C 1
ATOM 11720 O O . GLN F 3 256 ? 143.337 160.478 185.506 1.00 63.46 293 GLN E O 1
ATOM 11726 N N . THR F 3 257 ? 142.581 162.577 185.181 1.00 53.13 294 THR E N 1
ATOM 11727 C CA . THR F 3 257 ? 143.911 163.114 184.922 1.00 53.13 294 THR E CA 1
ATOM 11728 C C . THR F 3 257 ? 144.699 163.361 186.201 1.00 53.13 294 THR E C 1
ATOM 11729 O O . THR F 3 257 ? 145.920 163.541 186.132 1.00 53.13 294 THR E O 1
ATOM 11733 N N . SER F 3 258 ? 144.037 163.377 187.356 1.00 50.72 295 SER E N 1
ATOM 11734 C CA . SER F 3 258 ? 144.686 163.563 188.648 1.00 50.72 295 SER E CA 1
ATOM 11735 C C . SER F 3 258 ? 144.289 162.411 189.558 1.00 50.72 295 SER E C 1
ATOM 11736 O O . SER F 3 258 ? 143.096 162.175 189.779 1.00 50.72 295 SER E O 1
ATOM 11739 N N . CYS F 3 259 ? 145.283 161.700 190.083 1.00 49.11 296 CYS E N 1
ATOM 11740 C CA . CYS F 3 259 ? 145.056 160.552 190.948 1.00 49.11 296 CYS E CA 1
ATOM 11741 C C . CYS F 3 259 ? 145.885 160.694 192.214 1.00 49.11 296 CYS E C 1
ATOM 11742 O O . CYS F 3 259 ? 146.996 161.232 192.183 1.00 49.11 296 CYS E O 1
ATOM 11745 N N . ARG F 3 260 ? 145.339 160.209 193.326 1.00 48.16 297 ARG E N 1
ATOM 11746 C CA . ARG F 3 260 ? 145.987 160.287 194.628 1.00 48.16 297 ARG E CA 1
ATOM 11747 C C . ARG F 3 260 ? 146.365 158.888 195.093 1.00 48.16 297 ARG E C 1
ATOM 11748 O O . ARG F 3 260 ? 145.540 157.969 195.046 1.00 48.16 297 ARG E O 1
ATOM 11756 N N . LEU F 3 261 ? 147.608 158.731 195.538 1.00 51.63 298 LEU E N 1
ATOM 11757 C CA . LEU F 3 261 ? 148.082 157.448 196.027 1.00 51.63 298 LEU E CA 1
ATOM 11758 C C . LEU F 3 261 ? 147.723 157.268 197.499 1.00 51.63 298 LEU E C 1
ATOM 11759 O O . LEU F 3 261 ? 147.395 158.222 198.210 1.00 51.63 298 LEU E O 1
ATOM 11764 N N . ALA F 3 262 ? 147.790 156.018 197.954 1.00 56.05 299 ALA E N 1
ATOM 11765 C CA . ALA F 3 262 ? 147.479 155.677 199.333 1.00 56.05 299 ALA E CA 1
ATOM 11766 C C . ALA F 3 262 ? 148.451 154.615 199.823 1.00 56.05 299 ALA E C 1
ATOM 11767 O O . ALA F 3 262 ? 149.007 153.847 199.033 1.00 56.05 299 ALA E O 1
ATOM 11769 N N . GLY F 3 263 ? 148.651 154.580 201.138 1.00 59.48 300 GLY E N 1
ATOM 11770 C CA . GLY F 3 263 ? 149.545 153.616 201.743 1.00 59.48 300 GLY E CA 1
ATOM 11771 C C . GLY F 3 263 ? 151.013 153.966 201.677 1.00 59.48 300 GLY E C 1
ATOM 11772 O O . GLY F 3 263 ? 151.852 153.097 201.940 1.00 59.48 300 GLY E O 1
ATOM 11773 N N . LEU F 3 264 ? 151.354 155.205 201.335 1.00 58.28 301 LEU E N 1
ATOM 11774 C CA . LEU F 3 264 ? 152.747 155.608 201.237 1.00 58.28 301 LEU E CA 1
ATOM 11775 C C . LEU F 3 264 ? 153.341 155.844 202.620 1.00 58.28 301 LEU E C 1
ATOM 11776 O O . LEU F 3 264 ? 152.652 156.261 203.555 1.00 58.28 301 LEU E O 1
ATOM 11781 N N . LYS F 3 265 ? 154.639 155.570 202.741 1.00 58.61 302 LYS E N 1
ATOM 11782 C CA . LYS F 3 265 ? 155.351 155.769 203.999 1.00 58.61 302 LYS E CA 1
ATOM 11783 C C . LYS F 3 265 ? 155.827 157.213 204.104 1.00 58.61 302 LYS E C 1
ATOM 11784 O O . LYS F 3 265 ? 156.425 157.729 203.152 1.00 58.61 302 LYS E O 1
ATOM 11790 N N . PRO F 3 266 ? 155.582 157.890 205.223 1.00 57.90 303 PRO E N 1
ATOM 11791 C CA . PRO F 3 266 ? 156.019 159.284 205.348 1.00 57.90 303 PRO E CA 1
ATOM 11792 C C . PRO F 3 266 ? 157.533 159.393 205.427 1.00 57.90 303 PRO E C 1
ATOM 11793 O O . PRO F 3 266 ? 158.224 158.491 205.908 1.00 57.90 303 PRO E O 1
ATOM 11797 N N . GLY F 3 267 ? 158.045 160.523 204.945 1.00 55.64 304 GLY E N 1
ATOM 11798 C CA . GLY F 3 267 ? 159.474 160.767 204.937 1.00 55.64 304 GLY E CA 1
ATOM 11799 C C . GLY F 3 267 ? 160.227 159.862 203.984 1.00 55.64 304 GLY E C 1
ATOM 11800 O O . GLY F 3 267 ? 161.276 159.314 204.335 1.00 55.64 304 GLY E O 1
ATOM 11801 N N . THR F 3 268 ? 159.700 159.697 202.773 1.00 50.84 305 THR E N 1
ATOM 11802 C CA . THR F 3 268 ? 160.313 158.846 201.764 1.00 50.84 305 THR E CA 1
ATOM 11803 C C . THR F 3 268 ? 160.109 159.467 200.391 1.00 50.84 305 THR E C 1
ATOM 11804 O O . THR F 3 268 ? 159.042 160.017 200.103 1.00 50.84 305 THR E O 1
ATOM 11808 N N . VAL F 3 269 ? 161.135 159.378 199.551 1.00 48.75 306 VAL E N 1
ATOM 11809 C CA . VAL F 3 269 ? 161.087 159.920 198.199 1.00 48.75 306 VAL E CA 1
ATOM 11810 C C . VAL F 3 269 ? 160.633 158.824 197.246 1.00 48.75 306 VAL E C 1
ATOM 11811 O O . VAL F 3 269 ? 161.188 157.718 197.244 1.00 48.75 306 VAL E O 1
ATOM 11815 N N . TYR F 3 270 ? 159.623 159.127 196.435 1.00 44.93 307 TYR E N 1
ATOM 11816 C CA . TYR F 3 270 ? 159.071 158.181 195.478 1.00 44.93 307 TYR E CA 1
ATOM 11817 C C . TYR F 3 270 ? 159.199 158.733 194.065 1.00 44.93 307 TYR E C 1
ATOM 11818 O O . TYR F 3 270 ? 159.135 159.946 193.846 1.00 44.93 307 TYR E O 1
ATOM 11827 N N . PHE F 3 271 ? 159.375 157.827 193.106 1.00 49.12 308 PHE E N 1
ATOM 11828 C CA . PHE F 3 271 ? 159.475 158.172 191.695 1.00 49.12 308 PHE E CA 1
ATOM 11829 C C . PHE F 3 271 ? 158.219 157.694 190.983 1.00 49.12 308 PHE E C 1
ATOM 11830 O O . PHE F 3 271 ? 157.858 156.516 191.077 1.00 49.12 308 PHE E O 1
ATOM 11838 N N . VAL F 3 272 ? 157.559 158.605 190.272 1.00 57.72 309 VAL E N 1
ATOM 11839 C CA . VAL F 3 272 ? 156.288 158.330 189.611 1.00 57.72 309 VAL E CA 1
ATOM 11840 C C . VAL F 3 272 ? 156.508 158.335 188.105 1.00 57.72 309 VAL E C 1
ATOM 11841 O O . VAL F 3 272 ? 157.109 159.269 187.560 1.00 57.72 309 VAL E O 1
ATOM 11845 N N . GLN F 3 273 ? 156.023 157.291 187.436 1.00 44.24 310 GLN E N 1
ATOM 11846 C CA . GLN F 3 273 ? 156.074 157.184 185.984 1.00 44.24 310 GLN E CA 1
ATOM 11847 C C . GLN F 3 273 ? 154.694 156.796 185.477 1.00 44.24 310 GLN E C 1
ATOM 11848 O O . GLN F 3 273 ? 154.138 155.778 185.903 1.00 44.24 310 GLN E O 1
ATOM 11854 N N . VAL F 3 274 ? 154.145 157.604 184.574 1.00 43.56 311 VAL E N 1
ATOM 11855 C CA . VAL F 3 274 ? 152.795 157.416 184.060 1.00 43.56 311 VAL E CA 1
ATOM 11856 C C . VAL F 3 274 ? 152.866 157.139 182.565 1.00 43.56 311 VAL E C 1
ATOM 11857 O O . VAL F 3 274 ? 153.596 157.816 181.832 1.00 43.56 311 VAL E O 1
ATOM 11861 N N . ARG F 3 275 ? 152.106 156.141 182.119 1.00 42.88 312 ARG E N 1
ATOM 11862 C CA . ARG F 3 275 ? 151.990 155.809 180.707 1.00 42.88 312 ARG E CA 1
ATOM 11863 C C . ARG F 3 275 ? 150.519 155.669 180.346 1.00 42.88 312 ARG E C 1
ATOM 11864 O O . ARG F 3 275 ? 149.686 155.324 181.189 1.00 42.88 312 ARG E O 1
ATOM 11872 N N . CYS F 3 276 ? 150.205 155.945 179.083 1.00 44.36 313 CYS E N 1
ATOM 11873 C CA . CYS F 3 276 ? 148.837 155.906 178.592 1.00 44.36 313 CYS E CA 1
ATOM 11874 C C . CYS F 3 276 ? 148.713 154.908 177.448 1.00 44.36 313 CYS E C 1
ATOM 11875 O O . CYS F 3 276 ? 149.683 154.629 176.736 1.00 44.36 313 CYS E O 1
ATOM 11878 N N . ASN F 3 277 ? 147.502 154.369 177.282 1.00 47.32 314 ASN E N 1
ATOM 11879 C CA . ASN F 3 277 ? 147.220 153.365 176.267 1.00 47.32 314 ASN E CA 1
ATOM 11880 C C . ASN F 3 277 ? 145.864 153.662 175.635 1.00 47.32 314 ASN E C 1
ATOM 11881 O O . ASN F 3 277 ? 144.860 153.789 176.360 1.00 47.32 314 ASN E O 1
ATOM 11886 N N . PRO F 3 278 ? 145.794 153.779 174.312 1.00 45.06 315 PRO E N 1
ATOM 11887 C CA . PRO F 3 278 ? 144.510 154.060 173.661 1.00 45.06 315 PRO E CA 1
ATOM 11888 C C . PRO F 3 278 ? 143.570 152.865 173.733 1.00 45.06 315 PRO E C 1
ATOM 11889 O O . PRO F 3 278 ? 143.979 151.720 173.938 1.00 45.06 315 PRO E O 1
ATOM 11893 N N . PHE F 3 279 ? 142.286 153.155 173.555 1.00 49.96 316 PHE E N 1
ATOM 11894 C CA . PHE F 3 279 ? 141.230 152.151 173.566 1.00 49.96 316 PHE E CA 1
ATOM 11895 C C . PHE F 3 279 ? 140.537 152.135 172.202 1.00 49.96 316 PHE E C 1
ATOM 11896 O O . PHE F 3 279 ? 140.968 152.797 171.254 1.00 49.96 316 PHE E O 1
ATOM 11904 N N . GLY F 3 280 ? 139.458 151.363 172.107 1.00 56.95 317 GLY E N 1
ATOM 11905 C CA . GLY F 3 280 ? 138.734 151.235 170.858 1.00 56.95 317 GLY E CA 1
ATOM 11906 C C . GLY F 3 280 ? 137.372 151.897 170.862 1.00 56.95 317 GLY E C 1
ATOM 11907 O O . GLY F 3 280 ? 136.460 151.459 171.569 1.00 56.95 317 GLY E O 1
ATOM 11908 N N . ILE F 3 281 ? 137.224 152.959 170.072 1.00 57.55 318 ILE E N 1
ATOM 11909 C CA . ILE F 3 281 ? 135.960 153.669 169.919 1.00 57.55 318 ILE E CA 1
ATOM 11910 C C . ILE F 3 281 ? 135.641 153.753 168.433 1.00 57.55 318 ILE E C 1
ATOM 11911 O O . ILE F 3 281 ? 136.545 153.911 167.605 1.00 57.55 318 ILE E O 1
ATOM 11916 N N . TYR F 3 282 ? 134.352 153.637 168.098 1.00 59.11 319 TYR E N 1
ATOM 11917 C CA . TYR F 3 282 ? 133.885 153.663 166.710 1.00 59.11 319 TYR E CA 1
ATOM 11918 C C . TYR F 3 282 ? 134.521 152.541 165.892 1.00 59.11 319 TYR E C 1
ATOM 11919 O O . TYR F 3 282 ? 134.977 152.748 164.766 1.00 59.11 319 TYR E O 1
ATOM 11928 N N . GLY F 3 283 ? 134.552 151.342 166.467 1.00 62.37 320 GLY E N 1
ATOM 11929 C CA . GLY F 3 283 ? 135.135 150.194 165.801 1.00 62.37 320 GLY E CA 1
ATOM 11930 C C . GLY F 3 283 ? 135.409 149.046 166.750 1.00 62.37 320 GLY E C 1
ATOM 11931 O O . GLY F 3 283 ? 134.604 148.766 167.644 1.00 62.37 320 GLY E O 1
ATOM 11932 N N . SER F 3 284 ? 136.541 148.373 166.565 1.00 62.43 321 SER E N 1
ATOM 11933 C CA . SER F 3 284 ? 136.918 147.283 167.455 1.00 62.43 321 SER E CA 1
ATOM 11934 C C . SER F 3 284 ? 137.276 147.832 168.831 1.00 62.43 321 SER E C 1
ATOM 11935 O O . SER F 3 284 ? 138.139 148.706 168.957 1.00 62.43 321 SER E O 1
ATOM 11938 N N . LYS F 3 285 ? 136.612 147.314 169.863 1.00 60.78 322 LYS E N 1
ATOM 11939 C CA . LYS F 3 285 ? 136.808 147.790 171.227 1.00 60.78 322 LYS E CA 1
ATOM 11940 C C . LYS F 3 285 ? 138.115 147.315 171.848 1.00 60.78 322 LYS E C 1
ATOM 11941 O O . LYS F 3 285 ? 138.376 147.634 173.014 1.00 60.78 322 LYS E O 1
ATOM 11947 N N . LYS F 3 286 ? 138.934 146.568 171.114 1.00 57.27 323 LYS E N 1
ATOM 11948 C CA . LYS F 3 286 ? 140.199 146.091 171.654 1.00 57.27 323 LYS E CA 1
ATOM 11949 C C . LYS F 3 286 ? 141.176 147.247 171.831 1.00 57.27 323 LYS E C 1
ATOM 11950 O O . LYS F 3 286 ? 141.240 148.162 171.005 1.00 57.27 323 LYS E O 1
ATOM 11956 N N . ALA F 3 287 ? 141.941 147.200 172.919 1.00 50.54 324 ALA E N 1
ATOM 11957 C CA . ALA F 3 287 ? 142.908 148.247 173.205 1.00 50.54 324 ALA E CA 1
ATOM 11958 C C . ALA F 3 287 ? 144.109 148.139 172.266 1.00 50.54 324 ALA E C 1
ATOM 11959 O O . ALA F 3 287 ? 144.286 147.155 171.540 1.00 50.54 324 ALA E O 1
ATOM 11961 N N . GLY F 3 288 ? 144.946 149.176 172.288 1.00 46.00 325 GLY E N 1
ATOM 11962 C CA . GLY F 3 288 ? 146.123 149.240 171.454 1.00 46.00 325 GLY E CA 1
ATOM 11963 C C . GLY F 3 288 ? 147.394 148.890 172.208 1.00 46.00 325 GLY E C 1
ATOM 11964 O O . GLY F 3 288 ? 147.376 148.395 173.337 1.00 46.00 325 GLY E O 1
ATOM 11965 N N . ILE F 3 289 ? 148.525 149.159 171.554 1.00 44.62 326 ILE E N 1
ATOM 11966 C CA . ILE F 3 289 ? 149.823 148.870 172.148 1.00 44.62 326 ILE E CA 1
ATOM 11967 C C . ILE F 3 289 ? 150.143 149.910 173.214 1.00 44.62 326 ILE E C 1
ATOM 11968 O O . ILE F 3 289 ? 149.951 151.117 173.012 1.00 44.62 326 ILE E O 1
ATOM 11973 N N . TRP F 3 290 ? 150.630 149.443 174.361 1.00 43.16 327 TRP E N 1
ATOM 11974 C CA . TRP F 3 290 ? 150.983 150.342 175.449 1.00 43.16 327 TRP E CA 1
ATOM 11975 C C . TRP F 3 290 ? 152.208 151.175 175.086 1.00 43.16 327 TRP E C 1
ATOM 11976 O O . TRP F 3 290 ? 153.091 150.736 174.344 1.00 43.16 327 TRP E O 1
ATOM 11987 N N . SER F 3 291 ? 152.253 152.391 175.619 1.00 42.42 328 SER E N 1
ATOM 11988 C CA . SER F 3 291 ? 153.351 153.307 175.361 1.00 42.42 328 SER E CA 1
ATOM 11989 C C . SER F 3 291 ? 154.442 153.153 176.418 1.00 42.42 328 SER E C 1
ATOM 11990 O O . SER F 3 291 ? 154.274 152.476 177.435 1.00 42.42 328 SER E O 1
ATOM 11993 N N . GLU F 3 292 ? 155.577 153.798 176.163 1.00 45.87 329 GLU E N 1
ATOM 11994 C CA . GLU F 3 292 ? 156.689 153.757 177.099 1.00 45.87 329 GLU E CA 1
ATOM 11995 C C . GLU F 3 292 ? 156.397 154.629 178.318 1.00 45.87 329 GLU E C 1
ATOM 11996 O O . GLU F 3 292 ? 155.548 155.525 178.290 1.00 45.87 329 GLU E O 1
ATOM 12002 N N . TRP F 3 293 ? 157.116 154.351 179.401 1.00 40.36 330 TRP E N 1
ATOM 12003 C CA . TRP F 3 293 ? 156.942 155.113 180.628 1.00 40.36 330 TRP E CA 1
ATOM 12004 C C . TRP F 3 293 ? 157.552 156.504 180.489 1.00 40.36 330 TRP E C 1
ATOM 12005 O O . TRP F 3 293 ? 158.560 156.702 179.805 1.00 40.36 330 TRP E O 1
ATOM 12016 N N . SER F 3 294 ? 156.926 157.474 181.151 1.00 44.65 331 SER E N 1
ATOM 12017 C CA . SER F 3 294 ? 157.389 158.851 181.111 1.00 44.65 331 SER E CA 1
ATOM 12018 C C . SER F 3 294 ? 158.629 159.018 181.987 1.00 44.65 331 SER E C 1
ATOM 12019 O O . SER F 3 294 ? 159.097 158.082 182.642 1.00 44.65 331 SER 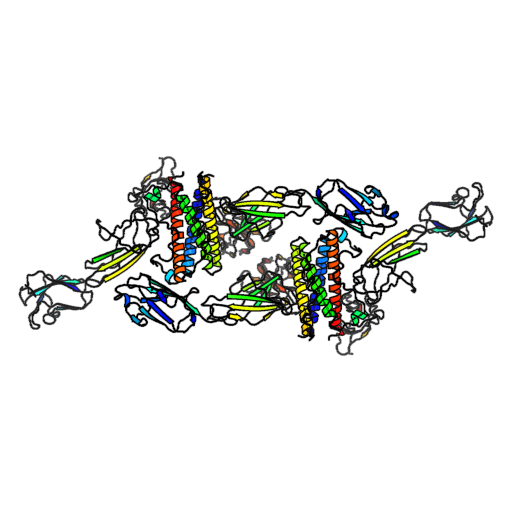E O 1
ATOM 12022 N N . HIS F 3 295 ? 159.171 160.232 181.997 1.00 49.26 332 HIS E N 1
ATOM 12023 C CA . HIS F 3 295 ? 160.347 160.510 182.808 1.00 49.26 332 HIS E CA 1
ATOM 12024 C C . HIS F 3 295 ? 159.982 160.472 184.291 1.00 49.26 332 HIS E C 1
ATOM 12025 O O . HIS F 3 295 ? 158.904 160.933 184.678 1.00 49.26 332 HIS E O 1
ATOM 12032 N N . PRO F 3 296 ? 160.853 159.928 185.141 1.00 44.68 333 PRO E N 1
ATOM 12033 C CA . PRO F 3 296 ? 160.521 159.822 186.568 1.00 44.68 333 PRO E CA 1
ATOM 12034 C C . PRO F 3 296 ? 160.538 161.187 187.243 1.00 44.68 333 PRO E C 1
ATOM 12035 O O . PRO F 3 296 ? 161.508 161.940 187.133 1.00 44.68 333 PRO E O 1
ATOM 12039 N N . THR F 3 297 ? 159.452 161.497 187.944 1.00 41.41 334 THR E N 1
ATOM 12040 C CA . THR F 3 297 ? 159.322 162.731 188.706 1.00 41.41 334 THR E CA 1
ATOM 12041 C C . THR F 3 297 ? 159.274 162.393 190.190 1.00 41.41 334 THR E C 1
ATOM 12042 O O . THR F 3 297 ? 158.328 161.748 190.653 1.00 41.41 334 THR E O 1
ATOM 12046 N N . ALA F 3 298 ? 160.292 162.828 190.927 1.00 41.59 335 ALA E N 1
ATOM 12047 C CA . ALA F 3 298 ? 160.427 162.488 192.336 1.00 41.59 335 ALA E CA 1
ATOM 12048 C C . ALA F 3 298 ? 159.748 163.538 193.206 1.00 41.59 335 ALA E C 1
ATOM 12049 O O . ALA F 3 298 ? 159.752 164.728 192.875 1.00 41.59 335 ALA E O 1
ATOM 12051 N N . ALA F 3 299 ? 159.166 163.090 194.316 1.00 41.05 336 ALA E N 1
ATOM 12052 C CA . ALA F 3 299 ? 158.530 163.971 195.282 1.00 41.05 336 ALA E CA 1
ATOM 12053 C C . ALA F 3 299 ? 158.773 163.429 196.682 1.00 41.05 336 ALA E C 1
ATOM 12054 O O . ALA F 3 299 ? 158.913 162.219 196.880 1.00 41.05 336 ALA E O 1
ATOM 12056 N N . SER F 3 300 ? 158.821 164.336 197.654 1.00 47.99 337 SER E N 1
ATOM 12057 C CA . SER F 3 300 ? 159.086 163.989 199.042 1.00 47.99 337 SER E CA 1
ATOM 12058 C C . SER F 3 300 ? 157.820 164.157 199.870 1.00 47.99 337 SER E C 1
ATOM 12059 O O . SER F 3 300 ? 157.094 165.145 199.722 1.00 47.99 337 SER E O 1
ATOM 12062 N N . THR F 3 301 ? 157.561 163.183 200.743 1.00 55.16 338 THR E N 1
ATOM 12063 C CA . THR F 3 301 ? 156.404 163.233 201.630 1.00 55.16 338 THR E CA 1
ATOM 12064 C C . THR F 3 301 ? 156.766 163.968 202.915 1.00 55.16 338 THR E C 1
ATOM 12065 O O . THR F 3 301 ? 157.723 163.577 203.594 1.00 55.16 338 THR E O 1
ATOM 12069 N N . PRO F 3 302 ? 156.037 165.025 203.278 1.00 60.46 339 PRO E N 1
ATOM 12070 C CA . PRO F 3 302 ? 156.367 165.761 204.507 1.00 60.46 339 PRO E CA 1
ATOM 12071 C C . PRO F 3 302 ? 156.072 164.954 205.761 1.00 60.46 339 PRO E C 1
ATOM 12072 O O . PRO F 3 302 ? 154.909 164.687 206.078 1.00 60.46 339 PRO E O 1
ATOM 12076 N N . ARG F 3 303 ? 157.120 164.563 206.481 1.00 70.48 340 ARG E N 1
ATOM 12077 C CA . ARG F 3 303 ? 156.946 163.768 207.685 1.00 70.48 340 ARG E CA 1
ATOM 12078 C C . ARG F 3 303 ? 156.378 164.620 208.817 1.00 70.48 340 ARG E C 1
ATOM 12079 O O . ARG F 3 303 ? 156.407 165.854 208.783 1.00 70.48 340 ARG E O 1
ATOM 12087 N N . SER F 3 304 ? 155.855 163.940 209.832 1.00 77.10 341 SER E N 1
ATOM 12088 C CA . SER F 3 304 ? 155.272 164.613 210.987 1.00 77.10 341 SER E CA 1
ATOM 12089 C C . SER F 3 304 ? 156.356 165.110 211.937 1.00 77.10 341 SER E C 1
ATOM 12090 O O . SER F 3 304 ? 157.511 164.693 211.849 1.00 77.10 341 SER E O 1
#

Nearest PDB structures (foldseek):
  8d7h-assembly1_E  TM=1.003E+00  e=2.623E-60  Homo sapiens
  1n26-assembly1_A  TM=5.564E-01  e=2.316E-16  Homo sapiens
  5fuc-assembly1_D  TM=6.951E-01  e=1.360E-12  Homo sapiens
  8qy6-assembly1_F  TM=6.530E-01  e=2.767E-12  Homo sapiens
  5fuc-assembly2_C  TM=6.865E-01  e=4.596E-12  Homo sapiens

Solvent-accessible surface area: 79305 Å² total; per-residue (Å²): 96,131,44,44,142,83,80,48,116,56,70,93,28,137,78,51,42,89,43,66,16,62,10,29,124,53,106,160,127,36,36,2,36,8,23,44,141,72,81,92,56,55,102,139,54,58,75,17,10,50,2,32,24,127,32,1,96,96,73,72,54,31,74,15,13,0,36,64,100,135,22,191,124,65,89,30,17,2,52,9,77,14,5,73,36,10,128,87,1,70,18,89,9,65,1,33,17,4,16,112,8,4,33,11,44,21,108,26,62,39,113,37,138,32,121,31,90,71,92,58,64,5,61,29,29,106,130,130,44,117,15,123,70,150,42,109,103,131,42,53,3,83,12,153,23,135,90,14,9,22,21,40,48,7,94,8,38,3,39,1,50,30,73,43,22,145,56,78,32,56,50,48,22,39,10,29,84,34,2,62,1,37,36,8,91,98,13,75,4,143,47,20,98,80,52,48,152,68,6,63,0,67,9,94,57,3,112,55,8,46,30,68,126,9,7,14,10,44,6,26,0,34,18,42,10,128,125,102,98,102,53,89,121,49,112,25,89,100,29,63,71,34,80,18,99,78,11,118,61,60,66,81,18,24,2,31,0,0,0,23,0,34,20,3,26,74,93,11,96,90,11,145,48,7,140,16,78,15,81,93,136,206,149,32,54,49,63,22,3,79,82,1,22,8,0,1,73,6,0,19,80,36,1,151,66,10,14,41,69,5,45,108,71,7,2,22,9,1,69,77,127,54,21,52,6,73,46,113,26,11,114,108,14,47,148,4,58,24,57,33,108,78,6,83,81,21,86,17,89,81,4,7,41,61,1,16,61,2,2,28,52,2,6,22,50,3,135,27,14,38,154,63,2,61,50,76,114,9,114,158,48,3,52,35,2,16,34,1,0,57,0,1,5,0,14,2,9,3,11,9,39,54,49,62,66,122,75,86,82,58,132,44,53,91,151,43,86,209,49,115,46,98,105,106,29,47,11,71,48,10,13,33,2,17,2,10,8,31,6,1,72,5,11,1,32,4,0,5,13,7,5,16,12,6,72,62,110,81,32,171,156,80,14,98,5,58,64,83,45,19,63,44,86,63,45,41,75,9,114,4,34,0,36,11,136,26,141,108,34,53,47,40,19,108,10,17,55,4,14,36,14,39,171,168,28,63,107,147,72,31,129,96,103,93,48,44,34,5,2,4,46,25,60,106,25,112,27,10,173,29,133,25,0,17,0,1,5,0,29,11,159,122,39,47,35,22,17,10,2,0,12,23,6,0,71,65,6,107,124,4,82,126,25,63,9,74,2,75,10,12,111,28,2,9,2,118,6,68,26,66,25,146,6,4,63,48,4,111,16,86,43,38,0,47,11,58,17,120,112,80,34,148,86,57,59,6,141,94,68,121,68,94,20,84,53,0,1,35,5,82,109,39,14,2,4,8,2,26,13,30,0,22,0,58,0,65,22,162,56,27,86,18,130,3,93,70,68,81,25,31,7,43,77,17,5,14,0,56,34,0,67,90,20,82,14,39,115,30,84,72,88,55,62,63,1,12,0,112,14,80,55,5,121,31,29,77,117,73,6,10,66,8,47,14,32,0,42,29,52,36,48,125,40,125,117,93,132,102,34,124,99,14,18,104,118,68,58,22,153,8,76,78,9,126,55,47,20,10,8,24,0,21,0,53,0,2,2,77,10,73,97,36,68,135,166,50,17,81,99,5,106,63,13,110,66,35,9,10,22,2,41,147,117,84,106,45,48,125,85,83,48,109,56,83,92,33,139,80,51,39,81,39,68,16,69,7,30,131,55,105,138,120,34,38,3,31,6,21,55,139,71,82,87,56,55,102,140,59,58,76,17,9,54,0,25,17,128,32,7,101,69,72,70,52,29,72,14,12,0,35,66,115,139,21,190,124,68,89,26,17,13,48,12,81,11,5,73,32,11,124,88,1,68,17,89,9,67,2,33,17,5,18,112,6,4,33,10,45,17,106,27,61,39,117,38,141,30,122,33,88,69,90,57,65,4,61,29,29,106,130,126,44,115,15,122,72,151,40,107,105,130,46,54,3,83,13,156,23,135,91,14,10,22,20,42,47,8,92,7,39,2,39,1,50,29,76,39,22,147,55,78,31,56,48,47,21,38,10,28,86,34,2,61,0,37,36,8,91,97,13,74,4,143,48,20,100,82,52,47,152,66,6,60,0,67,8,94,56,3,113,54,8,48,29,68,128,9,6,12,10,45,7,28,0,35,19,42,8,123,121,94,95,109,51,67,125,53,105,23,90,96,29,62,71,29,85,20,102,79,11,118,61,61,55,79,14,19,1,32,0,0,0,22,0,33,19,3,26,74,92,11,96,90,11,145,53,6,132,13,77,17,84,92,131,214,150,33,54,51,62,22,2,80,85,2,21,7,0,1,70,12,0,19,82,26,2,148,66,10,14,41,70,5,44,110,72,7,4,23,9,1,68,79,122,52,21,49,7,72,45,113,27,10,116,108,13,47,148,4,57,23,58,36,112,76,6,83,76,19,86,17,87,81,4,7,40,58,1,17,61,1,2,28,49,2,7,22,50,0,138,27,15,34,156,64,2,63,50,77,113,10,115,160,45,1,52,37,0,15,33,1,0,56,0,2,4,1,14,1,9,4,10,7,39,54,47,62,65,121,72,86,80,64,133,42,52,91,150,43,84,209,49,114,45,100,104,104,30,47,11,71,48,10,12,34,3,17,2,9,7,29,6,0,69,6,11,1,31,3,0,4,13,6,5,15,11,6,70,62,111,76,33,170,153,78,14,98,5,58,64,82,44,21,65,46,84,65,43,40,76,10,113,4,34,0,34,9,139,26,140,108,33,51,44,39,17,108,12,16,54,4,13,35,15,40,172,166,28,62,108,146,72,31,130,93,102,93,47,43,35,5,2,3,47,26,59,107,24,112,28,11,176,26,138,24,0,18,0,1,5,0,29,11,166,121,38,46,34,22,16,10,2,0,12,22,7,0,71,66,7,106,125,5,82,126,27,62,9,73,1,74,10,14,112,31,2,12,2,118,6,70,19,65,20,147,7,2,63,47,5,108,17,85,42,39,1,46,10,57,16,121,112,82,37,148,84,57,58,5,140,92,72,120,70,94,21,87,54,1,1,35,5,82,111,39,13,2,2,9,2,28,12,30,0,23,0,59,0,64,22,161,54,27,86,17,131,3,93,69,66,81,25,30,6,43,75,17,5,14,0,56,32,0,65,86,19,80,15,40,114,28,84,73,89,57,62,62,1,11,0,111,13,79,56,5,119,31,29,76,116,72,5,10,66,9,45,14,33,0,43,34,49,19,48,124,35,126,105,93,88,103,33,123,98,14,19,104,119,69,59,21,152,7,75,79,10,125,55,46,16,9,8,24,1,21,0,53,0,2,1,77,10,72,94,35,66,134,165,50,16,81,100,5,105,63,13,108,66,36,10,10,21,3,41,148,119

Radius of gyration: 52.28 Å; Cα contacts (8 Å, |Δi|>4): 3126; chains: 6; bounding box: 179×139×83 Å

Secondary structure (DSSP, 8-state):
---EEESSS-EEETT--EEEEEE---SSTTSHHHH-EEEETTEEPPTTTEEEEETTEEEEEE-S----SSTT-EEEEEE-SS--EEEEEEEEEE------EEEEEEEETTS-EEEEEE---SSSSSS--EEEEEEEESSS---EE--EE-SSSSSEEEE-S---SSS-EEEEEEEE-SS-EEEPPPEEE-GGGSEE-PPP---EEE--TT-SS--EEE----TT--SSS--EEEEEEEEETT---EEE----SS-SEE---SPPSS-EEEEEEEEEE---SS-----PPPPP---EEEE----/---TTSPPEEEEE-TT-EEEEE-TT--TTS-EEEEETTEEPPGGGEETTEEEEES--GGG-EEEEEEETTS--EEEEEEEEE-------EE--BBS-SSS-BB--EE-SS--SS--EEEEEE-TTT---------SSSS---B----BS----EEEEEEEE-SS-EEEEEEEE-TTTSB--PPPS--EEEE-SS-SS-EEEE----TT-S-TTTS-B--EEEEEETTT---EEEE--S-SEEEE----SS--EEEEEE--BSSSS------S---B------/-THHHHHHHHHHHHHHHHHHHHHHHHHHHHHH-TGGGSSS------S--SSPP--B-HHHHHH--SSHHHHHHHHHHHHHHHHHHHGGGT---HHHHHHHHHHHHHHHHHHHHHHHHHHHTT-S-S-----SSSSS----S--HHHHHHHHHHHHHHHHHHHHHHHHHHHHIIIII--/---EEESSS-EEETT--EEEEEE---SSTTTHHHH-EEEETTEEPPTTTEEEEETTEEEEEE-S----SSTT-EEEEEE-TT--EEEEEEEEEE------EEEEEEEETTS-EEEEEE---SSSSSS--EEEEEEEESSS---EE--EE-SSSSSEEEE-S---SSS-EEEEEEEE-SS-EEEPPPEEE-GGGSEE-PPP---EEE--TT-SS--EEE----TT--SSS--EEEEEEEEETT---EEE----SS-SEE---SPPSS-EEEEEEEEEE---SS-----PPPPP---EEEE----/---TTSPPEEEEE-TT-EEEEE-TT--TTS-EEEEETTEE--GGGEETTEEEEES--GGG-EEEEEEETTS--EEEEEEEEE-------EE--BBS-SSS-BB--EE-SS--SS--EEEEEE-TTT---------SSSS---B----BS----EEEEEEEE-SS-EEEEEEEE-TTTSB--PPPS--EEEE-SS-SS-EEEE----TT-S-TTTS-B--EEEEEESSS---EEEE--S-SEEEE----SS--EEEEEE--BSSSS------S---B------/-THHHHHHHHHHHHHHHHHHHHHHHHHHHHHH-TGGGSS-------S--SSPP--B-HHHHHH--SSHHHHHHHHHHHHHHHHHHHGGGT---HHHHHHHHHHHHHHHHHHHHHHHHHHHTT-S-S-----SSSSS----S--HHHHHHHHHHHHHHHHHHHHHHHHHHHHIIIII--

GO terms:
  GO:0009306 protein secretion (P, IDA)
  GO:0097696 cell surface receptor signaling pathway via STAT (P, IDA)
  GO:0019955 cytokine binding (F, IPI)
  GO:0005125 cytokine activity (F, IDA)
  GO:0005576 extracellular region (C, IDA)
  GO:0097058 CRLF-CLCF1 complex (C, IDA)
  GO:0019221 cytokine-mediated signaling pathway (P, IDA)
  GO:0140597 protein carrier activity (F, IDA)
  GO:0005515 protein binding (F, IPI)
  GO:0005576 extracellular region (C, TAS)
  GO:0005829 cytosol (C, TAS)
  GO:0005127 ciliary neurotrophic factor receptor binding (F, IDA)
  GO:0043524 negative regulation of neuron apoptotic process (P, IDA)
  GO:0008284 positive regulation of cell population proliferation (P, IDA)

Organism: Homo sapiens (NCBI:txid9606)

Sequence (1526 aa):
RHSPQEAPHVQYERLGSDVTLPCGTANWDAAVTWRVNGTDLAPDLLNGSQLVLHGLELGHSGLYACFHRDSWHLRHQVLLHVGLPPREPVLSCRSNTYPKGFYCSWHLPTPTYIPNTFNVTVLHGSKIMVCEKDPALKNRCHIRYMHLFSTIKYKVSISVSNALGHNATAITFDEFTIVKPDPPENVVARPVPSNPRRLEVTWQTPSTWPDPESFPLKFFLRYRPLILDQWQHVELSDGTAHTITDAYAGKEYIIQVAAKDNEIGTWSDWSVAAHATPWTEEPGPGPSIQKTYDLTRYLEHQLRSLAGTYLNYLGPPFNEPDFNPPRLGAETLPRATVDLEVWRSLNDKLRLTQNYEAYSHLLCYLRGLNRQAATAELRRSLAHFCTSLQGLLGSIAGVMAALGYPLPQPLPGTEPTWTPGPAHSDFLQKMDDFWLLKELQTWLWRSAKDFNRLKKKMQPHTAVISPQDPTLLIGSSLLATCSVHGDPPGATAEGLYWTLNGRRLPPELSRVLNASTLALALANLNGSRQRSGDNLVCHARDGSILAGSCLYVGLPPEKPVNISCWSKNMKDLTCRWTPGAHGETFLHTNYSLKYKLRWYGQDNTCEEYHTVGPHSCHIPKDLALFTPYEIWVEATNRLGSARSDVLTLDILDVVTTDPPPDVHVSRVGGLEDQLSVRWVSPPALKDFLFQAKYQIRYRVEDSVDWKVVDDVSNQTSCRLAGLKPGTVYFVQVRCNPFGIYGSKKAGIWSEWSHPTAASTPRSRHSPQEAPHVQYERLGSDVTLPCGTANWDAAVTWRVNGTDLAPDLLNGSQLVLHGLELGHSGLYACFHRDSWHLRHQVLLHVGLPPREPVLSCRSNTYPKGFYCSWHLPTPTYIPNTFNVTVLHGSKIMVCEKDPALKNRCHIRYMHLFSTIKYKVSISVSNALGHNATAITFDEFTIVKPDPPENVVARPVPSNPRRLEVTWQTPSTWPDPESFPLKFFLRYRPLILDQWQHVELSDGTAHTITDAYAGKEYIIQVAAKDNEIGTWSDWSVAAHATPWTEEPGPGPSIQKTYDLTRYLEHQLRSLAGTYLNYLGPPFNEPDFNPPRLGAETLPRATVDLEVWRSLNDKLRLTQNYEAYSHLLCYLRGLNRQAATAELRRSLAHFCTSLQGLLGSIAGVMAALGYPLPQPLPGTEPTWTPGPAHSDFLQKMDDFWLLKELQTWLWRSAKDFNRLKKKMQPHTAVISPQDPTLLIGSSLLATCSVHGDPPGATAEGLYWTLNGRRLPPELSRVLNASTLALALANLNGSRQRSGDNLVCHARDGSILAGSCLYVGLPPEKPVNISCWSKNMKDLTCRWTPGAHGETFLHTNYSLKYKLRWYGQDNTCEEYHTVGPHSCHIPKDLALFTPYEIWVEATNRLGSARSDVLTLDILDVVTTDPPPDVHVSRVGGLEDQLSVRWVSPPALKDFLFQAKYQIRYRVEDSVDWKVVDDVSNQTSCRLAGLKPGTVYFVQVRCNPFGIYGSKKAGIWSEWSHPTAASTPRS

Foldseek 3Di:
DDDQPDDAAEDEDEAQAKDKAAQPPDDQQFAKWKDFPHHTDDPVQDPRRIGMDGGDHQVPWGKIWIAHDPDRHTGHIYGYHYKHAFDEKDWDWAAQELQWDTKTFIDGPDDMDDDKDKDKWKQQPNDGFDQDDDDDDDGISRGTDDDDPPVTKIKMKMKIGDPVDIDIDIDIGDSQERYEHAFWPDWEKEEDQPDQQKIKIFTHDDPVHPCCPVWPKWKWKWKDFPVVPDIDTDTGGGDGIDMDRRHDNFTKMKMWMWIGTDRGYDIYDIDDIYIYGTHDDD/DFLPVLLVVLLVLLVVLLVLLVVLLQVCQVVQDDLSVDPPNDDDDDLDDPQDADDDDPVRLVVDDPPVVLVVLLVNLQLLLLVLVLCLVVDDDDVSSVSSVVSSVSSVVSSVSSLVNCVRNPDPPSDDDPDPPVNRPHDDDDDSVSVSSNVNVSSVRVSVSSVVVSVVSVCCCPPVHD/DAWDKPPAADEDEQFAKDKMKIFDDDDQLAVFQPFKFKDKQNHTDDCVQKDGDDSGMIIGIDGRHHFAPAQFAIKIFIAGNVGDTRDIHGYHYFDDFEAWDDKDWADELQQKIKIATDRPDPGPVRYDKDKWKWKFFDPDTDTDTFDAPQPPHPRMGMGRHGDDAPTWMWMKMKIDGPPGIDIYDTDTDHRLARYHYAFFPDWDKAADDQDQFKIKIATDGDPSHPCPFWFKWKWKWKDFPPDPDIDTDDIPRPPRMDMDGDHDGFTKMWMWMWIWIAGDPDDRHTHDTYDTDDTDIDHGHDD/DDAFPDDAAEDEDEAQAKDKAAQDDDDLQFAKWKDFPHHTDDPVQDPRRIGMDGGDDQVPFGKIWIAHDPDRHTGHIYGYHYKHAFDEKDWDWAAQELQWDTKTFIDGPDDMPDDKDKDKWKQQPNDGFDQDDDDDDDGISRTTDDDDPPVTKIKMKMKIGDPVYIDIDIDIGDSQERYEHAFWPDWEKEEDQPDQQKIKIFTHDDPVHPCCPVWPKWKWKWKAFDVVPDIDTDTGGGDGIDMDRRHDNFTKMKMWMWIGTDRGYDIYDIDDIYIYGGHDDD/DFLPVLLVVLLVLLVVLLVLLVVLLQVCQVVQDDLSVDPPNDDDDDLDDPQDADDDDPVRLVVDDPPVVLVVLLVNLQLLLLVLVLVLVVDDDDVSSVSSVVSSVSSVVSSVSSLVNCVRNPDPPSDDDPDPPVNRPHDDDDDSVSVSSNVNVSSVRVSVSSVVVSVVSVCCCPPVHD/DAWDKPPAADEDEQFAKDKMKIFDDDDQLACQQPQKFKDKQNHTDDCVQKDGDDSGMIIGIDGRHHFAPAQFAIKIFIAGNVGDTRDIHGYHYFDDFEAWDDKDWADELQQKIKIATDRPDPGPVRYDKDKWKWKFFDPDTDTDTFDAPQPPHPRMGMGRHGDDAPTWMWMKMKIDGPPGIDIYDTDTDHRLARYHYAFFPDWDKAADDQDQFKIKIATDGDPSHPCPFWFKWKWKWKDFPPDPDIDTDDIPRPPRMDMDGDHDGFTKMWMWMWIWIAGDPDDRHTHDTYDTDDTDIDHGHDD

CATH classification: 2.60.40.10

B-factor: mean 86.89, std 57.33, range [34.98, 232.08]